Protein AF-0000000076580120 (afdb_homodimer)

Radius of gyration: 29.88 Å; Cα contacts (8 Å, |Δi|>4): 1775; chains: 2; bounding box: 53×92×70 Å

Structure (mmCIF, N/CA/C/O backbone):
data_AF-0000000076580120-model_v1
#
loop_
_entity.id
_entity.type
_entity.pdbx_description
1 polymer Carboxypeptidase
#
loop_
_atom_site.group_PDB
_atom_site.id
_atom_site.type_symbol
_atom_site.label_atom_id
_atom_site.label_alt_id
_atom_site.label_comp_id
_atom_site.label_asym_id
_atom_site.label_entity_id
_atom_site.label_seq_id
_atom_site.pdbx_PDB_ins_code
_atom_site.Cartn_x
_atom_site.Cartn_y
_atom_site.Cartn_z
_atom_site.occupancy
_atom_site.B_iso_or_equiv
_atom_site.auth_seq_id
_atom_site.auth_comp_id
_atom_site.auth_asym_id
_atom_site.auth_atom_id
_atom_site.pdbx_PDB_model_num
ATOM 1 N N . MET A 1 1 ? -3.027 39.312 7.309 1 95.25 1 MET A N 1
ATOM 2 C CA . MET A 1 1 ? -3.268 37.938 6.91 1 95.25 1 MET A CA 1
ATOM 3 C C . MET A 1 1 ? -4.75 37.688 6.652 1 95.25 1 MET A C 1
ATOM 5 O O . MET A 1 1 ? -5.602 38.188 7.383 1 95.25 1 MET A O 1
ATOM 9 N N . TYR A 1 2 ? -5 37 5.578 1 97.31 2 TYR A N 1
ATOM 10 C CA . TYR A 1 2 ? -6.367 36.656 5.223 1 97.31 2 TYR A CA 1
ATOM 11 C C . TYR A 1 2 ? -6.82 35.406 5.977 1 97.31 2 TYR A C 1
ATOM 13 O O . TYR A 1 2 ? -6.059 34.438 6.125 1 97.31 2 TYR A O 1
ATOM 21 N N . TYR A 1 3 ? -8.055 35.438 6.535 1 97.88 3 TYR A N 1
ATOM 22 C CA . TYR A 1 3 ? -8.617 34.281 7.176 1 97.88 3 TYR A CA 1
ATOM 23 C C . TYR A 1 3 ? -10.102 34.125 6.848 1 97.88 3 TYR A C 1
ATOM 25 O O . TYR A 1 3 ? -10.75 35.094 6.457 1 97.88 3 TYR A O 1
ATOM 33 N N . ALA A 1 4 ? -10.562 32.938 6.852 1 98.12 4 ALA A N 1
ATOM 34 C CA . ALA A 1 4 ? -11.984 32.594 6.812 1 98.12 4 ALA A CA 1
ATOM 35 C C . ALA A 1 4 ? -12.391 31.828 8.062 1 98.12 4 ALA A C 1
ATOM 37 O O . ALA A 1 4 ? -11.703 30.891 8.484 1 98.12 4 ALA A O 1
ATOM 38 N N . TYR A 1 5 ? -13.453 32.312 8.719 1 98.19 5 TYR A N 1
ATOM 39 C CA . TYR A 1 5 ? -13.961 31.641 9.914 1 98.19 5 TYR A CA 1
ATOM 40 C C . TYR A 1 5 ? -15.367 31.109 9.688 1 98.19 5 TYR A C 1
ATOM 42 O O . TYR A 1 5 ? -16.219 31.812 9.133 1 98.19 5 TYR A O 1
ATOM 50 N N . PHE A 1 6 ? -15.578 29.875 10.023 1 98.06 6 PHE A N 1
ATOM 51 C CA . PHE A 1 6 ? -16.891 29.234 10 1 98.06 6 PHE A CA 1
ATOM 52 C C . PHE A 1 6 ? -17.281 28.75 11.391 1 98.06 6 PHE A C 1
ATOM 54 O O . PHE A 1 6 ? -16.547 27.984 12.016 1 98.06 6 PHE A O 1
ATOM 61 N N . GLU A 1 7 ? -18.438 29.203 11.836 1 97.62 7 GLU A N 1
ATOM 62 C CA . GLU A 1 7 ? -18.922 28.766 13.148 1 97.62 7 GLU A CA 1
ATOM 63 C C . GLU A 1 7 ? -19.391 27.312 13.109 1 97.62 7 GLU A C 1
ATOM 65 O O . GLU A 1 7 ? -19.781 26.812 12.055 1 97.62 7 GLU A O 1
ATOM 70 N N . ALA A 1 8 ? -19.375 26.656 14.289 1 97.88 8 ALA A N 1
ATOM 71 C CA . ALA A 1 8 ? -19.859 25.281 14.43 1 97.88 8 ALA A CA 1
ATOM 72 C C . ALA A 1 8 ? -21.344 25.188 14.078 1 97.88 8 ALA A C 1
ATOM 74 O O . ALA A 1 8 ? -22.125 26.062 14.438 1 97.88 8 ALA A O 1
ATOM 75 N N . GLU A 1 9 ? -21.672 24.188 13.336 1 97.19 9 GLU A N 1
ATOM 76 C CA . GLU A 1 9 ? -23.078 23.969 12.984 1 97.19 9 GLU A CA 1
ATOM 77 C C . GLU A 1 9 ? -23.859 23.406 14.164 1 97.19 9 GLU A C 1
ATOM 79 O O . GLU A 1 9 ? -25 23.812 14.414 1 97.19 9 GLU A O 1
ATOM 84 N N . HIS A 1 10 ? -23.297 22.438 14.789 1 97.12 10 HIS A N 1
ATOM 85 C CA . HIS A 1 10 ? -23.812 21.828 16 1 97.12 10 HIS A CA 1
ATOM 86 C C . HIS A 1 10 ? -22.766 21.828 17.109 1 97.12 10 HIS A C 1
ATOM 88 O O . HIS A 1 10 ? -22.219 20.781 17.469 1 97.12 10 HIS A O 1
ATOM 94 N N . PRO A 1 11 ? -22.656 23.062 17.688 1 96.56 11 PRO A N 1
ATOM 95 C CA . PRO A 1 11 ? -21.547 23.234 18.625 1 96.56 11 PRO A CA 1
ATOM 96 C C . PRO A 1 11 ? -21.609 22.234 19.781 1 96.56 11 PRO A C 1
ATOM 98 O O . PRO A 1 11 ? -22.672 21.984 20.344 1 96.56 11 PRO A O 1
ATOM 101 N N . TYR A 1 12 ? -20.625 21.625 20.109 1 92.31 12 TYR A N 1
ATOM 102 C CA . TYR A 1 12 ? -20.453 20.703 21.234 1 92.31 12 TYR A CA 1
ATOM 103 C C . TYR A 1 12 ? -19.234 21.094 22.062 1 92.31 12 TYR A C 1
ATOM 105 O O . TYR A 1 12 ? -18.141 21.312 21.516 1 92.31 12 TYR A O 1
ATOM 113 N N . PRO A 1 13 ? -19.312 21.188 23.406 1 90.56 13 PRO A N 1
ATOM 114 C CA . PRO A 1 13 ? -20.5 20.859 24.172 1 90.56 13 PRO A CA 1
ATOM 115 C C . PRO A 1 13 ? -21.594 21.938 24.078 1 90.56 13 PRO A C 1
ATOM 117 O O . PRO A 1 13 ? -22.766 21.656 24.328 1 90.56 13 PRO A O 1
ATOM 120 N N . ASN A 1 14 ? -21.219 23.219 23.875 1 92 14 ASN A N 1
ATOM 121 C CA . ASN A 1 14 ? -22.125 24.328 23.625 1 92 14 ASN A CA 1
ATOM 122 C C . ASN A 1 14 ? -21.469 25.438 22.812 1 92 14 ASN A C 1
ATOM 124 O O . ASN A 1 14 ? -20.266 25.375 22.547 1 92 14 ASN A O 1
ATOM 128 N N . LYS A 1 15 ? -22.188 26.406 22.469 1 91.69 15 LYS A N 1
ATOM 129 C CA . LYS A 1 15 ? -21.734 27.453 21.562 1 91.69 15 LYS A CA 1
ATOM 130 C C . LYS A 1 15 ? -20.625 28.297 22.203 1 91.69 15 LYS A C 1
ATOM 132 O O . LYS A 1 15 ? -19.688 28.734 21.516 1 91.69 15 LYS A O 1
ATOM 137 N N . GLU A 1 16 ? -20.641 28.484 23.484 1 92.88 16 GLU A N 1
ATOM 138 C CA . GLU A 1 16 ? -19.734 29.391 24.203 1 92.88 16 GLU A CA 1
ATOM 139 C C . GLU A 1 16 ? -18.391 28.719 24.469 1 92.88 16 GLU A C 1
ATOM 141 O O . GLU A 1 16 ? -17.375 29.391 24.656 1 92.88 16 GLU A O 1
ATOM 146 N N . THR A 1 17 ? -18.422 27.328 24.391 1 94.25 17 THR A N 1
ATOM 147 C CA . THR A 1 17 ? -17.203 26.672 24.859 1 94.25 17 THR A CA 1
ATOM 148 C C . THR A 1 17 ? -16.688 25.703 23.797 1 94.25 17 THR A C 1
ATOM 150 O O . THR A 1 17 ? -15.578 25.172 23.922 1 94.25 17 THR A O 1
ATOM 153 N N . ALA A 1 18 ? -17.406 25.594 22.703 1 97.19 18 ALA A N 1
ATOM 154 C CA . ALA A 1 18 ? -16.938 24.703 21.641 1 97.19 18 ALA A CA 1
ATOM 155 C C . ALA A 1 18 ? -15.578 25.156 21.125 1 97.19 18 ALA A C 1
ATOM 157 O O . ALA A 1 18 ? -15.367 26.344 20.844 1 97.19 18 ALA A O 1
ATOM 158 N N . PRO A 1 19 ? -14.656 24.25 20.969 1 98.19 19 PRO A N 1
ATOM 159 C CA . PRO A 1 19 ? -13.312 24.578 20.5 1 98.19 19 PRO A CA 1
ATOM 160 C C . PRO A 1 19 ? -13.32 25.25 19.125 1 98.19 19 PRO A C 1
ATOM 162 O O . PRO A 1 19 ? -14.289 25.109 18.375 1 98.19 19 PRO A O 1
ATOM 165 N N . ILE A 1 20 ? -12.305 25.984 18.891 1 98.69 20 ILE A N 1
ATOM 166 C CA . ILE A 1 20 ? -12 26.516 17.562 1 98.69 20 ILE A CA 1
ATOM 167 C C . ILE A 1 20 ? -10.773 25.797 17 1 98.69 20 ILE A C 1
ATOM 169 O O . ILE A 1 20 ? -9.773 25.625 17.688 1 98.69 20 ILE A O 1
ATOM 173 N N . ILE A 1 21 ? -10.883 25.297 15.789 1 98.88 21 ILE A N 1
ATOM 174 C CA . ILE A 1 21 ? -9.781 24.609 15.109 1 98.88 21 ILE A CA 1
ATOM 175 C C . ILE A 1 21 ? -9.156 25.547 14.078 1 98.88 21 ILE A C 1
ATOM 177 O O . ILE A 1 21 ? -9.852 26.109 13.227 1 98.88 21 ILE A O 1
ATOM 181 N N . LEU A 1 22 ? -7.879 25.797 14.195 1 98.94 22 LEU A N 1
ATOM 182 C CA . LEU A 1 22 ? -7.098 26.453 13.156 1 98.94 22 LEU A CA 1
ATOM 183 C C . LEU A 1 22 ? -6.543 25.422 12.164 1 98.94 22 LEU A C 1
ATOM 185 O O . LEU A 1 22 ? -5.914 24.453 12.57 1 98.94 22 LEU A O 1
ATOM 189 N N . TRP A 1 23 ? -6.797 25.609 10.914 1 98.88 23 TRP A N 1
ATOM 190 C CA . TRP A 1 23 ? -6.227 24.766 9.867 1 98.88 23 TRP A CA 1
ATOM 191 C C . TRP A 1 23 ? -5.094 25.484 9.141 1 98.88 23 TRP A C 1
ATOM 193 O O . TRP A 1 23 ? -5.285 26.594 8.617 1 98.88 23 TRP A O 1
ATOM 203 N N . LEU A 1 24 ? -3.957 24.906 9.141 1 98.69 24 LEU A N 1
ATOM 204 C CA . LEU A 1 24 ? -2.793 25.359 8.383 1 98.69 24 LEU A CA 1
ATOM 205 C C . LEU A 1 24 ? -2.404 24.344 7.312 1 98.69 24 LEU A C 1
ATOM 207 O O . LEU A 1 24 ? -2.012 23.219 7.633 1 98.69 24 LEU A O 1
ATOM 211 N N . GLN A 1 25 ? -2.537 24.828 6.145 1 97.12 25 GLN A N 1
ATOM 212 C CA . GLN A 1 25 ? -2.117 23.969 5.043 1 97.12 25 GLN A CA 1
ATOM 213 C C . GLN A 1 25 ? -0.599 23.828 5 1 97.12 25 GLN A C 1
ATOM 215 O O . GLN A 1 25 ? 0.119 24.609 5.625 1 97.12 25 GLN A O 1
ATOM 220 N N . GLY A 1 26 ? -0.101 22.797 4.398 1 95.19 26 GLY A N 1
ATOM 221 C CA . GLY A 1 26 ? 1.334 22.578 4.309 1 95.19 26 GLY A CA 1
ATOM 222 C C . GLY A 1 26 ? 2 23.406 3.232 1 95.19 26 GLY A C 1
ATOM 223 O O . GLY A 1 26 ? 1.774 24.625 3.146 1 95.19 26 GLY A O 1
ATOM 224 N N . GLY A 1 27 ? 2.914 23.016 2.557 1 92.75 27 GLY A N 1
ATOM 225 C CA . GLY A 1 27 ? 3.684 23.688 1.524 1 92.75 27 GLY A CA 1
ATOM 226 C C . GLY A 1 27 ? 5.18 23.516 1.695 1 92.75 27 GLY A C 1
ATOM 227 O O . GLY A 1 27 ? 5.707 22.406 1.59 1 92.75 27 GLY A O 1
ATOM 228 N N . PRO A 1 28 ? 5.855 24.562 1.982 1 94.94 28 PRO A N 1
ATOM 229 C CA . PRO A 1 28 ? 5.387 25.812 2.574 1 94.94 28 PRO A CA 1
ATOM 230 C C . PRO A 1 28 ? 4.684 26.719 1.563 1 94.94 28 PRO A C 1
ATOM 232 O O . PRO A 1 28 ? 4.902 26.594 0.356 1 94.94 28 PRO A O 1
ATOM 235 N N . GLY A 1 29 ? 3.805 27.469 2.062 1 96.06 29 GLY A N 1
ATOM 236 C CA . GLY A 1 29 ? 3.193 28.516 1.272 1 96.06 29 GLY A CA 1
ATOM 237 C C . GLY A 1 29 ? 1.922 28.078 0.572 1 96.06 29 GLY A C 1
ATOM 238 O O . GLY A 1 29 ? 1.492 28.719 -0.398 1 96.06 29 GLY A O 1
ATOM 239 N N . CYS A 1 30 ? 1.385 26.938 1.007 1 97.69 30 CYS A N 1
ATOM 240 C CA . CYS A 1 30 ? 0.108 26.531 0.425 1 97.69 30 CYS A CA 1
ATOM 241 C C . CYS A 1 30 ? -1.058 27.094 1.233 1 97.69 30 CYS A C 1
ATOM 243 O O . CYS A 1 30 ? -1.009 27.125 2.465 1 97.69 30 CYS A O 1
ATOM 245 N N . SER A 1 31 ? -2.037 27.516 0.523 1 98.25 31 SER A N 1
ATOM 246 C CA . SER A 1 31 ? -3.166 28.25 1.09 1 98.25 31 SER A CA 1
ATOM 247 C C . SER A 1 31 ? -4.074 27.328 1.892 1 98.25 31 SER A C 1
ATOM 249 O O . SER A 1 31 ? -4.406 26.234 1.44 1 98.25 31 SER A O 1
ATOM 251 N N . SER A 1 32 ? -4.551 27.75 3.025 1 98.5 32 SER A N 1
ATOM 252 C CA . SER A 1 32 ? -5.5 27 3.85 1 98.5 32 SER A CA 1
ATOM 253 C C . SER A 1 32 ? -6.879 26.953 3.203 1 98.5 32 SER A C 1
ATOM 255 O O . SER A 1 32 ? -7.715 26.125 3.566 1 98.5 32 SER A O 1
ATOM 257 N N . LEU A 1 33 ? -7.113 27.797 2.227 1 98.12 33 LEU A N 1
ATOM 258 C CA . LEU A 1 33 ? -8.391 27.766 1.52 1 98.12 33 LEU A CA 1
ATOM 259 C C . LEU A 1 33 ? -8.492 26.531 0.643 1 98.12 33 LEU A C 1
ATOM 261 O O . LEU A 1 33 ? -9.594 26.109 0.282 1 98.12 33 LEU A O 1
ATOM 265 N N . PHE A 1 34 ? -7.328 26.031 0.273 1 97.88 34 PHE A N 1
ATOM 266 C CA . PHE A 1 34 ? -7.363 24.719 -0.35 1 97.88 34 PHE A CA 1
ATOM 267 C C . PHE A 1 34 ? -8.047 23.703 0.562 1 97.88 34 PHE A C 1
ATOM 269 O O . PHE A 1 34 ? -8.922 22.953 0.125 1 97.88 34 PHE A O 1
ATOM 276 N N . GLY A 1 35 ? -7.637 23.656 1.84 1 97.94 35 GLY A N 1
ATOM 277 C CA . GLY A 1 35 ? -8.289 22.797 2.807 1 97.94 35 GLY A CA 1
ATOM 278 C C . GLY A 1 35 ? -9.766 23.094 2.975 1 97.94 35 GLY A C 1
ATOM 279 O O . GLY A 1 35 ? -10.578 22.172 3.1 1 97.94 35 GLY A O 1
ATOM 280 N N . LEU A 1 36 ? -10.086 24.328 2.936 1 98.38 36 LEU A N 1
ATOM 281 C CA . LEU A 1 36 ? -11.469 24.781 3.109 1 98.38 36 LEU A CA 1
ATOM 282 C C . LEU A 1 36 ? -12.375 24.156 2.059 1 98.38 36 LEU A C 1
ATOM 284 O O . LEU A 1 36 ? -13.484 23.719 2.375 1 98.38 36 LEU A O 1
ATOM 288 N N . PHE A 1 37 ? -11.891 24.062 0.836 1 98.06 37 PHE A N 1
ATOM 289 C CA . PHE A 1 37 ? -12.797 23.688 -0.245 1 98.06 37 PHE A CA 1
ATOM 290 C C . PHE A 1 37 ? -12.508 22.266 -0.72 1 98.06 37 PHE A C 1
ATOM 292 O O . PHE A 1 37 ? -13.281 21.688 -1.491 1 98.06 37 PHE A O 1
ATOM 299 N N . TYR A 1 38 ? -11.414 21.641 -0.206 1 97.81 38 TYR A N 1
ATOM 300 C CA . TYR A 1 38 ? -11.016 20.359 -0.758 1 97.81 38 TYR A CA 1
ATOM 301 C C . TYR A 1 38 ? -10.836 19.328 0.346 1 97.81 38 TYR A C 1
ATOM 303 O O . TYR A 1 38 ? -10.852 18.109 0.083 1 97.81 38 TYR A O 1
ATOM 311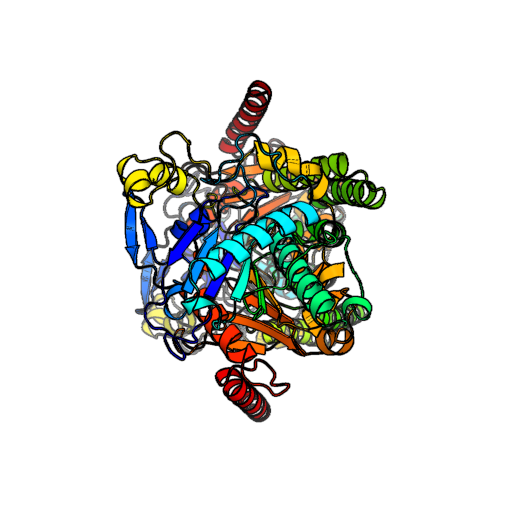 N N . LEU A 1 39 ? -10.742 19.734 1.581 1 98.25 39 LEU A N 1
ATOM 312 C CA . LEU A 1 39 ? -10.391 18.797 2.648 1 98.25 39 LEU A CA 1
ATOM 313 C C . LEU A 1 39 ? -11.453 18.812 3.74 1 98.25 39 LEU A C 1
ATOM 315 O O . LEU A 1 39 ? -12.492 18.156 3.607 1 98.25 39 LEU A O 1
ATOM 319 N N . ASN A 1 40 ? -11.352 19.625 4.777 1 98.62 40 ASN A N 1
ATOM 320 C CA . ASN A 1 40 ? -12.141 19.453 5.996 1 98.62 40 ASN A CA 1
ATOM 321 C C . ASN A 1 40 ? -13.094 20.625 6.211 1 98.62 40 ASN A C 1
ATOM 323 O O . ASN A 1 40 ? -13.656 20.781 7.297 1 98.62 40 ASN A O 1
ATOM 327 N N . GLY A 1 41 ? -13.266 21.484 5.215 1 98.56 41 GLY A N 1
ATOM 328 C CA . GLY A 1 41 ? -14.172 22.609 5.32 1 98.56 41 GLY A CA 1
ATOM 329 C C . GLY A 1 41 ? -15.633 22.219 5.25 1 98.56 41 GLY A C 1
ATOM 330 O O . GLY A 1 41 ? -15.953 21.031 5.09 1 98.56 41 GLY A O 1
ATOM 331 N N . PRO A 1 42 ? -16.484 23.188 5.41 1 98.12 42 PRO A N 1
ATOM 332 C CA . PRO A 1 42 ? -17.922 22.906 5.445 1 98.12 42 PRO A CA 1
ATOM 333 C C . PRO A 1 42 ? -18.484 22.484 4.09 1 98.12 42 PRO A C 1
ATOM 335 O O . PRO A 1 42 ? -19.531 21.859 4.02 1 98.12 42 PRO A O 1
ATOM 338 N N . PHE A 1 43 ? -17.672 22.844 3.006 1 96.88 43 PHE A N 1
ATOM 339 C CA . PHE A 1 43 ? -18.172 22.578 1.657 1 96.88 43 PHE A CA 1
ATOM 340 C C . PHE A 1 43 ? -17.156 21.781 0.857 1 96.88 43 PHE A C 1
ATOM 342 O O . PHE A 1 43 ? -15.961 21.781 1.177 1 96.88 43 PHE A O 1
ATOM 349 N N . GLN A 1 44 ? -17.719 21.078 -0.103 1 96 44 GLN A N 1
ATOM 350 C CA . GLN A 1 44 ? -16.875 20.422 -1.104 1 96 44 GLN A CA 1
ATOM 351 C C . GLN A 1 44 ? -17.125 21 -2.492 1 96 44 GLN A C 1
ATOM 353 O O . GLN A 1 44 ? -18.266 21.125 -2.934 1 96 44 GLN A O 1
ATOM 358 N N . LEU A 1 45 ? -16.078 21.422 -3.066 1 97.25 45 LEU A N 1
ATOM 359 C CA . LEU A 1 45 ? -16.156 21.906 -4.438 1 97.25 45 LEU A CA 1
ATOM 360 C C . LEU A 1 45 ? -16.406 20.766 -5.414 1 97.25 45 LEU A C 1
ATOM 362 O O . LEU A 1 45 ? -15.695 19.75 -5.375 1 97.25 45 LEU A O 1
ATOM 366 N N . GLN A 1 46 ? -17.422 20.922 -6.246 1 94.69 46 GLN A N 1
ATOM 367 C CA . GLN A 1 46 ? -17.797 19.891 -7.223 1 94.69 46 GLN A CA 1
ATOM 368 C C . GLN A 1 46 ? -17.156 20.172 -8.578 1 94.69 46 GLN A C 1
ATOM 370 O O . GLN A 1 46 ? -16.625 21.266 -8.812 1 94.69 46 GLN A O 1
ATOM 375 N N . VAL A 1 47 ? -17.203 19.219 -9.469 1 93.25 47 VAL A N 1
ATOM 376 C CA . VAL A 1 47 ? -16.578 19.281 -10.789 1 93.25 47 VAL A CA 1
ATOM 377 C C . VAL A 1 47 ? -17.203 20.422 -11.594 1 93.25 47 VAL A C 1
ATOM 379 O O . VAL A 1 47 ? -16.531 21.078 -12.383 1 93.25 47 VAL A O 1
ATOM 382 N N . ASP A 1 48 ? -18.484 20.734 -11.367 1 94.12 48 ASP A N 1
ATOM 383 C CA . ASP A 1 48 ? -19.188 21.781 -12.102 1 94.12 48 ASP A CA 1
ATOM 384 C C . ASP A 1 48 ? -19 23.141 -11.438 1 94.12 48 ASP A C 1
ATOM 386 O O . ASP A 1 48 ? -19.719 24.094 -11.75 1 94.12 48 ASP A O 1
ATOM 390 N N . MET A 1 49 ? -18.141 23.281 -10.438 1 94.94 49 MET A N 1
ATOM 391 C CA . MET A 1 49 ? -17.75 24.516 -9.75 1 94.94 49 MET A CA 1
ATOM 392 C C . MET A 1 49 ? -18.875 24.984 -8.828 1 94.94 49 MET A C 1
ATOM 394 O O . MET A 1 49 ? -18.953 26.172 -8.508 1 94.94 49 MET A O 1
ATOM 398 N N . THR A 1 50 ? -19.734 24.062 -8.406 1 95.88 50 THR A N 1
ATOM 399 C CA . THR A 1 50 ? -20.703 24.359 -7.348 1 95.88 50 THR A CA 1
ATOM 400 C C . THR A 1 50 ? -20.234 23.766 -6.02 1 95.88 50 THR A C 1
ATOM 402 O O . THR A 1 50 ? -19.297 22.953 -5.98 1 95.88 50 THR A O 1
ATOM 405 N N . LEU A 1 51 ? -20.844 24.266 -4.965 1 97.12 51 LEU A N 1
ATOM 406 C CA . LEU A 1 51 ? -20.5 23.75 -3.637 1 97.12 51 LEU A CA 1
ATOM 407 C C . LEU A 1 51 ? -21.594 22.812 -3.127 1 97.12 51 LEU A C 1
ATOM 409 O O . LEU A 1 51 ? -22.781 23.047 -3.357 1 97.12 51 LEU A O 1
ATOM 413 N N . ARG A 1 52 ? -21.172 21.734 -2.57 1 97.31 52 ARG A N 1
ATOM 414 C CA . ARG A 1 52 ? -22.062 20.859 -1.825 1 97.31 52 ARG A CA 1
ATOM 415 C C . ARG A 1 52 ? -21.609 20.719 -0.375 1 97.31 52 ARG A C 1
ATOM 417 O O . ARG A 1 52 ? -20.453 20.969 -0.054 1 97.31 52 ARG A O 1
ATOM 424 N N . ASP A 1 53 ? -22.594 20.375 0.495 1 97.38 53 ASP A N 1
ATOM 425 C CA . ASP A 1 53 ? -22.266 20.125 1.896 1 97.38 53 ASP A CA 1
ATOM 426 C C . ASP A 1 53 ? -21.188 19.031 2.025 1 97.38 53 ASP A C 1
ATOM 428 O O . ASP A 1 53 ? -21.25 18.016 1.343 1 97.38 53 ASP A O 1
ATOM 432 N N . ASN A 1 54 ? -20.234 19.266 2.846 1 98.06 54 ASN A N 1
ATOM 433 C CA . ASN A 1 54 ? -19.203 18.281 3.164 1 98.06 54 ASN A CA 1
ATOM 434 C C . ASN A 1 54 ? -19.641 17.375 4.324 1 98.06 54 ASN A C 1
ATOM 436 O O . ASN A 1 54 ? -19.688 17.828 5.469 1 98.06 54 ASN A O 1
ATOM 440 N N . PRO A 1 55 ? -19.891 16.141 4.078 1 96.88 55 PRO A N 1
ATOM 441 C CA . PRO A 1 55 ? -20.328 15.273 5.168 1 96.88 55 PRO A CA 1
ATOM 442 C C . PRO A 1 55 ? -19.234 15.055 6.223 1 96.88 55 PRO A C 1
ATOM 444 O O . PRO A 1 55 ? -19.531 14.648 7.348 1 96.88 55 PRO A O 1
ATOM 447 N N . GLY A 1 56 ? -17.984 15.336 5.902 1 98.19 56 GLY A N 1
ATOM 448 C CA . GLY A 1 56 ? -16.875 15.156 6.816 1 98.19 56 GLY A CA 1
ATOM 449 C C . GLY A 1 56 ? -16.328 16.469 7.348 1 98.19 56 GLY A C 1
ATOM 450 O O . GLY A 1 56 ? -15.164 16.531 7.754 1 98.19 56 GLY A O 1
ATOM 451 N N . LYS A 1 57 ? -17.156 17.484 7.355 1 98.75 57 LYS A N 1
ATOM 452 C CA . LYS A 1 57 ? -16.719 18.797 7.793 1 98.75 57 LYS A CA 1
ATOM 453 C C . LYS A 1 57 ? -16.328 18.797 9.273 1 98.75 57 LYS A C 1
ATOM 455 O O . LYS A 1 57 ? -17 18.156 10.086 1 98.75 57 LYS A O 1
ATOM 460 N N . TRP A 1 58 ? -15.266 19.422 9.594 1 98.75 58 TRP A N 1
ATOM 461 C CA . TRP A 1 58 ? -14.859 19.547 10.984 1 98.75 58 TRP A CA 1
ATOM 462 C C . TRP A 1 58 ? -15.656 20.625 11.695 1 98.75 58 TRP A C 1
ATOM 464 O O . TRP A 1 58 ? -15.695 20.672 12.93 1 98.75 58 TRP A O 1
ATOM 474 N N . SER A 1 59 ? -16.406 21.469 10.93 1 98.5 59 SER A N 1
ATOM 475 C CA . SER A 1 59 ? -17.234 22.531 11.484 1 98.5 59 SER A CA 1
ATOM 476 C C . SER A 1 59 ? -18.562 22 12.008 1 98.5 59 SER A C 1
ATOM 478 O O . SER A 1 59 ? -19.406 22.766 12.469 1 98.5 59 SER A O 1
ATOM 480 N N . ARG A 1 60 ? -18.688 20.672 11.883 1 98.38 60 ARG A N 1
ATOM 481 C CA . ARG A 1 60 ? -19.906 20.125 12.461 1 98.38 60 ARG A CA 1
ATOM 482 C C . ARG A 1 60 ? -20.031 20.5 13.93 1 98.38 60 ARG A C 1
ATOM 484 O O . ARG A 1 60 ? -21.078 21 14.359 1 98.38 60 ARG A O 1
ATOM 491 N N . GLN A 1 61 ? -18.938 20.391 14.719 1 98.06 61 GLN A N 1
ATOM 492 C CA . GLN A 1 61 ? -19.016 20.625 16.156 1 98.06 61 GLN A CA 1
ATOM 493 C C . GLN A 1 61 ? -18.125 21.781 16.578 1 98.06 61 GLN A C 1
ATOM 495 O O . GLN A 1 61 ? -18.266 22.297 17.703 1 98.06 61 GLN A O 1
ATOM 500 N N . TYR A 1 62 ? -17.281 22.188 15.734 1 98.56 62 TYR A N 1
ATOM 501 C CA . TYR A 1 62 ? -16.25 23.141 16.156 1 98.56 62 TYR A CA 1
ATOM 502 C C . TYR A 1 62 ? -16.203 24.344 15.227 1 98.56 62 TYR A C 1
ATOM 504 O O . TYR A 1 62 ? -16.641 24.266 14.078 1 98.56 62 TYR A O 1
ATOM 512 N N . GLY A 1 63 ? -15.773 25.531 15.773 1 98.44 63 GLY A N 1
ATOM 513 C CA . GLY A 1 63 ? -15.398 26.625 14.875 1 98.44 63 GLY A CA 1
ATOM 514 C C . GLY A 1 63 ? -14.172 26.312 14.047 1 98.44 63 GLY A C 1
ATOM 515 O O . GLY A 1 63 ? -13.234 25.656 14.523 1 98.44 63 GLY A O 1
ATOM 516 N N . MET A 1 64 ? -14.211 26.734 12.797 1 98.75 64 MET A N 1
ATOM 517 C CA . MET A 1 64 ? -13.078 26.484 11.914 1 98.75 64 MET A CA 1
ATOM 518 C C . MET A 1 64 ? -12.469 27.797 11.438 1 98.75 64 MET A C 1
ATOM 520 O O . MET A 1 64 ? -13.164 28.641 10.875 1 98.75 64 MET A O 1
ATOM 524 N N . LEU A 1 65 ? -11.211 27.953 11.695 1 98.81 65 LEU A N 1
ATOM 525 C CA . LEU A 1 65 ? -10.422 29.094 11.227 1 98.81 65 LEU A CA 1
ATOM 526 C C . LEU A 1 65 ? -9.398 28.641 10.188 1 98.81 65 LEU A C 1
ATOM 528 O O . LEU A 1 65 ? -8.539 27.812 10.469 1 98.81 65 LEU A O 1
ATOM 532 N N . PHE A 1 66 ? -9.586 29.094 8.945 1 98.62 66 PHE A N 1
ATOM 533 C CA . PHE A 1 66 ? -8.633 28.875 7.867 1 98.62 66 PHE A CA 1
ATOM 534 C C . PHE A 1 66 ? -7.781 30.109 7.625 1 98.62 66 PHE A C 1
ATOM 536 O O . PHE A 1 66 ? -8.305 31.172 7.285 1 98.62 66 PHE A O 1
ATOM 543 N N . LEU A 1 67 ? -6.484 30 7.824 1 98.25 67 LEU A N 1
ATOM 544 C CA . LEU A 1 67 ? -5.613 31.172 7.746 1 98.25 67 LEU A CA 1
ATOM 545 C C . LEU A 1 67 ? -4.508 30.953 6.719 1 98.25 67 LEU A C 1
ATOM 547 O O . LEU A 1 67 ? -3.762 29.984 6.797 1 98.25 67 LEU A O 1
ATOM 551 N N . ASP A 1 68 ? -4.48 31.812 5.715 1 97.81 68 ASP A N 1
ATOM 552 C CA . ASP A 1 68 ? -3.389 31.781 4.746 1 97.81 68 ASP A CA 1
ATOM 553 C C . ASP A 1 68 ? -2.092 32.312 5.363 1 97.81 68 ASP A C 1
ATOM 555 O O . ASP A 1 68 ? -1.943 33.5 5.59 1 97.81 68 ASP A O 1
ATOM 559 N N . GLN A 1 69 ? -1.253 31.422 5.629 1 96.38 69 GLN A N 1
ATOM 560 C CA . GLN A 1 69 ? 0.034 31.797 6.211 1 96.38 69 GLN A CA 1
ATOM 561 C C . GLN A 1 69 ? 1.184 31.109 5.484 1 96.38 69 GLN A C 1
ATOM 563 O O . GLN A 1 69 ? 1.012 30.016 4.941 1 96.38 69 GLN A O 1
ATOM 568 N N . PRO A 1 70 ? 2.41 31.797 5.52 1 97.12 70 PRO A N 1
ATOM 569 C CA . PRO A 1 70 ? 2.732 33.188 5.906 1 97.12 70 PRO A CA 1
ATOM 570 C C . PRO A 1 70 ? 2.215 34.219 4.91 1 97.12 70 PRO A C 1
ATOM 572 O O . PRO A 1 70 ? 1.521 33.844 3.951 1 97.12 70 PRO A O 1
ATOM 575 N N . ILE A 1 71 ? 2.422 35.5 5.266 1 96.75 71 ILE A N 1
ATOM 576 C CA . ILE A 1 71 ? 2.107 36.531 4.273 1 96.75 71 ILE A CA 1
ATOM 577 C C . ILE A 1 71 ? 2.764 36.156 2.939 1 96.75 71 ILE A C 1
ATOM 579 O O . ILE A 1 71 ? 3.877 35.656 2.912 1 96.75 71 ILE A O 1
ATOM 583 N N . GLY A 1 72 ? 2.027 36.375 1.821 1 96.19 72 GLY A N 1
ATOM 584 C CA . GLY A 1 72 ? 2.447 35.938 0.496 1 96.19 72 GLY A CA 1
ATOM 585 C C . GLY A 1 72 ? 1.775 34.656 0.037 1 96.19 72 GLY A C 1
ATOM 586 O O . GLY A 1 72 ? 1.923 34.25 -1.117 1 96.19 72 GLY A O 1
ATOM 587 N N . THR A 1 73 ? 0.994 34.062 0.888 1 97.75 73 THR A N 1
ATOM 588 C CA . THR A 1 73 ? 0.278 32.812 0.6 1 97.75 73 THR A CA 1
ATOM 589 C C . THR A 1 73 ? -1.204 33.094 0.359 1 97.75 73 THR A C 1
ATOM 591 O O . THR A 1 73 ? -1.846 33.812 1.145 1 97.75 73 THR A O 1
ATOM 594 N N . GLY A 1 74 ? -1.733 32.469 -0.694 1 97.5 74 GLY A N 1
ATOM 595 C CA . GLY A 1 74 ? -3.148 32.656 -0.979 1 97.5 74 GLY A CA 1
ATOM 596 C C . GLY A 1 74 ? -3.559 34.125 -1.08 1 97.5 74 GLY A C 1
ATOM 597 O O . GLY A 1 74 ? -2.975 34.875 -1.854 1 97.5 74 GLY A O 1
ATOM 598 N N . PHE A 1 75 ? -4.488 34.5 -0.171 1 97.75 75 PHE A N 1
ATOM 599 C CA . PHE A 1 75 ? -5 35.844 -0.223 1 97.75 75 PHE A CA 1
ATOM 600 C C . PHE A 1 75 ? -4.293 36.719 0.801 1 97.75 75 PHE A C 1
ATOM 602 O O . PHE A 1 75 ? -4.617 37.906 0.941 1 97.75 75 PHE A O 1
ATOM 609 N N . SER A 1 76 ? -3.369 36.156 1.59 1 97.12 76 SER A N 1
ATOM 610 C CA . SER A 1 76 ? -2.596 37 2.51 1 97.12 76 SER A CA 1
ATOM 611 C C . SER A 1 76 ? -1.554 37.812 1.766 1 97.12 76 SER A C 1
ATOM 613 O O . SER A 1 76 ? -0.692 37.281 1.077 1 97.12 76 SER A O 1
ATOM 615 N N . ILE A 1 77 ? -1.549 39.062 1.961 1 89.81 77 ILE A N 1
ATOM 616 C CA . ILE A 1 77 ? -0.737 40 1.196 1 89.81 77 ILE A CA 1
ATOM 617 C C . ILE A 1 77 ? 0.561 40.281 1.946 1 89.81 77 ILE A C 1
ATOM 619 O O . ILE A 1 77 ? 0.54 40.594 3.141 1 89.81 77 ILE A O 1
ATOM 623 N N . ALA A 1 78 ? 1.662 40.219 1.284 1 88 78 ALA A N 1
ATOM 624 C CA . ALA A 1 78 ? 2.926 40.594 1.904 1 88 78 ALA A CA 1
ATOM 625 C C . ALA A 1 78 ? 3.094 42.125 1.897 1 88 78 ALA A C 1
ATOM 627 O O . ALA A 1 78 ? 3.518 42.719 2.895 1 88 78 ALA A O 1
ATOM 628 N N . GLY A 1 79 ? 2.672 42.625 0.738 1 87.56 79 GLY A N 1
ATOM 629 C CA . GLY A 1 79 ? 2.891 44.062 0.584 1 87.56 79 GLY A CA 1
ATOM 630 C C . GLY A 1 79 ? 4.355 44.438 0.673 1 87.56 79 GLY A C 1
ATOM 631 O O . GLY A 1 79 ? 5.195 43.906 -0.038 1 87.56 79 GLY A O 1
ATOM 632 N N . GLU A 1 80 ? 4.648 45.5 1.611 1 90.12 80 GLU A N 1
ATOM 633 C CA . GLU A 1 80 ? 6.023 45.969 1.769 1 90.12 80 GLU A CA 1
ATOM 634 C C . GLU A 1 80 ? 6.75 45.188 2.855 1 90.12 80 GLU A C 1
ATOM 636 O O . GLU A 1 80 ? 7.957 45.344 3.053 1 90.12 80 GLU A O 1
ATOM 641 N N . GLN A 1 81 ? 6.07 44.312 3.453 1 89.56 81 GLN A N 1
ATOM 642 C CA . GLN A 1 81 ? 6.664 43.531 4.527 1 89.56 81 GLN A CA 1
ATOM 643 C C . GLN A 1 81 ? 7.445 42.344 3.971 1 89.56 81 GLN A C 1
ATOM 645 O O . GLN A 1 81 ? 7.113 41.812 2.906 1 89.56 81 GLN A O 1
ATOM 650 N N . ALA A 1 82 ? 8.438 42.031 4.715 1 93.44 82 ALA A N 1
ATOM 651 C CA . ALA A 1 82 ? 9.234 40.875 4.309 1 93.44 82 ALA A CA 1
ATOM 652 C C . ALA A 1 82 ? 8.531 39.562 4.672 1 93.44 82 ALA A C 1
ATOM 654 O O . ALA A 1 82 ? 8.008 39.438 5.781 1 93.44 82 ALA A O 1
ATOM 655 N N . ILE A 1 83 ? 8.445 38.688 3.693 1 95.88 83 ILE A N 1
ATOM 656 C CA . ILE A 1 83 ? 7.98 37.312 3.957 1 95.88 83 ILE A CA 1
ATOM 657 C C . ILE A 1 83 ? 8.945 36.625 4.91 1 95.88 83 ILE A C 1
ATOM 659 O O . ILE A 1 83 ? 10.156 36.656 4.715 1 95.88 83 ILE A O 1
ATOM 663 N N . PRO A 1 84 ? 8.398 36.031 5.988 1 96.06 84 PRO A N 1
ATOM 664 C CA . PRO A 1 84 ? 9.289 35.312 6.926 1 96.06 84 PRO A CA 1
ATOM 665 C C . PRO A 1 84 ? 10.102 34.219 6.258 1 96.06 84 PRO A C 1
ATOM 667 O O . PRO A 1 84 ? 9.594 33.531 5.375 1 96.06 84 PRO A O 1
ATOM 670 N N . ARG A 1 85 ? 11.281 34 6.762 1 94.88 85 ARG A N 1
ATOM 671 C CA . ARG A 1 85 ? 12.203 33.094 6.102 1 94.88 85 ARG A CA 1
ATOM 672 C C . ARG A 1 85 ? 12.43 31.844 6.945 1 94.88 85 ARG A C 1
ATOM 674 O O . ARG A 1 85 ? 13.055 30.875 6.488 1 94.88 85 ARG A O 1
ATOM 681 N N . GLU A 1 86 ? 12.016 31.859 8.156 1 95 86 GLU A N 1
ATOM 682 C CA . GLU A 1 86 ? 12.195 30.703 9.031 1 95 86 GLU A CA 1
ATOM 683 C C . GLU A 1 86 ? 10.984 30.516 9.945 1 95 86 GLU A C 1
ATOM 685 O O . GLU A 1 86 ? 10.164 31.438 10.102 1 95 86 GLU A O 1
ATOM 690 N N . GLU A 1 87 ? 10.883 29.391 10.57 1 96.44 87 GLU A N 1
ATOM 691 C CA . GLU A 1 87 ? 9.711 28.969 11.336 1 96.44 87 GLU A CA 1
ATOM 692 C C . GLU A 1 87 ? 9.453 29.906 12.516 1 96.44 87 GLU A C 1
ATOM 694 O O . GLU A 1 87 ? 8.305 30.172 12.859 1 96.44 87 GLU A O 1
ATOM 699 N N . LEU A 1 88 ? 10.492 30.359 13.195 1 96.62 88 LEU A N 1
ATOM 700 C CA . LEU A 1 88 ? 10.281 31.203 14.375 1 96.62 88 LEU A CA 1
ATOM 701 C C . LEU A 1 88 ? 9.648 32.531 13.992 1 96.62 88 LEU A C 1
ATOM 703 O O . LEU A 1 88 ? 8.711 32.969 14.648 1 96.62 88 LEU A O 1
ATOM 707 N N . SER A 1 89 ? 10.18 33.188 12.961 1 95.88 89 SER A N 1
ATOM 708 C CA . SER A 1 89 ? 9.602 34.469 12.516 1 95.88 89 SER A CA 1
ATOM 709 C C . SER A 1 89 ? 8.18 34.281 11.984 1 95.88 89 SER A C 1
ATOM 711 O O . SER A 1 89 ? 7.312 35.125 12.219 1 95.88 89 SER A O 1
ATOM 713 N N . LEU A 1 90 ? 8.031 33.188 11.297 1 97.12 90 LEU A N 1
ATOM 714 C CA . LEU A 1 90 ? 6.703 32.875 10.797 1 97.12 90 LEU A CA 1
ATOM 715 C C . LEU A 1 90 ? 5.727 32.688 11.953 1 97.12 90 LEU A C 1
ATOM 717 O O . LEU A 1 90 ? 4.605 33.188 11.914 1 97.12 90 LEU A O 1
ATOM 721 N N . ALA A 1 91 ? 6.117 31.969 12.953 1 98.19 91 ALA A N 1
ATOM 722 C CA . ALA A 1 91 ? 5.289 31.734 14.133 1 98.19 91 ALA A CA 1
ATOM 723 C C . ALA A 1 91 ? 4.941 33.062 14.82 1 98.19 91 ALA A C 1
ATOM 725 O O . ALA A 1 91 ? 3.83 33.219 15.328 1 98.19 91 ALA A O 1
ATOM 726 N N . GLY A 1 92 ? 5.922 33.969 14.891 1 97.5 92 GLY A N 1
ATOM 727 C CA . GLY A 1 92 ? 5.66 35.281 15.469 1 97.5 92 GLY A CA 1
ATOM 728 C C . GLY A 1 92 ? 4.57 36.031 14.742 1 97.5 92 GLY A C 1
ATOM 729 O O . GLY A 1 92 ? 3.705 36.656 15.375 1 97.5 92 GLY A O 1
ATOM 730 N N . ASP A 1 93 ? 4.625 36 13.414 1 96.81 93 ASP A N 1
ATOM 731 C CA . ASP A 1 93 ? 3.609 36.656 12.602 1 96.81 93 ASP A CA 1
ATOM 732 C C . ASP A 1 93 ? 2.234 36.031 12.82 1 96.81 93 ASP A C 1
ATOM 734 O O . ASP A 1 93 ? 1.235 36.75 12.961 1 96.81 93 ASP A O 1
ATOM 738 N N . LEU A 1 94 ? 2.225 34.719 12.812 1 98.06 94 LEU A N 1
ATOM 739 C CA . LEU A 1 94 ? 0.968 34.031 13.008 1 98.06 94 LEU A CA 1
ATOM 740 C C . LEU A 1 94 ? 0.406 34.281 14.398 1 98.06 94 LEU A C 1
ATOM 742 O O . LEU A 1 94 ? -0.809 34.406 14.57 1 98.06 94 LEU A O 1
ATOM 746 N N . TYR A 1 95 ? 1.274 34.344 15.398 1 98.62 95 TYR A N 1
ATOM 747 C CA . TYR A 1 95 ? 0.855 34.656 16.766 1 98.62 95 TYR A CA 1
ATOM 748 C C . TYR A 1 95 ? 0.185 36.031 16.828 1 98.62 95 TYR A C 1
ATOM 750 O O . TYR A 1 95 ? -0.862 36.188 17.453 1 98.62 95 TYR A O 1
ATOM 758 N N . ARG A 1 96 ? 0.75 37 16.172 1 97.31 96 ARG A N 1
ATOM 759 C CA . ARG A 1 96 ? 0.161 38.344 16.125 1 97.31 96 ARG A CA 1
ATOM 760 C C . ARG A 1 96 ? -1.207 38.312 15.461 1 97.31 96 ARG A C 1
ATOM 762 O O . ARG A 1 96 ? -2.133 39 15.898 1 97.31 96 ARG A O 1
ATOM 769 N N . ALA A 1 97 ? -1.277 37.531 14.398 1 97.88 97 ALA A N 1
ATOM 770 C CA . ALA A 1 97 ? -2.557 37.406 13.703 1 97.88 97 ALA A CA 1
ATOM 771 C C . ALA A 1 97 ? -3.611 36.781 14.609 1 97.88 97 ALA A C 1
ATOM 773 O O . ALA A 1 97 ? -4.766 37.219 14.625 1 97.88 97 ALA A O 1
ATOM 774 N N . LEU A 1 98 ? -3.246 35.75 15.344 1 98.69 98 LEU A N 1
ATOM 775 C CA . LEU A 1 98 ? -4.172 35.062 16.25 1 98.69 98 LEU A CA 1
ATOM 776 C C . LEU A 1 98 ? -4.574 36 17.391 1 98.69 98 LEU A C 1
ATOM 778 O O . LEU A 1 98 ? -5.746 36.062 17.781 1 98.69 98 LEU A O 1
ATOM 782 N N . GLN A 1 99 ? -3.605 36.812 17.969 1 98.38 99 GLN A N 1
ATOM 783 C CA . GLN A 1 99 ? -3.92 37.812 18.969 1 98.38 99 GLN A CA 1
ATOM 784 C C . GLN A 1 99 ? -4.957 38.812 18.453 1 98.38 99 GLN A C 1
ATOM 786 O O . GLN A 1 99 ? -5.926 39.125 19.141 1 98.38 99 GLN A O 1
ATOM 791 N N . ALA A 1 100 ? -4.727 39.219 17.25 1 97.94 100 ALA A N 1
ATOM 792 C CA . ALA A 1 100 ? -5.629 40.188 16.641 1 97.94 100 ALA A CA 1
ATOM 793 C C . ALA A 1 100 ? -7.02 39.594 16.438 1 97.94 100 ALA A C 1
ATOM 795 O O . ALA A 1 100 ? -8.031 40.281 16.672 1 97.94 100 ALA A O 1
ATOM 796 N N . PHE A 1 101 ? -7.129 38.375 15.938 1 98.12 101 PHE A N 1
ATOM 797 C CA . PHE A 1 101 ? -8.398 37.688 15.711 1 98.12 101 PHE A CA 1
ATOM 798 C C . PHE A 1 101 ? -9.195 37.594 17 1 98.12 101 PHE A C 1
ATOM 800 O O . PHE A 1 101 ? -10.359 38 17.062 1 98.12 101 PHE A O 1
ATOM 807 N N . TYR A 1 102 ? -8.562 37.094 18.078 1 98.12 102 TYR A N 1
ATOM 808 C CA . TYR A 1 102 ? -9.266 36.875 19.328 1 98.12 102 TYR A CA 1
ATOM 809 C C . TYR A 1 102 ? -9.586 38.188 20.031 1 98.12 102 TYR A C 1
ATOM 811 O O . TYR A 1 102 ? -10.602 38.281 20.719 1 98.12 102 TYR A O 1
ATOM 819 N N . THR A 1 103 ? -8.664 39.219 19.875 1 98 103 THR A N 1
ATOM 820 C CA . THR A 1 103 ? -8.961 40.531 20.422 1 98 103 THR A CA 1
ATOM 821 C C . THR A 1 103 ? -10.188 41.125 19.734 1 98 103 THR A C 1
ATOM 823 O O . THR A 1 103 ? -11.031 41.75 20.391 1 98 103 THR A O 1
ATOM 826 N N . SER A 1 104 ? -10.32 40.906 18.438 1 97.56 104 SER A N 1
ATOM 827 C CA . SER A 1 104 ? -11.438 41.438 17.672 1 97.56 104 SER A CA 1
ATOM 828 C C . SER A 1 104 ? -12.703 40.625 17.906 1 97.56 104 SER A C 1
ATOM 830 O O . SER A 1 104 ? -13.812 41.062 17.594 1 97.56 104 SER A O 1
ATOM 832 N N . HIS A 1 105 ? -12.57 39.438 18.375 1 96.88 105 HIS A N 1
ATOM 833 C CA . HIS A 1 105 ? -13.672 38.531 18.672 1 96.88 105 HIS A CA 1
ATOM 834 C C . HIS A 1 105 ? -13.602 38.031 20.109 1 96.88 105 HIS A C 1
ATOM 836 O O . HIS A 1 105 ? -13.43 36.812 20.344 1 96.88 105 HIS A O 1
ATOM 842 N N . ALA A 1 106 ? -13.875 38.875 21.031 1 96.19 106 ALA A N 1
ATOM 843 C CA . ALA A 1 106 ? -13.672 38.625 22.453 1 96.19 106 ALA A CA 1
ATOM 844 C C . ALA A 1 106 ? -14.508 37.438 22.922 1 96.19 106 ALA A C 1
ATOM 846 O O . ALA A 1 106 ? -14.109 36.719 23.844 1 96.19 106 ALA A O 1
ATOM 847 N N . GLN A 1 107 ? -15.594 37.219 22.297 1 95 107 GLN A N 1
ATOM 848 C CA . GLN A 1 107 ? -16.5 36.125 22.672 1 95 107 GLN A CA 1
ATOM 849 C C . GLN A 1 107 ? -15.859 34.75 22.438 1 95 107 GLN A C 1
ATOM 851 O O . GLN A 1 107 ? -16.328 33.75 22.953 1 95 107 GLN A O 1
ATOM 856 N N . TYR A 1 108 ? -14.773 34.688 21.641 1 97.06 108 TYR A N 1
ATOM 857 C CA . TYR A 1 108 ? -14.133 33.406 21.312 1 97.06 108 TYR A CA 1
ATOM 858 C C . TYR A 1 108 ? -12.992 33.125 22.266 1 97.06 108 TYR A C 1
ATOM 860 O O . TYR A 1 108 ? -12.469 32 22.297 1 97.06 108 TYR A O 1
ATOM 868 N N . GLN A 1 109 ? -12.578 34.031 23.125 1 96.81 109 GLN A N 1
ATOM 869 C CA . GLN A 1 109 ? -11.336 33.938 23.891 1 96.81 109 GLN A CA 1
ATOM 870 C C . GLN A 1 109 ? -11.352 32.781 24.875 1 96.81 109 GLN A C 1
ATOM 872 O O . GLN A 1 109 ? -10.305 32.219 25.188 1 96.81 109 GLN A O 1
ATOM 877 N N . ASP A 1 110 ? -12.547 32.406 25.375 1 95.19 110 ASP A N 1
ATOM 878 C CA . ASP A 1 110 ? -12.641 31.328 26.344 1 95.19 110 ASP A CA 1
ATOM 879 C C . ASP A 1 110 ? -12.727 29.969 25.656 1 95.19 110 ASP A C 1
ATOM 881 O O . ASP A 1 110 ? -12.656 28.938 26.312 1 95.19 110 ASP A O 1
ATOM 885 N N . ARG A 1 111 ? -12.852 29.938 24.328 1 97.5 111 ARG A N 1
ATOM 886 C CA . ARG A 1 111 ? -12.906 28.688 23.547 1 97.5 111 ARG A CA 1
ATOM 887 C C . ARG A 1 111 ? -11.5 28.172 23.266 1 97.5 111 ARG A C 1
ATOM 889 O O . ARG A 1 111 ? -10.664 28.875 22.703 1 97.5 111 ARG A O 1
ATOM 896 N N . PRO A 1 112 ? -11.211 26.922 23.688 1 97.44 112 PRO A N 1
ATOM 897 C CA . PRO A 1 112 ? -9.867 26.406 23.422 1 97.44 112 PRO A CA 1
ATOM 898 C C . PRO A 1 112 ? -9.539 26.359 21.938 1 97.44 112 PRO A C 1
ATOM 900 O O . PRO A 1 112 ? -10.391 26 21.109 1 97.44 112 PRO A O 1
ATOM 903 N N . LEU A 1 113 ? -8.336 26.766 21.547 1 98.62 113 LEU A N 1
ATOM 904 C CA . LEU A 1 113 ? -7.844 26.719 20.188 1 98.62 113 LEU A CA 1
ATOM 905 C C . LEU A 1 113 ? -7.07 25.422 19.938 1 98.62 113 LEU A C 1
ATOM 907 O O . LEU A 1 113 ? -6.117 25.109 20.656 1 98.62 113 LEU A O 1
ATOM 911 N N . PHE A 1 114 ? -7.484 24.641 19 1 98.81 114 PHE A N 1
ATOM 912 C CA . PHE A 1 114 ? -6.719 23.5 18.5 1 98.81 114 PHE A CA 1
ATOM 913 C C . PHE A 1 114 ? -6.047 23.844 17.172 1 98.81 114 PHE A C 1
ATOM 915 O O . PHE A 1 114 ? -6.715 24.266 16.234 1 98.81 114 PHE A O 1
ATOM 922 N N . ILE A 1 115 ? -4.742 23.734 17.109 1 98.94 115 ILE A N 1
ATOM 923 C CA . ILE A 1 115 ? -3.99 24.078 15.906 1 98.94 115 ILE A CA 1
ATOM 924 C C . ILE A 1 115 ? -3.725 22.797 15.102 1 98.94 115 ILE A C 1
ATOM 926 O O . ILE A 1 115 ? -3.098 21.859 15.594 1 98.94 115 ILE A O 1
ATOM 930 N N . THR A 1 116 ? -4.195 22.766 13.852 1 98.94 116 THR A N 1
ATOM 931 C CA . THR A 1 116 ? -4.105 21.562 13.023 1 98.94 116 THR A CA 1
ATOM 932 C C . THR A 1 116 ? -3.512 21.891 11.656 1 98.94 116 THR A C 1
ATOM 934 O O . THR A 1 116 ? -3.49 23.062 11.25 1 98.94 116 THR A O 1
ATOM 937 N N . GLY A 1 117 ? -3.016 20.938 11.047 1 98.69 117 GLY A N 1
ATOM 938 C CA . GLY A 1 117 ? -2.477 21.078 9.703 1 98.69 117 GLY A CA 1
ATOM 939 C C . GLY A 1 117 ? -2.002 19.75 9.125 1 98.69 117 GLY A C 1
ATOM 940 O O . GLY A 1 117 ? -2.174 18.703 9.742 1 98.69 117 GLY A O 1
ATOM 941 N N . GLU A 1 118 ? -1.483 19.812 7.922 1 97.81 118 GLU A N 1
ATOM 942 C CA . GLU A 1 118 ? -1.034 18.609 7.219 1 97.81 118 GLU A CA 1
ATOM 943 C C . GLU A 1 118 ? 0.25 18.875 6.438 1 97.81 118 GLU A C 1
ATOM 945 O O . GLU A 1 118 ? 0.537 20.016 6.074 1 97.81 118 GLU A O 1
ATOM 950 N N . SER A 1 119 ? 1.008 17.844 6.152 1 97.94 119 SER A N 1
ATOM 951 C CA . SER A 1 119 ? 2.195 17.938 5.309 1 97.94 119 SER A CA 1
ATOM 952 C C . SER A 1 119 ? 3.25 18.844 5.945 1 97.94 119 SER A C 1
ATOM 954 O O . SER A 1 119 ? 3.625 18.641 7.102 1 97.94 119 SER A O 1
ATOM 956 N N . TYR A 1 120 ? 3.697 19.906 5.254 1 97.88 120 TYR A N 1
ATOM 957 C CA . TYR A 1 120 ? 4.703 20.812 5.793 1 97.88 120 TYR A CA 1
ATOM 958 C C . TYR A 1 120 ? 4.207 21.484 7.07 1 97.88 120 TYR A C 1
ATOM 960 O O . TYR A 1 120 ? 5.004 21.984 7.867 1 97.88 120 TYR A O 1
ATOM 968 N N . ALA A 1 121 ? 2.912 21.422 7.305 1 98.38 121 ALA A N 1
ATOM 969 C CA . ALA A 1 121 ? 2.389 21.953 8.562 1 98.38 121 ALA A CA 1
ATOM 970 C C . ALA A 1 121 ? 2.898 21.156 9.75 1 98.38 121 ALA A C 1
ATOM 972 O O . ALA A 1 121 ? 2.766 21.578 10.898 1 98.38 121 ALA A O 1
ATOM 973 N N . GLY A 1 122 ? 3.508 20.047 9.43 1 98.62 122 GLY A N 1
ATOM 974 C CA . GLY A 1 122 ? 4.281 19.375 10.453 1 98.62 122 GLY A CA 1
ATOM 975 C C . GLY A 1 122 ? 5.387 20.234 11.031 1 98.62 122 GLY A C 1
ATOM 976 O O . GLY A 1 122 ? 5.941 19.906 12.086 1 98.62 122 GLY A O 1
ATOM 977 N N . LYS A 1 123 ? 5.641 21.344 10.461 1 98.44 123 LYS A N 1
ATOM 978 C CA . LYS A 1 123 ? 6.578 22.328 10.977 1 98.44 123 LYS A CA 1
ATOM 979 C C . LYS A 1 123 ? 5.84 23.562 11.492 1 98.44 123 LYS A C 1
ATOM 981 O O . LYS A 1 123 ? 6.156 24.094 12.562 1 98.44 123 LYS A O 1
ATOM 986 N N . TYR A 1 124 ? 4.809 24 10.766 1 98.5 124 TYR A N 1
ATOM 987 C CA . TYR A 1 124 ? 4.02 25.156 11.164 1 98.5 124 TYR A CA 1
ATOM 988 C C . TYR A 1 124 ? 3.389 24.953 12.539 1 98.5 124 TYR A C 1
ATOM 990 O O . TYR A 1 124 ? 3.512 25.797 13.422 1 98.5 124 TYR A O 1
ATOM 998 N N . VAL A 1 125 ? 2.744 23.797 12.656 1 98.88 125 VAL A N 1
ATOM 999 C CA . VAL A 1 125 ? 1.875 23.547 13.797 1 98.88 125 VAL A CA 1
ATOM 1000 C C . VAL A 1 125 ? 2.711 23.453 15.07 1 98.88 125 VAL A C 1
ATOM 1002 O O . VAL A 1 125 ? 2.441 24.156 16.047 1 98.88 125 VAL A O 1
ATOM 1005 N N . PRO A 1 126 ? 3.795 22.703 15.086 1 98.75 126 PRO A N 1
ATOM 1006 C CA . PRO A 1 126 ? 4.613 22.703 16.297 1 98.75 126 PRO A CA 1
ATOM 1007 C C . PRO A 1 126 ? 5.262 24.062 16.578 1 98.75 126 PRO A C 1
ATOM 1009 O O . PRO A 1 126 ? 5.383 24.469 17.734 1 98.75 126 PRO A O 1
ATOM 1012 N N . SER A 1 127 ? 5.645 24.734 15.57 1 98.62 127 SER A N 1
ATOM 1013 C CA . SER A 1 127 ? 6.363 25.984 15.75 1 98.62 127 SER A CA 1
ATOM 1014 C C . SER A 1 127 ? 5.473 27.047 16.391 1 98.62 127 SER A C 1
ATOM 1016 O O . SER A 1 127 ? 5.871 27.703 17.344 1 98.62 127 SER A O 1
ATOM 1018 N N . ILE A 1 128 ? 4.285 27.234 15.859 1 98.81 128 ILE A N 1
ATOM 1019 C CA . ILE A 1 128 ? 3.381 28.234 16.406 1 98.81 128 ILE A CA 1
ATOM 1020 C C . ILE A 1 128 ? 2.875 27.797 17.766 1 98.81 128 ILE A C 1
ATOM 1022 O O . ILE A 1 128 ? 2.705 28.625 18.672 1 98.81 128 ILE A O 1
ATOM 1026 N N . SER A 1 129 ? 2.602 26.5 17.906 1 98.88 129 SER A N 1
ATOM 1027 C CA . SER A 1 129 ? 2.152 26.016 19.219 1 98.88 129 SER A CA 1
ATOM 1028 C C . SER A 1 129 ? 3.205 26.25 20.281 1 98.88 129 SER A C 1
ATOM 1030 O O . SER A 1 129 ? 2.879 26.688 21.391 1 98.88 129 SER A O 1
ATOM 1032 N N . HIS A 1 130 ? 4.441 25.953 19.938 1 98.75 130 HIS A N 1
ATOM 1033 C CA . HIS A 1 130 ? 5.527 26.172 20.891 1 98.75 130 HIS A CA 1
ATOM 1034 C C . HIS A 1 130 ? 5.68 27.656 21.219 1 98.75 130 HIS A C 1
ATOM 1036 O O . HIS A 1 130 ? 5.961 28.031 22.359 1 98.75 130 HIS A O 1
ATOM 1042 N N . PHE A 1 131 ? 5.547 28.531 20.219 1 98.69 131 PHE A N 1
ATOM 1043 C CA . PHE A 1 131 ? 5.578 29.969 20.438 1 98.69 131 PHE A CA 1
ATOM 1044 C C . PHE A 1 131 ? 4.535 30.391 21.469 1 98.69 131 PHE A C 1
ATOM 1046 O O . PHE A 1 131 ? 4.844 31.141 22.391 1 98.69 131 PHE A O 1
ATOM 1053 N N . ILE A 1 132 ? 3.32 29.922 21.328 1 98.75 132 ILE A N 1
ATOM 1054 C CA . ILE A 1 132 ? 2.211 30.25 22.219 1 98.75 132 ILE A CA 1
ATOM 1055 C C . ILE A 1 132 ? 2.525 29.75 23.641 1 98.75 132 ILE A C 1
ATOM 1057 O O . ILE A 1 132 ? 2.352 30.5 24.609 1 98.75 132 ILE A O 1
ATOM 1061 N N . VAL A 1 133 ? 3.004 28.5 23.734 1 98.31 133 VAL A N 1
ATOM 1062 C CA . VAL A 1 133 ? 3.342 27.906 25.016 1 98.31 133 VAL A CA 1
ATOM 1063 C C . VAL A 1 133 ? 4.434 28.719 25.703 1 98.31 133 VAL A C 1
ATOM 1065 O O . VAL A 1 133 ? 4.355 28.984 26.906 1 98.31 133 VAL A O 1
ATOM 1068 N N . GLN A 1 134 ? 5.426 29.109 24.938 1 98.38 134 GLN A N 1
ATOM 1069 C CA . GLN A 1 134 ? 6.539 29.859 25.5 1 98.38 134 GLN A CA 1
ATOM 1070 C C . GLN A 1 134 ? 6.094 31.266 25.906 1 98.38 134 GLN A C 1
ATOM 1072 O O . GLN A 1 134 ? 6.52 31.781 26.953 1 98.38 134 GLN A O 1
ATOM 1077 N N . ALA A 1 135 ? 5.273 31.922 25.094 1 98.56 135 ALA A N 1
ATOM 1078 C CA . ALA A 1 135 ? 4.738 33.219 25.453 1 98.56 135 ALA A CA 1
ATOM 1079 C C . ALA A 1 135 ? 3.979 33.156 26.766 1 98.56 135 ALA A C 1
ATOM 1081 O O . ALA A 1 135 ? 4.133 34.031 27.625 1 98.56 135 ALA A O 1
ATOM 1082 N N . GLN A 1 136 ? 3.164 32.188 26.938 1 97.75 136 GLN A N 1
ATOM 1083 C CA . GLN A 1 136 ? 2.424 31.984 28.172 1 97.75 136 GLN A CA 1
ATOM 1084 C C . GLN A 1 136 ? 3.369 31.688 29.344 1 97.75 136 GLN A C 1
ATOM 1086 O O . GLN A 1 136 ? 3.172 32.219 30.438 1 97.75 136 GLN A O 1
ATOM 1091 N N . ALA A 1 137 ? 4.367 30.859 29.109 1 97.25 137 ALA A N 1
ATOM 1092 C CA . ALA A 1 137 ? 5.324 30.484 30.141 1 97.25 137 ALA A CA 1
ATOM 1093 C C . ALA A 1 137 ? 6.094 31.703 30.641 1 97.25 137 ALA A C 1
ATOM 1095 O O . ALA A 1 137 ? 6.422 31.797 31.828 1 97.25 137 ALA A O 1
ATOM 1096 N N . ILE A 1 138 ? 6.414 32.562 29.75 1 97.69 138 ILE A N 1
ATOM 1097 C CA . ILE A 1 138 ? 7.09 33.812 30.109 1 97.69 138 ILE A CA 1
ATOM 1098 C C . ILE A 1 138 ? 6.191 34.625 31.031 1 97.69 138 ILE A C 1
ATOM 1100 O O . ILE A 1 138 ? 6.633 35.125 32.062 1 97.69 138 ILE A O 1
ATOM 1104 N N . ALA A 1 139 ? 4.984 34.781 30.641 1 97.06 139 ALA A N 1
ATOM 1105 C CA . ALA A 1 139 ? 4.023 35.531 31.422 1 97.06 139 ALA A CA 1
ATOM 1106 C C . ALA A 1 139 ? 3.842 34.938 32.812 1 97.06 139 ALA A C 1
ATOM 1108 O O . ALA A 1 139 ? 3.65 35.656 33.781 1 97.06 139 ALA A O 1
ATOM 1109 N N . ASP A 1 140 ? 3.918 33.625 32.906 1 96.12 140 ASP A N 1
ATOM 1110 C CA . ASP A 1 140 ? 3.682 32.906 34.156 1 96.12 140 ASP A CA 1
ATOM 1111 C C . ASP A 1 140 ? 4.969 32.781 34.969 1 96.12 140 ASP A C 1
ATOM 1113 O O . ASP A 1 140 ? 4.945 32.281 36.094 1 96.12 140 ASP A O 1
ATOM 1117 N N . GLY A 1 141 ? 6.047 33.094 34.406 1 96.12 141 GLY A N 1
ATOM 1118 C CA . GLY A 1 141 ? 7.324 32.969 35.094 1 96.12 141 GLY A CA 1
ATOM 1119 C C . GLY A 1 141 ? 7.863 31.547 35.094 1 96.12 141 GLY A C 1
ATOM 1120 O O . GLY A 1 141 ? 8.633 31.156 35.969 1 96.12 141 GLY A O 1
ATOM 1121 N N . THR A 1 142 ? 7.441 30.719 34.094 1 96.62 142 THR A N 1
ATOM 1122 C CA . THR A 1 142 ? 7.844 29.328 34.062 1 96.62 142 THR A CA 1
ATOM 1123 C C . THR A 1 142 ? 8.648 29 32.812 1 96.62 142 THR A C 1
ATOM 1125 O O . THR A 1 142 ? 8.805 27.828 32.469 1 96.62 142 THR A O 1
ATOM 1128 N N . ALA A 1 143 ? 9.125 29.969 32.062 1 96.12 143 ALA A N 1
ATOM 1129 C CA . ALA A 1 143 ? 9.867 29.766 30.828 1 96.12 143 ALA A CA 1
ATOM 1130 C C . ALA A 1 143 ? 11.117 28.938 31.062 1 96.12 143 ALA A C 1
ATOM 1132 O O . ALA A 1 143 ? 11.578 28.234 30.156 1 96.12 143 ALA A O 1
ATOM 1133 N N . HIS A 1 144 ? 11.664 28.953 32.281 1 95.62 144 HIS A N 1
ATOM 1134 C CA . HIS A 1 144 ? 12.883 28.219 32.625 1 95.62 144 HIS A CA 1
ATOM 1135 C C . HIS A 1 144 ? 12.641 26.719 32.625 1 95.62 144 HIS A C 1
ATOM 1137 O O . HIS A 1 144 ? 13.594 25.922 32.594 1 95.62 144 HIS A O 1
ATOM 1143 N N . LEU A 1 145 ? 11.422 26.25 32.562 1 95.94 145 LEU A N 1
ATOM 1144 C CA . LEU A 1 145 ? 11.078 24.828 32.562 1 95.94 145 LEU A CA 1
ATOM 1145 C C . LEU A 1 145 ? 11.047 24.266 31.156 1 95.94 145 LEU A C 1
ATOM 1147 O O . LEU A 1 145 ? 11.008 23.047 30.969 1 95.94 145 LEU A O 1
ATOM 1151 N N . LEU A 1 146 ? 11.102 25.141 30.172 1 97.5 146 LEU A N 1
ATOM 1152 C CA . LEU A 1 146 ? 11.086 24.688 28.797 1 97.5 146 LEU A CA 1
ATOM 1153 C C . LEU A 1 146 ? 12.422 24.031 28.422 1 97.5 146 LEU A C 1
ATOM 1155 O O . LEU A 1 146 ? 13.484 24.516 28.844 1 97.5 146 LEU A O 1
ATOM 1159 N N . LYS A 1 147 ? 12.367 22.984 27.703 1 96.5 147 LYS A N 1
ATOM 1160 C CA . LYS A 1 147 ? 13.562 22.281 27.266 1 96.5 147 LYS A CA 1
ATOM 1161 C C . LYS A 1 147 ? 14.211 22.969 26.078 1 96.5 147 LYS A C 1
ATOM 1163 O O . LYS A 1 147 ? 15.43 22.891 25.891 1 96.5 147 LYS A O 1
ATOM 1168 N N . LYS A 1 148 ? 13.352 23.578 25.219 1 96.88 148 LYS A N 1
ATOM 1169 C CA . LYS A 1 148 ? 13.852 24.203 24 1 96.88 148 LYS A CA 1
ATOM 1170 C C . LYS A 1 148 ? 13.312 25.625 23.859 1 96.88 148 LYS A C 1
ATOM 1172 O O . LYS A 1 148 ? 12.609 25.938 22.891 1 96.88 148 LYS A O 1
ATOM 1177 N N . PRO A 1 149 ? 13.703 26.5 24.781 1 97.44 149 PRO A N 1
ATOM 1178 C CA . PRO A 1 149 ? 13.273 27.891 24.609 1 97.44 149 PRO A CA 1
ATOM 1179 C C . PRO A 1 149 ? 13.859 28.531 23.344 1 97.44 149 PRO A C 1
ATOM 1181 O O . PRO A 1 149 ? 15 28.25 22.984 1 97.44 149 PRO A O 1
ATOM 1184 N N . ARG A 1 150 ? 13.062 29.297 22.719 1 97.44 150 ARG A N 1
ATOM 1185 C CA . ARG A 1 150 ? 13.484 30.031 21.516 1 97.44 150 ARG A CA 1
ATOM 1186 C C . ARG A 1 150 ? 13.516 31.531 21.781 1 97.44 150 ARG A C 1
ATOM 1188 O O . ARG A 1 150 ? 13.008 32 22.797 1 97.44 150 ARG A O 1
ATOM 1195 N N . ALA A 1 151 ? 14.18 32.281 20.891 1 96.69 151 ALA A N 1
ATOM 1196 C CA . ALA A 1 151 ? 14.359 33.719 21.078 1 96.69 151 ALA A CA 1
ATOM 1197 C C . ALA A 1 151 ? 13.125 34.5 20.625 1 96.69 151 ALA A C 1
ATOM 1199 O O . ALA A 1 151 ? 13.07 35 19.5 1 96.69 151 ALA A O 1
ATOM 1200 N N . LEU A 1 152 ? 12.164 34.625 21.562 1 97.62 152 LEU A N 1
ATOM 1201 C CA . LEU A 1 152 ? 10.992 35.469 21.281 1 97.62 152 LEU A CA 1
ATOM 1202 C C . LEU A 1 152 ? 11.297 36.938 21.5 1 97.62 152 LEU A C 1
ATOM 1204 O O . LEU A 1 152 ? 12.258 37.281 22.188 1 97.62 152 LEU A O 1
ATOM 1208 N N . PRO A 1 153 ? 10.469 37.75 20.922 1 93.75 153 PRO A N 1
ATOM 1209 C CA . PRO A 1 153 ? 10.641 39.188 21.219 1 93.75 153 PRO A CA 1
ATOM 1210 C C . PRO A 1 153 ? 10.484 39.5 22.703 1 93.75 153 PRO A C 1
ATOM 1212 O O . PRO A 1 153 ? 9.648 38.906 23.375 1 93.75 153 PRO A O 1
ATOM 1215 N N . ALA A 1 154 ? 11.234 40.5 23.141 1 90.94 154 ALA A N 1
ATOM 1216 C CA . ALA A 1 154 ? 11.25 40.844 24.562 1 90.94 154 ALA A CA 1
ATOM 1217 C C . ALA A 1 154 ? 9.875 41.344 25.031 1 90.94 154 ALA A C 1
ATOM 1219 O O . ALA A 1 154 ? 9.508 41.156 26.188 1 90.94 154 ALA A O 1
ATOM 1220 N N . ASP A 1 155 ? 9.125 41.875 24.109 1 93.12 155 ASP A N 1
ATOM 1221 C CA . ASP A 1 155 ? 7.836 42.469 24.469 1 93.12 155 ASP A CA 1
ATOM 1222 C C . ASP A 1 155 ? 6.68 41.562 24.047 1 93.12 155 ASP A C 1
ATOM 1224 O O . ASP A 1 155 ? 5.57 42.031 23.797 1 93.12 155 ASP A O 1
ATOM 1228 N N . VAL A 1 156 ? 6.941 40.25 23.969 1 97 156 VAL A N 1
ATOM 1229 C CA . VAL A 1 156 ? 5.871 39.344 23.578 1 97 156 VAL A CA 1
ATOM 1230 C C . VAL A 1 156 ? 4.754 39.375 24.609 1 97 156 VAL A C 1
ATOM 1232 O O . VAL A 1 156 ? 5.004 39.219 25.812 1 97 156 VAL A O 1
ATOM 1235 N N . GLU A 1 157 ? 3.49 39.656 24.188 1 97.31 157 GLU A N 1
ATOM 1236 C CA . GLU A 1 157 ? 2.328 39.688 25.078 1 97.31 157 GLU A CA 1
ATOM 1237 C C . GLU A 1 157 ? 1.802 38.281 25.344 1 97.31 157 GLU A C 1
ATOM 1239 O O . GLU A 1 157 ? 1.91 37.406 24.484 1 97.31 157 GLU A O 1
ATOM 1244 N N . PRO A 1 158 ? 1.279 38.062 26.516 1 97.94 158 PRO A N 1
ATOM 1245 C CA . PRO A 1 158 ? 0.643 36.781 26.75 1 97.94 158 PRO A CA 1
ATOM 1246 C C . PRO A 1 158 ? -0.526 36.5 25.797 1 97.94 158 PRO A C 1
ATOM 1248 O O . PRO A 1 158 ? -1.189 37.469 25.359 1 97.94 158 PRO A O 1
ATOM 1251 N N . PRO A 1 159 ? -0.758 35.281 25.5 1 98.44 159 PRO A N 1
ATOM 1252 C CA . PRO A 1 159 ? -1.913 34.969 24.656 1 98.44 159 PRO A CA 1
ATOM 1253 C C . PRO A 1 159 ? -3.238 35.375 25.297 1 98.44 159 PRO A C 1
ATOM 1255 O O . PRO A 1 159 ? -3.418 35.188 26.5 1 98.44 159 PRO A O 1
ATOM 1258 N N . VAL A 1 160 ? -4.133 35.938 24.531 1 98.25 160 VAL A N 1
ATOM 1259 C CA . VAL A 1 160 ? -5.457 36.312 25.016 1 98.25 160 VAL A CA 1
ATOM 1260 C C . VAL A 1 160 ? -6.438 35.156 24.781 1 98.25 160 VAL A C 1
ATOM 1262 O O . VAL A 1 160 ? -7.648 35.344 24.922 1 98.25 160 VAL A O 1
ATOM 1265 N N . PHE A 1 161 ? -5.957 34.031 24.344 1 97.81 161 PHE A N 1
ATOM 1266 C CA . PHE A 1 161 ? -6.688 32.781 24.078 1 97.81 161 PHE A CA 1
ATOM 1267 C C . PHE A 1 161 ? -5.984 31.594 24.719 1 97.81 161 PHE A C 1
ATOM 1269 O O . PHE A 1 161 ? -4.879 31.734 25.25 1 97.81 161 PHE A O 1
ATOM 1276 N N . LYS A 1 162 ? -6.645 30.406 24.703 1 95.44 162 LYS A N 1
ATOM 1277 C CA . LYS A 1 162 ? -6.086 29.203 25.312 1 95.44 162 LYS A CA 1
ATOM 1278 C C . LYS A 1 162 ? -5.781 28.141 24.266 1 95.44 162 LYS A C 1
ATOM 1280 O O . LYS A 1 162 ? -6.602 27.891 23.375 1 95.44 162 LYS A O 1
ATOM 1285 N N . LEU A 1 163 ? -4.578 27.641 24.344 1 97.62 163 LEU A N 1
ATOM 1286 C CA . LEU A 1 163 ? -4.223 26.516 23.484 1 97.62 163 LEU A CA 1
ATOM 1287 C C . LEU A 1 163 ? -4.805 25.219 24.031 1 97.62 163 LEU A C 1
ATOM 1289 O O . LEU A 1 163 ? -4.555 24.844 25.188 1 97.62 163 LEU A O 1
ATOM 1293 N N . GLY A 1 164 ? -5.57 24.531 23.219 1 96.62 164 GLY A N 1
ATOM 1294 C CA . GLY A 1 164 ? -6.18 23.266 23.625 1 96.62 164 GLY A CA 1
ATOM 1295 C C . GLY A 1 164 ? -5.344 22.062 23.25 1 96.62 164 GLY A C 1
ATOM 1296 O O . GLY A 1 164 ? -5.273 21.094 24.016 1 96.62 164 GLY A O 1
ATOM 1297 N N . GLY A 1 165 ? -4.723 22.078 22.094 1 98.06 165 GLY A N 1
ATOM 1298 C CA . GLY A 1 165 ? -3.924 20.984 21.562 1 98.06 165 GLY A CA 1
ATOM 1299 C C . GLY A 1 165 ? -3.527 21.172 20.109 1 98.06 165 GLY A C 1
ATOM 1300 O O . GLY A 1 165 ? -3.791 22.234 19.531 1 98.06 165 GLY A O 1
ATOM 1301 N N . LEU A 1 166 ? -2.795 20.219 19.609 1 98.69 166 LEU A N 1
ATOM 1302 C CA . LEU A 1 166 ? -2.396 20.297 18.203 1 98.69 166 LEU A CA 1
ATOM 1303 C C . LEU A 1 166 ? -2.541 18.953 17.516 1 98.69 166 LEU A C 1
ATOM 1305 O O . LEU A 1 166 ? -2.363 17.906 18.141 1 98.69 166 LEU A O 1
ATOM 1309 N N . ALA A 1 167 ? -2.875 18.953 16.203 1 98.88 167 ALA A N 1
ATOM 1310 C CA . ALA A 1 167 ? -3.023 17.766 15.383 1 98.88 167 ALA A CA 1
ATOM 1311 C C . ALA A 1 167 ? -2.338 17.938 14.031 1 98.88 167 ALA A C 1
ATOM 1313 O O . ALA A 1 167 ? -2.477 18.984 13.391 1 98.88 167 ALA A O 1
ATOM 1314 N N . ILE A 1 168 ? -1.568 16.969 13.633 1 98.88 168 ILE A N 1
ATOM 1315 C CA . ILE A 1 168 ? -0.794 17.062 12.398 1 98.88 168 ILE A CA 1
ATOM 1316 C C . ILE A 1 168 ? -1.056 15.828 11.539 1 98.88 168 ILE A C 1
ATOM 1318 O O . ILE A 1 168 ? -0.822 14.695 11.977 1 98.88 168 ILE A O 1
ATOM 1322 N N . GLY A 1 169 ? -1.541 16.031 10.344 1 98.75 169 GLY A N 1
ATOM 1323 C CA . GLY A 1 169 ? -1.74 14.953 9.375 1 98.75 169 GLY A CA 1
ATOM 1324 C C . GLY A 1 169 ? -0.569 14.781 8.43 1 98.75 169 GLY A C 1
ATOM 1325 O O . GLY A 1 169 ? -0.163 15.734 7.754 1 98.75 169 GLY A O 1
ATOM 1326 N N . ASN A 1 170 ? -0.062 13.609 8.383 1 98.62 170 ASN A N 1
ATOM 1327 C CA . ASN A 1 170 ? 1.02 13.312 7.449 1 98.62 170 ASN A CA 1
ATOM 1328 C C . ASN A 1 170 ? 2.082 14.406 7.453 1 98.62 170 ASN A C 1
ATOM 1330 O O . ASN A 1 170 ? 2.453 14.922 6.398 1 98.62 170 ASN A O 1
ATOM 1334 N N . GLY A 1 171 ? 2.58 14.703 8.594 1 98.75 171 GLY A N 1
ATOM 1335 C CA . GLY A 1 171 ? 3.428 15.867 8.789 1 98.75 171 GLY A CA 1
ATOM 1336 C C . GLY A 1 171 ? 4.863 15.641 8.352 1 98.75 171 GLY A C 1
ATOM 1337 O O . GLY A 1 171 ? 5.398 14.539 8.516 1 98.75 171 GLY A O 1
ATOM 1338 N N . PHE A 1 172 ? 5.465 16.594 7.742 1 98.56 172 PHE A N 1
ATOM 1339 C CA . PHE A 1 172 ? 6.914 16.688 7.602 1 98.56 172 PHE A CA 1
ATOM 1340 C C . PHE A 1 172 ? 7.527 17.438 8.781 1 98.56 172 PHE A C 1
ATOM 1342 O O . PHE A 1 172 ? 7.477 18.672 8.828 1 98.56 172 PHE A O 1
ATOM 1349 N N . THR A 1 173 ? 8.117 16.703 9.703 1 98.69 173 THR A N 1
ATOM 1350 C CA . THR A 1 173 ? 8.5 17.266 10.992 1 98.69 173 THR A CA 1
ATOM 1351 C C . THR A 1 173 ? 10 17.125 11.219 1 98.69 173 THR A C 1
ATOM 1353 O O . THR A 1 173 ? 10.641 18.047 11.719 1 98.69 173 THR A O 1
ATOM 1356 N N . ASP A 1 174 ? 10.578 16.016 10.883 1 98.5 174 ASP A N 1
ATOM 1357 C CA . ASP A 1 174 ? 12 15.711 11.016 1 98.5 174 ASP A CA 1
ATOM 1358 C C . ASP A 1 174 ? 12.578 15.234 9.688 1 98.5 174 ASP A C 1
ATOM 1360 O O . ASP A 1 174 ? 12.578 14.031 9.398 1 98.5 174 ASP A O 1
ATOM 1364 N N . ALA A 1 175 ? 13.156 16.109 9.016 1 98.06 175 ALA A N 1
ATOM 1365 C CA . ALA A 1 175 ? 13.57 15.875 7.637 1 98.06 175 ALA A CA 1
ATOM 1366 C C . ALA A 1 175 ? 14.562 14.719 7.555 1 98.06 175 ALA A C 1
ATOM 1368 O O . ALA A 1 175 ? 14.469 13.867 6.668 1 98.06 175 ALA A O 1
ATOM 1369 N N . VAL A 1 176 ? 15.523 14.656 8.422 1 98.5 176 VAL A N 1
ATOM 1370 C CA . VAL A 1 176 ? 16.578 13.656 8.359 1 98.5 176 VAL A CA 1
ATOM 1371 C C . VAL A 1 176 ? 15.984 12.266 8.594 1 98.5 176 VAL A C 1
ATOM 1373 O O . VAL A 1 176 ? 16.141 11.367 7.77 1 98.5 176 VAL A O 1
ATOM 1376 N N . GLU A 1 177 ? 15.242 12.062 9.727 1 98.25 177 GLU A N 1
ATOM 1377 C CA . GLU A 1 177 ? 14.688 10.75 10.062 1 98.25 177 GLU A CA 1
ATOM 1378 C C . GLU A 1 177 ? 13.688 10.289 9.008 1 98.25 177 GLU A C 1
ATOM 1380 O O . GLU A 1 177 ? 13.617 9.094 8.688 1 98.25 177 GLU A O 1
ATOM 1385 N N . GLN A 1 178 ? 12.914 11.188 8.484 1 98.56 178 GLN A N 1
ATOM 1386 C CA . GLN A 1 178 ? 11.898 10.836 7.488 1 98.56 178 GLN A CA 1
ATOM 1387 C C . GLN A 1 178 ? 12.547 10.516 6.145 1 98.56 178 GLN A C 1
ATOM 1389 O O . GLN A 1 178 ? 12.078 9.633 5.426 1 98.56 178 GLN A O 1
ATOM 1394 N N . THR A 1 179 ? 13.625 11.25 5.781 1 98.62 179 THR A N 1
ATOM 1395 C CA . THR A 1 179 ? 14.344 10.969 4.543 1 98.62 179 THR A CA 1
ATOM 1396 C C . THR A 1 179 ? 15 9.586 4.598 1 98.62 179 THR A C 1
ATOM 1398 O O . THR A 1 179 ? 15.047 8.875 3.592 1 98.62 179 THR A O 1
ATOM 1401 N N . LEU A 1 180 ? 15.445 9.164 5.738 1 98.25 180 LEU A N 1
ATOM 1402 C CA . LEU A 1 180 ? 16.203 7.93 5.906 1 98.25 180 LEU A CA 1
ATOM 1403 C C . LEU A 1 180 ? 15.367 6.715 5.52 1 98.25 180 LEU A C 1
ATOM 1405 O O . LEU A 1 180 ? 15.914 5.648 5.227 1 98.25 180 LEU A O 1
ATOM 1409 N N . VAL A 1 181 ? 14.047 6.852 5.445 1 98.12 181 VAL A N 1
ATOM 1410 C CA . VAL A 1 181 ? 13.227 5.668 5.203 1 98.12 181 VAL A CA 1
ATOM 1411 C C . VAL A 1 181 ? 12.531 5.793 3.85 1 98.12 181 VAL A C 1
ATOM 1413 O O . VAL A 1 181 ? 11.742 4.926 3.471 1 98.12 181 VAL A O 1
ATOM 1416 N N . GLN A 1 182 ? 12.781 6.836 3.098 1 98.5 182 GLN A N 1
ATOM 1417 C CA . GLN A 1 182 ? 12.031 7.137 1.881 1 98.5 182 GLN A CA 1
ATOM 1418 C C . GLN A 1 182 ? 12.18 6.016 0.854 1 98.5 182 GLN A C 1
ATOM 1420 O O . GLN A 1 182 ? 11.195 5.586 0.249 1 98.5 182 GLN A O 1
ATOM 1425 N N . ALA A 1 183 ? 13.391 5.531 0.633 1 98.56 183 ALA A N 1
ATOM 1426 C CA . ALA A 1 183 ? 13.641 4.484 -0.352 1 98.56 183 ALA A CA 1
ATOM 1427 C C . ALA A 1 183 ? 12.992 3.17 0.065 1 98.56 183 ALA A C 1
ATOM 1429 O O . ALA A 1 183 ? 12.43 2.457 -0.77 1 98.56 183 ALA A O 1
ATOM 1430 N N . GLU A 1 184 ? 13.117 2.873 1.344 1 98.06 184 GLU A N 1
ATOM 1431 C CA . GLU A 1 184 ? 12.516 1.651 1.87 1 98.06 184 GLU A CA 1
ATOM 1432 C C . GLU A 1 184 ? 11 1.657 1.683 1 98.06 184 GLU A C 1
ATOM 1434 O O . GLU A 1 184 ? 10.414 0.646 1.296 1 98.06 184 GLU A O 1
ATOM 1439 N N . VAL A 1 185 ? 10.367 2.799 1.956 1 98.5 185 VAL A N 1
ATOM 1440 C CA . VAL A 1 185 ? 8.922 2.945 1.796 1 98.5 185 VAL A CA 1
ATOM 1441 C C . VAL A 1 185 ? 8.539 2.736 0.332 1 98.5 185 VAL A C 1
ATOM 1443 O O . VAL A 1 185 ? 7.641 1.955 0.025 1 98.5 185 VAL A O 1
ATOM 1446 N N . ALA A 1 186 ? 9.258 3.387 -0.562 1 98.5 186 ALA A N 1
ATOM 1447 C CA . ALA A 1 186 ? 8.961 3.295 -1.989 1 98.5 186 ALA A CA 1
ATOM 1448 C C . ALA A 1 186 ? 9.094 1.856 -2.484 1 98.5 186 ALA A C 1
ATOM 1450 O O . ALA A 1 186 ? 8.258 1.382 -3.262 1 98.5 186 ALA A O 1
ATOM 1451 N N . TYR A 1 187 ? 10.141 1.171 -2.039 1 98.19 187 TYR A N 1
ATOM 1452 C CA . TYR A 1 187 ? 10.422 -0.202 -2.445 1 98.19 187 TYR A CA 1
ATOM 1453 C C . TYR A 1 187 ? 9.32 -1.144 -1.974 1 98.19 187 TYR A C 1
ATOM 1455 O O . TYR A 1 187 ? 8.789 -1.933 -2.76 1 98.19 187 TYR A O 1
ATOM 1463 N N . ASN A 1 188 ? 8.914 -1.012 -0.754 1 98.06 188 ASN A N 1
ATOM 1464 C CA . ASN A 1 188 ? 7.977 -1.964 -0.169 1 98.06 188 ASN A CA 1
ATOM 1465 C C . ASN A 1 188 ? 6.539 -1.668 -0.592 1 98.06 188 ASN A C 1
ATOM 1467 O O . ASN A 1 188 ? 5.664 -2.525 -0.471 1 98.06 188 ASN A O 1
ATOM 1471 N N . MET A 1 189 ? 6.301 -0.492 -1.084 1 97 189 MET A N 1
ATOM 1472 C CA . MET A 1 189 ? 4.984 -0.174 -1.633 1 97 189 MET A CA 1
ATOM 1473 C C . MET A 1 189 ? 4.91 -0.538 -3.111 1 97 189 MET A C 1
ATOM 1475 O O . MET A 1 189 ? 3.898 -0.281 -3.768 1 97 189 MET A O 1
ATOM 1479 N N . GLY A 1 190 ? 5.996 -1.113 -3.635 1 96.19 190 GLY A N 1
ATOM 1480 C CA . GLY A 1 190 ? 6 -1.623 -4.996 1 96.19 190 GLY A CA 1
ATOM 1481 C C . GLY A 1 190 ? 6.27 -0.55 -6.035 1 96.19 190 GLY A C 1
ATOM 1482 O O . GLY A 1 190 ? 6.008 -0.748 -7.223 1 96.19 190 GLY A O 1
ATOM 1483 N N . LEU A 1 191 ? 6.781 0.649 -5.648 1 96.88 191 LEU A N 1
ATOM 1484 C CA . LEU A 1 191 ? 6.973 1.77 -6.562 1 96.88 191 LEU A CA 1
ATOM 1485 C C . LEU A 1 191 ? 8.289 1.642 -7.312 1 96.88 191 LEU A C 1
ATOM 1487 O O . LEU A 1 191 ? 8.414 2.105 -8.453 1 96.88 191 LEU A O 1
ATOM 1491 N N . ILE A 1 192 ? 9.328 1.043 -6.684 1 96.81 192 ILE A N 1
ATOM 1492 C CA . ILE A 1 192 ? 10.656 0.924 -7.281 1 96.81 192 ILE A CA 1
ATOM 1493 C C . ILE A 1 192 ? 11.18 -0.495 -7.09 1 96.81 192 ILE A C 1
ATOM 1495 O O . ILE A 1 192 ? 10.742 -1.211 -6.188 1 96.81 192 ILE A O 1
ATOM 1499 N N . ASP A 1 193 ? 12.047 -0.945 -7.996 1 95.06 193 ASP A N 1
ATOM 1500 C CA . ASP A 1 193 ? 12.648 -2.268 -7.871 1 95.06 193 ASP A CA 1
ATOM 1501 C C . ASP A 1 193 ? 13.953 -2.203 -7.082 1 95.06 193 ASP A C 1
ATOM 1503 O O . ASP A 1 193 ? 14.297 -1.162 -6.516 1 95.06 193 ASP A O 1
ATOM 1507 N N . SER A 1 194 ? 14.703 -3.27 -6.98 1 94.75 194 SER A N 1
ATOM 1508 C CA . SER A 1 194 ? 15.898 -3.371 -6.156 1 94.75 194 SER A CA 1
ATOM 1509 C C . SER A 1 194 ? 16.984 -2.416 -6.637 1 94.75 194 SER A C 1
ATOM 1511 O O . SER A 1 194 ? 17.656 -1.776 -5.828 1 94.75 194 SER A O 1
ATOM 1513 N N . ARG A 1 195 ? 17.156 -2.355 -7.918 1 94.56 195 ARG A N 1
ATOM 1514 C CA . ARG A 1 195 ? 18.156 -1.456 -8.477 1 94.56 195 ARG A CA 1
ATOM 1515 C C . ARG A 1 195 ? 17.812 -0.001 -8.172 1 94.56 195 ARG A C 1
ATOM 1517 O O . ARG A 1 195 ? 18.688 0.766 -7.75 1 94.56 195 ARG A O 1
ATOM 1524 N N . GLN A 1 196 ? 16.625 0.345 -8.422 1 97 196 GLN A N 1
ATOM 1525 C CA . GLN A 1 196 ? 16.156 1.706 -8.18 1 97 196 GLN A CA 1
ATOM 1526 C C . GLN A 1 196 ? 16.203 2.043 -6.695 1 97 196 GLN A C 1
ATOM 1528 O O . GLN A 1 196 ? 16.453 3.188 -6.316 1 97 196 GLN A O 1
ATOM 1533 N N . ARG A 1 197 ? 15.93 1.033 -5.809 1 97.44 197 ARG A N 1
ATOM 1534 C CA . ARG A 1 197 ? 16.062 1.234 -4.371 1 97.44 197 ARG A CA 1
ATOM 1535 C C . ARG A 1 197 ? 17.484 1.659 -4.012 1 97.44 197 ARG A C 1
ATOM 1537 O O . ARG A 1 197 ? 17.672 2.584 -3.221 1 97.44 197 ARG A O 1
ATOM 1544 N N . GLN A 1 198 ? 18.469 0.973 -4.57 1 97 198 GLN A N 1
ATOM 1545 C CA . GLN A 1 198 ? 19.875 1.314 -4.305 1 97 198 GLN A CA 1
ATOM 1546 C C . GLN A 1 198 ? 20.188 2.74 -4.754 1 97 198 GLN A C 1
ATOM 1548 O O . GLN A 1 198 ? 20.891 3.475 -4.059 1 97 198 GLN A O 1
ATOM 1553 N N . GLN A 1 199 ? 19.641 3.111 -5.895 1 97.94 199 GLN A N 1
ATOM 1554 C CA . GLN A 1 199 ? 19.844 4.465 -6.402 1 97.94 199 GLN A CA 1
ATOM 1555 C C . GLN A 1 199 ? 19.188 5.492 -5.48 1 97.94 199 GLN A C 1
ATOM 1557 O O . GLN A 1 199 ? 19.781 6.52 -5.164 1 97.94 199 GLN A O 1
ATOM 1562 N N . ALA A 1 200 ? 17.953 5.234 -5.094 1 98.75 200 ALA A N 1
ATOM 1563 C CA . ALA A 1 200 ? 17.25 6.125 -4.18 1 98.75 200 ALA A CA 1
ATOM 1564 C C . ALA A 1 200 ? 18 6.258 -2.857 1 98.75 200 ALA A C 1
ATOM 1566 O O . ALA A 1 200 ? 18.094 7.352 -2.291 1 98.75 200 ALA A O 1
ATOM 1567 N N . GLU A 1 201 ? 18.547 5.148 -2.344 1 98.75 201 GLU A N 1
ATOM 1568 C CA . GLU A 1 201 ? 19.297 5.148 -1.089 1 98.75 201 GLU A CA 1
ATOM 1569 C C . GLU A 1 201 ? 20.562 5.988 -1.202 1 98.75 201 GLU A C 1
ATOM 1571 O O . GLU A 1 201 ? 20.969 6.637 -0.235 1 98.75 201 GLU A O 1
ATOM 1576 N N . ALA A 1 202 ? 21.172 5.922 -2.359 1 98.75 202 ALA A N 1
ATOM 1577 C CA . ALA A 1 202 ? 22.359 6.758 -2.576 1 98.75 202 ALA A CA 1
ATOM 1578 C C . ALA A 1 202 ? 22 8.242 -2.502 1 98.75 202 ALA A C 1
ATOM 1580 O O . ALA A 1 202 ? 22.703 9.031 -1.873 1 98.75 202 ALA A O 1
ATOM 1581 N N . ILE A 1 203 ? 20.906 8.641 -3.143 1 98.81 203 ILE A N 1
ATOM 1582 C CA . ILE A 1 203 ? 20.453 10.023 -3.086 1 98.81 203 ILE A CA 1
ATOM 1583 C C . ILE A 1 203 ? 20.078 10.391 -1.652 1 98.81 203 ILE A C 1
ATOM 1585 O O . ILE A 1 203 ? 20.422 11.469 -1.168 1 98.81 203 ILE A O 1
ATOM 1589 N N . GLN A 1 204 ? 19.406 9.469 -1.034 1 98.44 204 GLN A N 1
ATOM 1590 C CA . GLN A 1 204 ? 19.016 9.633 0.363 1 98.44 204 GLN A CA 1
ATOM 1591 C C . GLN A 1 204 ? 20.219 9.945 1.238 1 98.44 204 GLN A C 1
ATOM 1593 O O . GLN A 1 204 ? 20.156 10.828 2.098 1 98.44 204 GLN A O 1
ATOM 1598 N N . THR A 1 205 ? 21.234 9.211 1.076 1 98.69 205 THR A N 1
ATOM 1599 C CA . THR A 1 205 ? 22.469 9.398 1.843 1 98.69 205 THR A CA 1
ATOM 1600 C C . THR A 1 205 ? 23.016 10.812 1.636 1 98.69 205 THR A C 1
ATOM 1602 O O . THR A 1 205 ? 23.438 11.469 2.594 1 98.69 205 THR A O 1
ATOM 1605 N N . ASP A 1 206 ? 22.984 11.25 0.4 1 98.88 206 ASP A N 1
ATOM 1606 C CA . ASP A 1 206 ? 23.422 12.609 0.096 1 98.88 206 ASP A CA 1
ATOM 1607 C C . ASP A 1 206 ? 22.578 13.641 0.842 1 98.88 206 ASP A C 1
ATOM 1609 O O . ASP A 1 206 ? 23.109 14.586 1.425 1 98.88 206 ASP A O 1
ATOM 1613 N N . VAL A 1 207 ? 21.281 13.508 0.79 1 98.88 207 VAL A N 1
ATOM 1614 C CA . VAL A 1 207 ? 20.359 14.445 1.429 1 98.88 207 VAL A CA 1
ATOM 1615 C C . VAL A 1 207 ? 20.672 14.539 2.92 1 98.88 207 VAL A C 1
ATOM 1617 O O . VAL A 1 207 ? 20.781 15.641 3.467 1 98.88 207 VAL A O 1
ATOM 1620 N N . VAL A 1 208 ? 20.812 13.406 3.566 1 98.75 208 VAL A N 1
ATOM 1621 C CA . VAL A 1 208 ? 21 13.336 5.012 1 98.75 208 VAL A CA 1
ATOM 1622 C C . VAL A 1 208 ? 22.344 13.969 5.379 1 98.75 208 VAL A C 1
ATOM 1624 O O . VAL A 1 208 ? 22.438 14.711 6.359 1 98.75 208 VAL A O 1
ATOM 1627 N N . GLU A 1 209 ? 23.375 13.656 4.594 1 98.81 209 GLU A N 1
ATOM 1628 C CA . GLU A 1 209 ? 24.688 14.242 4.848 1 98.81 209 GLU A CA 1
ATOM 1629 C C . GLU A 1 209 ? 24.656 15.766 4.715 1 98.81 209 GLU A C 1
ATOM 1631 O O . GLU A 1 209 ? 25.219 16.484 5.543 1 98.81 209 GLU A O 1
ATOM 1636 N N . LEU A 1 210 ? 24.016 16.266 3.674 1 98.88 210 LEU A N 1
ATOM 1637 C CA . LEU A 1 210 ? 23.875 17.703 3.475 1 98.88 210 LEU A CA 1
ATOM 1638 C C . LEU A 1 210 ? 23.125 18.344 4.637 1 98.88 210 LEU A C 1
ATOM 1640 O O . LEU A 1 210 ? 23.531 19.391 5.141 1 98.88 210 LEU A O 1
ATOM 1644 N N . ALA A 1 211 ? 22.062 17.781 5.098 1 98.56 211 ALA A N 1
ATOM 1645 C CA . ALA A 1 211 ? 21.266 18.312 6.207 1 98.56 211 ALA A CA 1
ATOM 1646 C C . ALA A 1 211 ? 22.062 18.297 7.508 1 98.56 211 ALA A C 1
ATOM 1648 O O . ALA A 1 211 ? 22.031 19.266 8.273 1 98.56 211 ALA A O 1
ATOM 1649 N N . ARG A 1 212 ? 22.766 17.203 7.734 1 98.06 212 ARG A N 1
ATOM 1650 C CA . ARG A 1 212 ? 23.562 17.078 8.953 1 98.06 212 ARG A CA 1
ATOM 1651 C C . ARG A 1 212 ? 24.688 18.125 8.969 1 98.06 212 ARG A C 1
ATOM 1653 O O . ARG A 1 212 ? 25.062 18.609 10.039 1 98.06 212 ARG A O 1
ATOM 1660 N N . ASN A 1 213 ? 25.172 18.516 7.801 1 98.44 213 ASN A N 1
ATOM 1661 C CA . ASN A 1 213 ? 26.203 19.547 7.684 1 98.44 213 ASN A CA 1
ATOM 1662 C C . ASN A 1 213 ? 25.594 20.938 7.578 1 98.44 213 ASN A C 1
ATOM 1664 O O . ASN A 1 213 ? 26.281 21.906 7.234 1 98.44 213 ASN A O 1
ATOM 1668 N N . LYS A 1 214 ? 24.312 21.062 7.738 1 97.94 214 LYS A N 1
ATOM 1669 C CA . LYS A 1 214 ? 23.562 22.312 7.785 1 97.94 214 LYS A CA 1
ATOM 1670 C C . LYS A 1 214 ? 23.625 23.047 6.449 1 97.94 214 LYS A C 1
ATOM 1672 O O . LYS A 1 214 ? 23.625 24.281 6.406 1 97.94 214 LYS A O 1
ATOM 1677 N N . GLN A 1 215 ? 23.906 22.234 5.453 1 98.44 215 GLN A N 1
ATOM 1678 C CA . GLN A 1 215 ? 23.766 22.766 4.102 1 98.44 215 GLN A CA 1
ATOM 1679 C C . GLN A 1 215 ? 22.328 22.672 3.615 1 98.44 215 GLN A C 1
ATOM 1681 O O . GLN A 1 215 ? 22.031 21.953 2.658 1 98.44 215 GLN A O 1
ATOM 1686 N N . TRP A 1 216 ? 21.5 23.531 4.117 1 98 216 TRP A N 1
ATOM 1687 C CA . TRP A 1 216 ? 20.047 23.375 4.09 1 98 216 TRP A CA 1
ATOM 1688 C C . TRP A 1 216 ? 19.516 23.531 2.672 1 98 216 TRP A C 1
ATOM 1690 O O . TRP A 1 216 ? 18.656 22.75 2.238 1 98 216 TRP A O 1
ATOM 1700 N N . THR A 1 217 ? 19.922 24.531 1.95 1 97.88 217 THR A N 1
ATOM 1701 C CA . THR A 1 217 ? 19.453 24.75 0.591 1 97.88 217 THR A CA 1
ATOM 1702 C C . THR A 1 217 ? 19.797 23.578 -0.31 1 97.88 217 THR A C 1
ATOM 1704 O O . THR A 1 217 ? 18.969 23.109 -1.092 1 97.88 217 THR A O 1
ATOM 1707 N N . ALA A 1 218 ? 21.047 23.094 -0.206 1 98.56 218 ALA A N 1
ATOM 1708 C CA . ALA A 1 218 ? 21.5 21.953 -0.993 1 98.56 218 ALA A CA 1
ATOM 1709 C C . ALA A 1 218 ? 20.734 20.688 -0.604 1 98.56 218 ALA A C 1
ATOM 1711 O O . ALA A 1 218 ? 20.406 19.859 -1.461 1 98.56 218 ALA A O 1
ATOM 1712 N N . ALA A 1 219 ? 20.5 20.516 0.715 1 98.69 219 ALA A N 1
ATOM 1713 C CA . ALA A 1 219 ? 19.734 19.375 1.202 1 98.69 219 ALA A CA 1
ATOM 1714 C C . ALA A 1 219 ? 18.328 19.359 0.619 1 98.69 219 ALA A C 1
ATOM 1716 O O . ALA A 1 219 ? 17.812 18.312 0.222 1 98.69 219 ALA A O 1
ATOM 1717 N N . ARG A 1 220 ? 17.734 20.547 0.57 1 98.38 220 ARG A N 1
ATOM 1718 C CA . ARG A 1 220 ? 16.391 20.656 0.015 1 98.38 220 ARG A CA 1
ATOM 1719 C C . ARG A 1 220 ? 16.375 20.281 -1.46 1 98.38 220 ARG A C 1
ATOM 1721 O O . ARG A 1 220 ? 15.508 19.516 -1.896 1 98.38 220 ARG A O 1
ATOM 1728 N N . LYS A 1 221 ? 17.266 20.812 -2.18 1 98.38 221 LYS A N 1
ATOM 1729 C CA . LYS A 1 221 ? 17.344 20.5 -3.604 1 98.38 221 LYS A CA 1
ATOM 1730 C C . LYS A 1 221 ? 17.547 19 -3.834 1 98.38 221 LYS A C 1
ATOM 1732 O O . LYS A 1 221 ? 16.875 18.422 -4.688 1 98.38 221 LYS A O 1
ATOM 1737 N N . ARG A 1 222 ? 18.453 18.391 -3.088 1 98.75 222 ARG A N 1
ATOM 1738 C CA . ARG A 1 222 ? 18.75 16.969 -3.242 1 98.75 222 ARG A CA 1
ATOM 1739 C C . ARG A 1 222 ? 17.562 16.125 -2.812 1 98.75 222 ARG A C 1
ATOM 1741 O O . ARG A 1 222 ? 17.312 15.062 -3.385 1 98.75 222 ARG A O 1
ATOM 1748 N N . SER A 1 223 ? 16.844 16.562 -1.777 1 98.5 223 SER A N 1
ATOM 1749 C CA . SER A 1 223 ? 15.609 15.906 -1.358 1 98.5 223 SER A CA 1
ATOM 1750 C C . SER A 1 223 ? 14.562 15.938 -2.463 1 98.5 223 SER A C 1
ATOM 1752 O O . SER A 1 223 ? 13.875 14.945 -2.707 1 98.5 223 SER A O 1
ATOM 1754 N N . ASP A 1 224 ? 14.398 17.078 -3.111 1 97.75 224 ASP A N 1
ATOM 1755 C CA . ASP A 1 224 ? 13.492 17.203 -4.242 1 97.75 224 ASP A CA 1
ATOM 1756 C C . ASP A 1 224 ? 13.867 16.234 -5.359 1 97.75 224 ASP A C 1
ATOM 1758 O O . ASP A 1 224 ? 13 15.656 -6.012 1 97.75 224 ASP A O 1
ATOM 1762 N N . GLU A 1 225 ? 15.125 16.047 -5.566 1 98.5 225 GLU A N 1
ATOM 1763 C CA . GLU A 1 225 ? 15.609 15.117 -6.578 1 98.5 225 GLU A CA 1
ATOM 1764 C C . GLU A 1 225 ? 15.266 13.68 -6.207 1 98.5 225 GLU A C 1
ATOM 1766 O O . GLU A 1 225 ? 14.93 12.867 -7.078 1 98.5 225 GLU A O 1
ATOM 1771 N N . LEU A 1 226 ? 15.391 13.336 -4.91 1 98.69 226 LEU A N 1
ATOM 1772 C CA . LEU A 1 226 ? 15.023 12.008 -4.438 1 98.69 226 LEU A CA 1
ATOM 1773 C C . LEU A 1 226 ? 13.555 11.719 -4.727 1 98.69 226 LEU A C 1
ATOM 1775 O O . LEU A 1 226 ? 13.219 10.664 -5.277 1 98.69 226 LEU A O 1
ATOM 1779 N N . LEU A 1 227 ? 12.688 12.664 -4.379 1 98.06 227 LEU A N 1
ATOM 1780 C CA . LEU A 1 227 ? 11.258 12.492 -4.594 1 98.06 227 LEU A CA 1
ATOM 1781 C C . LEU A 1 227 ? 10.938 12.43 -6.082 1 98.06 227 LEU A C 1
ATOM 1783 O O . LEU A 1 227 ? 10.086 11.648 -6.504 1 98.06 227 LEU A O 1
ATOM 1787 N N . ALA A 1 228 ? 11.609 13.258 -6.859 1 97.56 228 ALA A N 1
ATOM 1788 C CA . ALA A 1 228 ? 11.43 13.227 -8.305 1 97.56 228 ALA A CA 1
ATOM 1789 C C . ALA A 1 228 ? 11.867 11.891 -8.891 1 97.56 228 ALA A C 1
ATOM 1791 O O . ALA A 1 228 ? 11.219 11.352 -9.789 1 97.56 228 ALA A O 1
ATOM 1792 N N . PHE A 1 229 ? 13.016 11.367 -8.43 1 97.94 229 PHE A N 1
ATOM 1793 C CA . PHE A 1 229 ? 13.508 10.07 -8.891 1 97.94 229 PHE A CA 1
ATOM 1794 C C . PHE A 1 229 ? 12.469 8.984 -8.664 1 97.94 229 PHE A C 1
ATOM 1796 O O . PHE A 1 229 ? 12.141 8.227 -9.578 1 97.94 229 PHE A O 1
ATOM 1803 N N . ILE A 1 230 ? 11.883 8.914 -7.418 1 98.12 230 ILE A N 1
ATOM 1804 C CA . ILE A 1 230 ? 10.922 7.887 -7.062 1 98.12 230 ILE A CA 1
ATOM 1805 C C . ILE A 1 230 ? 9.648 8.062 -7.887 1 98.12 230 ILE A C 1
ATOM 1807 O O . ILE A 1 230 ? 9.086 7.09 -8.398 1 98.12 230 ILE A O 1
ATOM 1811 N N . THR A 1 231 ? 9.203 9.305 -7.988 1 96.31 231 THR A N 1
ATOM 1812 C CA . THR A 1 231 ? 8.008 9.594 -8.766 1 96.31 231 THR A CA 1
ATOM 1813 C C . THR A 1 231 ? 8.188 9.164 -10.219 1 96.31 231 THR A C 1
ATOM 1815 O O . THR A 1 231 ? 7.309 8.516 -10.789 1 96.31 231 THR A O 1
ATOM 1818 N N . ASN A 1 232 ? 9.328 9.508 -10.758 1 94.44 232 ASN A N 1
ATOM 1819 C CA . ASN A 1 232 ? 9.602 9.18 -12.148 1 94.44 232 ASN A CA 1
ATOM 1820 C C . ASN A 1 232 ? 9.766 7.672 -12.352 1 94.44 232 ASN A C 1
ATOM 1822 O O . ASN A 1 232 ? 9.312 7.121 -13.352 1 94.44 232 ASN A O 1
ATOM 1826 N N . ALA A 1 233 ? 10.352 7.059 -11.406 1 94.5 233 ALA A N 1
ATOM 1827 C CA . ALA A 1 233 ? 10.609 5.621 -11.492 1 94.5 233 ALA A CA 1
ATOM 1828 C C . ALA A 1 233 ? 9.32 4.824 -11.359 1 94.5 233 ALA A C 1
ATOM 1830 O O . ALA A 1 233 ? 9.258 3.66 -11.766 1 94.5 233 ALA A O 1
ATOM 1831 N N . SER A 1 234 ? 8.266 5.391 -10.828 1 93 234 SER A N 1
ATOM 1832 C CA . SER A 1 234 ? 7.004 4.684 -10.602 1 93 234 SER A CA 1
ATOM 1833 C C . SER A 1 234 ? 5.906 5.215 -11.516 1 93 234 SER A C 1
ATOM 1835 O O . SER A 1 234 ? 4.824 4.629 -11.602 1 93 234 SER A O 1
ATOM 1837 N N . ALA A 1 235 ? 6.172 6.305 -12.164 1 88 235 ALA A N 1
ATOM 1838 C CA . ALA A 1 235 ? 5.191 6.98 -13 1 88 235 ALA A CA 1
ATOM 1839 C C . ALA A 1 235 ? 3.904 7.262 -12.227 1 88 235 ALA A C 1
ATOM 1841 O O . ALA A 1 235 ? 2.824 7.34 -12.82 1 88 235 ALA A O 1
ATOM 1842 N N . THR A 1 236 ? 3.986 7.203 -10.93 1 89 236 THR A N 1
ATOM 1843 C CA . THR A 1 236 ? 2.838 7.613 -10.133 1 89 236 THR A CA 1
ATOM 1844 C C . THR A 1 236 ? 2.584 9.109 -10.281 1 89 236 THR A C 1
ATOM 1846 O O . THR A 1 236 ? 3.525 9.906 -10.289 1 89 236 THR A O 1
ATOM 1849 N N . PRO A 1 237 ? 1.326 9.477 -10.398 1 90 237 PRO A N 1
ATOM 1850 C CA . PRO A 1 237 ? 1.063 10.914 -10.523 1 90 237 PRO A CA 1
ATOM 1851 C C . PRO A 1 237 ? 1.373 11.68 -9.234 1 90 237 PRO A C 1
ATOM 1853 O O . PRO A 1 237 ? 1.617 12.891 -9.281 1 90 237 PRO A O 1
ATOM 1856 N N . THR A 1 238 ? 1.282 10.977 -8.125 1 94.75 238 THR A N 1
ATOM 1857 C CA . THR A 1 238 ? 1.617 11.602 -6.852 1 94.75 238 THR A CA 1
ATOM 1858 C C . THR A 1 238 ? 2.045 10.555 -5.824 1 94.75 238 THR A C 1
ATOM 1860 O O . THR A 1 238 ? 1.46 9.469 -5.758 1 94.75 238 THR A O 1
ATOM 1863 N N . LEU A 1 239 ? 3.033 10.844 -5.035 1 97.31 239 LEU A N 1
ATOM 1864 C CA . LEU A 1 239 ? 3.453 9.977 -3.939 1 97.31 239 LEU A CA 1
ATOM 1865 C C . LEU A 1 239 ? 2.521 10.125 -2.742 1 97.31 239 LEU A C 1
ATOM 1867 O O . LEU A 1 239 ? 2.557 9.312 -1.817 1 97.31 239 LEU A O 1
ATOM 1871 N N . GLU A 1 240 ? 1.625 11.078 -2.809 1 97.81 240 GLU A N 1
ATOM 1872 C CA . GLU A 1 240 ? 0.731 11.391 -1.696 1 97.81 240 GLU A CA 1
ATOM 1873 C C . GLU A 1 240 ? -0.359 10.336 -1.553 1 97.81 240 GLU A C 1
ATOM 1875 O O . GLU A 1 240 ? -1.011 10.242 -0.509 1 97.81 240 GLU A O 1
ATOM 1880 N N . ASP A 1 241 ? -0.552 9.547 -2.514 1 97.81 241 ASP A N 1
ATOM 1881 C CA . ASP A 1 241 ? -1.437 8.391 -2.516 1 97.81 241 ASP A CA 1
ATOM 1882 C C . ASP A 1 241 ? -1.124 7.465 -3.691 1 97.81 241 ASP A C 1
ATOM 1884 O O . ASP A 1 241 ? -1.554 7.715 -4.816 1 97.81 241 ASP A O 1
ATOM 1888 N N . ILE A 1 242 ? -0.572 6.348 -3.438 1 96.31 242 ILE A N 1
ATOM 1889 C CA . ILE A 1 242 ? 0.008 5.52 -4.492 1 96.31 242 ILE A CA 1
ATOM 1890 C C . ILE A 1 242 ? -1.1 4.777 -5.234 1 96.31 242 ILE A C 1
ATOM 1892 O O . ILE A 1 242 ? -0.85 4.148 -6.266 1 96.31 242 ILE A O 1
ATOM 1896 N N . ARG A 1 243 ? -2.336 4.875 -4.809 1 94.69 243 ARG A N 1
ATOM 1897 C CA . ARG A 1 243 ? -3.471 4.219 -5.453 1 94.69 243 ARG A CA 1
ATOM 1898 C C . ARG A 1 243 ? -4.004 5.055 -6.609 1 94.69 243 ARG A C 1
ATOM 1900 O O . ARG A 1 243 ? -4.742 4.551 -7.457 1 94.69 243 ARG A O 1
ATOM 1907 N N . ARG A 1 244 ? -3.613 6.387 -6.648 1 93.62 244 ARG A N 1
ATOM 1908 C CA . ARG A 1 244 ? -4.266 7.348 -7.531 1 93.62 244 ARG A CA 1
ATOM 1909 C C . ARG A 1 244 ? -3.65 7.316 -8.922 1 93.62 244 ARG A C 1
ATOM 1911 O O . ARG A 1 244 ? -2.439 7.129 -9.07 1 93.62 244 ARG A O 1
ATOM 1918 N N . ASP A 1 245 ? -4.523 7.578 -9.969 1 89.31 245 ASP A N 1
ATOM 1919 C CA . ASP A 1 245 ? -4.066 7.711 -11.352 1 89.31 245 ASP A CA 1
ATOM 1920 C C . ASP A 1 245 ? -3.941 9.18 -11.75 1 89.31 245 ASP A C 1
ATOM 1922 O O . ASP A 1 245 ? -3.518 9.492 -12.867 1 89.31 245 ASP A O 1
ATOM 1926 N N . LYS A 1 246 ? -4.383 10.062 -10.852 1 91.19 246 LYS A N 1
ATOM 1927 C CA . LYS A 1 246 ? -4.195 11.5 -10.977 1 91.19 246 LYS A CA 1
ATOM 1928 C C . LYS A 1 246 ? -3.844 12.133 -9.625 1 91.19 246 LYS A C 1
ATOM 1930 O O . LYS A 1 246 ? -4.234 11.617 -8.578 1 91.19 246 LYS A O 1
ATOM 1935 N N . GLY A 1 247 ? -3.172 13.203 -9.641 1 93.5 247 GLY A N 1
ATOM 1936 C CA . GLY A 1 247 ? -2.889 13.922 -8.406 1 93.5 247 GLY A CA 1
ATOM 1937 C C . GLY A 1 247 ? -4.121 14.531 -7.773 1 93.5 247 GLY A C 1
ATOM 1938 O O . GLY A 1 247 ? -5.191 14.57 -8.391 1 93.5 247 GLY A O 1
ATOM 1939 N N . TYR A 1 248 ? -3.986 14.961 -6.531 1 95.62 248 TYR A N 1
ATOM 1940 C CA . TYR A 1 248 ? -5.066 15.68 -5.867 1 95.62 248 TYR A CA 1
ATOM 1941 C C . TYR A 1 248 ? -5.355 17 -6.574 1 95.62 248 TYR A C 1
ATOM 1943 O O . TYR A 1 248 ? -4.434 17.75 -6.914 1 95.62 248 TYR A O 1
ATOM 1951 N N . ASP A 1 249 ? -6.613 17.266 -6.852 1 96.25 249 ASP A N 1
ATOM 1952 C CA . ASP A 1 249 ? -7.07 18.469 -7.543 1 96.25 249 ASP A CA 1
ATOM 1953 C C . ASP A 1 249 ? -6.23 18.734 -8.789 1 96.25 249 ASP A C 1
ATOM 1955 O O . ASP A 1 249 ? -5.773 19.859 -9.008 1 96.25 249 ASP A O 1
ATOM 1959 N N . ALA A 1 250 ? -6.004 17.75 -9.57 1 93.19 250 ALA A N 1
ATOM 1960 C CA . ALA A 1 250 ? -5.109 17.766 -10.727 1 93.19 250 ALA A CA 1
ATOM 1961 C C . ALA A 1 250 ? -5.527 18.844 -11.719 1 93.19 250 ALA A C 1
ATOM 1963 O O . ALA A 1 250 ? -4.684 19.406 -12.43 1 93.19 250 ALA A O 1
ATOM 1964 N N . GLU A 1 251 ? -6.77 19.25 -11.797 1 94.44 251 GLU A N 1
ATOM 1965 C CA . GLU A 1 251 ? -7.262 20.25 -12.734 1 94.44 251 GLU A CA 1
ATOM 1966 C C . GLU A 1 251 ? -7.266 21.641 -12.109 1 94.44 251 GLU A C 1
ATOM 1968 O O . GLU A 1 251 ? -7.77 22.594 -12.711 1 94.44 251 GLU A O 1
ATOM 1973 N N . ASP A 1 252 ? -6.812 21.797 -10.891 1 96.12 252 ASP A N 1
ATOM 1974 C CA . ASP A 1 252 ? -6.754 23.047 -10.148 1 96.12 252 ASP A CA 1
ATOM 1975 C C . ASP A 1 252 ? -8.141 23.688 -10.047 1 96.12 252 ASP A C 1
ATOM 1977 O O . ASP A 1 252 ? -8.305 24.859 -10.383 1 96.12 252 ASP A O 1
ATOM 1981 N N . ARG A 1 253 ? -9.07 22.938 -9.695 1 96.94 253 ARG A N 1
ATOM 1982 C CA . ARG A 1 253 ? -10.438 23.422 -9.578 1 96.94 253 ARG A CA 1
ATOM 1983 C C . ARG A 1 253 ? -10.562 24.422 -8.438 1 96.94 253 ARG A C 1
ATOM 1985 O O . ARG A 1 253 ? -11.305 25.406 -8.539 1 96.94 253 ARG A O 1
ATOM 1992 N N . VAL A 1 254 ? -9.883 24.188 -7.367 1 97.81 254 VAL A N 1
ATOM 1993 C CA . VAL A 1 254 ? -9.938 25.109 -6.238 1 97.81 254 VAL A CA 1
ATOM 1994 C C . VAL A 1 254 ? -9.398 26.469 -6.656 1 97.81 254 VAL A C 1
ATOM 1996 O O . VAL A 1 254 ? -10 27.5 -6.355 1 97.81 254 VAL A O 1
ATOM 1999 N N . GLY A 1 255 ? -8.266 26.453 -7.32 1 97.94 255 GLY A N 1
ATOM 2000 C CA . GLY A 1 255 ? -7.715 27.688 -7.824 1 97.94 255 GLY A CA 1
ATOM 2001 C C . GLY A 1 255 ? -8.648 28.422 -8.773 1 97.94 255 GLY A C 1
ATOM 2002 O O . GLY A 1 255 ? -8.828 29.641 -8.672 1 97.94 255 GLY A O 1
ATOM 2003 N N . SER A 1 256 ? -9.281 27.641 -9.703 1 97.75 256 SER A N 1
ATOM 2004 C CA . SER A 1 256 ? -10.227 28.234 -10.641 1 97.75 256 SER A CA 1
ATOM 2005 C C . SER A 1 256 ? -11.43 28.844 -9.922 1 97.75 256 SER A C 1
ATOM 2007 O O . SER A 1 256 ? -11.867 29.938 -10.258 1 97.75 256 SER A O 1
ATOM 2009 N N . TYR A 1 257 ? -11.914 28.125 -8.984 1 98.06 257 TYR A N 1
ATOM 2010 C CA . TYR A 1 257 ? -13.078 28.578 -8.227 1 98.06 257 TYR A CA 1
ATOM 2011 C C . TYR A 1 257 ? -12.766 29.859 -7.453 1 98.06 257 TYR A C 1
ATOM 2013 O O . TYR A 1 257 ? -13.531 30.828 -7.508 1 98.06 257 TYR A O 1
ATOM 2021 N N . LEU A 1 258 ? -11.602 29.938 -6.754 1 98.12 258 LEU A N 1
ATOM 2022 C CA . LEU A 1 258 ? -11.234 31.031 -5.871 1 98.12 258 LEU A CA 1
ATOM 2023 C C . LEU A 1 258 ? -10.812 32.25 -6.676 1 98.12 258 LEU A C 1
ATOM 2025 O O . LEU A 1 258 ? -10.727 33.375 -6.137 1 98.12 258 LEU A O 1
ATOM 2029 N N . ASN A 1 259 ? -10.609 32.094 -7.957 1 98 259 ASN A N 1
ATOM 2030 C CA . ASN A 1 259 ? -10.234 33.25 -8.797 1 98 259 ASN A CA 1
ATOM 2031 C C . ASN A 1 259 ? -11.445 33.812 -9.523 1 98 259 ASN A C 1
ATOM 2033 O O . ASN A 1 259 ? -11.328 34.812 -10.234 1 98 259 ASN A O 1
ATOM 2037 N N . MET A 1 260 ? -12.586 33.219 -9.359 1 97.19 260 MET A N 1
ATOM 2038 C CA . MET A 1 260 ? -13.812 33.812 -9.891 1 97.19 260 MET A CA 1
ATOM 2039 C C . MET A 1 260 ? -14.125 35.156 -9.18 1 97.19 260 MET A C 1
ATOM 2041 O O . MET A 1 260 ? -14.133 35.219 -7.953 1 97.19 260 MET A O 1
ATOM 2045 N N . PRO A 1 261 ? -14.492 36.125 -9.961 1 96.81 261 PRO A N 1
ATOM 2046 C CA . PRO A 1 261 ? -14.742 37.438 -9.359 1 96.81 261 PRO A CA 1
ATOM 2047 C C . PRO A 1 261 ? -15.867 37.406 -8.328 1 96.81 261 PRO A C 1
ATOM 2049 O O . PRO A 1 261 ? -15.75 38.031 -7.258 1 96.81 261 PRO A O 1
ATOM 2052 N N . ALA A 1 262 ? -16.922 36.719 -8.578 1 96.62 262 ALA A N 1
ATOM 2053 C CA . ALA A 1 262 ? -18.062 36.656 -7.66 1 96.62 262 ALA A CA 1
ATOM 2054 C C . ALA A 1 262 ? -17.656 35.969 -6.352 1 96.62 262 ALA A C 1
ATOM 2056 O O . ALA A 1 262 ? -18.141 36.344 -5.281 1 96.62 262 ALA A O 1
ATOM 2057 N N . VAL A 1 263 ? -16.812 34.969 -6.445 1 97.06 263 VAL A N 1
ATOM 2058 C CA . VAL A 1 263 ? -16.359 34.219 -5.266 1 97.06 263 VAL A CA 1
ATOM 2059 C C . VAL A 1 263 ? -15.453 35.125 -4.418 1 97.06 263 VAL A C 1
ATOM 2061 O O . VAL A 1 263 ? -15.602 35.188 -3.197 1 97.06 263 VAL A O 1
ATOM 2064 N N . LYS A 1 264 ? -14.531 35.812 -5.035 1 97.12 264 LYS A N 1
ATOM 2065 C CA . LYS A 1 264 ? -13.656 36.75 -4.32 1 97.12 264 LYS A CA 1
ATOM 2066 C C . LYS A 1 264 ? -14.461 37.812 -3.59 1 97.12 264 LYS A C 1
ATOM 2068 O O . LYS A 1 264 ? -14.172 38.156 -2.438 1 97.12 264 LYS A O 1
ATOM 2073 N N . ALA A 1 265 ? -15.461 38.312 -4.27 1 96.62 265 ALA A N 1
ATOM 2074 C CA . ALA A 1 265 ? -16.312 39.344 -3.666 1 96.62 265 ALA A CA 1
ATOM 2075 C C . ALA A 1 265 ? -17.047 38.781 -2.445 1 96.62 265 ALA A C 1
ATOM 2077 O O . ALA A 1 265 ? -17.094 39.438 -1.397 1 96.62 265 ALA A O 1
ATOM 2078 N N . ASN A 1 266 ? -17.609 37.625 -2.576 1 95.38 266 ASN A N 1
ATOM 2079 C CA . ASN A 1 266 ? -18.359 37 -1.492 1 95.38 266 ASN A CA 1
ATOM 2080 C C . ASN A 1 266 ? -17.469 36.688 -0.295 1 95.38 266 ASN A C 1
ATOM 2082 O O . ASN A 1 266 ? -17.922 36.719 0.85 1 95.38 266 ASN A O 1
ATOM 2086 N N . MET A 1 267 ? -16.188 36.438 -0.565 1 96.38 267 MET A N 1
ATOM 2087 C CA . MET A 1 267 ? -15.25 36.094 0.496 1 96.38 267 MET A CA 1
ATOM 2088 C C . MET A 1 267 ? -14.484 37.312 0.998 1 96.38 267 MET A C 1
ATOM 2090 O O . MET A 1 267 ? -13.617 37.188 1.867 1 96.38 267 MET A O 1
ATOM 2094 N N . ASN A 1 268 ? -14.789 38.438 0.433 1 96.38 268 ASN A N 1
ATOM 2095 C CA . ASN A 1 268 ? -14.094 39.656 0.755 1 96.38 268 ASN A CA 1
ATOM 2096 C C . ASN A 1 268 ? -12.586 39.531 0.57 1 96.38 268 ASN A C 1
ATOM 2098 O O . ASN A 1 268 ? -11.805 40 1.401 1 96.38 268 ASN A O 1
ATOM 2102 N N . ALA A 1 269 ? -12.234 38.75 -0.426 1 96.62 269 ALA A N 1
ATOM 2103 C CA . ALA A 1 269 ? -10.828 38.562 -0.767 1 96.62 269 ALA A CA 1
ATOM 2104 C C . ALA A 1 269 ? -10.312 39.688 -1.648 1 96.62 269 ALA A C 1
ATOM 2106 O O . ALA A 1 269 ? -11.086 40.344 -2.348 1 96.62 269 ALA A O 1
ATOM 2107 N N . PRO A 1 270 ? -9 39.938 -1.545 1 94.06 270 PRO A N 1
ATOM 2108 C CA . PRO A 1 270 ? -8.453 40.969 -2.41 1 94.06 270 PRO A CA 1
ATOM 2109 C C . PRO A 1 270 ? -8.688 40.719 -3.893 1 94.06 270 PRO A C 1
ATOM 2111 O O . PRO A 1 270 ? -8.344 39.625 -4.387 1 94.06 270 PRO A O 1
ATOM 2114 N N . LYS A 1 271 ? -9.148 41.719 -4.586 1 91.75 271 LYS A N 1
ATOM 2115 C CA . LYS A 1 271 ? -9.57 41.562 -5.977 1 91.75 271 LYS A CA 1
ATOM 2116 C C . LYS A 1 271 ? -8.367 41.406 -6.898 1 91.75 271 LYS A C 1
ATOM 2118 O O . LYS A 1 271 ? -8.445 40.719 -7.922 1 91.75 271 LYS A O 1
ATOM 2123 N N . ASP A 1 272 ? -7.312 42 -6.57 1 91.69 272 ASP A N 1
ATOM 2124 C CA . ASP A 1 272 ? -6.191 42.125 -7.496 1 91.69 272 ASP A CA 1
ATOM 2125 C C . ASP A 1 272 ? -5.223 40.938 -7.344 1 91.69 272 ASP A C 1
ATOM 2127 O O . ASP A 1 272 ? -4.273 40.812 -8.117 1 91.69 272 ASP A O 1
ATOM 2131 N N . ILE A 1 273 ? -5.465 40.094 -6.426 1 94.5 273 ILE A N 1
ATOM 2132 C CA . ILE A 1 273 ? -4.578 38.969 -6.223 1 94.5 273 ILE A CA 1
ATOM 2133 C C . ILE A 1 273 ? -5.09 37.75 -7.02 1 94.5 273 ILE A C 1
ATOM 2135 O O . ILE A 1 273 ? -6.281 37.438 -6.98 1 94.5 273 ILE A O 1
ATOM 2139 N N . VAL A 1 274 ? -4.164 37.219 -7.797 1 95.56 274 VAL A N 1
ATOM 2140 C CA . VAL A 1 274 ? -4.473 35.938 -8.422 1 95.56 274 VAL A CA 1
ATOM 2141 C C . VAL A 1 274 ? -4.172 34.781 -7.449 1 95.56 274 VAL A C 1
ATOM 2143 O O . VAL A 1 274 ? -3.021 34.594 -7.039 1 95.56 274 VAL A O 1
ATOM 2146 N N . TYR A 1 275 ? -5.172 34.094 -7.109 1 96.88 275 TYR A N 1
ATOM 2147 C CA . TYR A 1 275 ? -5.027 33 -6.16 1 96.88 275 TYR A CA 1
ATOM 2148 C C . TYR A 1 275 ? -4.18 31.875 -6.75 1 96.88 275 TYR A C 1
ATOM 2150 O O . TYR A 1 275 ? -4.383 31.469 -7.895 1 96.88 275 TYR A O 1
ATOM 2158 N N . GLU A 1 276 ? -3.264 31.453 -5.973 1 95.25 276 GLU A N 1
ATOM 2159 C CA . GLU A 1 276 ? -2.498 30.234 -6.211 1 95.25 276 GLU A CA 1
ATOM 2160 C C . GLU A 1 276 ? -2.57 29.281 -5.012 1 95.25 276 GLU A C 1
ATOM 2162 O O . GLU A 1 276 ? -2.465 29.719 -3.865 1 95.25 276 GLU A O 1
ATOM 2167 N N . ALA A 1 277 ? -2.748 28.016 -5.316 1 95 277 ALA A N 1
ATOM 2168 C CA . ALA A 1 277 ? -2.852 27.047 -4.234 1 95 277 ALA A CA 1
ATOM 2169 C C . ALA A 1 277 ? -1.582 27.031 -3.389 1 95 277 ALA A C 1
ATOM 2171 O O . ALA A 1 277 ? -1.651 26.984 -2.158 1 95 277 ALA A O 1
ATOM 2172 N N . CYS A 1 278 ? -0.45 27.031 -4.062 1 96.38 278 CYS A N 1
ATOM 2173 C CA . CYS A 1 278 ? 0.842 27.078 -3.387 1 96.38 278 CYS A CA 1
ATOM 2174 C C . CYS A 1 278 ? 1.736 28.156 -3.996 1 96.38 278 CYS A C 1
ATOM 2176 O O . CYS A 1 278 ? 2.006 28.141 -5.199 1 96.38 278 CYS A O 1
ATOM 2178 N N . SER A 1 279 ? 2.23 29.062 -3.182 1 96.88 279 SER A N 1
ATOM 2179 C CA . SER A 1 279 ? 3.066 30.172 -3.617 1 96.88 279 SER A CA 1
ATOM 2180 C C . SER A 1 279 ? 4.492 29.719 -3.9 1 96.88 279 SER A C 1
ATOM 2182 O O . SER A 1 279 ? 5.203 29.281 -2.992 1 96.88 279 SER A O 1
ATOM 2184 N N . LYS A 1 280 ? 4.938 29.906 -5.082 1 95.38 280 LYS A N 1
ATOM 2185 C CA . LYS A 1 280 ? 6.316 29.594 -5.445 1 95.38 280 LYS A CA 1
ATOM 2186 C C . LYS A 1 280 ? 7.297 30.531 -4.738 1 95.38 280 LYS A C 1
ATOM 2188 O O . LYS A 1 280 ? 8.414 30.125 -4.398 1 95.38 280 LYS A O 1
ATOM 2193 N N . VAL A 1 281 ? 6.879 31.766 -4.527 1 95.38 281 VAL A N 1
ATOM 2194 C CA . VAL A 1 281 ? 7.727 32.781 -3.885 1 95.38 281 VAL A CA 1
ATOM 2195 C C . VAL A 1 281 ? 7.988 32.375 -2.436 1 95.38 281 VAL A C 1
ATOM 2197 O O . VAL A 1 281 ? 9.133 32.375 -1.983 1 95.38 281 VAL A O 1
ATOM 2200 N N . VAL A 1 282 ? 6.926 32.062 -1.753 1 96.94 282 VAL A N 1
ATOM 2201 C CA . VAL A 1 282 ? 7.07 31.641 -0.36 1 96.94 282 VAL A CA 1
ATOM 2202 C C . VAL A 1 282 ? 7.91 30.359 -0.281 1 96.94 282 VAL A C 1
ATOM 2204 O O . VAL A 1 282 ? 8.781 30.234 0.58 1 96.94 282 VAL A O 1
ATOM 2207 N N . ASP A 1 283 ? 7.641 29.422 -1.177 1 96.31 283 ASP A N 1
ATOM 2208 C CA . ASP A 1 283 ? 8.414 28.188 -1.23 1 96.31 283 ASP A CA 1
ATOM 2209 C C . ASP A 1 283 ? 9.898 28.469 -1.418 1 96.31 283 ASP A C 1
ATOM 2211 O O . ASP A 1 283 ? 10.75 27.844 -0.783 1 96.31 283 ASP A O 1
ATOM 2215 N N . GLY A 1 284 ? 10.242 29.375 -2.311 1 95.69 284 GLY A N 1
ATOM 2216 C CA . GLY A 1 284 ? 11.625 29.734 -2.557 1 95.69 284 GLY A CA 1
ATOM 2217 C C . GLY A 1 284 ? 12.297 30.375 -1.352 1 95.69 284 GLY A C 1
ATOM 2218 O O . GLY A 1 284 ? 13.438 30.047 -1.025 1 95.69 284 GLY A O 1
ATOM 2219 N N . ILE A 1 285 ? 11.586 31.266 -0.707 1 95.81 285 ILE A N 1
ATOM 2220 C CA . ILE A 1 285 ? 12.133 32.031 0.421 1 95.81 285 ILE A CA 1
ATOM 2221 C C . ILE A 1 285 ? 12.344 31.078 1.608 1 95.81 285 ILE A C 1
ATOM 2223 O O . ILE A 1 285 ? 13.344 31.203 2.322 1 95.81 285 ILE A O 1
ATOM 2227 N N . MET A 1 286 ? 11.438 30.125 1.761 1 95.5 286 MET A N 1
ATOM 2228 C CA . MET A 1 286 ? 11.477 29.234 2.912 1 95.5 286 MET A CA 1
ATOM 2229 C C . MET A 1 286 ? 12.273 27.969 2.59 1 95.5 286 MET A C 1
ATOM 2231 O O . MET A 1 286 ? 12.453 27.109 3.449 1 95.5 286 MET A O 1
ATOM 2235 N N . GLY A 1 287 ? 12.766 27.797 1.397 1 94.62 287 GLY A N 1
ATOM 2236 C CA . GLY A 1 287 ? 13.359 26.562 0.902 1 94.62 287 GLY A CA 1
ATOM 2237 C C . GLY A 1 287 ? 14.438 26.016 1.812 1 94.62 287 GLY A C 1
ATOM 2238 O O . GLY A 1 287 ? 14.492 24.812 2.07 1 94.62 287 GLY A O 1
ATOM 2239 N N . HIS A 1 288 ? 15.305 26.859 2.328 1 93.69 288 HIS A N 1
ATOM 2240 C CA . HIS A 1 288 ? 16.422 26.453 3.172 1 93.69 288 HIS A CA 1
ATOM 2241 C C . HIS A 1 288 ? 15.93 25.922 4.512 1 93.69 288 HIS A C 1
ATOM 2243 O O . HIS A 1 288 ? 16.625 25.156 5.176 1 93.69 288 HIS A O 1
ATOM 2249 N N . ASP A 1 289 ? 14.75 26.266 4.902 1 94.69 289 ASP A N 1
ATOM 2250 C CA . ASP A 1 289 ? 14.234 25.906 6.223 1 94.69 289 ASP A CA 1
ATOM 2251 C C . ASP A 1 289 ? 13.531 24.547 6.191 1 94.69 289 ASP A C 1
ATOM 2253 O O . ASP A 1 289 ? 13.32 23.938 7.234 1 94.69 289 ASP A O 1
ATOM 2257 N N . VAL A 1 290 ? 13.195 24.047 5.047 1 96.62 290 VAL A N 1
ATOM 2258 C CA . VAL A 1 290 ? 12.359 22.859 4.848 1 96.62 290 VAL A CA 1
ATOM 2259 C C . VAL A 1 290 ? 13.055 21.641 5.438 1 96.62 290 VAL A C 1
ATOM 2261 O O . VAL A 1 290 ? 12.398 20.766 6.016 1 96.62 290 VAL A O 1
ATOM 2264 N N . MET A 1 291 ? 14.352 21.594 5.391 1 97.81 291 MET A N 1
ATOM 2265 C CA . MET A 1 291 ? 15.055 20.375 5.773 1 97.81 291 MET A CA 1
ATOM 2266 C C . MET A 1 291 ? 15.445 20.406 7.246 1 97.81 291 MET A C 1
ATOM 2268 O O . MET A 1 291 ? 16.016 19.453 7.77 1 97.81 291 MET A O 1
ATOM 2272 N N . LYS A 1 292 ? 15.125 21.484 7.949 1 97.5 292 LYS A N 1
ATOM 2273 C CA . LYS A 1 292 ? 15.352 21.547 9.391 1 97.5 292 LYS A CA 1
ATOM 2274 C C . LYS A 1 292 ? 14.289 20.766 10.148 1 97.5 292 LYS A C 1
ATOM 2276 O O . LYS A 1 292 ? 13.164 20.609 9.672 1 97.5 292 LYS A O 1
ATOM 2281 N N . SER A 1 293 ? 14.68 20.25 11.336 1 97.69 293 SER A N 1
ATOM 2282 C CA . SER A 1 293 ? 13.734 19.531 12.172 1 97.69 293 SER A CA 1
ATOM 2283 C C . SER A 1 293 ? 13.078 20.453 13.195 1 97.69 293 SER A C 1
ATOM 2285 O O . SER A 1 293 ? 13.711 21.391 13.688 1 97.69 293 SER A O 1
ATOM 2287 N N . VAL A 1 294 ? 11.789 20.219 13.484 1 98.19 294 VAL A N 1
ATOM 2288 C CA . VAL A 1 294 ? 11.125 20.891 14.594 1 98.19 294 VAL A CA 1
ATOM 2289 C C . VAL A 1 294 ? 10.648 19.859 15.609 1 98.19 294 VAL A C 1
ATOM 2291 O O . VAL A 1 294 ? 9.898 20.172 16.531 1 98.19 294 VAL A O 1
ATOM 2294 N N . ALA A 1 295 ? 11.102 18.594 15.453 1 98.31 295 ALA A N 1
ATOM 2295 C CA . ALA A 1 295 ? 10.711 17.531 16.359 1 98.31 295 ALA A CA 1
ATOM 2296 C C . ALA A 1 295 ? 11.141 17.844 17.797 1 98.31 295 ALA A C 1
ATOM 2298 O O . ALA A 1 295 ? 10.492 17.406 18.75 1 98.31 295 ALA A O 1
ATOM 2299 N N . ASN A 1 296 ? 12.195 18.609 18 1 97.38 296 ASN A N 1
ATOM 2300 C CA . ASN A 1 296 ? 12.734 18.938 19.328 1 97.38 296 ASN A CA 1
ATOM 2301 C C . ASN A 1 296 ? 11.812 19.859 20.094 1 97.38 296 ASN A C 1
ATOM 2303 O O . ASN A 1 296 ? 11.984 20.062 21.297 1 97.38 296 ASN A O 1
ATOM 2307 N N . LEU A 1 297 ? 10.773 20.422 19.469 1 98.44 297 LEU A N 1
ATOM 2308 C CA . LEU A 1 297 ? 9.805 21.297 20.141 1 98.44 297 LEU A CA 1
ATOM 2309 C C . LEU A 1 297 ? 8.688 20.469 20.766 1 98.44 297 LEU A C 1
ATOM 2311 O O . LEU A 1 297 ? 7.984 20.938 21.656 1 98.44 297 LEU A O 1
ATOM 2315 N N . ILE A 1 298 ? 8.523 19.203 20.312 1 98.56 298 ILE A N 1
ATOM 2316 C CA . ILE A 1 298 ? 7.359 18.391 20.625 1 98.56 298 ILE A CA 1
ATOM 2317 C C . ILE A 1 298 ? 7.379 18.031 22.109 1 98.56 298 ILE A C 1
ATOM 2319 O O . ILE A 1 298 ? 6.336 18.016 22.766 1 98.56 298 ILE A O 1
ATOM 2323 N N . PRO A 1 299 ? 8.562 17.766 22.75 1 98.19 299 PRO A N 1
ATOM 2324 C CA . PRO A 1 299 ? 8.562 17.422 24.172 1 98.19 299 PRO A CA 1
ATOM 2325 C C . PRO A 1 299 ? 7.988 18.547 25.047 1 98.19 299 PRO A C 1
ATOM 2327 O O . PRO A 1 299 ? 7.234 18.281 25.984 1 98.19 299 PRO A O 1
ATOM 2330 N N . ASP A 1 300 ? 8.297 19.812 24.766 1 98.31 300 ASP A N 1
ATOM 2331 C CA . ASP A 1 300 ? 7.719 20.922 25.5 1 98.31 300 ASP A CA 1
ATOM 2332 C C . ASP A 1 300 ? 6.203 20.984 25.312 1 98.31 300 ASP A C 1
ATOM 2334 O O . ASP A 1 300 ? 5.469 21.312 26.25 1 98.31 300 ASP A O 1
ATOM 2338 N N . LEU A 1 301 ? 5.758 20.688 24.109 1 98.56 301 LEU A N 1
ATOM 2339 C CA . LEU A 1 301 ? 4.336 20.719 23.797 1 98.56 301 LEU A CA 1
ATOM 2340 C C . LEU A 1 301 ? 3.594 19.609 24.531 1 98.56 301 LEU A C 1
ATOM 2342 O O . LEU A 1 301 ? 2.5 19.828 25.062 1 98.56 301 LEU A O 1
ATOM 2346 N N . LEU A 1 302 ? 4.23 18.438 24.594 1 97.62 302 LEU A N 1
ATOM 2347 C CA . LEU A 1 302 ? 3.611 17.281 25.234 1 97.62 302 LEU A CA 1
ATOM 2348 C C . LEU A 1 302 ? 3.5 17.484 26.734 1 97.62 302 LEU A C 1
ATOM 2350 O O . LEU A 1 302 ? 2.715 16.797 27.391 1 97.62 302 LEU A O 1
ATOM 2354 N N . GLU A 1 303 ? 4.266 18.406 27.281 1 95.38 303 GLU A N 1
ATOM 2355 C CA . GLU A 1 303 ? 4.16 18.703 28.703 1 95.38 303 GLU A CA 1
ATOM 2356 C C . GLU A 1 303 ? 2.895 19.5 29.016 1 95.38 303 GLU A C 1
ATOM 2358 O O . GLU A 1 303 ? 2.375 19.438 30.125 1 95.38 303 GLU A O 1
ATOM 2363 N N . ARG A 1 304 ? 2.326 20.156 28.031 1 92.31 304 ARG A N 1
ATOM 2364 C CA . ARG A 1 304 ? 1.301 21.156 28.344 1 92.31 304 ARG A CA 1
ATOM 2365 C C . ARG A 1 304 ? 0.043 20.906 27.516 1 92.31 304 ARG A C 1
ATOM 2367 O O . ARG A 1 304 ? -1.042 21.375 27.875 1 92.31 304 ARG A O 1
ATOM 2374 N N . SER A 1 305 ? 0.214 20.188 26.406 1 95.5 305 SER A N 1
ATOM 2375 C CA . SER A 1 305 ? -0.893 20.047 25.453 1 95.5 305 SER A CA 1
ATOM 2376 C C . SER A 1 305 ? -0.96 18.625 24.906 1 95.5 305 SER A C 1
ATOM 2378 O O . SER A 1 305 ? 0.035 17.891 24.922 1 95.5 305 SER A O 1
ATOM 2380 N N . HIS A 1 306 ? -2.176 18.25 24.469 1 97.12 306 HIS A N 1
ATOM 2381 C CA . HIS A 1 306 ? -2.334 16.984 23.734 1 97.12 306 HIS A CA 1
ATOM 2382 C C . HIS A 1 306 ? -1.897 17.125 22.281 1 97.12 306 HIS A C 1
ATOM 2384 O O . HIS A 1 306 ? -2.104 18.172 21.672 1 97.12 306 HIS A O 1
ATOM 2390 N N . VAL A 1 307 ? -1.257 16.078 21.797 1 98.69 307 VAL A N 1
ATOM 2391 C CA . VAL A 1 307 ? -0.767 16.062 20.422 1 98.69 307 VAL A CA 1
ATOM 2392 C C . VAL A 1 307 ? -1.336 14.852 19.688 1 98.69 307 VAL A C 1
ATOM 2394 O O . VAL A 1 307 ? -1.2 13.719 20.141 1 98.69 307 VAL A O 1
ATOM 2397 N N . LEU A 1 308 ? -1.971 15.094 18.562 1 98.81 308 LEU A N 1
ATOM 2398 C CA . LEU A 1 308 ? -2.422 14.039 17.656 1 98.81 308 LEU A CA 1
ATOM 2399 C C . LEU A 1 308 ? -1.587 14.031 16.375 1 98.81 308 LEU A C 1
ATOM 2401 O O . LEU A 1 308 ? -1.483 15.047 15.688 1 98.81 308 LEU A O 1
ATOM 2405 N N . LEU A 1 309 ? -0.944 12.961 16.125 1 98.88 309 LEU A N 1
ATOM 2406 C CA . LEU A 1 309 ? -0.294 12.688 14.852 1 98.88 309 LEU A CA 1
ATOM 2407 C C . LEU A 1 309 ? -1.052 11.625 14.07 1 98.88 309 LEU A C 1
ATOM 2409 O O . LEU A 1 309 ? -1.262 10.516 14.57 1 98.88 309 LEU A O 1
ATOM 2413 N N . TYR A 1 310 ? -1.491 11.945 12.82 1 98.75 310 TYR A N 1
ATOM 2414 C CA . TYR A 1 310 ? -2.254 10.953 12.078 1 98.75 310 TYR A CA 1
ATOM 2415 C C . TYR A 1 310 ? -1.76 10.852 10.641 1 98.75 310 TYR A C 1
ATOM 2417 O O . TYR A 1 310 ? -1.331 11.844 10.055 1 98.75 310 TYR A O 1
ATOM 2425 N N . GLN A 1 311 ? -1.774 9.664 10.078 1 98.75 311 GLN A N 1
ATOM 2426 C CA . GLN A 1 311 ? -1.268 9.398 8.734 1 98.75 311 GLN A CA 1
ATOM 2427 C C . GLN A 1 311 ? -2.24 8.531 7.938 1 98.75 311 GLN A C 1
ATOM 2429 O O . GLN A 1 311 ? -2.891 7.645 8.5 1 98.75 311 GLN A O 1
ATOM 2434 N N . GLY A 1 312 ? -2.324 8.852 6.605 1 98.69 312 GLY A N 1
ATOM 2435 C CA . GLY A 1 312 ? -2.957 7.918 5.688 1 98.69 312 GLY A CA 1
ATOM 2436 C C . GLY A 1 312 ? -2.057 6.762 5.297 1 98.69 312 GLY A C 1
ATOM 2437 O O . GLY A 1 312 ? -0.866 6.953 5.039 1 98.69 312 GLY A O 1
ATOM 2438 N N . GLN A 1 313 ? -2.586 5.621 5.211 1 97.88 313 GLN A N 1
ATOM 2439 C CA . GLN A 1 313 ? -1.885 4.355 5.027 1 97.88 313 GLN A CA 1
ATOM 2440 C C . GLN A 1 313 ? -1.106 4.34 3.715 1 97.88 313 GLN A C 1
ATOM 2442 O O . GLN A 1 313 ? -0.027 3.75 3.635 1 97.88 313 GLN A O 1
ATOM 2447 N N . PHE A 1 314 ? -1.604 5.012 2.697 1 98.25 314 PHE A N 1
ATOM 2448 C CA . PHE A 1 314 ? -1.045 4.832 1.362 1 98.25 314 PHE A CA 1
ATOM 2449 C C . PHE A 1 314 ? -0.274 6.074 0.929 1 98.25 314 PHE A C 1
ATOM 2451 O O . PHE A 1 314 ? -0.039 6.281 -0.264 1 98.25 314 PHE A O 1
ATOM 2458 N N . ASP A 1 315 ? 0.046 6.945 1.876 1 98.62 315 ASP A N 1
ATOM 2459 C CA . ASP A 1 315 ? 0.955 8.062 1.648 1 98.62 315 ASP A CA 1
ATOM 2460 C C . ASP A 1 315 ? 2.406 7.594 1.609 1 98.62 315 ASP A C 1
ATOM 2462 O O . ASP A 1 315 ? 2.951 7.16 2.627 1 98.62 315 ASP A O 1
ATOM 2466 N N . ALA A 1 316 ? 3.061 7.715 0.481 1 98.25 316 ALA A N 1
ATOM 2467 C CA . ALA A 1 316 ? 4.445 7.277 0.327 1 98.25 316 ALA A CA 1
ATOM 2468 C C . ALA A 1 316 ? 5.414 8.438 0.519 1 98.25 316 ALA A C 1
ATOM 2470 O O . ALA A 1 316 ? 6.633 8.258 0.419 1 98.25 316 ALA A O 1
ATOM 2471 N N . GLU A 1 317 ? 4.965 9.609 0.776 1 97.5 317 GLU A N 1
ATOM 2472 C CA . GLU A 1 317 ? 5.801 10.797 0.929 1 97.5 317 GLU A CA 1
ATOM 2473 C C . GLU A 1 317 ? 6.09 11.086 2.4 1 97.5 317 GLU A C 1
ATOM 2475 O O . GLU A 1 317 ? 7.238 10.992 2.844 1 97.5 317 GLU A O 1
ATOM 2480 N N . CYS A 1 318 ? 5.055 11.344 3.135 1 97.69 318 CYS A N 1
ATOM 2481 C CA . CYS A 1 318 ? 5.137 11.609 4.566 1 97.69 318 CYS A CA 1
ATOM 2482 C C . CYS A 1 318 ? 4.156 10.734 5.34 1 97.69 318 CYS A C 1
ATOM 2484 O O . CYS A 1 318 ? 3.465 11.211 6.238 1 97.69 318 CYS A O 1
ATOM 2486 N N . GLY A 1 319 ? 4.086 9.484 4.949 1 98.19 319 GLY A N 1
ATOM 2487 C CA . GLY A 1 319 ? 3.078 8.578 5.484 1 98.19 319 GLY A CA 1
ATOM 2488 C C . GLY A 1 319 ? 3.51 7.895 6.766 1 98.19 319 GLY A C 1
ATOM 2489 O O . GLY A 1 319 ? 4.191 8.5 7.598 1 98.19 319 GLY A O 1
ATOM 2490 N N . VAL A 1 320 ? 3.049 6.715 6.988 1 98.44 320 VAL A N 1
ATOM 2491 C CA . VAL A 1 320 ? 3.096 5.992 8.258 1 98.44 320 VAL A CA 1
ATOM 2492 C C . VAL A 1 320 ? 4.547 5.719 8.641 1 98.44 320 VAL A C 1
ATOM 2494 O O . VAL A 1 320 ? 5.016 6.184 9.688 1 98.44 320 VAL A O 1
ATOM 2497 N N . ALA A 1 321 ? 5.301 5.035 7.785 1 98.06 321 ALA A N 1
ATOM 2498 C CA . ALA A 1 321 ? 6.68 4.688 8.125 1 98.06 321 ALA A CA 1
ATOM 2499 C C . ALA A 1 321 ? 7.543 5.941 8.25 1 98.06 321 ALA A C 1
ATOM 2501 O O . ALA A 1 321 ? 8.461 5.992 9.078 1 98.06 321 ALA A O 1
ATOM 2502 N N . SER A 1 322 ? 7.285 6.91 7.449 1 98.12 322 SER A N 1
ATOM 2503 C CA . SER A 1 322 ? 7.996 8.188 7.496 1 98.12 322 SER A CA 1
ATOM 2504 C C . SER A 1 322 ? 7.871 8.836 8.867 1 98.12 322 SER A C 1
ATOM 2506 O O . SER A 1 322 ? 8.875 9.25 9.461 1 98.12 322 SER A O 1
ATOM 2508 N N . ASN A 1 323 ? 6.691 8.898 9.383 1 98.5 323 ASN A N 1
ATOM 2509 C CA . ASN A 1 323 ? 6.477 9.555 10.664 1 98.5 323 ASN A CA 1
ATOM 2510 C C . ASN A 1 323 ? 6.848 8.648 11.828 1 98.5 323 ASN A C 1
ATOM 2512 O O . ASN A 1 323 ? 7.324 9.117 12.867 1 98.5 323 ASN A O 1
ATOM 2516 N N . GLU A 1 324 ? 6.656 7.344 11.656 1 97.12 324 GLU A N 1
ATOM 2517 C CA . GLU A 1 324 ? 7.113 6.418 12.68 1 97.12 324 GLU A CA 1
ATOM 2518 C C . GLU A 1 324 ? 8.617 6.547 12.914 1 97.12 324 GLU A C 1
ATOM 2520 O O . GLU A 1 324 ? 9.094 6.359 14.031 1 97.12 324 GLU A O 1
ATOM 2525 N N . ALA A 1 325 ? 9.352 6.863 11.914 1 97 325 ALA A N 1
ATOM 2526 C CA . ALA A 1 325 ? 10.812 6.949 11.969 1 97 325 ALA A CA 1
ATOM 2527 C C . ALA A 1 325 ? 11.266 7.938 13.031 1 97 325 ALA A C 1
ATOM 2529 O O . ALA A 1 325 ? 12.242 7.691 13.742 1 97 325 ALA A O 1
ATOM 2530 N N . TRP A 1 326 ? 10.562 9.094 13.156 1 98 326 TRP A N 1
ATOM 2531 C CA . TRP A 1 326 ? 11.016 10.062 14.148 1 98 326 TRP A CA 1
ATOM 2532 C C . TRP A 1 326 ? 10.211 9.93 15.438 1 98 326 TRP A C 1
ATOM 2534 O O . TRP A 1 326 ? 10.734 10.188 16.531 1 98 326 TRP A O 1
ATOM 2544 N N . ILE A 1 327 ? 8.938 9.461 15.406 1 97.81 327 ILE A N 1
ATOM 2545 C CA . ILE A 1 327 ? 8.125 9.305 16.609 1 97.81 327 ILE A CA 1
ATOM 2546 C C . ILE A 1 327 ? 8.766 8.281 17.531 1 97.81 327 ILE A C 1
ATOM 2548 O O . ILE A 1 327 ? 8.852 8.5 18.75 1 97.81 327 ILE A O 1
ATOM 2552 N N . SER A 1 328 ? 9.25 7.191 16.906 1 95.06 328 SER A N 1
ATOM 2553 C CA . SER A 1 328 ? 9.82 6.098 17.688 1 95.06 328 SER A CA 1
ATOM 2554 C C . SER A 1 328 ? 11.148 6.508 18.328 1 95.06 328 SER A C 1
ATOM 2556 O O . SER A 1 328 ? 11.625 5.844 19.25 1 95.06 328 SER A O 1
ATOM 2558 N N . LYS A 1 329 ? 11.727 7.637 17.953 1 95.44 329 LYS A N 1
ATOM 2559 C CA . LYS A 1 329 ? 13.031 8.078 18.453 1 95.44 329 LYS A CA 1
ATOM 2560 C C . LYS A 1 329 ? 12.898 9.359 19.266 1 95.44 329 LYS A C 1
ATOM 2562 O O . LYS A 1 329 ? 13.891 9.859 19.797 1 95.44 329 LYS A O 1
ATOM 2567 N N . LEU A 1 330 ? 11.734 9.875 19.312 1 97.25 330 LEU A N 1
ATOM 2568 C CA . LEU A 1 330 ? 11.516 11.141 20.016 1 97.25 330 LEU A CA 1
ATOM 2569 C C . LEU A 1 330 ? 11.852 11.016 21.484 1 97.25 330 LEU A C 1
ATOM 2571 O O . LEU A 1 330 ? 11.281 10.18 22.203 1 97.25 330 LEU A O 1
ATOM 2575 N N . ALA A 1 331 ? 12.781 11.812 21.922 1 96.06 331 ALA A N 1
ATOM 2576 C CA . ALA A 1 331 ? 13.125 11.844 23.344 1 96.06 331 ALA A CA 1
ATOM 2577 C C . ALA A 1 331 ? 12.156 12.719 24.125 1 96.06 331 ALA A C 1
ATOM 2579 O O . ALA A 1 331 ? 12.062 13.922 23.891 1 96.06 331 ALA A O 1
ATOM 2580 N N . TRP A 1 332 ? 11.43 12.156 24.984 1 96.94 332 TRP A N 1
ATOM 2581 C CA . TRP A 1 332 ? 10.484 12.82 25.875 1 96.94 332 TRP A CA 1
ATOM 2582 C C . TRP A 1 332 ? 10.125 11.93 27.062 1 96.94 332 TRP A C 1
ATOM 2584 O O . TRP A 1 332 ? 10.406 10.727 27.047 1 96.94 332 TRP A O 1
ATOM 2594 N N . PRO A 1 333 ? 9.656 12.43 28.141 1 95.31 333 PRO A N 1
ATOM 2595 C CA . PRO A 1 333 ? 9.43 11.656 29.359 1 95.31 333 PRO A CA 1
ATOM 2596 C C . PRO A 1 333 ? 8.5 10.469 29.141 1 95.31 333 PRO A C 1
ATOM 2598 O O . PRO A 1 333 ? 8.586 9.469 29.859 1 95.31 333 PRO A O 1
ATOM 2601 N N . GLY A 1 334 ? 7.645 10.492 28.172 1 96.69 334 GLY A N 1
ATOM 2602 C CA . GLY A 1 334 ? 6.707 9.406 27.922 1 96.69 334 GLY A CA 1
ATOM 2603 C C . GLY A 1 334 ? 7.199 8.414 26.891 1 96.69 334 GLY A C 1
ATOM 2604 O O . GLY A 1 334 ? 6.457 7.531 26.469 1 96.69 334 GLY A O 1
ATOM 2605 N N . HIS A 1 335 ? 8.453 8.477 26.484 1 97.06 335 HIS A N 1
ATOM 2606 C CA . HIS A 1 335 ? 8.984 7.695 25.375 1 97.06 335 HIS A CA 1
ATOM 2607 C C . HIS A 1 335 ? 8.82 6.199 25.625 1 97.06 335 HIS A C 1
ATOM 2609 O O . HIS A 1 335 ? 8.312 5.473 24.766 1 97.06 335 HIS A O 1
ATOM 2615 N N . SER A 1 336 ? 9.336 5.688 26.75 1 96.81 336 SER A N 1
ATOM 2616 C CA . SER A 1 336 ? 9.273 4.262 27.047 1 96.81 336 SER A CA 1
ATOM 2617 C C . SER A 1 336 ? 7.836 3.764 27.078 1 96.81 336 SER A C 1
ATOM 2619 O O . SER A 1 336 ? 7.523 2.707 26.531 1 96.81 336 SER A O 1
ATOM 2621 N N . GLY A 1 337 ? 6.949 4.527 27.75 1 96.62 337 GLY A N 1
ATOM 2622 C CA . GLY A 1 337 ? 5.543 4.164 27.797 1 96.62 337 GLY A CA 1
ATOM 2623 C C . GLY A 1 337 ? 4.879 4.113 26.438 1 96.62 337 GLY A C 1
ATOM 2624 O O . GLY A 1 337 ? 4.137 3.178 26.141 1 96.62 337 GLY A O 1
ATOM 2625 N N . PHE A 1 338 ? 5.156 5.062 25.625 1 96.62 338 PHE A N 1
ATOM 2626 C CA . PHE A 1 338 ? 4.578 5.113 24.297 1 96.62 338 PHE A CA 1
ATOM 2627 C C . PHE A 1 338 ? 5.082 3.957 23.438 1 96.62 338 PHE A C 1
ATOM 2629 O O . PHE A 1 338 ? 4.316 3.354 22.688 1 96.62 338 PHE A O 1
ATOM 2636 N N . SER A 1 339 ? 6.398 3.652 23.531 1 94.75 339 SER A N 1
ATOM 2637 C CA . SER A 1 339 ? 7.016 2.58 22.75 1 94.75 339 SER A CA 1
ATOM 2638 C C . SER A 1 339 ? 6.426 1.223 23.125 1 94.75 339 SER A C 1
ATOM 2640 O O . SER A 1 339 ? 6.355 0.323 22.281 1 94.75 339 SER A O 1
ATOM 2642 N N . GLU A 1 340 ? 5.957 1.075 24.328 1 93.69 340 GLU A N 1
ATOM 2643 C CA . GLU A 1 340 ? 5.508 -0.221 24.812 1 93.69 340 GLU A CA 1
ATOM 2644 C C . GLU A 1 340 ? 3.99 -0.352 24.719 1 93.69 340 GLU A C 1
ATOM 2646 O O . GLU A 1 340 ? 3.449 -1.455 24.828 1 93.69 340 GLU A O 1
ATOM 2651 N N . THR A 1 341 ? 3.385 0.771 24.562 1 93.81 341 THR A N 1
ATOM 2652 C CA . THR A 1 341 ? 1.926 0.768 24.516 1 93.81 341 THR A CA 1
ATOM 2653 C C . THR A 1 341 ? 1.424 0.024 23.281 1 93.81 341 THR A C 1
ATOM 2655 O O . THR A 1 341 ? 1.978 0.175 22.188 1 93.81 341 THR A O 1
ATOM 2658 N N . GLU A 1 342 ? 0.418 -0.823 23.469 1 91.19 342 GLU A N 1
ATOM 2659 C CA . GLU A 1 342 ? -0.203 -1.531 22.344 1 91.19 342 GLU A CA 1
ATOM 2660 C C . GLU A 1 342 ? -1.143 -0.617 21.562 1 91.19 342 GLU A C 1
ATOM 2662 O O . GLU A 1 342 ? -1.847 0.206 22.156 1 91.19 342 GLU A O 1
ATOM 2667 N N . ARG A 1 343 ? -1.064 -0.758 20.328 1 92 343 ARG A N 1
ATOM 2668 C CA . ARG A 1 343 ? -2.051 -0.04 19.531 1 92 343 ARG A CA 1
ATOM 2669 C C . ARG A 1 343 ? -3.41 -0.73 19.578 1 92 343 ARG A C 1
ATOM 2671 O O . ARG A 1 343 ? -3.486 -1.944 19.781 1 92 343 ARG A O 1
ATOM 2678 N N . TRP A 1 344 ? -4.398 0.013 19.438 1 91.12 344 TRP A N 1
ATOM 2679 C CA . TRP A 1 344 ? -5.734 -0.579 19.391 1 91.12 344 TRP A CA 1
ATOM 2680 C C . TRP A 1 344 ? -6.43 -0.247 18.078 1 91.12 344 TRP A C 1
ATOM 2682 O O . TRP A 1 344 ? -6.043 0.695 17.375 1 91.12 344 TRP A O 1
ATOM 2692 N N . PHE A 1 345 ? -7.441 -1.096 17.703 1 92.06 345 PHE A N 1
ATOM 2693 C CA . PHE A 1 345 ? -8.18 -0.959 16.453 1 92.06 345 PHE A CA 1
ATOM 2694 C C . PHE A 1 345 ? -9.344 0.009 16.609 1 92.06 345 PHE A C 1
ATOM 2696 O O . PHE A 1 345 ? -10.172 -0.154 17.516 1 92.06 345 PHE A O 1
ATOM 2703 N N . TRP A 1 346 ? -9.367 1.045 15.773 1 92.06 346 TRP A N 1
ATOM 2704 C CA . TRP A 1 346 ? -10.523 1.931 15.703 1 92.06 346 TRP A CA 1
ATOM 2705 C C . TRP A 1 346 ? -11.625 1.323 14.836 1 92.06 346 TRP A C 1
ATOM 2707 O O . TRP A 1 346 ? -11.516 1.308 13.609 1 92.06 346 TRP A O 1
ATOM 2717 N N . ARG A 1 347 ? -12.656 0.813 15.453 1 88.38 347 ARG A N 1
ATOM 2718 C CA . ARG A 1 347 ? -13.789 0.201 14.766 1 88.38 347 ARG A CA 1
ATOM 2719 C C . ARG A 1 347 ? -15.031 1.087 14.852 1 88.38 347 ARG A C 1
ATOM 2721 O O . ARG A 1 347 ? -15.203 1.817 15.828 1 88.38 347 ARG A O 1
ATOM 2728 N N . ASP A 1 348 ? -15.742 1.059 13.883 1 81.56 348 ASP A N 1
ATOM 2729 C CA . ASP A 1 348 ? -16.938 1.897 13.867 1 81.56 348 ASP A CA 1
ATOM 2730 C C . ASP A 1 348 ? -18.156 1.102 13.414 1 81.56 348 ASP A C 1
ATOM 2732 O O . ASP A 1 348 ? -18.125 0.444 12.375 1 81.56 348 ASP A O 1
ATOM 2736 N N . ALA A 1 349 ? -19.172 1.147 14.219 1 78.81 349 ALA A N 1
ATOM 2737 C CA . ALA A 1 349 ? -20.391 0.402 13.953 1 78.81 349 ALA A CA 1
ATOM 2738 C C . ALA A 1 349 ? -21.031 0.849 12.641 1 78.81 349 ALA A C 1
ATOM 2740 O O . ALA A 1 349 ? -21.641 0.04 11.93 1 78.81 349 ALA A O 1
ATOM 2741 N N . GLU A 1 350 ? -20.938 2.139 12.344 1 78.75 350 GLU A N 1
ATOM 2742 C CA . GLU A 1 350 ? -21.531 2.672 11.125 1 78.75 350 GLU A CA 1
ATOM 2743 C C . GLU A 1 350 ? -20.859 2.092 9.883 1 78.75 350 GLU A C 1
ATOM 2745 O O . GLU A 1 350 ? -21.422 2.148 8.789 1 78.75 350 GLU A O 1
ATOM 2750 N N . TYR A 1 351 ? -19.719 1.57 10.133 1 74.88 351 TYR A N 1
ATOM 2751 C CA . TYR A 1 351 ? -18.984 0.947 9.039 1 74.88 351 TYR A CA 1
ATOM 2752 C C . TYR A 1 351 ? -18.953 -0.569 9.195 1 74.88 351 TYR A C 1
ATOM 2754 O O . TYR A 1 351 ? -17.953 -1.214 8.898 1 74.88 351 TYR A O 1
ATOM 2762 N N . GLY A 1 352 ? -19.969 -1.187 9.828 1 74.12 352 GLY A N 1
ATOM 2763 C CA . GLY A 1 352 ? -20.062 -2.629 9.977 1 74.12 352 GLY A CA 1
ATOM 2764 C C . GLY A 1 352 ? -18.953 -3.217 10.82 1 74.12 352 GLY A C 1
ATOM 2765 O O . GLY A 1 352 ? -18.469 -4.316 10.539 1 74.12 352 GLY A O 1
ATOM 2766 N N . GLN A 1 353 ? -18.375 -2.41 11.586 1 77.62 353 GLN A N 1
ATOM 2767 C CA . GLN A 1 353 ? -17.312 -2.807 12.508 1 77.62 353 GLN A CA 1
ATOM 2768 C C . GLN A 1 353 ? -15.992 -3.002 11.781 1 77.62 353 GLN A C 1
ATOM 2770 O O . GLN A 1 353 ? -15.102 -3.693 12.273 1 77.62 353 GLN A O 1
ATOM 2775 N N . ALA A 1 354 ? -15.969 -2.484 10.664 1 82 354 ALA A N 1
ATOM 2776 C CA . ALA A 1 354 ? -14.688 -2.48 9.969 1 82 354 ALA A CA 1
ATOM 2777 C C . ALA A 1 354 ? -13.641 -1.689 10.742 1 82 354 ALA A C 1
ATOM 2779 O O . ALA A 1 354 ? -13.977 -0.763 11.484 1 82 354 ALA A O 1
ATOM 2780 N N . VAL A 1 355 ? -12.422 -2.088 10.617 1 89 355 VAL A N 1
ATOM 2781 C CA . VAL A 1 355 ? -11.32 -1.347 11.219 1 89 355 VAL A CA 1
ATOM 2782 C C . VAL A 1 355 ? -11.016 -0.105 10.383 1 89 355 VAL A C 1
ATOM 2784 O O . VAL A 1 355 ? -10.625 -0.213 9.219 1 89 355 VAL A O 1
ATOM 2787 N N . LEU A 1 356 ? -11.188 1.044 10.945 1 91.94 356 LEU A N 1
ATOM 2788 C CA . LEU A 1 356 ? -10.977 2.311 10.25 1 91.94 356 LEU A CA 1
ATOM 2789 C C . LEU A 1 356 ? -9.508 2.727 10.32 1 91.94 356 LEU A C 1
ATOM 2791 O O . LEU A 1 356 ? -9.039 3.498 9.477 1 91.94 356 LEU A O 1
ATOM 2795 N N . GLY A 1 357 ? -8.867 2.268 11.375 1 93.75 357 GLY A N 1
ATOM 2796 C CA . GLY A 1 357 ? -7.477 2.629 11.594 1 93.75 357 GLY A CA 1
ATOM 2797 C C . GLY A 1 357 ? -6.906 2.061 12.883 1 93.75 357 GLY A C 1
ATOM 2798 O O . GLY A 1 357 ? -7.516 1.184 13.5 1 93.75 357 GLY A O 1
ATOM 2799 N N . TYR A 1 358 ? -5.672 2.43 13.156 1 95.88 358 TYR A N 1
ATOM 2800 C CA . TYR A 1 358 ? -4.918 2.004 14.336 1 95.88 358 TYR A CA 1
ATOM 2801 C C . TYR A 1 358 ? -4.598 3.191 15.234 1 95.88 358 TYR A C 1
ATOM 2803 O O . TYR A 1 358 ? -4.203 4.254 14.75 1 95.88 358 TYR A O 1
ATOM 2811 N N . VAL A 1 359 ? -4.809 3.053 16.516 1 96.19 359 VAL A N 1
ATOM 2812 C CA . VAL A 1 359 ? -4.594 4.145 17.453 1 96.19 359 VAL A CA 1
ATOM 2813 C C . VAL A 1 359 ? -3.59 3.717 18.531 1 96.19 359 VAL A C 1
ATOM 2815 O O . VAL A 1 359 ? -3.701 2.625 19.094 1 96.19 359 VAL A O 1
ATOM 2818 N N . LYS A 1 360 ? -2.633 4.473 18.719 1 95.31 360 LYS A N 1
ATOM 2819 C CA . LYS A 1 360 ? -1.679 4.355 19.828 1 95.31 360 LYS A CA 1
ATOM 2820 C C . LYS A 1 360 ? -1.632 5.637 20.656 1 95.31 360 LYS A C 1
ATOM 2822 O O . LYS A 1 360 ? -1.48 6.73 20.094 1 95.31 360 LYS A O 1
ATOM 2827 N N . SER A 1 361 ? -1.866 5.512 21.938 1 95.62 361 SER A N 1
ATOM 2828 C CA . SER A 1 361 ? -1.903 6.699 22.781 1 95.62 361 SER A CA 1
ATOM 2829 C C . SER A 1 361 ? -1.23 6.438 24.125 1 95.62 361 SER A C 1
ATOM 2831 O O . SER A 1 361 ? -1.397 5.367 24.703 1 95.62 361 SER A O 1
ATOM 2833 N N . HIS A 1 362 ? -0.417 7.301 24.547 1 95.94 362 HIS A N 1
ATOM 2834 C CA . HIS A 1 362 ? 0.228 7.312 25.844 1 95.94 362 HIS A CA 1
ATOM 2835 C C . HIS A 1 362 ? 0.447 8.742 26.344 1 95.94 362 HIS A C 1
ATOM 2837 O O . HIS A 1 362 ? 1.045 9.562 25.641 1 95.94 362 HIS A O 1
ATOM 2843 N N . LYS A 1 363 ? -0.094 8.992 27.578 1 95.5 363 LYS A N 1
ATOM 2844 C CA . LYS A 1 363 ? -0.104 10.359 28.062 1 95.5 363 LYS A CA 1
ATOM 2845 C C . LYS A 1 363 ? -0.762 11.305 27.062 1 95.5 363 LYS A C 1
ATOM 2847 O O . LYS A 1 363 ? -1.881 11.055 26.609 1 95.5 363 LYS A O 1
ATOM 2852 N N . LYS A 1 364 ? -0.045 12.359 26.594 1 97 364 LYS A N 1
ATOM 2853 C CA . LYS A 1 364 ? -0.702 13.367 25.766 1 97 364 LYS A CA 1
ATOM 2854 C C . LYS A 1 364 ? -0.373 13.18 24.297 1 97 364 LYS A C 1
ATOM 2856 O O . LYS A 1 364 ? -0.727 14.016 23.453 1 97 364 LYS A O 1
ATOM 2861 N N . LEU A 1 365 ? 0.306 12.062 23.953 1 98.19 365 LEU A N 1
ATOM 2862 C CA . LEU A 1 365 ? 0.617 11.781 22.547 1 98.19 365 LEU A CA 1
ATOM 2863 C C . LEU A 1 365 ? -0.294 10.688 22 1 98.19 365 LEU A C 1
ATOM 2865 O O . LEU A 1 365 ? -0.389 9.602 22.578 1 98.19 365 LEU A O 1
ATOM 2869 N N . THR A 1 366 ? -0.992 10.984 20.969 1 97.94 366 THR A N 1
ATOM 2870 C CA . THR A 1 366 ? -1.812 10.023 20.234 1 97.94 366 THR A CA 1
ATOM 2871 C C . THR A 1 366 ? -1.351 9.922 18.781 1 97.94 366 THR A C 1
ATOM 2873 O O . THR A 1 366 ? -1.113 10.938 18.125 1 97.94 366 THR A O 1
ATOM 2876 N N . HIS A 1 367 ? -1.138 8.758 18.328 1 98.06 367 HIS A N 1
ATOM 2877 C CA . HIS A 1 367 ? -0.78 8.445 16.953 1 98.06 367 HIS A CA 1
ATOM 2878 C C . HIS A 1 367 ? -1.847 7.586 16.281 1 98.06 367 HIS A C 1
ATOM 2880 O O . HIS A 1 367 ? -2.229 6.543 16.812 1 98.06 367 HIS A O 1
ATOM 2886 N N . VAL A 1 368 ? -2.369 8.039 15.133 1 98 368 VAL A N 1
ATOM 2887 C CA . VAL A 1 368 ? -3.438 7.324 14.445 1 98 368 VAL A CA 1
ATOM 2888 C C . VAL A 1 368 ? -3.021 7.027 13.008 1 98 368 VAL A C 1
ATOM 2890 O O . VAL A 1 368 ? -2.535 7.914 12.305 1 98 368 VAL A O 1
ATOM 2893 N N . VAL A 1 369 ? -3.154 5.793 12.602 1 98 369 VAL A N 1
ATOM 2894 C CA . VAL A 1 369 ? -3.055 5.41 11.195 1 98 369 VAL A CA 1
ATOM 2895 C C . VAL A 1 369 ? -4.449 5.172 10.625 1 98 369 VAL A C 1
ATOM 2897 O O . VAL A 1 369 ? -5.23 4.391 11.18 1 98 369 VAL A O 1
ATOM 2900 N N . ILE A 1 370 ? -4.781 5.887 9.578 1 97.75 370 ILE A N 1
ATOM 2901 C CA . ILE A 1 370 ? -6.086 5.754 8.938 1 97.75 370 ILE A CA 1
ATOM 2902 C C . ILE A 1 370 ? -5.98 4.816 7.738 1 97.75 370 ILE A C 1
ATOM 2904 O O . ILE A 1 370 ? -5.254 5.102 6.785 1 97.75 370 ILE A O 1
ATOM 2908 N N . ARG A 1 371 ? -6.711 3.699 7.754 1 95.69 371 ARG A N 1
ATOM 2909 C CA . ARG A 1 371 ? -6.727 2.742 6.656 1 95.69 371 ARG A CA 1
ATOM 2910 C C . ARG A 1 371 ? -7.387 3.338 5.418 1 95.69 371 ARG A C 1
ATOM 2912 O O . ARG A 1 371 ? -8.344 4.109 5.531 1 95.69 371 ARG A O 1
ATOM 2919 N N . ASN A 1 372 ? -6.836 2.945 4.254 1 95 372 ASN A N 1
ATOM 2920 C CA . ASN A 1 372 ? -7.398 3.271 2.945 1 95 372 ASN A CA 1
ATOM 2921 C C . ASN A 1 372 ? -7.469 4.781 2.727 1 95 372 ASN A C 1
ATOM 2923 O O . ASN A 1 372 ? -8.477 5.297 2.244 1 95 372 ASN A O 1
ATOM 2927 N N . ALA A 1 373 ? -6.457 5.496 3.164 1 98 373 ALA A N 1
ATOM 2928 C CA . ALA A 1 373 ? -6.293 6.93 2.93 1 98 373 ALA A CA 1
ATOM 2929 C C . ALA A 1 373 ? -4.863 7.258 2.518 1 98 373 ALA A C 1
ATOM 2931 O O . ALA A 1 373 ? -3.926 6.539 2.871 1 98 373 ALA A O 1
ATOM 2932 N N . GLY A 1 374 ? -4.73 8.305 1.724 1 98.31 374 GLY A N 1
ATOM 2933 C CA . GLY A 1 374 ? -3.424 8.844 1.393 1 98.31 374 GLY A CA 1
ATOM 2934 C C . GLY A 1 374 ? -3.045 10.047 2.238 1 98.31 374 GLY A C 1
ATOM 2935 O O . GLY A 1 374 ? -3.33 10.086 3.438 1 98.31 374 GLY A O 1
ATOM 2936 N N . HIS A 1 375 ? -2.371 10.953 1.607 1 98.56 375 HIS A N 1
ATOM 2937 C CA . HIS A 1 375 ? -1.811 12.141 2.236 1 98.56 375 HIS A CA 1
ATOM 2938 C C . HIS A 1 375 ? -2.912 13.062 2.756 1 98.56 375 HIS A C 1
ATOM 2940 O O . HIS A 1 375 ? -2.746 13.711 3.789 1 98.56 375 HIS A O 1
ATOM 2946 N N . MET A 1 376 ? -3.98 13.102 2.025 1 98.44 376 MET A N 1
ATOM 2947 C CA . MET A 1 376 ? -5.082 13.992 2.381 1 98.44 376 MET A CA 1
ATOM 2948 C C . MET A 1 376 ? -6.223 13.219 3.025 1 98.44 376 MET A C 1
ATOM 2950 O O . MET A 1 376 ? -7.293 13.07 2.43 1 98.44 376 MET A O 1
ATOM 2954 N N . VAL A 1 377 ? -6.039 12.898 4.254 1 98.62 377 VAL A N 1
ATOM 2955 C CA . VAL A 1 377 ? -6.941 12.047 5.02 1 98.62 377 VAL A CA 1
ATOM 2956 C C . VAL A 1 377 ? -8.352 12.633 5.004 1 98.62 377 VAL A C 1
ATOM 2958 O O . VAL A 1 377 ? -9.32 11.93 4.715 1 98.62 377 VAL A O 1
ATOM 2961 N N . PRO A 1 378 ? -8.531 13.961 5.215 1 98.56 378 PRO A N 1
ATOM 2962 C CA . PRO A 1 378 ? -9.898 14.484 5.238 1 98.56 378 PRO A CA 1
ATOM 2963 C C . PRO A 1 378 ? -10.586 14.406 3.881 1 98.56 378 PRO A C 1
ATOM 2965 O O . PRO A 1 378 ? -11.82 14.414 3.805 1 98.56 378 PRO A O 1
ATOM 2968 N N . HIS A 1 379 ? -9.773 14.414 2.822 1 98.12 379 HIS A N 1
ATOM 2969 C CA . HIS A 1 379 ? -10.359 14.242 1.496 1 98.12 379 HIS A CA 1
ATOM 2970 C C . HIS A 1 379 ? -10.664 12.781 1.213 1 98.12 379 HIS A C 1
ATOM 2972 O O . HIS A 1 379 ? -11.727 12.461 0.672 1 98.12 379 HIS A O 1
ATOM 2978 N N . ASP A 1 380 ? -9.75 11.891 1.529 1 97.81 380 ASP A N 1
ATOM 2979 C CA . ASP A 1 380 ? -9.852 10.469 1.19 1 97.81 380 ASP A CA 1
ATOM 2980 C C . ASP A 1 380 ? -10.914 9.781 2.047 1 97.81 380 ASP A C 1
ATOM 2982 O O . ASP A 1 380 ? -11.57 8.844 1.592 1 97.81 380 ASP A O 1
ATOM 2986 N N . ARG A 1 381 ? -10.961 10.203 3.326 1 96.81 381 ARG A N 1
ATOM 2987 C CA . ARG A 1 381 ? -11.906 9.648 4.289 1 96.81 381 ARG A CA 1
ATOM 2988 C C . ARG A 1 381 ? -12.57 10.75 5.109 1 96.81 381 ARG A C 1
ATOM 2990 O O . ARG A 1 381 ? -12.32 10.875 6.309 1 96.81 381 ARG A O 1
ATOM 2997 N N . PRO A 1 382 ? -13.508 11.453 4.512 1 97.38 382 PRO A N 1
ATOM 2998 C CA . PRO A 1 382 ? -14.031 12.672 5.141 1 97.38 382 PRO A CA 1
ATOM 2999 C C . PRO A 1 382 ? -14.727 12.398 6.473 1 97.38 382 PRO A C 1
ATOM 3001 O O . PRO A 1 382 ? -14.391 13.008 7.488 1 97.38 382 PRO A O 1
ATOM 3004 N N . VAL A 1 383 ? -15.633 11.414 6.523 1 96.44 383 VAL A N 1
ATOM 3005 C CA . VAL A 1 383 ? -16.391 11.156 7.742 1 96.44 383 VAL A CA 1
ATOM 3006 C C . VAL A 1 383 ? -15.484 10.547 8.805 1 96.44 383 VAL A C 1
ATOM 3008 O O . VAL A 1 383 ? -15.609 10.852 9.992 1 96.44 383 VAL A O 1
ATOM 3011 N N . VAL A 1 384 ? -14.539 9.703 8.375 1 96.38 384 VAL A N 1
ATOM 3012 C CA . VAL A 1 384 ? -13.586 9.094 9.297 1 96.38 384 VAL A CA 1
ATOM 3013 C C . VAL A 1 384 ? -12.711 10.18 9.922 1 96.38 384 VAL A C 1
ATOM 3015 O O . VAL A 1 384 ? -12.445 10.148 11.125 1 96.38 384 VAL A O 1
ATOM 3018 N N . SER A 1 385 ? -12.297 11.133 9.125 1 98.06 385 SER A N 1
ATOM 3019 C CA . SER A 1 385 ? -11.477 12.242 9.609 1 98.06 385 SER A CA 1
ATOM 3020 C C . SER A 1 385 ? -12.258 13.102 10.602 1 98.06 385 SER A C 1
ATOM 3022 O O . SER A 1 385 ? -11.703 13.539 11.609 1 98.06 385 SER A O 1
ATOM 3024 N N . GLN A 1 386 ? -13.516 13.344 10.305 1 97.88 386 GLN A N 1
ATOM 3025 C CA . GLN A 1 386 ? -14.391 14.094 11.203 1 97.88 386 GLN A CA 1
ATOM 3026 C C . GLN A 1 386 ? -14.523 13.383 12.547 1 97.88 386 GLN A C 1
ATOM 3028 O O . GLN A 1 386 ? -14.375 14.008 13.602 1 97.88 386 GLN A O 1
ATOM 3033 N N . LYS A 1 387 ? -14.781 12.109 12.492 1 95.75 387 LYS A N 1
ATOM 3034 C CA . LYS A 1 387 ? -14.906 11.32 13.711 1 95.75 387 LYS A CA 1
ATOM 3035 C C . LYS A 1 387 ? -13.602 11.312 14.5 1 95.75 387 LYS A C 1
ATOM 3037 O O . LYS A 1 387 ? -13.609 11.367 15.734 1 95.75 387 LYS A O 1
ATOM 3042 N N . MET A 1 388 ? -12.484 11.18 13.797 1 97.19 388 MET A N 1
ATOM 3043 C CA . MET A 1 388 ? -11.172 11.172 14.43 1 97.19 388 MET A CA 1
ATOM 3044 C C . MET A 1 388 ? -10.961 12.445 15.25 1 97.19 388 MET A C 1
ATOM 3046 O O . MET A 1 388 ? -10.641 12.375 16.438 1 97.19 388 MET A O 1
ATOM 3050 N N . ILE A 1 389 ? -11.188 13.609 14.641 1 98.38 389 ILE A N 1
ATOM 3051 C CA . ILE A 1 389 ? -10.875 14.875 15.297 1 98.38 389 ILE A CA 1
ATOM 3052 C C . ILE A 1 389 ? -11.852 15.117 16.453 1 98.38 389 ILE A C 1
ATOM 3054 O O . ILE A 1 389 ? -11.461 15.617 17.5 1 98.38 389 ILE A O 1
ATOM 3058 N N . GLU A 1 390 ? -13.141 14.75 16.25 1 96.81 390 GLU A N 1
ATOM 3059 C CA . GLU A 1 390 ? -14.141 14.945 17.297 1 96.81 390 GLU A CA 1
ATOM 3060 C C . GLU A 1 390 ? -13.867 14.039 18.484 1 96.81 390 GLU A C 1
ATOM 3062 O O . GLU A 1 390 ? -13.93 14.484 19.641 1 96.81 390 GLU A O 1
ATOM 3067 N N . THR A 1 391 ? -13.539 12.789 18.172 1 94.12 391 THR A N 1
ATOM 3068 C CA . THR A 1 391 ? -13.242 11.836 19.234 1 94.12 391 THR A CA 1
ATOM 3069 C C . THR A 1 391 ? -11.977 12.25 19.984 1 94.12 391 THR A C 1
ATOM 3071 O O . THR A 1 391 ? -11.93 12.195 21.219 1 94.12 391 THR A O 1
ATOM 3074 N N . TRP A 1 392 ? -10.984 12.641 19.297 1 96.81 392 TRP A N 1
ATOM 3075 C CA . TRP A 1 392 ? -9.711 13.023 19.906 1 96.81 392 TRP A CA 1
ATOM 3076 C C . TRP A 1 392 ? -9.883 14.258 20.781 1 96.81 392 TRP A C 1
ATOM 3078 O O . TRP A 1 392 ? -9.453 14.281 21.938 1 96.81 392 TRP A O 1
ATOM 3088 N N . ILE A 1 393 ? -10.5 15.32 20.266 1 97.25 393 ILE A N 1
ATOM 3089 C CA . ILE A 1 393 ? -10.664 16.562 21.016 1 97.25 393 ILE A CA 1
ATOM 3090 C C . ILE A 1 393 ? -11.484 16.297 22.281 1 97.25 393 ILE A C 1
ATOM 3092 O O . ILE A 1 393 ? -11.156 16.797 23.359 1 97.25 393 ILE A O 1
ATOM 3096 N N . GLU A 1 394 ? -12.539 15.477 22.172 1 94 394 GLU A N 1
ATOM 3097 C CA . GLU A 1 394 ? -13.328 15.133 23.344 1 94 394 GLU A CA 1
ATOM 3098 C C . GLU A 1 394 ? -12.484 14.398 24.375 1 94 394 GLU A C 1
ATOM 3100 O O . GLU A 1 394 ? -12.695 14.547 25.578 1 94 394 GLU A O 1
ATOM 3105 N N . SER A 1 395 ? -11.555 13.625 23.891 1 91.81 395 SER A N 1
ATOM 3106 C CA . SER A 1 395 ? -10.719 12.828 24.781 1 91.81 395 SER A CA 1
ATOM 3107 C C . SER A 1 395 ? -9.719 13.711 25.531 1 91.81 395 SER A C 1
ATOM 3109 O O . SER A 1 395 ? -9.188 13.312 26.578 1 91.81 395 SER A O 1
ATOM 3111 N N . THR A 1 396 ? -9.422 14.867 25.047 1 93.25 396 THR A N 1
ATOM 3112 C CA . THR A 1 396 ? -8.445 15.75 25.672 1 93.25 396 THR A CA 1
ATOM 3113 C C . THR A 1 396 ? -9.047 16.422 26.891 1 93.25 396 THR A C 1
ATOM 3115 O O . THR A 1 396 ? -8.312 16.984 27.719 1 93.25 396 THR A O 1
ATOM 3118 N N . LYS A 1 397 ? -10.445 16.484 27.078 1 84.44 397 LYS A N 1
ATOM 3119 C CA . LYS A 1 397 ? -11.133 17.141 28.188 1 84.44 397 LYS A CA 1
ATOM 3120 C C . LYS A 1 397 ? -11.117 16.25 29.438 1 84.44 397 LYS A C 1
ATOM 3122 O O . LYS A 1 397 ? -11.25 16.75 30.547 1 84.44 397 LYS A O 1
ATOM 3127 N N . ALA A 1 398 ? -11.32 14.906 29.234 1 66 398 ALA A N 1
ATOM 3128 C CA . ALA A 1 398 ? -11.414 13.961 30.344 1 66 398 ALA A CA 1
ATOM 3129 C C . ALA A 1 398 ? -10.148 14 31.203 1 66 398 ALA A C 1
ATOM 3131 O O . ALA A 1 398 ? -9.039 14.07 30.672 1 66 398 ALA A O 1
ATOM 3132 N N . GLU A 1 399 ? -10.055 15.086 32.156 1 54.91 399 GLU A N 1
ATOM 3133 C CA . GLU A 1 399 ? -8.961 15.375 33.094 1 54.91 399 GLU A CA 1
ATOM 3134 C C . GLU A 1 399 ? -8.047 14.156 33.25 1 54.91 399 GLU A C 1
ATOM 3136 O O . GLU A 1 399 ? -6.871 14.305 33.594 1 54.91 399 GLU A O 1
ATOM 3141 N N . GLY A 1 400 ? -8.562 12.961 33.812 1 43.19 400 GLY A N 1
ATOM 3142 C CA . GLY A 1 400 ? -7.645 11.922 34.25 1 43.19 400 GLY A CA 1
ATOM 3143 C C . GLY A 1 400 ? -6.891 11.258 33.125 1 43.19 400 GLY A C 1
ATOM 3144 O O . GLY A 1 400 ? -7.238 11.438 31.953 1 43.19 400 GLY A O 1
ATOM 3145 N N . ASP A 1 401 ? -5.637 10.797 33.375 1 40.31 401 ASP A N 1
ATOM 3146 C CA . ASP A 1 401 ? -4.758 10 32.5 1 40.31 401 ASP A CA 1
ATOM 3147 C C . ASP A 1 401 ? -5.562 9.062 31.609 1 40.31 401 ASP A C 1
ATOM 3149 O O . ASP A 1 401 ? -5.523 7.844 31.797 1 40.31 401 ASP A O 1
ATOM 3153 N N . SER A 1 402 ? -6.719 9.5 31.234 1 37.88 402 SER A N 1
ATOM 3154 C CA . SER A 1 402 ? -7.516 8.477 30.578 1 37.88 402 SER A CA 1
ATOM 3155 C C . SER A 1 402 ? -7.016 8.227 29.156 1 37.88 402 SER A C 1
ATOM 3157 O O . SER A 1 402 ? -6.699 9.164 28.422 1 37.88 402 SER A O 1
ATOM 3159 N N . ASP A 1 403 ? -6.516 7.156 28.922 1 41.34 403 ASP A N 1
ATOM 3160 C CA . ASP A 1 403 ? -6.18 6.551 27.625 1 41.34 403 ASP A CA 1
ATOM 3161 C C . ASP A 1 403 ? -7.273 6.812 26.594 1 41.34 403 ASP A C 1
ATOM 3163 O O . ASP A 1 403 ? -8.461 6.723 26.906 1 41.34 403 ASP A O 1
ATOM 3167 N N . PHE A 1 404 ? -7.148 7.762 25.766 1 41.81 404 PHE A N 1
ATOM 3168 C CA . PHE A 1 404 ? -7.996 7.977 24.594 1 41.81 404 PHE A CA 1
ATOM 3169 C C . PHE A 1 404 ? -8.68 6.68 24.172 1 41.81 404 PHE A C 1
ATOM 3171 O O . PHE A 1 404 ? -8.375 6.129 23.109 1 41.81 404 PHE A O 1
ATOM 3178 N N . ALA A 1 405 ? -8.945 5.871 25.094 1 43.78 405 ALA A N 1
ATOM 3179 C CA . ALA A 1 405 ? -9.719 4.746 24.594 1 43.78 405 ALA A CA 1
ATOM 3180 C C . ALA A 1 405 ? -11.148 5.168 24.266 1 43.78 405 ALA A C 1
ATOM 3182 O O . ALA A 1 405 ? -11.898 5.578 25.156 1 43.78 405 ALA A O 1
ATOM 3183 N N . PRO A 1 406 ? -11.422 5.656 23.094 1 39.12 406 PRO A N 1
ATOM 3184 C CA . PRO A 1 406 ? -12.852 5.93 22.906 1 39.12 406 PRO A CA 1
ATOM 3185 C C . PRO A 1 406 ? -13.742 4.965 23.672 1 39.12 406 PRO A C 1
ATOM 3187 O O . PRO A 1 406 ? -13.352 3.82 23.922 1 39.12 406 PRO A O 1
ATOM 3190 N N . GLU A 1 407 ? -14.773 5.504 24.375 1 37.56 407 GLU A N 1
ATOM 3191 C CA . GLU A 1 407 ? -15.703 4.594 25.031 1 37.56 407 GLU A CA 1
ATOM 3192 C C . GLU A 1 407 ? -15.891 3.314 24.234 1 37.56 407 GLU A C 1
ATOM 3194 O O . GLU A 1 407 ? -16 2.227 24.797 1 37.56 407 GLU A O 1
ATOM 3199 N N . ALA A 1 408 ? -15.836 3.564 22.953 1 36.06 408 ALA A N 1
ATOM 3200 C CA . ALA A 1 408 ? -16.031 2.387 22.109 1 36.06 408 ALA A CA 1
ATOM 3201 C C . ALA A 1 408 ? -14.828 1.454 22.188 1 36.06 408 ALA A C 1
ATOM 3203 O O . ALA A 1 408 ? -14.922 0.276 21.828 1 36.06 408 ALA A O 1
ATOM 3204 N N . ALA A 1 409 ? -13.703 1.991 22.422 1 38.72 409 ALA A N 1
ATOM 3205 C CA . ALA A 1 409 ? -12.5 1.192 22.672 1 38.72 409 ALA A CA 1
ATOM 3206 C C . ALA A 1 409 ? -12.578 0.498 24.031 1 38.72 409 ALA A C 1
ATOM 3208 O O . ALA A 1 409 ? -12.125 -0.64 24.172 1 38.72 409 ALA A O 1
ATOM 3209 N N . GLN A 1 410 ? -13.086 1.128 24.953 1 40.69 410 GLN A N 1
ATOM 3210 C CA . GLN A 1 410 ? -13.328 0.444 26.219 1 40.69 410 GLN A CA 1
ATOM 3211 C C . GLN A 1 410 ? -14.297 -0.72 26.031 1 40.69 410 GLN A C 1
ATOM 3213 O O . GLN A 1 410 ? -14.125 -1.78 26.641 1 40.69 410 GLN A O 1
ATOM 3218 N N . GLN A 1 411 ? -15.18 -0.407 25.219 1 34.81 411 GLN A N 1
ATOM 3219 C CA . GLN A 1 411 ? -16.109 -1.485 24.922 1 34.81 411 GLN A CA 1
ATOM 3220 C C . GLN A 1 411 ? -15.492 -2.514 23.984 1 34.81 411 GLN A C 1
ATOM 3222 O O . GLN A 1 411 ? -15.789 -3.707 24.078 1 34.81 411 GLN A O 1
ATOM 3227 N N . ALA A 1 412 ? -14.672 -2.072 23.109 1 36.22 412 ALA A N 1
ATOM 3228 C CA . ALA A 1 412 ? -13.992 -2.967 22.172 1 36.22 412 ALA A CA 1
ATOM 3229 C C . ALA A 1 412 ? -12.867 -3.729 22.875 1 36.22 412 ALA A C 1
ATOM 3231 O O . ALA A 1 412 ? -12.57 -4.871 22.516 1 36.22 412 ALA A O 1
ATOM 3232 N N . GLN A 1 413 ? -12.172 -3.117 23.812 1 37.62 413 GLN A N 1
ATOM 3233 C CA . GLN A 1 413 ? -11.297 -3.924 24.656 1 37.62 413 GLN A CA 1
ATOM 3234 C C . GLN A 1 413 ? -12.078 -5.02 25.375 1 37.62 413 GLN A C 1
ATOM 3236 O O . GLN A 1 413 ? -11.547 -6.098 25.641 1 37.62 413 GLN A O 1
ATOM 3241 N N . ARG A 1 414 ? -13.156 -4.613 25.641 1 37.94 414 ARG A N 1
ATOM 3242 C CA . ARG A 1 414 ? -14.016 -5.625 26.25 1 37.94 414 ARG A CA 1
ATOM 3243 C C . ARG A 1 414 ? -14.391 -6.703 25.25 1 37.94 414 ARG A C 1
ATOM 3245 O O . ARG A 1 414 ? -14.516 -7.879 25.594 1 37.94 414 ARG A O 1
ATOM 3252 N N . TYR A 1 415 ? -14.531 -6.25 24.047 1 31.45 415 TYR A N 1
ATOM 3253 C CA . TYR A 1 415 ? -14.891 -7.246 23.047 1 31.45 415 TYR A CA 1
ATOM 3254 C C . TYR A 1 415 ? -13.664 -8.031 22.594 1 31.45 415 TYR A C 1
ATOM 3256 O O . TYR A 1 415 ? -13.758 -9.227 22.312 1 31.45 415 TYR A O 1
ATOM 3264 N N . VAL A 1 416 ? -12.516 -7.367 22.484 1 35.31 416 VAL A N 1
ATOM 3265 C CA . VAL A 1 416 ? -11.305 -8.141 22.234 1 35.31 416 VAL A CA 1
ATOM 3266 C C . VAL A 1 416 ? -11.039 -9.086 23.406 1 35.31 416 VAL A C 1
ATOM 3268 O O . VAL A 1 416 ? -10.641 -10.234 23.219 1 35.31 416 VAL A O 1
ATOM 3271 N N . ALA A 1 417 ? -11.234 -8.633 24.594 1 37.41 417 ALA A N 1
ATOM 3272 C CA . ALA A 1 417 ? -11.141 -9.5 25.75 1 37.41 417 ALA A CA 1
ATOM 3273 C C . ALA A 1 417 ? -12.156 -10.641 25.688 1 37.41 417 ALA A C 1
ATOM 3275 O O . ALA A 1 417 ? -11.844 -11.789 26 1 37.41 417 ALA A O 1
ATOM 3276 N N . ALA A 1 418 ? -13.195 -10.188 25.25 1 33 418 ALA A N 1
ATOM 3277 C CA . ALA A 1 418 ? -14.219 -11.227 25.094 1 33 418 ALA A CA 1
ATOM 3278 C C . ALA A 1 418 ? -13.898 -12.125 23.906 1 33 418 ALA A C 1
ATOM 3280 O O . ALA A 1 418 ? -14.109 -13.336 23.969 1 33 418 ALA A O 1
ATOM 3281 N N . ALA A 1 419 ? -13.352 -11.602 22.906 1 31.03 419 ALA A N 1
ATOM 3282 C CA . ALA A 1 419 ? -13.016 -12.414 21.75 1 31.03 419 ALA A CA 1
ATOM 3283 C C . ALA A 1 419 ? -11.773 -13.258 22 1 31.03 419 ALA A C 1
ATOM 3285 O O . ALA A 1 419 ? -11.688 -14.406 21.547 1 31.03 419 ALA A O 1
ATOM 3286 N N . GLN A 1 420 ? -10.828 -12.773 22.625 1 31.17 420 GLN A N 1
ATOM 3287 C CA . GLN A 1 420 ? -9.758 -13.625 23.141 1 31.17 420 GLN A CA 1
ATOM 3288 C C . GLN A 1 420 ? -10.312 -14.664 24.109 1 31.17 420 GLN A C 1
ATOM 3290 O O . GLN A 1 420 ? -9.852 -15.812 24.125 1 31.17 420 GLN A O 1
ATOM 3295 N N . GLN A 1 421 ? -11.188 -14.328 24.844 1 32.06 421 GLN A N 1
ATOM 3296 C CA . GLN A 1 421 ? -11.836 -15.328 25.672 1 32.06 421 GLN A CA 1
ATOM 3297 C C . GLN A 1 421 ? -12.633 -16.328 24.828 1 32.06 421 GLN A C 1
ATOM 3299 O O . GLN A 1 421 ? -12.758 -17.484 25.203 1 32.06 421 GLN A O 1
ATOM 3304 N N . ALA A 1 422 ? -13.148 -15.812 23.812 1 31.59 422 ALA A N 1
ATOM 3305 C CA . ALA A 1 422 ? -13.852 -16.75 22.953 1 31.59 422 ALA A CA 1
ATOM 3306 C C . ALA A 1 422 ? -12.875 -17.531 22.078 1 31.59 422 ALA A C 1
ATOM 3308 O O . ALA A 1 422 ? -13.117 -18.703 21.75 1 31.59 422 ALA A O 1
ATOM 3309 N N . ALA A 1 423 ? -11.883 -17.078 21.656 1 31.47 423 ALA A N 1
ATOM 3310 C CA . ALA A 1 423 ? -10.891 -17.828 20.891 1 31.47 423 ALA A CA 1
ATOM 3311 C C . ALA A 1 423 ? -10.188 -18.859 21.766 1 31.47 423 ALA A C 1
ATOM 3313 O O . ALA A 1 423 ? -9.719 -19.891 21.281 1 31.47 423 ALA A O 1
ATOM 3314 N N . THR A 1 424 ? -10.023 -18.656 22.922 1 31.12 424 THR A N 1
ATOM 3315 C CA . THR A 1 424 ? -9.609 -19.75 23.781 1 31.12 424 THR A CA 1
ATOM 3316 C C . THR A 1 424 ? -10.68 -20.844 23.828 1 31.12 424 THR A C 1
ATOM 3318 O O . THR A 1 424 ? -10.391 -22 24.141 1 31.12 424 THR A O 1
ATOM 3321 N N . ALA A 1 425 ? -11.883 -20.5 23.672 1 29.67 425 ALA A N 1
ATOM 3322 C CA . ALA A 1 425 ? -12.875 -21.562 23.781 1 29.67 425 ALA A CA 1
ATOM 3323 C C . ALA A 1 425 ? -12.922 -22.391 22.516 1 29.67 425 ALA A C 1
ATOM 3325 O O . ALA A 1 425 ? -13.492 -23.484 22.5 1 29.67 425 ALA A O 1
ATOM 3326 N N . ALA A 1 426 ? -12.617 -21.719 21.375 1 26.06 426 ALA A N 1
ATOM 3327 C CA . ALA A 1 426 ? -12.68 -22.578 20.203 1 26.06 426 ALA A CA 1
ATOM 3328 C C . ALA A 1 426 ? -11.422 -23.453 20.094 1 26.06 426 ALA A C 1
ATOM 3330 O O . ALA A 1 426 ? -11.195 -24.094 19.078 1 26.06 426 ALA A O 1
ATOM 3331 N N . VAL A 1 427 ? -10.672 -23.391 21.016 1 21.31 427 VAL A N 1
ATOM 3332 C CA . VAL A 1 427 ? -9.836 -24.594 21.078 1 21.31 427 VAL A CA 1
ATOM 3333 C C . VAL A 1 427 ? -10.586 -25.703 21.812 1 21.31 427 VAL A C 1
ATOM 3335 O O . VAL A 1 427 ? -11.195 -25.469 22.859 1 21.31 427 VAL A O 1
ATOM 3338 N N . MET B 1 1 ? -7.297 -37.656 -11.875 1 95.19 1 MET B N 1
ATOM 3339 C CA . MET B 1 1 ? -7.359 -36.219 -11.617 1 95.19 1 MET B CA 1
ATOM 3340 C C . MET B 1 1 ? -8.492 -35.562 -12.406 1 95.19 1 MET B C 1
ATOM 3342 O O . MET B 1 1 ? -8.719 -35.906 -13.57 1 95.19 1 MET B O 1
ATOM 3346 N N . TYR B 1 2 ? -9.219 -34.719 -11.734 1 97.38 2 TYR B N 1
ATOM 3347 C CA . TYR B 1 2 ? -10.305 -34 -12.359 1 97.38 2 TYR B CA 1
ATOM 3348 C C . TYR B 1 2 ? -9.781 -32.75 -13.086 1 97.38 2 TYR B C 1
ATOM 3350 O O . TYR B 1 2 ? -8.906 -32.062 -12.57 1 97.38 2 TYR B O 1
ATOM 3358 N N . TYR B 1 3 ? -10.25 -32.562 -14.336 1 97.88 3 TYR B N 1
ATOM 3359 C CA . TYR B 1 3 ? -9.898 -31.328 -15.062 1 97.88 3 TYR B CA 1
ATOM 3360 C C . TYR B 1 3 ? -11.102 -30.781 -15.805 1 97.88 3 TYR B C 1
ATOM 3362 O O . TYR B 1 3 ? -12.07 -31.5 -16.062 1 97.88 3 TYR B O 1
ATOM 3370 N N . ALA B 1 4 ? -11.109 -29.5 -15.992 1 98.12 4 ALA B N 1
ATOM 3371 C CA . ALA B 1 4 ? -12.016 -28.797 -16.891 1 98.12 4 ALA B CA 1
ATOM 3372 C C . ALA B 1 4 ? -11.25 -28.078 -18 1 98.12 4 ALA B C 1
ATOM 3374 O O . ALA B 1 4 ? -10.25 -27.406 -17.734 1 98.12 4 ALA B O 1
ATOM 3375 N N . TYR B 1 5 ? -11.648 -28.328 -19.25 1 98.19 5 TYR B N 1
ATOM 3376 C CA . TYR B 1 5 ? -11.016 -27.703 -20.391 1 98.19 5 TYR B CA 1
ATOM 3377 C C . TYR B 1 5 ? -11.992 -26.797 -21.125 1 98.19 5 TYR B C 1
ATOM 3379 O O . TYR B 1 5 ? -13.141 -27.172 -21.375 1 98.19 5 TYR B O 1
ATOM 3387 N N . PHE B 1 6 ? -11.594 -25.594 -21.391 1 98.12 6 PHE B N 1
ATOM 3388 C CA . PHE B 1 6 ? -12.344 -24.641 -22.203 1 98.12 6 PHE B CA 1
ATOM 3389 C C . PHE B 1 6 ? -11.539 -24.219 -23.422 1 98.12 6 PHE B C 1
ATOM 3391 O O . PHE B 1 6 ? -10.414 -23.734 -23.297 1 98.12 6 PHE B O 1
ATOM 3398 N N . GLU B 1 7 ? -12.148 -24.391 -24.578 1 97.62 7 GLU B N 1
ATOM 3399 C CA . GLU B 1 7 ? -11.469 -24 -25.812 1 97.62 7 GLU B CA 1
ATOM 3400 C C . GLU B 1 7 ? -11.438 -22.469 -25.953 1 97.62 7 GLU B C 1
ATOM 3402 O O . GLU B 1 7 ? -12.289 -21.781 -25.406 1 97.62 7 GLU B O 1
ATOM 3407 N N . ALA B 1 8 ? -10.453 -21.969 -26.734 1 97.88 8 ALA B N 1
ATOM 3408 C CA . ALA B 1 8 ? -10.328 -20.547 -27.016 1 97.88 8 ALA B CA 1
ATOM 3409 C C . ALA B 1 8 ? -11.562 -20.031 -27.766 1 97.88 8 ALA B C 1
ATOM 3411 O O . ALA B 1 8 ? -12.086 -20.703 -28.656 1 97.88 8 ALA B O 1
ATOM 3412 N N . GLU B 1 9 ? -12.031 -18.875 -27.344 1 97.19 9 GLU B N 1
ATOM 3413 C CA . GLU B 1 9 ? -13.18 -18.266 -28.016 1 97.19 9 GLU B CA 1
ATOM 3414 C C . GLU B 1 9 ? -12.766 -17.641 -29.344 1 97.19 9 GLU B C 1
ATOM 3416 O O . GLU B 1 9 ? -13.484 -17.766 -30.344 1 97.19 9 GLU B O 1
ATOM 3421 N N . HIS B 1 10 ? -11.695 -16.922 -29.312 1 97.12 10 HIS B N 1
ATOM 3422 C CA . HIS B 1 10 ? -11.062 -16.328 -30.484 1 97.12 10 HIS B CA 1
ATOM 3423 C C . HIS B 1 10 ? -9.594 -16.734 -30.578 1 97.12 10 HIS B C 1
ATOM 3425 O O . HIS B 1 10 ? -8.711 -15.898 -30.359 1 97.12 10 HIS B O 1
ATOM 3431 N N . PRO B 1 11 ? -9.469 -18 -31.047 1 96.62 11 PRO B N 1
ATOM 3432 C CA . PRO B 1 11 ? -8.109 -18.562 -31 1 96.62 11 PRO B CA 1
ATOM 3433 C C . PRO B 1 11 ? -7.098 -17.719 -31.766 1 96.62 11 PRO B C 1
ATOM 3435 O O . PRO B 1 11 ? -7.391 -17.25 -32.875 1 96.62 11 PRO B O 1
ATOM 3438 N N . TYR B 1 12 ? -6.035 -17.422 -31.266 1 92.38 12 TYR B N 1
ATOM 3439 C CA . TYR B 1 12 ? -4.914 -16.719 -31.875 1 92.38 12 TYR B CA 1
ATOM 3440 C C . TYR B 1 12 ? -3.615 -17.484 -31.703 1 92.38 12 TYR B C 1
ATOM 3442 O O . TYR B 1 12 ? -3.301 -17.938 -30.594 1 92.38 12 TYR B O 1
ATOM 3450 N N . PRO B 1 13 ? -2.781 -17.703 -32.75 1 90.69 13 PRO B N 1
ATOM 3451 C CA . PRO B 1 13 ? -2.988 -17.156 -34.094 1 90.69 13 PRO B CA 1
ATOM 3452 C C . PRO B 1 13 ? -4.086 -17.875 -34.844 1 90.69 13 PRO B C 1
ATOM 3454 O O . PRO B 1 13 ? -4.656 -17.328 -35.812 1 90.69 13 PRO B O 1
ATOM 3457 N N . ASN B 1 14 ? -4.293 -19.203 -34.594 1 92.06 14 ASN B N 1
ATOM 3458 C CA . ASN B 1 14 ? -5.387 -19.984 -35.156 1 92.06 14 ASN B CA 1
ATOM 3459 C C . ASN B 1 14 ? -5.773 -21.141 -34.219 1 92.06 14 ASN B C 1
ATOM 3461 O O . ASN B 1 14 ? -5.121 -21.375 -33.188 1 92.06 14 ASN B O 1
ATOM 3465 N N . LYS B 1 15 ? -6.758 -21.844 -34.562 1 91.62 15 LYS B N 1
ATOM 3466 C CA . LYS B 1 15 ? -7.344 -22.875 -33.719 1 91.62 15 LYS B CA 1
ATOM 3467 C C . LYS B 1 15 ? -6.371 -24.031 -33.5 1 91.62 15 LYS B C 1
ATOM 3469 O O . LYS B 1 15 ? -6.316 -24.625 -32.438 1 91.62 15 LYS B O 1
ATOM 3474 N N . GLU B 1 16 ? -5.551 -24.344 -34.469 1 92.94 16 GLU B N 1
ATOM 3475 C CA . GLU B 1 16 ? -4.691 -25.531 -34.469 1 92.94 16 GLU B CA 1
ATOM 3476 C C . GLU B 1 16 ? -3.408 -25.266 -33.688 1 92.94 16 GLU B C 1
ATOM 3478 O O . GLU B 1 16 ? -2.764 -26.203 -33.219 1 92.94 16 GLU B O 1
ATOM 3483 N N . THR B 1 17 ? -3.127 -23.922 -33.5 1 94.38 17 THR B N 1
ATOM 3484 C CA . THR B 1 17 ? -1.807 -23.656 -32.938 1 94.38 17 THR B CA 1
ATOM 3485 C C . THR B 1 17 ? -1.909 -22.766 -31.719 1 94.38 17 THR B C 1
ATOM 3487 O O . THR B 1 17 ? -0.92 -22.547 -31.016 1 94.38 17 THR B O 1
ATOM 3490 N N . ALA B 1 18 ? -3.127 -22.359 -31.406 1 97.19 18 ALA B N 1
ATOM 3491 C CA . ALA B 1 18 ? -3.289 -21.516 -30.219 1 97.19 18 ALA B CA 1
ATOM 3492 C C . ALA B 1 18 ? -2.824 -22.25 -28.953 1 97.19 18 ALA B C 1
ATOM 3494 O O . ALA B 1 18 ? -3.176 -23.406 -28.734 1 97.19 18 ALA B O 1
ATOM 3495 N N . PRO B 1 19 ? -2.049 -21.578 -28.125 1 98.19 19 PRO B N 1
ATOM 3496 C CA . PRO B 1 19 ? -1.536 -22.203 -26.906 1 98.19 19 PRO B CA 1
ATOM 3497 C C . PRO B 1 19 ? -2.648 -22.703 -25.984 1 98.19 19 PRO B C 1
ATOM 3499 O O . PRO B 1 19 ? -3.787 -22.234 -26.078 1 98.19 19 PRO B O 1
ATOM 3502 N N . ILE B 1 20 ? -2.311 -23.641 -25.203 1 98.69 20 ILE B N 1
ATOM 3503 C CA . ILE B 1 20 ? -3.137 -24.094 -24.078 1 98.69 20 ILE B CA 1
ATOM 3504 C C . ILE B 1 20 ? -2.494 -23.672 -22.766 1 98.69 20 ILE B C 1
ATOM 3506 O O . ILE B 1 20 ? -1.289 -23.844 -22.578 1 98.69 20 ILE B O 1
ATOM 3510 N N . ILE B 1 21 ? -3.256 -23.047 -21.906 1 98.88 21 ILE B N 1
ATOM 3511 C CA . ILE B 1 21 ? -2.781 -22.609 -20.594 1 98.88 21 ILE B CA 1
ATOM 3512 C C . ILE B 1 21 ? -3.295 -23.562 -19.516 1 98.88 21 ILE B C 1
ATOM 3514 O O . ILE B 1 21 ? -4.496 -23.812 -19.438 1 98.88 21 ILE B O 1
ATOM 3518 N N . LEU B 1 22 ? -2.406 -24.141 -18.781 1 98.94 22 LEU B N 1
ATOM 3519 C CA . LEU B 1 22 ? -2.75 -24.859 -17.562 1 98.94 22 LEU B CA 1
ATOM 3520 C C . LEU B 1 22 ? -2.771 -23.922 -16.359 1 98.94 22 LEU B C 1
ATOM 3522 O O . LEU B 1 22 ? -1.809 -23.188 -16.109 1 98.94 22 LEU B O 1
ATOM 3526 N N . TRP B 1 23 ? -3.848 -23.906 -15.625 1 98.88 23 TRP B N 1
ATOM 3527 C CA . TRP B 1 23 ? -3.943 -23.141 -14.391 1 98.88 23 TRP B CA 1
ATOM 3528 C C . TRP B 1 23 ? -3.846 -24.062 -13.172 1 98.88 23 TRP B C 1
ATOM 3530 O O . TRP B 1 23 ? -4.617 -25 -13.039 1 98.88 23 TRP B O 1
ATOM 3540 N N . LEU B 1 24 ? -2.916 -23.797 -12.336 1 98.69 24 LEU B N 1
ATOM 3541 C CA . LEU B 1 24 ? -2.748 -24.453 -11.047 1 98.69 24 LEU B CA 1
ATOM 3542 C C . LEU B 1 24 ? -2.938 -23.469 -9.898 1 98.69 24 LEU B C 1
ATOM 3544 O O . LEU B 1 24 ? -2.146 -22.547 -9.734 1 98.69 24 LEU B O 1
ATOM 3548 N N . GLN B 1 25 ? -3.953 -23.797 -9.195 1 97.12 25 GLN B N 1
ATOM 3549 C CA . GLN B 1 25 ? -4.188 -22.969 -8.023 1 97.12 25 GLN B CA 1
ATOM 3550 C C . GLN B 1 25 ? -3.143 -23.234 -6.941 1 97.12 25 GLN B C 1
ATOM 3552 O O . GLN B 1 25 ? -2.453 -24.25 -6.973 1 97.12 25 GLN B O 1
ATOM 3557 N N . GLY B 1 26 ? -2.922 -22.297 -6.055 1 95.31 26 GLY B N 1
ATOM 3558 C CA . GLY B 1 26 ? -1.938 -22.438 -4.992 1 95.31 26 GLY B CA 1
ATOM 3559 C C . GLY B 1 26 ? -2.43 -23.297 -3.844 1 95.31 26 GLY B C 1
ATOM 3560 O O . GLY B 1 26 ? -2.957 -24.391 -4.059 1 95.31 26 GLY B O 1
ATOM 3561 N N . GLY B 1 27 ? -2.16 -23.078 -2.701 1 92.88 27 GLY B N 1
ATOM 3562 C CA . GLY B 1 27 ? -2.504 -23.828 -1.497 1 92.88 27 GLY B CA 1
ATOM 3563 C C . GLY B 1 27 ? -1.312 -24.078 -0.596 1 92.88 2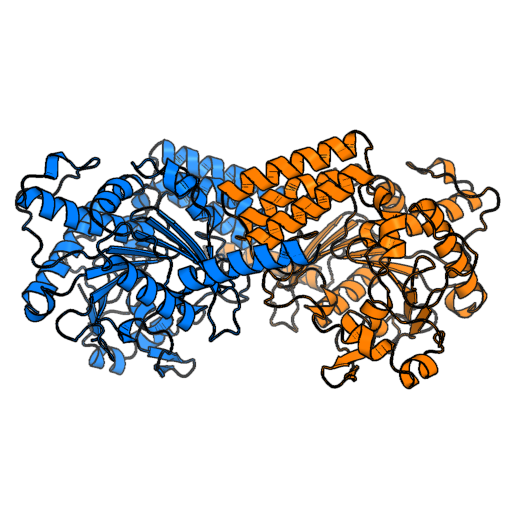7 GLY B C 1
ATOM 3564 O O . GLY B 1 27 ? -0.724 -23.141 -0.048 1 92.88 27 GLY B O 1
ATOM 3565 N N . PRO B 1 28 ? -0.93 -25.281 -0.462 1 95 28 PRO B N 1
ATOM 3566 C CA . PRO B 1 28 ? -1.186 -26.422 -1.338 1 95 28 PRO B CA 1
ATOM 3567 C C . PRO B 1 28 ? -2.59 -27 -1.164 1 95 28 PRO B C 1
ATOM 3569 O O . PRO B 1 28 ? -3.219 -26.797 -0.124 1 95 28 PRO B O 1
ATOM 3572 N N . GLY B 1 29 ? -3.053 -27.531 -2.203 1 96.19 29 GLY B N 1
ATOM 3573 C CA . GLY B 1 29 ? -4.289 -28.297 -2.146 1 96.19 29 GLY B CA 1
ATOM 3574 C C . GLY B 1 29 ? -5.52 -27.469 -2.453 1 96.19 29 GLY B C 1
ATOM 3575 O O . GLY B 1 29 ? -6.637 -27.859 -2.107 1 96.19 29 GLY B O 1
ATOM 3576 N N . CYS B 1 30 ? -5.297 -26.281 -3.016 1 97.75 30 CYS B N 1
ATOM 3577 C CA . CYS B 1 30 ? -6.461 -25.5 -3.418 1 97.75 30 CYS B CA 1
ATOM 3578 C C . CYS B 1 30 ? -6.859 -25.812 -4.855 1 97.75 30 CYS B C 1
ATOM 3580 O O . CYS B 1 30 ? -5.996 -25.984 -5.719 1 97.75 30 CYS B O 1
ATOM 3582 N N . SER B 1 31 ? -8.117 -25.875 -5.055 1 98.31 31 SER B N 1
ATOM 3583 C CA . SER B 1 31 ? -8.695 -26.344 -6.309 1 98.31 31 SER B CA 1
ATOM 3584 C C . SER B 1 31 ? -8.539 -25.312 -7.41 1 98.31 31 SER B C 1
ATOM 3586 O O . SER B 1 31 ? -8.773 -24.109 -7.191 1 98.31 31 SER B O 1
ATOM 3588 N N . SER B 1 32 ? -8.211 -25.719 -8.602 1 98.5 32 SER B N 1
ATOM 3589 C CA . SER B 1 32 ? -8.102 -24.844 -9.766 1 98.5 32 SER B CA 1
ATOM 3590 C C . SER B 1 32 ? -9.477 -24.359 -10.227 1 98.5 32 SER B C 1
ATOM 3592 O O . SER B 1 32 ? -9.586 -23.391 -10.969 1 98.5 32 SER B O 1
ATOM 3594 N N . LEU B 1 33 ? -10.531 -25 -9.766 1 98.12 33 LEU B N 1
ATOM 3595 C CA . LEU B 1 33 ? -11.875 -24.562 -10.109 1 98.12 33 LEU B CA 1
ATOM 3596 C C . LEU B 1 33 ? -12.211 -23.25 -9.414 1 98.12 33 LEU B C 1
ATOM 3598 O O . LEU B 1 33 ? -13.109 -22.516 -9.852 1 98.12 33 LEU B O 1
ATOM 3602 N N . PHE B 1 34 ? -11.539 -23.047 -8.297 1 97.88 34 PHE B N 1
ATOM 3603 C CA . PHE B 1 34 ? -11.641 -21.703 -7.727 1 97.88 34 PHE B CA 1
ATOM 3604 C C . PHE B 1 34 ? -11.219 -20.656 -8.742 1 97.88 34 PHE B C 1
ATOM 3606 O O . PHE B 1 34 ? -11.922 -19.656 -8.945 1 97.88 34 PHE B O 1
ATOM 3613 N N . GLY B 1 35 ? -10.062 -20.859 -9.398 1 97.94 35 GLY B N 1
ATOM 3614 C CA . GLY B 1 35 ? -9.625 -19.953 -10.453 1 97.94 35 GLY B CA 1
ATOM 3615 C C . GLY B 1 35 ? -10.602 -19.859 -11.609 1 97.94 35 GLY B C 1
ATOM 3616 O O . GLY B 1 35 ? -10.836 -18.781 -12.148 1 97.94 35 GLY B O 1
ATOM 3617 N N . LEU B 1 36 ? -11.18 -20.969 -11.93 1 98.38 36 LEU B N 1
ATOM 3618 C CA . LEU B 1 36 ? -12.117 -21.047 -13.039 1 98.38 36 LEU B CA 1
ATOM 3619 C C . LEU B 1 36 ? -13.297 -20.109 -12.828 1 98.38 36 LEU B C 1
ATOM 3621 O O . LEU B 1 36 ? -13.727 -19.422 -13.758 1 98.38 36 LEU B O 1
ATOM 3625 N N . PHE B 1 37 ? -13.773 -20.016 -11.594 1 98.06 37 PHE B N 1
ATOM 3626 C CA . PHE B 1 37 ? -15.023 -19.297 -11.383 1 98.06 37 PHE B CA 1
ATOM 3627 C C . PHE B 1 37 ? -14.781 -17.969 -10.688 1 98.06 37 PHE B C 1
ATOM 3629 O O . PHE B 1 37 ? -15.688 -17.141 -10.586 1 98.06 37 PHE B O 1
ATOM 3636 N N . TYR B 1 38 ? -13.516 -17.703 -10.258 1 97.88 38 TYR B N 1
ATOM 3637 C CA . TYR B 1 38 ? -13.273 -16.516 -9.445 1 97.88 38 TYR B CA 1
ATOM 3638 C C . TYR B 1 38 ? -12.133 -15.688 -10.023 1 97.88 38 TYR B C 1
ATOM 3640 O O . TYR B 1 38 ? -12 -14.508 -9.711 1 97.88 38 TYR B O 1
ATOM 3648 N N . LEU B 1 39 ? -11.344 -16.25 -10.898 1 98.25 39 LEU B N 1
ATOM 3649 C CA . LEU B 1 39 ? -10.141 -15.555 -11.344 1 98.25 39 LEU B CA 1
ATOM 3650 C C . LEU B 1 39 ? -10.125 -15.391 -12.859 1 98.25 39 LEU B C 1
ATOM 3652 O O . LEU B 1 39 ? -10.766 -14.484 -13.398 1 98.25 39 LEU B O 1
ATOM 3656 N N . ASN B 1 40 ? -9.562 -16.312 -13.625 1 98.62 40 ASN B N 1
ATOM 3657 C CA . ASN B 1 40 ? -9.227 -16.078 -15.023 1 98.62 40 ASN B CA 1
ATOM 3658 C C . ASN B 1 40 ? -10.039 -16.969 -15.953 1 98.62 40 ASN B C 1
ATOM 3660 O O . ASN B 1 40 ? -9.734 -17.078 -17.141 1 98.62 40 ASN B O 1
ATOM 3664 N N . GLY B 1 41 ? -11.07 -17.656 -15.438 1 98.56 41 GLY B N 1
ATOM 3665 C CA . GLY B 1 41 ? -11.914 -18.5 -16.25 1 98.56 41 GLY B CA 1
ATOM 3666 C C . GLY B 1 41 ? -12.859 -17.734 -17.141 1 98.56 41 GLY B C 1
ATOM 3667 O O . GLY B 1 41 ? -12.883 -16.5 -17.109 1 98.56 41 GLY B O 1
ATOM 3668 N N . PRO B 1 42 ? -13.594 -18.453 -17.953 1 98.19 42 PRO B N 1
ATOM 3669 C CA . PRO B 1 42 ? -14.484 -17.812 -18.922 1 98.19 42 PRO B CA 1
ATOM 3670 C C . PRO B 1 42 ? -15.672 -17.125 -18.266 1 98.19 42 PRO B C 1
ATOM 3672 O O . PRO B 1 42 ? -16.281 -16.234 -18.875 1 98.19 42 PRO B O 1
ATOM 3675 N N . PHE B 1 43 ? -15.961 -17.562 -16.984 1 96.88 43 PHE B N 1
ATOM 3676 C CA . PHE B 1 43 ? -17.141 -17.047 -16.297 1 96.88 43 PHE B CA 1
ATOM 3677 C C . PHE B 1 43 ? -16.766 -16.453 -14.938 1 96.88 43 PHE B C 1
ATOM 3679 O O . PHE B 1 43 ? -15.742 -16.812 -14.367 1 96.88 43 PHE B O 1
ATOM 3686 N N . GLN B 1 44 ? -17.609 -15.531 -14.562 1 96 44 GLN B N 1
ATOM 3687 C CA . GLN B 1 44 ? -17.547 -15.023 -13.195 1 96 44 GLN B CA 1
ATOM 3688 C C . GLN B 1 44 ? -18.812 -15.367 -12.414 1 96 44 GLN B C 1
ATOM 3690 O O . GLN B 1 44 ? -19.922 -15.125 -12.883 1 96 44 GLN B O 1
ATOM 3695 N N . LEU B 1 45 ? -18.594 -15.969 -11.336 1 97.19 45 LEU B N 1
ATOM 3696 C CA . LEU B 1 45 ? -19.719 -16.281 -10.445 1 97.19 45 LEU B CA 1
ATOM 3697 C C . LEU B 1 45 ? -20.234 -15.008 -9.773 1 97.19 45 LEU B C 1
ATOM 3699 O O . LEU B 1 45 ? -19.469 -14.227 -9.227 1 97.19 45 LEU B O 1
ATOM 3703 N N . GLN B 1 46 ? -21.547 -14.812 -9.883 1 94.56 46 GLN B N 1
ATOM 3704 C CA . GLN B 1 46 ? -22.188 -13.633 -9.32 1 94.56 46 GLN B CA 1
ATOM 3705 C C . GLN B 1 46 ? -22.734 -13.922 -7.922 1 94.56 46 GLN B C 1
ATOM 3707 O O . GLN B 1 46 ? -22.828 -15.078 -7.512 1 94.56 46 GLN B O 1
ATOM 3712 N N . VAL B 1 47 ? -23.125 -12.898 -7.219 1 93.31 47 VAL B N 1
ATOM 3713 C CA . VAL B 1 47 ? -23.609 -12.992 -5.848 1 93.31 47 VAL B CA 1
ATOM 3714 C C . VAL B 1 47 ? -24.891 -13.836 -5.809 1 93.31 47 VAL B C 1
ATOM 3716 O O . VAL B 1 47 ? -25.141 -14.562 -4.844 1 93.31 47 VAL B O 1
ATOM 3719 N N . ASP B 1 48 ? -25.703 -13.812 -6.859 1 94.06 48 ASP B N 1
ATOM 3720 C CA . ASP B 1 48 ? -26.953 -14.547 -6.914 1 94.06 48 ASP B CA 1
ATOM 3721 C C . ASP B 1 48 ? -26.734 -15.977 -7.418 1 94.06 48 ASP B C 1
ATOM 3723 O O . ASP B 1 48 ? -27.703 -16.672 -7.766 1 94.06 48 ASP B O 1
ATOM 3727 N N . MET B 1 49 ? -25.5 -16.453 -7.574 1 94.81 49 MET B N 1
ATOM 3728 C CA . MET B 1 49 ? -25.094 -17.797 -7.941 1 94.81 49 MET B CA 1
ATOM 3729 C C . MET B 1 49 ? -25.359 -18.062 -9.422 1 94.81 49 MET B C 1
ATOM 3731 O O . MET B 1 49 ? -25.5 -19.219 -9.836 1 94.81 49 MET B O 1
ATOM 3735 N N . THR B 1 50 ? -25.422 -16.984 -10.203 1 95.81 50 THR B N 1
ATOM 3736 C CA . THR B 1 50 ? -25.438 -17.125 -11.656 1 95.81 50 THR B CA 1
ATOM 3737 C C . THR B 1 50 ? -24.062 -16.812 -12.25 1 95.81 50 THR B C 1
ATOM 3739 O O . THR B 1 50 ? -23.188 -16.297 -11.555 1 95.81 50 THR B O 1
ATOM 3742 N N . LEU B 1 51 ? -23.906 -17.25 -13.477 1 97.12 51 LEU B N 1
ATOM 3743 C CA . LEU B 1 51 ? -22.641 -17 -14.172 1 97.12 51 LEU B CA 1
ATOM 3744 C C . LEU B 1 51 ? -22.797 -15.859 -15.172 1 97.12 51 LEU B C 1
ATOM 3746 O O . LEU B 1 51 ? -23.828 -15.742 -15.836 1 97.12 51 LEU B O 1
ATOM 3750 N N . ARG B 1 52 ? -21.844 -14.984 -15.172 1 97.31 52 ARG B N 1
ATOM 3751 C CA . ARG B 1 52 ? -21.703 -13.984 -16.219 1 97.31 52 ARG B CA 1
ATOM 3752 C C . ARG B 1 52 ? -20.375 -14.125 -16.953 1 97.31 52 ARG B C 1
ATOM 3754 O O . ARG B 1 52 ? -19.438 -14.719 -16.438 1 97.31 52 ARG B O 1
ATOM 3761 N N . ASP B 1 53 ? -20.359 -13.625 -18.219 1 97.44 53 ASP B N 1
ATOM 3762 C CA . ASP B 1 53 ? -19.125 -13.625 -18.984 1 97.44 53 ASP B CA 1
ATOM 3763 C C . ASP B 1 53 ? -18.016 -12.875 -18.234 1 97.44 53 ASP B C 1
ATOM 3765 O O . ASP B 1 53 ? -18.25 -11.812 -17.672 1 97.44 53 ASP B O 1
ATOM 3769 N N . ASN B 1 54 ? -16.875 -13.445 -18.203 1 98.06 54 ASN B N 1
ATOM 3770 C CA . ASN B 1 54 ? -15.695 -12.805 -17.641 1 98.06 54 ASN B CA 1
ATOM 3771 C C . ASN B 1 54 ? -14.961 -11.953 -18.672 1 98.06 54 ASN B C 1
ATOM 3773 O O . ASN B 1 54 ? -14.336 -12.484 -19.594 1 98.06 54 ASN B O 1
ATOM 3777 N N . PRO B 1 55 ? -14.977 -10.656 -18.531 1 96.88 55 PRO B N 1
ATOM 3778 C CA . PRO B 1 55 ? -14.305 -9.812 -19.531 1 96.88 55 PRO B CA 1
ATOM 3779 C C . PRO B 1 55 ? -12.797 -10.008 -19.531 1 96.88 55 PRO B C 1
ATOM 3781 O O . PRO B 1 55 ? -12.125 -9.648 -20.516 1 96.88 55 PRO B O 1
ATOM 3784 N N . GLY B 1 56 ? -12.234 -10.578 -18.484 1 98.19 56 GLY B N 1
ATOM 3785 C CA . GLY B 1 56 ? -10.797 -10.789 -18.391 1 98.19 56 GLY B CA 1
ATOM 3786 C C . GLY B 1 56 ? -10.406 -12.25 -18.531 1 98.19 56 GLY B C 1
ATOM 3787 O O . GLY B 1 56 ? -9.352 -12.664 -18.047 1 98.19 56 GLY B O 1
ATOM 3788 N N . LYS B 1 57 ? -11.227 -13.008 -19.219 1 98.75 57 LYS B N 1
ATOM 3789 C CA . LYS B 1 57 ? -10.977 -14.438 -19.375 1 98.75 57 LYS B CA 1
ATOM 3790 C C . LYS B 1 57 ? -9.711 -14.688 -20.188 1 98.75 57 LYS B C 1
ATOM 3792 O O . LYS B 1 57 ? -9.445 -13.992 -21.172 1 98.75 57 LYS B O 1
ATOM 3797 N N . TRP B 1 58 ? -8.93 -15.602 -19.766 1 98.75 58 TRP B N 1
ATOM 3798 C CA . TRP B 1 58 ? -7.734 -15.977 -20.516 1 98.75 58 TRP B CA 1
ATOM 3799 C C . TRP B 1 58 ? -8.086 -16.891 -21.688 1 98.75 58 TRP B C 1
ATOM 3801 O O . TRP B 1 58 ? -7.289 -17.047 -22.609 1 98.75 58 TRP B O 1
ATOM 3811 N N . SER B 1 59 ? -9.344 -17.406 -21.734 1 98.5 59 SER B N 1
ATOM 3812 C CA . SER B 1 59 ? -9.812 -18.266 -22.797 1 98.5 59 SER B CA 1
ATOM 3813 C C . SER B 1 59 ? -10.219 -17.453 -24.031 1 98.5 59 SER B C 1
ATOM 3815 O O . SER B 1 59 ? -10.695 -18.016 -25.016 1 98.5 59 SER B O 1
ATOM 3817 N N . ARG B 1 60 ? -10.055 -16.141 -23.891 1 98.38 60 ARG B N 1
ATOM 3818 C CA . ARG B 1 60 ? -10.359 -15.359 -25.078 1 98.38 60 ARG B CA 1
ATOM 3819 C C . ARG B 1 60 ? -9.547 -15.844 -26.266 1 98.38 60 ARG B C 1
ATOM 3821 O O . ARG B 1 60 ? -10.109 -16.094 -27.344 1 98.38 60 ARG B O 1
ATOM 3828 N N . GLN B 1 61 ? -8.227 -16.109 -26.094 1 98.06 61 GLN B N 1
ATOM 3829 C CA . GLN B 1 61 ? -7.363 -16.453 -27.219 1 98.06 61 GLN B CA 1
ATOM 3830 C C . GLN B 1 61 ? -6.762 -17.844 -27.047 1 98.06 61 GLN B C 1
ATOM 3832 O O . GLN B 1 61 ? -6.234 -18.422 -28 1 98.06 61 GLN B O 1
ATOM 3837 N N . TYR B 1 62 ? -6.867 -18.375 -25.891 1 98.56 62 TYR B N 1
ATOM 3838 C CA . TYR B 1 62 ? -6.129 -19.594 -25.609 1 98.56 62 TYR B CA 1
ATOM 3839 C C . TYR B 1 62 ? -7.047 -20.672 -25.031 1 98.56 62 TYR B C 1
ATOM 3841 O O . TYR B 1 62 ? -8.102 -20.359 -24.469 1 98.56 62 TYR B O 1
ATOM 3849 N N . GLY B 1 63 ? -6.695 -21.984 -25.25 1 98.44 63 GLY B N 1
ATOM 3850 C CA . GLY B 1 63 ? -7.328 -23.016 -24.453 1 98.44 63 GLY B CA 1
ATOM 3851 C C . GLY B 1 63 ? -6.965 -22.953 -22.984 1 98.44 63 GLY B C 1
ATOM 3852 O O . GLY B 1 63 ? -5.832 -22.625 -22.625 1 98.44 63 GLY B O 1
ATOM 3853 N N . MET B 1 64 ? -7.941 -23.234 -22.156 1 98.75 64 MET B N 1
ATOM 3854 C CA . MET B 1 64 ? -7.699 -23.203 -20.719 1 98.75 64 MET B CA 1
ATOM 3855 C C . MET B 1 64 ? -7.949 -24.562 -20.094 1 98.75 64 MET B C 1
ATOM 3857 O O . MET B 1 64 ? -9.031 -25.141 -20.234 1 98.75 64 MET B O 1
ATOM 3861 N N . LEU B 1 65 ? -6.949 -25.062 -19.438 1 98.81 65 LEU B N 1
ATOM 3862 C CA . LEU B 1 65 ? -7.02 -26.312 -18.688 1 98.81 65 LEU B CA 1
ATOM 3863 C C . LEU B 1 65 ? -6.914 -26.047 -17.188 1 98.81 65 LEU B C 1
ATOM 3865 O O . LEU B 1 65 ? -5.906 -25.516 -16.719 1 98.81 65 LEU B O 1
ATOM 3869 N N . PHE B 1 66 ? -8 -26.297 -16.453 1 98.69 66 PHE B N 1
ATOM 3870 C CA . PHE B 1 66 ? -8.016 -26.219 -15 1 98.69 66 PHE B CA 1
ATOM 3871 C C . PHE B 1 66 ? -7.922 -27.609 -14.375 1 98.69 66 PHE B C 1
ATOM 3873 O O . PHE B 1 66 ? -8.797 -28.453 -14.594 1 98.69 66 PHE B O 1
ATOM 3880 N N . LEU B 1 67 ? -6.871 -27.859 -13.625 1 98.31 67 LEU B N 1
ATOM 3881 C CA . LEU B 1 67 ? -6.629 -29.203 -13.109 1 98.31 67 LEU B CA 1
ATOM 3882 C C . LEU B 1 67 ? -6.516 -29.188 -11.586 1 98.31 67 LEU B C 1
ATOM 3884 O O . LEU B 1 67 ? -5.688 -28.453 -11.031 1 98.31 67 LEU B O 1
ATOM 3888 N N . ASP B 1 68 ? -7.395 -29.906 -10.93 1 97.81 68 ASP B N 1
ATOM 3889 C CA . ASP B 1 68 ? -7.297 -30.078 -9.477 1 97.81 68 ASP B CA 1
ATOM 3890 C C . ASP B 1 68 ? -6.125 -30.984 -9.109 1 97.81 68 ASP B C 1
ATOM 3892 O O . ASP B 1 68 ? -6.188 -32.188 -9.297 1 97.81 68 ASP B O 1
ATOM 3896 N N . GLN B 1 69 ? -5.145 -30.391 -8.641 1 96.44 69 GLN B N 1
ATOM 3897 C CA . GLN B 1 69 ? -3.967 -31.156 -8.227 1 96.44 69 GLN B CA 1
ATOM 3898 C C . GLN B 1 69 ? -3.486 -30.719 -6.848 1 96.44 69 GLN B C 1
ATOM 3900 O O . GLN B 1 69 ? -3.682 -29.562 -6.453 1 96.44 69 GLN B O 1
ATOM 3905 N N . PRO B 1 70 ? -2.816 -31.688 -6.121 1 97.12 70 PRO B N 1
ATOM 3906 C CA . PRO B 1 70 ? -2.693 -33.125 -6.328 1 97.12 70 PRO B CA 1
ATOM 3907 C C . PRO B 1 70 ? -3.996 -33.875 -6.059 1 97.12 70 PRO B C 1
ATOM 3909 O O . PRO B 1 70 ? -5.027 -33.25 -5.793 1 97.12 70 PRO B O 1
ATOM 3912 N N . ILE B 1 71 ? -3.951 -35.219 -6.316 1 96.88 71 ILE B N 1
ATOM 3913 C CA . ILE B 1 71 ? -5.109 -36.031 -5.914 1 96.88 71 ILE B CA 1
ATOM 3914 C C . ILE B 1 71 ? -5.469 -35.719 -4.461 1 96.88 71 ILE B C 1
ATOM 3916 O O . ILE B 1 71 ? -4.582 -35.5 -3.631 1 96.88 71 ILE B O 1
ATOM 3920 N N . GLY B 1 72 ? -6.777 -35.594 -4.164 1 96.25 72 GLY B N 1
ATOM 3921 C CA . GLY B 1 72 ? -7.273 -35.156 -2.869 1 96.25 72 GLY B CA 1
ATOM 3922 C C . GLY B 1 72 ? -7.711 -33.688 -2.859 1 96.25 72 GLY B C 1
ATOM 3923 O O . GLY B 1 72 ? -8.289 -33.219 -1.878 1 96.25 72 GLY B O 1
ATOM 3924 N N . THR B 1 73 ? -7.512 -33 -3.945 1 97.75 73 THR B N 1
ATOM 3925 C CA . THR B 1 73 ? -7.875 -31.594 -4.094 1 97.75 73 THR B CA 1
ATOM 3926 C C . THR B 1 73 ? -9.125 -31.438 -4.953 1 97.75 73 THR B C 1
ATOM 3928 O O . THR B 1 73 ? -9.219 -32.031 -6.035 1 97.75 73 THR B O 1
ATOM 3931 N N . GLY B 1 74 ? -10.039 -30.594 -4.48 1 97.5 74 GLY B N 1
ATOM 3932 C CA . GLY B 1 74 ? -11.25 -30.375 -5.25 1 97.5 74 GLY B CA 1
ATOM 3933 C C . GLY B 1 74 ? -11.984 -31.656 -5.609 1 97.5 74 GLY B C 1
ATOM 3934 O O . GLY B 1 74 ? -12.305 -32.438 -4.73 1 97.5 74 GLY B O 1
ATOM 3935 N N . PHE B 1 75 ? -12.102 -31.859 -6.938 1 97.81 75 PHE B N 1
ATOM 3936 C CA . PHE B 1 75 ? -12.852 -33.031 -7.391 1 97.81 75 PHE B CA 1
ATOM 3937 C C . PHE B 1 75 ? -11.906 -34.156 -7.75 1 97.81 75 PHE B C 1
ATOM 3939 O O . PHE B 1 75 ? -12.344 -35.219 -8.195 1 97.81 75 PHE B O 1
ATOM 3946 N N . SER B 1 76 ? -10.586 -33.969 -7.637 1 97.12 76 SER B N 1
ATOM 3947 C CA . SER B 1 76 ? -9.648 -35.062 -7.867 1 97.12 76 SER B CA 1
ATOM 3948 C C . SER B 1 76 ? -9.664 -36.031 -6.707 1 97.12 76 SER B C 1
ATOM 3950 O O . SER B 1 76 ? -9.391 -35.688 -5.562 1 97.12 76 SER B O 1
ATOM 3952 N N . ILE B 1 77 ? -9.852 -37.25 -6.973 1 89.94 77 ILE B N 1
ATOM 3953 C CA . ILE B 1 77 ? -10.062 -38.281 -5.969 1 89.94 77 ILE B CA 1
ATOM 3954 C C . ILE B 1 77 ? -8.742 -39 -5.66 1 89.94 77 ILE B C 1
ATOM 3956 O O . ILE B 1 77 ? -8.031 -39.406 -6.574 1 89.94 77 ILE B O 1
ATOM 3960 N N . ALA B 1 78 ? -8.422 -39.125 -4.422 1 88.12 78 ALA B N 1
ATOM 3961 C CA . ALA B 1 78 ? -7.238 -39.906 -4.051 1 88.12 78 ALA B CA 1
ATOM 3962 C C . ALA B 1 78 ? -7.523 -41.406 -4.09 1 88.12 78 ALA B C 1
ATOM 3964 O O . ALA B 1 78 ? -6.707 -42.188 -4.586 1 88.12 78 ALA B O 1
ATOM 3965 N N . GLY B 1 79 ? -8.727 -41.625 -3.598 1 87.69 79 GLY B N 1
ATOM 3966 C CA . GLY B 1 79 ? -9.055 -43.062 -3.486 1 87.69 79 GLY B CA 1
ATOM 3967 C C . GLY B 1 79 ? -8.102 -43.812 -2.598 1 87.69 79 GLY B C 1
ATOM 3968 O O . GLY B 1 79 ? -7.859 -43.438 -1.45 1 87.69 79 GLY B O 1
ATOM 3969 N N . GLU B 1 80 ? -7.535 -45 -3.197 1 90.19 80 GLU B N 1
ATOM 3970 C CA . GLU B 1 80 ? -6.605 -45.812 -2.426 1 90.19 80 GLU B CA 1
ATOM 3971 C C . GLU B 1 80 ? -5.164 -45.375 -2.643 1 90.19 80 GLU B C 1
ATOM 3973 O O . GLU B 1 80 ? -4.246 -45.875 -1.991 1 90.19 80 GLU B O 1
ATOM 3978 N N . GLN B 1 81 ? -4.996 -44.438 -3.449 1 89.69 81 GLN B N 1
ATOM 3979 C CA . GLN B 1 81 ? -3.652 -43.938 -3.746 1 89.69 81 GLN B CA 1
ATOM 3980 C C . GLN B 1 81 ? -3.178 -42.969 -2.689 1 89.69 81 GLN B C 1
ATOM 3982 O O . GLN B 1 81 ? -3.988 -42.25 -2.086 1 89.69 81 GLN B O 1
ATOM 3987 N N . ALA B 1 82 ? -1.916 -43 -2.518 1 93.5 82 ALA B N 1
ATOM 3988 C CA . ALA B 1 82 ? -1.339 -42.062 -1.56 1 93.5 82 ALA B CA 1
ATOM 3989 C C . ALA B 1 82 ? -1.228 -40.656 -2.162 1 93.5 82 ALA B C 1
ATOM 3991 O O . ALA B 1 82 ? -0.787 -40.5 -3.303 1 93.5 82 ALA B O 1
ATOM 3992 N N . ILE B 1 83 ? -1.709 -39.688 -1.415 1 95.88 83 ILE B N 1
ATOM 3993 C CA . ILE B 1 83 ? -1.495 -38.281 -1.785 1 95.88 83 ILE B CA 1
ATOM 3994 C C . ILE B 1 83 ? -0.002 -37.969 -1.751 1 95.88 83 ILE B C 1
ATOM 3996 O O . ILE B 1 83 ? 0.69 -38.312 -0.788 1 95.88 83 ILE B O 1
ATOM 4000 N N . PRO B 1 84 ? 0.513 -37.375 -2.84 1 96.06 84 PRO B N 1
ATOM 4001 C CA . PRO B 1 84 ? 1.938 -37.031 -2.846 1 96.06 84 PRO B CA 1
ATOM 4002 C C . PRO B 1 84 ? 2.334 -36.125 -1.692 1 96.06 84 PRO B C 1
ATOM 4004 O O . PRO B 1 84 ? 1.567 -35.219 -1.319 1 96.06 84 PRO B O 1
ATOM 4007 N N . ARG B 1 85 ? 3.541 -36.281 -1.229 1 94.94 85 ARG B N 1
ATOM 4008 C CA . ARG B 1 85 ? 3.967 -35.562 -0.025 1 94.94 85 ARG B CA 1
ATOM 4009 C C . ARG B 1 85 ? 5.027 -34.531 -0.35 1 94.94 85 ARG B C 1
ATOM 4011 O O . ARG B 1 85 ? 5.418 -33.75 0.516 1 94.94 85 ARG B O 1
ATOM 4018 N N . GLU B 1 86 ? 5.555 -34.562 -1.518 1 95 86 GLU B N 1
ATOM 4019 C CA . GLU B 1 86 ? 6.578 -33.594 -1.915 1 95 86 GLU B CA 1
ATOM 4020 C C . GLU B 1 86 ? 6.414 -33.188 -3.377 1 95 86 GLU B C 1
ATOM 4022 O O . GLU B 1 86 ? 5.719 -33.844 -4.141 1 95 86 GLU B O 1
ATOM 4027 N N . GLU B 1 87 ? 7.059 -32.156 -3.789 1 96.5 87 GLU B N 1
ATOM 4028 C CA . GLU B 1 87 ? 6.883 -31.516 -5.094 1 96.5 87 GLU B CA 1
ATOM 4029 C C . GLU B 1 87 ? 7.266 -32.469 -6.223 1 96.5 87 GLU B C 1
ATOM 4031 O O . GLU B 1 87 ? 6.637 -32.469 -7.281 1 96.5 87 GLU B O 1
ATOM 4036 N N . LEU B 1 88 ? 8.312 -33.25 -6.062 1 96.62 88 LEU B N 1
ATOM 4037 C CA . LEU B 1 88 ? 8.758 -34.125 -7.148 1 96.62 88 LEU B CA 1
ATOM 4038 C C . LEU B 1 88 ? 7.711 -35.188 -7.449 1 96.62 88 LEU B C 1
ATOM 4040 O O . LEU B 1 88 ? 7.391 -35.438 -8.609 1 96.62 88 LEU B O 1
ATOM 4044 N N . SER B 1 89 ? 7.195 -35.844 -6.41 1 95.94 89 SER B N 1
ATOM 4045 C CA . SER B 1 89 ? 6.168 -36.875 -6.609 1 95.94 89 SER B CA 1
ATOM 4046 C C . SER B 1 89 ? 4.887 -36.25 -7.168 1 95.94 89 SER B C 1
ATOM 4048 O O . SER B 1 89 ? 4.223 -36.844 -8.016 1 95.94 89 SER B O 1
ATOM 4050 N N . LEU B 1 90 ? 4.598 -35.125 -6.652 1 97.12 90 LEU B N 1
ATOM 4051 C CA . LEU B 1 90 ? 3.441 -34.375 -7.16 1 97.12 90 LEU B CA 1
ATOM 4052 C C . LEU B 1 90 ? 3.605 -34.062 -8.641 1 97.12 90 LEU B C 1
ATOM 4054 O O . LEU B 1 90 ? 2.674 -34.25 -9.43 1 97.12 90 LEU B O 1
ATOM 4058 N N . ALA B 1 91 ? 4.738 -33.594 -9.023 1 98.19 91 ALA B N 1
ATOM 4059 C CA . ALA B 1 91 ? 5.031 -33.281 -10.422 1 98.19 91 ALA B CA 1
ATOM 4060 C C . ALA B 1 91 ? 4.914 -34.531 -11.297 1 98.19 91 ALA B C 1
ATOM 4062 O O . ALA B 1 91 ? 4.445 -34.469 -12.43 1 98.19 91 ALA B O 1
ATOM 4063 N N . GLY B 1 92 ? 5.391 -35.656 -10.773 1 97.56 92 GLY B N 1
ATOM 4064 C CA . GLY B 1 92 ? 5.262 -36.906 -11.5 1 97.56 92 GLY B CA 1
ATOM 4065 C C . GLY B 1 92 ? 3.82 -37.281 -11.797 1 97.56 92 GLY B C 1
ATOM 4066 O O . GLY B 1 92 ? 3.494 -37.719 -12.906 1 97.56 92 GLY B O 1
ATOM 4067 N N . ASP B 1 93 ? 2.969 -37.125 -10.789 1 96.88 93 ASP B N 1
ATOM 4068 C CA . ASP B 1 93 ? 1.55 -37.406 -10.961 1 96.88 93 ASP B CA 1
ATOM 4069 C C . ASP B 1 93 ? 0.918 -36.469 -11.984 1 96.88 93 ASP B C 1
ATOM 4071 O O . ASP B 1 93 ? 0.142 -36.906 -12.844 1 96.88 93 ASP B O 1
ATOM 4075 N N . LEU B 1 94 ? 1.241 -35.219 -11.844 1 98.06 94 LEU B N 1
ATOM 4076 C CA . LEU B 1 94 ? 0.7 -34.219 -12.773 1 98.06 94 LEU B CA 1
ATOM 4077 C C . LEU B 1 94 ? 1.188 -34.469 -14.195 1 98.06 94 LEU B C 1
ATOM 4079 O O . LEU B 1 94 ? 0.437 -34.312 -15.156 1 98.06 94 LEU B O 1
ATOM 4083 N N . TYR B 1 95 ? 2.451 -34.875 -14.336 1 98.62 95 TYR B N 1
ATOM 4084 C CA . TYR B 1 95 ? 3.004 -35.188 -15.648 1 98.62 95 TYR B CA 1
ATOM 4085 C C . TYR B 1 95 ? 2.229 -36.344 -16.297 1 98.62 95 TYR B C 1
ATOM 4087 O O . TYR B 1 95 ? 1.896 -36.281 -17.469 1 98.62 95 TYR B O 1
ATOM 4095 N N . ARG B 1 96 ? 1.918 -37.344 -15.531 1 97.31 96 ARG B N 1
ATOM 4096 C CA . ARG B 1 96 ? 1.135 -38.469 -16.047 1 97.31 96 ARG B CA 1
ATOM 4097 C C . ARG B 1 96 ? -0.253 -38.031 -16.484 1 97.31 96 ARG B C 1
ATOM 4099 O O . ARG B 1 96 ? -0.771 -38.469 -17.5 1 97.31 96 ARG B O 1
ATOM 4106 N N . ALA B 1 97 ? -0.818 -37.156 -15.68 1 97.88 97 ALA B N 1
ATOM 4107 C CA . ALA B 1 97 ? -2.131 -36.625 -16.031 1 97.88 97 ALA B CA 1
ATOM 4108 C C . ALA B 1 97 ? -2.074 -35.844 -17.344 1 97.88 97 ALA B C 1
ATOM 4110 O O . ALA B 1 97 ? -2.971 -35.969 -18.172 1 97.88 97 ALA B O 1
ATOM 4111 N N . LEU B 1 98 ? -1.052 -35.031 -17.516 1 98.69 98 LEU B N 1
ATOM 4112 C CA . LEU B 1 98 ? -0.894 -34.219 -1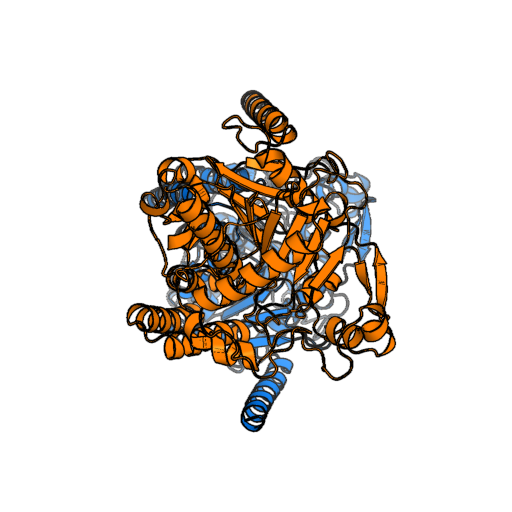8.734 1 98.69 98 LEU B CA 1
ATOM 4113 C C . LEU B 1 98 ? -0.645 -35.125 -19.938 1 98.69 98 LEU B C 1
ATOM 4115 O O . LEU B 1 98 ? -1.208 -34.906 -21 1 98.69 98 LEU B O 1
ATOM 4119 N N . GLN B 1 99 ? 0.192 -36.219 -19.766 1 98.31 99 GLN B N 1
ATOM 4120 C CA . GLN B 1 99 ? 0.395 -37.219 -20.828 1 98.31 99 GLN B CA 1
ATOM 4121 C C . GLN B 1 99 ? -0.929 -37.844 -21.25 1 98.31 99 GLN B C 1
ATOM 4123 O O . GLN B 1 99 ? -1.207 -37.938 -22.453 1 98.31 99 GLN B O 1
ATOM 4128 N N . ALA B 1 100 ? -1.702 -38.156 -20.266 1 97.94 100 ALA B N 1
ATOM 4129 C CA . ALA B 1 100 ? -2.99 -38.812 -20.531 1 97.94 100 ALA B CA 1
ATOM 4130 C C . ALA B 1 100 ? -3.928 -37.844 -21.266 1 97.94 100 ALA B C 1
ATOM 4132 O O . ALA B 1 100 ? -4.633 -38.25 -22.188 1 97.94 100 ALA B O 1
ATOM 4133 N N . PHE B 1 101 ? -4.016 -36.594 -20.859 1 98.12 101 PHE B N 1
ATOM 4134 C CA . PHE B 1 101 ? -4.859 -35.562 -21.484 1 98.12 101 PHE B CA 1
ATOM 4135 C C . PHE B 1 101 ? -4.5 -35.406 -22.953 1 98.12 101 PHE B C 1
ATOM 4137 O O . PHE B 1 101 ? -5.375 -35.5 -23.812 1 98.12 101 PHE B O 1
ATOM 4144 N N . TYR B 1 102 ? -3.201 -35.219 -23.25 1 98.06 102 TYR B N 1
ATOM 4145 C CA . TYR B 1 102 ? -2.77 -34.938 -24.625 1 98.06 102 TYR B CA 1
ATOM 4146 C C . TYR B 1 102 ? -2.865 -36.188 -25.484 1 98.06 102 TYR B C 1
ATOM 4148 O O . TYR B 1 102 ? -3.121 -36.094 -26.688 1 98.06 102 TYR B O 1
ATOM 4156 N N . THR B 1 103 ? -2.625 -37.406 -24.844 1 97.94 103 THR B N 1
ATOM 4157 C CA . THR B 1 103 ? -2.807 -38.656 -25.594 1 97.94 103 THR B CA 1
ATOM 4158 C C . THR B 1 103 ? -4.27 -38.844 -25.984 1 97.94 103 THR B C 1
ATOM 4160 O O . THR B 1 103 ? -4.562 -39.281 -27.094 1 97.94 103 THR B O 1
ATOM 4163 N N . SER B 1 104 ? -5.172 -38.438 -25.094 1 97.5 104 SER B N 1
ATOM 4164 C CA . SER B 1 104 ? -6.602 -38.594 -25.344 1 97.5 104 SER B CA 1
ATOM 4165 C C . SER B 1 104 ? -7.105 -37.5 -26.281 1 97.5 104 SER B C 1
ATOM 4167 O O . SER B 1 104 ? -8.195 -37.594 -26.859 1 97.5 104 SER B O 1
ATOM 4169 N N . HIS B 1 105 ? -6.383 -36.438 -26.422 1 96.81 105 HIS B N 1
ATOM 4170 C CA . HIS B 1 105 ? -6.703 -35.312 -27.297 1 96.81 105 HIS B CA 1
ATOM 4171 C C . HIS B 1 105 ? -5.547 -34.969 -28.234 1 96.81 105 HIS B C 1
ATOM 4173 O O . HIS B 1 105 ? -4.957 -33.906 -28.156 1 96.81 105 HIS B O 1
ATOM 4179 N N . ALA B 1 106 ? -5.332 -35.844 -29.188 1 96.12 106 ALA B N 1
ATOM 4180 C CA . ALA B 1 106 ? -4.152 -35.781 -30.047 1 96.12 106 ALA B CA 1
ATOM 4181 C C . ALA B 1 106 ? -4.102 -34.5 -30.844 1 96.12 106 ALA B C 1
ATOM 4183 O O . ALA B 1 106 ? -3.02 -34 -31.156 1 96.12 106 ALA B O 1
ATOM 4184 N N . GLN B 1 107 ? -5.215 -33.906 -31.094 1 94.94 107 GLN B N 1
ATOM 4185 C CA . GLN B 1 107 ? -5.293 -32.688 -31.859 1 94.94 107 GLN B CA 1
ATOM 4186 C C . GLN B 1 107 ? -4.66 -31.516 -31.109 1 94.94 107 GLN B C 1
ATOM 4188 O O . GLN B 1 107 ? -4.359 -30.484 -31.703 1 94.94 107 GLN B O 1
ATOM 4193 N N . TYR B 1 108 ? -4.43 -31.656 -29.781 1 97 108 TYR B N 1
ATOM 4194 C CA . TYR B 1 108 ? -3.883 -30.562 -28.984 1 97 108 TYR B CA 1
ATOM 4195 C C . TYR B 1 108 ? -2.365 -30.672 -28.875 1 97 108 TYR B C 1
ATOM 4197 O O . TYR B 1 108 ? -1.699 -29.75 -28.406 1 97 108 TYR B O 1
ATOM 4205 N N . GLN B 1 109 ? -1.74 -31.734 -29.328 1 96.75 109 GLN B N 1
ATOM 4206 C CA . GLN B 1 109 ? -0.354 -32.062 -29.016 1 96.75 109 GLN B CA 1
ATOM 4207 C C . GLN B 1 109 ? 0.608 -31.062 -29.625 1 96.75 109 GLN B C 1
ATOM 4209 O O . GLN B 1 109 ? 1.689 -30.812 -29.078 1 96.75 109 GLN B O 1
ATOM 4214 N N . ASP B 1 110 ? 0.234 -30.438 -30.766 1 95.12 110 ASP B N 1
ATOM 4215 C CA . ASP B 1 110 ? 1.117 -29.484 -31.422 1 95.12 110 ASP B CA 1
ATOM 4216 C C . ASP B 1 110 ? 0.944 -28.078 -30.828 1 95.12 110 ASP B C 1
ATOM 4218 O O . ASP B 1 110 ? 1.707 -27.172 -31.156 1 95.12 110 ASP B O 1
ATOM 4222 N N . ARG B 1 111 ? -0.039 -27.875 -29.938 1 97.56 111 ARG B N 1
ATOM 4223 C CA . ARG B 1 111 ? -0.278 -26.594 -29.281 1 97.56 111 ARG B CA 1
ATOM 4224 C C . ARG B 1 111 ? 0.628 -26.422 -28.062 1 97.56 111 ARG B C 1
ATOM 4226 O O . ARG B 1 111 ? 0.628 -27.266 -27.172 1 97.56 111 ARG B O 1
ATOM 4233 N N . PRO B 1 112 ? 1.445 -25.359 -28.047 1 97.44 112 PRO B N 1
ATOM 4234 C CA . PRO B 1 112 ? 2.328 -25.172 -26.891 1 97.44 112 PRO B CA 1
ATOM 4235 C C . PRO B 1 112 ? 1.561 -25.062 -25.578 1 97.44 112 PRO B C 1
ATOM 4237 O O . PRO B 1 112 ? 0.52 -24.406 -25.516 1 97.44 112 PRO B O 1
ATOM 4240 N N . LEU B 1 113 ? 2.012 -25.734 -24.531 1 98.62 113 LEU B N 1
ATOM 4241 C CA . LEU B 1 113 ? 1.438 -25.672 -23.203 1 98.62 113 LEU B CA 1
ATOM 4242 C C . LEU B 1 113 ? 2.137 -24.609 -22.359 1 98.62 113 LEU B C 1
ATOM 4244 O O . LEU B 1 113 ? 3.361 -24.641 -22.203 1 98.62 113 LEU B O 1
ATOM 4248 N N . PHE B 1 114 ? 1.434 -23.656 -21.875 1 98.81 114 PHE B N 1
ATOM 4249 C CA . PHE B 1 114 ? 1.915 -22.719 -20.875 1 98.81 114 PHE B CA 1
ATOM 4250 C C . PHE B 1 114 ? 1.388 -23.078 -19.5 1 98.81 114 PHE B C 1
ATOM 4252 O O . PHE B 1 114 ? 0.177 -23.219 -19.297 1 98.81 114 PHE B O 1
ATOM 4259 N N . ILE B 1 115 ? 2.264 -23.312 -18.562 1 98.94 115 ILE B N 1
ATOM 4260 C CA . ILE B 1 115 ? 1.879 -23.703 -17.203 1 98.94 115 ILE B CA 1
ATOM 4261 C C . ILE B 1 115 ? 1.846 -22.469 -16.297 1 98.94 115 ILE B C 1
ATOM 4263 O O . ILE B 1 115 ? 2.859 -21.781 -16.141 1 98.94 115 ILE B O 1
ATOM 4267 N N . THR B 1 116 ? 0.689 -22.172 -15.703 1 98.94 116 THR B N 1
ATOM 4268 C CA . THR B 1 116 ? 0.504 -20.969 -14.914 1 98.94 116 THR B CA 1
ATOM 4269 C C . THR B 1 116 ? -0.107 -21.281 -13.555 1 98.94 116 THR B C 1
ATOM 4271 O O . THR B 1 116 ? -0.679 -22.359 -13.367 1 98.94 116 THR B O 1
ATOM 4274 N N . GLY B 1 117 ? 0.067 -20.453 -12.672 1 98.75 117 GLY B N 1
ATOM 4275 C CA . GLY B 1 117 ? -0.51 -20.562 -11.344 1 98.75 117 GLY B CA 1
ATOM 4276 C C . GLY B 1 117 ? -0.228 -19.375 -10.453 1 98.75 117 GLY B C 1
ATOM 4277 O O . GLY B 1 117 ? 0.356 -18.391 -10.906 1 98.75 117 GLY B O 1
ATOM 4278 N N . GLU B 1 118 ? -0.713 -19.422 -9.242 1 97.81 118 GLU B N 1
ATOM 4279 C CA . GLU B 1 118 ? -0.563 -18.328 -8.297 1 97.81 118 GLU B CA 1
ATOM 4280 C C . GLU B 1 118 ? -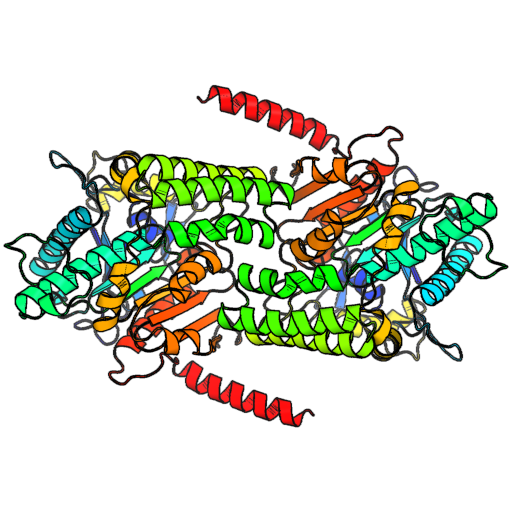0.279 -18.844 -6.891 1 97.81 118 GLU B C 1
ATOM 4282 O O . GLU B 1 118 ? -0.623 -19.969 -6.555 1 97.81 118 GLU B O 1
ATOM 4287 N N . SER B 1 119 ? 0.321 -18.016 -6.062 1 98 119 SER B N 1
ATOM 4288 C CA . SER B 1 119 ? 0.539 -18.328 -4.652 1 98 119 SER B CA 1
ATOM 4289 C C . SER B 1 119 ? 1.457 -19.547 -4.492 1 98 119 SER B C 1
ATOM 4291 O O . SER B 1 119 ? 2.553 -19.578 -5.059 1 98 119 SER B O 1
ATOM 4293 N N . TYR B 1 120 ? 1.023 -20.594 -3.811 1 97.94 120 TYR B N 1
ATOM 4294 C CA . TYR B 1 120 ? 1.846 -21.781 -3.615 1 97.94 120 TYR B CA 1
ATOM 4295 C C . TYR B 1 120 ? 2.197 -22.422 -4.949 1 97.94 120 TYR B C 1
ATOM 4297 O O . TYR B 1 120 ? 3.154 -23.203 -5.039 1 97.94 120 TYR B O 1
ATOM 4305 N N . ALA B 1 121 ? 1.472 -22.062 -5.988 1 98.38 121 ALA B N 1
ATOM 4306 C CA . ALA B 1 121 ? 1.829 -22.562 -7.312 1 98.38 121 ALA B CA 1
ATOM 4307 C C . ALA B 1 121 ? 3.199 -22.047 -7.742 1 98.38 121 ALA B C 1
ATOM 4309 O O . ALA B 1 121 ? 3.779 -22.547 -8.711 1 98.38 121 ALA B O 1
ATOM 4310 N N . GLY B 1 122 ? 3.682 -21.125 -6.98 1 98.62 122 GLY B N 1
ATOM 4311 C CA . GLY B 1 122 ? 5.086 -20.781 -7.121 1 98.62 122 GLY B CA 1
ATOM 4312 C C . GLY B 1 122 ? 6.016 -21.953 -6.887 1 98.62 122 GLY B C 1
ATOM 4313 O O . GLY B 1 122 ? 7.195 -21.906 -7.242 1 98.62 122 GLY B O 1
ATOM 4314 N N . LYS B 1 123 ? 5.5 -23.031 -6.41 1 98.44 123 LYS B N 1
ATOM 4315 C CA . LYS B 1 123 ? 6.238 -24.281 -6.262 1 98.44 123 LYS B CA 1
ATOM 4316 C C . LYS B 1 123 ? 5.754 -25.328 -7.258 1 98.44 123 LYS B C 1
ATOM 4318 O O . LYS B 1 123 ? 6.562 -26.016 -7.883 1 98.44 123 LYS B O 1
ATOM 4323 N N . TYR B 1 124 ? 4.445 -25.391 -7.48 1 98.5 124 TYR B N 1
ATOM 4324 C CA . TYR B 1 124 ? 3.865 -26.344 -8.43 1 98.5 124 TYR B CA 1
ATOM 4325 C C . TYR B 1 124 ? 4.426 -26.109 -9.828 1 98.5 124 TYR B C 1
ATOM 4327 O O . TYR B 1 124 ? 4.887 -27.062 -10.477 1 98.5 124 TYR B O 1
ATOM 4335 N N . VAL B 1 125 ? 4.367 -24.875 -10.234 1 98.88 125 VAL B N 1
ATOM 4336 C CA . VAL B 1 125 ? 4.613 -24.516 -11.625 1 98.88 125 VAL B CA 1
ATOM 4337 C C . VAL B 1 125 ? 6.074 -24.781 -11.977 1 98.88 125 VAL B C 1
ATOM 4339 O O . VAL B 1 125 ? 6.367 -25.5 -12.945 1 98.88 125 VAL B O 1
ATOM 4342 N N . PRO B 1 126 ? 7.023 -24.344 -11.164 1 98.75 126 PRO B N 1
ATOM 4343 C CA . PRO B 1 126 ? 8.406 -24.688 -11.492 1 98.75 126 PRO B CA 1
ATOM 4344 C C . PRO B 1 126 ? 8.68 -26.188 -11.398 1 98.75 126 PRO B C 1
ATOM 4346 O O . PRO B 1 126 ? 9.438 -26.734 -12.203 1 98.75 126 PRO B O 1
ATOM 4349 N N . SER B 1 127 ? 8.086 -26.828 -10.484 1 98.62 127 SER B N 1
ATOM 4350 C CA . SER B 1 127 ? 8.367 -28.234 -10.258 1 98.62 127 SER B CA 1
ATOM 4351 C C . SER B 1 127 ? 7.91 -29.094 -11.438 1 98.62 127 SER B C 1
ATOM 4353 O O . SER B 1 127 ? 8.664 -29.922 -11.938 1 98.62 127 SER B O 1
ATOM 4355 N N . ILE B 1 128 ? 6.691 -28.891 -11.883 1 98.81 128 ILE B N 1
ATOM 4356 C CA . ILE B 1 128 ? 6.172 -29.672 -12.992 1 98.81 128 ILE B CA 1
ATOM 4357 C C . ILE B 1 128 ? 6.871 -29.266 -14.289 1 98.81 128 ILE B C 1
ATOM 4359 O O . ILE B 1 128 ? 7.148 -30.109 -15.148 1 98.81 128 ILE B O 1
ATOM 4363 N N . SER B 1 129 ? 7.121 -27.969 -14.445 1 98.88 129 SER B N 1
ATOM 4364 C CA . SER B 1 129 ? 7.82 -27.531 -15.641 1 98.88 129 SER B CA 1
ATOM 4365 C C . SER B 1 129 ? 9.211 -28.141 -15.734 1 98.88 129 SER B C 1
ATOM 4367 O O . SER B 1 129 ? 9.625 -28.594 -16.812 1 98.88 129 SER B O 1
ATOM 4369 N N . HIS B 1 130 ? 9.906 -28.141 -14.617 1 98.75 130 HIS B N 1
ATOM 4370 C CA . HIS B 1 130 ? 11.234 -28.75 -14.594 1 98.75 130 HIS B CA 1
ATOM 4371 C C . HIS B 1 130 ? 11.172 -30.234 -14.875 1 98.75 130 HIS B C 1
ATOM 4373 O O . HIS B 1 130 ? 12.047 -30.781 -15.555 1 98.75 130 HIS B O 1
ATOM 4379 N N . PHE B 1 131 ? 10.172 -30.938 -14.328 1 98.69 131 PHE B N 1
ATOM 4380 C CA . PHE B 1 131 ? 9.953 -32.344 -14.617 1 98.69 131 PHE B CA 1
ATOM 4381 C C . PHE B 1 131 ? 9.836 -32.594 -16.125 1 98.69 131 PHE B C 1
ATOM 4383 O O . PHE B 1 131 ? 10.477 -33.5 -16.672 1 98.69 131 PHE B O 1
ATOM 4390 N N . ILE B 1 132 ? 9.039 -31.812 -16.797 1 98.75 132 ILE B N 1
ATOM 4391 C CA . ILE B 1 132 ? 8.797 -31.922 -18.234 1 98.75 132 ILE B CA 1
ATOM 4392 C C . ILE B 1 132 ? 10.102 -31.688 -19 1 98.75 132 ILE B C 1
ATOM 4394 O O . ILE B 1 132 ? 10.445 -32.438 -19.891 1 98.75 132 ILE B O 1
ATOM 4398 N N . VAL B 1 133 ? 10.828 -30.609 -18.609 1 98.31 133 VAL B N 1
ATOM 4399 C CA . VAL B 1 133 ? 12.086 -30.266 -19.25 1 98.31 133 VAL B CA 1
ATOM 4400 C C . VAL B 1 133 ? 13.086 -31.406 -19.094 1 98.31 133 VAL B C 1
ATOM 4402 O O . VAL B 1 133 ? 13.773 -31.781 -20.047 1 98.31 133 VAL B O 1
ATOM 4405 N N . GLN B 1 134 ? 13.133 -31.953 -17.906 1 98.38 134 GLN B N 1
ATOM 4406 C CA . GLN B 1 134 ? 14.078 -33.031 -17.641 1 98.38 134 GLN B CA 1
ATOM 4407 C C . GLN B 1 134 ? 13.688 -34.312 -18.391 1 98.38 134 GLN B C 1
ATOM 4409 O O . GLN B 1 134 ? 14.547 -35.031 -18.906 1 98.38 134 GLN B O 1
ATOM 4414 N N . ALA B 1 135 ? 12.398 -34.625 -18.422 1 98.56 135 ALA B N 1
ATOM 4415 C CA . ALA B 1 135 ? 11.93 -35.781 -19.188 1 98.56 135 ALA B CA 1
ATOM 4416 C C . ALA B 1 135 ? 12.32 -35.656 -20.656 1 98.56 135 ALA B C 1
ATOM 4418 O O . ALA B 1 135 ? 12.781 -36.625 -21.25 1 98.56 135 ALA B O 1
ATOM 4419 N N . GLN B 1 136 ? 12.133 -34.5 -21.219 1 97.75 136 GLN B N 1
ATOM 4420 C CA . GLN B 1 136 ? 12.523 -34.25 -22.609 1 97.75 136 GLN B CA 1
ATOM 4421 C C . GLN B 1 136 ? 14.039 -34.344 -22.781 1 97.75 136 GLN B C 1
ATOM 4423 O O . GLN B 1 136 ? 14.516 -34.906 -23.766 1 97.75 136 GLN B O 1
ATOM 4428 N N . ALA B 1 137 ? 14.781 -33.812 -21.844 1 97.25 137 ALA B N 1
ATOM 4429 C CA . ALA B 1 137 ? 16.25 -33.812 -21.906 1 97.25 137 ALA B CA 1
ATOM 4430 C C . ALA B 1 137 ? 16.781 -35.219 -21.891 1 97.25 137 ALA B C 1
ATOM 4432 O O . ALA B 1 137 ? 17.781 -35.531 -22.531 1 97.25 137 ALA B O 1
ATOM 4433 N N . ILE B 1 138 ? 16.172 -36.031 -21.094 1 97.62 138 ILE B N 1
ATOM 4434 C CA . ILE B 1 138 ? 16.562 -37.438 -21.031 1 97.62 138 ILE B CA 1
ATOM 4435 C C . ILE B 1 138 ? 16.344 -38.094 -22.391 1 97.62 138 ILE B C 1
ATOM 4437 O O . ILE B 1 138 ? 17.234 -38.781 -22.906 1 97.62 138 ILE B O 1
ATOM 4441 N N . ALA B 1 139 ? 15.203 -37.875 -22.938 1 97 139 ALA B N 1
ATOM 4442 C CA . ALA B 1 139 ? 14.883 -38.438 -24.25 1 97 139 ALA B CA 1
ATOM 4443 C C . ALA B 1 139 ? 15.859 -37.938 -25.312 1 97 139 ALA B C 1
ATOM 4445 O O . ALA B 1 139 ? 16.203 -38.688 -26.234 1 97 139 ALA B O 1
ATOM 4446 N N . ASP B 1 140 ? 16.312 -36.719 -25.203 1 96.19 140 ASP B N 1
ATOM 4447 C CA . ASP B 1 140 ? 17.188 -36.094 -26.188 1 96.19 140 ASP B CA 1
ATOM 4448 C C . ASP B 1 140 ? 18.656 -36.406 -25.891 1 96.19 140 ASP B C 1
ATOM 4450 O O . ASP B 1 140 ? 19.531 -36.062 -26.688 1 96.19 140 ASP B O 1
ATOM 4454 N N . GLY B 1 141 ? 18.953 -36.938 -24.797 1 96.12 141 GLY B N 1
ATOM 4455 C CA . GLY B 1 141 ? 20.328 -37.219 -24.406 1 96.12 141 GLY B CA 1
ATOM 4456 C C . GLY B 1 141 ? 21.062 -36 -23.891 1 96.12 141 GLY B C 1
ATOM 4457 O O . GLY B 1 141 ? 22.297 -35.938 -23.969 1 96.12 141 GLY B O 1
ATOM 4458 N N . THR B 1 142 ? 20.312 -35 -23.359 1 96.69 142 THR B N 1
ATOM 4459 C CA . THR B 1 142 ? 20.953 -33.75 -22.938 1 96.69 142 THR B CA 1
ATOM 4460 C C . THR B 1 142 ? 20.734 -33.531 -21.453 1 96.69 142 THR B C 1
ATOM 4462 O O . THR B 1 142 ? 20.906 -32.406 -20.953 1 96.69 142 THR B O 1
ATOM 4465 N N . ALA B 1 143 ? 20.297 -34.5 -20.672 1 96.06 143 ALA B N 1
ATOM 4466 C CA . ALA B 1 143 ? 20 -34.375 -19.25 1 96.06 143 ALA B CA 1
ATOM 4467 C C . ALA B 1 143 ? 21.25 -33.938 -18.469 1 96.06 143 ALA B C 1
ATOM 4469 O O . ALA B 1 143 ? 21.141 -33.281 -17.422 1 96.06 143 ALA B O 1
ATOM 4470 N N . HIS B 1 144 ? 22.453 -34.219 -19 1 95.69 144 HIS B N 1
ATOM 4471 C CA . HIS B 1 144 ? 23.703 -33.875 -18.344 1 95.69 144 HIS B CA 1
ATOM 4472 C C . HIS B 1 144 ? 23.922 -32.344 -18.328 1 95.69 144 HIS B C 1
ATOM 4474 O O . HIS B 1 144 ? 24.766 -31.859 -17.578 1 95.69 144 HIS B O 1
ATOM 4480 N N . LEU B 1 145 ? 23.172 -31.594 -19.078 1 96 145 LEU B N 1
ATOM 4481 C CA . LEU B 1 145 ? 23.312 -30.141 -19.172 1 96 145 LEU B CA 1
ATOM 4482 C C . LEU B 1 145 ? 22.484 -29.453 -18.109 1 96 145 LEU B C 1
ATOM 4484 O O . LEU B 1 145 ? 22.641 -28.25 -17.875 1 96 145 LEU B O 1
ATOM 4488 N N . LEU B 1 146 ? 21.625 -30.203 -17.453 1 97.5 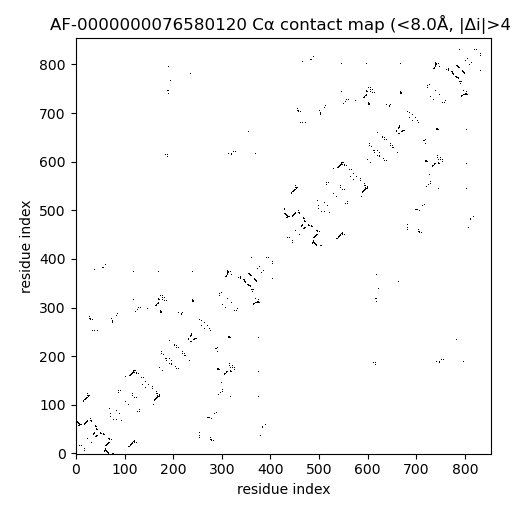146 LEU B N 1
ATOM 4489 C CA . LEU B 1 146 ? 20.797 -29.625 -16.391 1 97.5 146 LEU B CA 1
ATOM 4490 C C . LEU B 1 146 ? 21.625 -29.297 -15.164 1 97.5 146 LEU B C 1
ATOM 4492 O O . LEU B 1 146 ? 22.516 -30.078 -14.789 1 97.5 146 LEU B O 1
ATOM 4496 N N . LYS B 1 147 ? 21.391 -28.188 -14.562 1 96.5 147 LYS B N 1
ATOM 4497 C CA . LYS B 1 147 ? 22.094 -27.766 -13.359 1 96.5 147 LYS B CA 1
ATOM 4498 C C . LYS B 1 147 ? 21.562 -28.469 -12.117 1 96.5 147 LYS B C 1
ATOM 4500 O O . LYS B 1 147 ? 22.297 -28.719 -11.164 1 96.5 147 LYS B O 1
ATOM 4505 N N . LYS B 1 148 ? 20.219 -28.75 -12.156 1 96.81 148 LYS B N 1
ATOM 4506 C CA . LYS B 1 148 ? 19.578 -29.359 -10.992 1 96.81 148 LYS B CA 1
ATOM 4507 C C . LYS B 1 148 ? 18.734 -30.562 -11.398 1 96.81 148 LYS B C 1
ATOM 4509 O O . LYS B 1 148 ? 17.516 -30.562 -11.211 1 96.81 148 LYS B O 1
ATOM 4514 N N . PRO B 1 149 ? 19.391 -31.594 -11.906 1 97.5 149 PRO B N 1
ATOM 4515 C CA . PRO B 1 149 ? 18.609 -32.781 -12.211 1 97.5 149 PRO B CA 1
ATOM 4516 C C . PRO B 1 149 ? 18 -33.438 -10.969 1 97.5 149 PRO B C 1
ATOM 4518 O O . PRO B 1 149 ? 18.609 -33.438 -9.898 1 97.5 149 PRO B O 1
ATOM 4521 N N . ARG B 1 150 ? 16.812 -33.906 -11.125 1 97.5 150 ARG B N 1
ATOM 4522 C CA . ARG B 1 150 ? 16.109 -34.594 -10.055 1 97.5 150 ARG B CA 1
ATOM 4523 C C . ARG B 1 150 ? 15.914 -36.062 -10.383 1 97.5 150 ARG B C 1
ATOM 4525 O O . ARG B 1 150 ? 16.141 -36.5 -11.516 1 97.5 150 ARG B O 1
ATOM 4532 N N . ALA B 1 151 ? 15.562 -36.875 -9.352 1 96.69 151 ALA B N 1
ATOM 4533 C CA . ALA B 1 151 ? 15.445 -38.312 -9.516 1 96.69 151 ALA B CA 1
ATOM 4534 C C . ALA B 1 151 ? 14.094 -38.688 -10.109 1 96.69 151 ALA B C 1
ATOM 4536 O O . ALA B 1 151 ? 13.164 -39.031 -9.375 1 96.69 151 ALA B O 1
ATOM 4537 N N . LEU B 1 152 ? 14.023 -38.656 -11.453 1 97.56 152 LEU B N 1
ATOM 4538 C CA . LEU B 1 152 ? 12.82 -39.125 -12.133 1 97.56 152 LEU B CA 1
ATOM 4539 C C . LEU B 1 152 ? 12.789 -40.625 -12.25 1 97.56 152 LEU B C 1
ATOM 4541 O O . LEU B 1 152 ? 13.828 -41.281 -12.125 1 97.56 152 LEU B O 1
ATOM 4545 N N . PRO B 1 153 ? 11.609 -41.156 -12.477 1 93.69 153 PRO B N 1
ATOM 4546 C CA . PRO B 1 153 ? 11.555 -42.594 -12.727 1 93.69 153 PRO B CA 1
ATOM 4547 C C . PRO B 1 153 ? 12.375 -43 -13.945 1 93.69 153 PRO B C 1
ATOM 4549 O O . PRO B 1 153 ? 12.414 -42.281 -14.945 1 93.69 153 PRO B O 1
ATOM 4552 N N . ALA B 1 154 ? 12.922 -44.219 -13.867 1 90.88 154 ALA B N 1
ATOM 4553 C CA . ALA B 1 154 ? 13.797 -44.719 -14.93 1 90.88 154 ALA B CA 1
ATOM 4554 C C . ALA B 1 154 ? 13.031 -44.875 -16.234 1 90.88 154 ALA B C 1
ATOM 4556 O O . ALA B 1 154 ? 13.609 -44.719 -17.312 1 90.88 154 ALA B O 1
ATOM 4557 N N . ASP B 1 155 ? 11.75 -45.062 -16.141 1 93.12 155 ASP B N 1
ATOM 4558 C CA . ASP B 1 155 ? 10.945 -45.344 -17.328 1 93.12 155 ASP B CA 1
ATOM 4559 C C . ASP B 1 155 ? 10.109 -44.125 -17.719 1 93.12 155 ASP B C 1
ATOM 4561 O O . ASP B 1 155 ? 9.047 -44.281 -18.328 1 93.12 155 ASP B O 1
ATOM 4565 N N . VAL B 1 156 ? 10.578 -42.938 -17.344 1 96.94 156 VAL B N 1
ATOM 4566 C CA . VAL B 1 156 ? 9.82 -41.75 -17.688 1 96.94 156 VAL B CA 1
ATOM 4567 C C . VAL B 1 156 ? 9.75 -41.594 -19.203 1 96.94 156 VAL B C 1
ATOM 4569 O O . VAL B 1 156 ? 10.773 -41.656 -19.891 1 96.94 156 VAL B O 1
ATOM 4572 N N . GLU B 1 157 ? 8.516 -41.469 -19.781 1 97.38 157 GLU B N 1
ATOM 4573 C CA . GLU B 1 157 ? 8.312 -41.312 -21.219 1 97.38 157 GLU B CA 1
ATOM 4574 C C . GLU B 1 157 ? 8.5 -39.844 -21.625 1 97.38 157 GLU B C 1
ATOM 4576 O O . GLU B 1 157 ? 8.234 -38.938 -20.828 1 97.38 157 GLU B O 1
ATOM 4581 N N . PRO B 1 158 ? 9 -39.625 -22.812 1 97.94 158 PRO B N 1
ATOM 4582 C CA . PRO B 1 158 ? 9.062 -38.25 -23.281 1 97.94 158 PRO B CA 1
ATOM 4583 C C . PRO B 1 158 ? 7.688 -37.594 -23.359 1 97.94 158 PRO B C 1
ATOM 4585 O O . PRO B 1 158 ? 6.684 -38.25 -23.578 1 97.94 158 PRO B O 1
ATOM 4588 N N . PRO B 1 159 ? 7.66 -36.312 -23.156 1 98.44 159 PRO B N 1
ATOM 4589 C CA . PRO B 1 159 ? 6.367 -35.625 -23.297 1 98.44 159 PRO B CA 1
ATOM 4590 C C . PRO B 1 159 ? 5.793 -35.719 -24.703 1 98.44 159 PRO B C 1
ATOM 4592 O O . PRO B 1 159 ? 6.535 -35.625 -25.688 1 98.44 159 PRO B O 1
ATOM 4595 N N . VAL B 1 160 ? 4.512 -35.938 -24.812 1 98.25 160 VAL B N 1
ATOM 4596 C CA . VAL B 1 160 ? 3.83 -36 -26.109 1 98.25 160 VAL B CA 1
ATOM 4597 C C . VAL B 1 160 ? 3.301 -34.625 -26.484 1 98.25 160 VAL B C 1
ATOM 4599 O O . VAL B 1 160 ? 2.5 -34.5 -27.406 1 98.25 160 VAL B O 1
ATOM 4602 N N . PHE B 1 161 ? 3.635 -33.625 -25.719 1 97.81 161 PHE B N 1
ATOM 4603 C CA . PHE B 1 161 ? 3.279 -32.219 -25.891 1 97.81 161 PHE B CA 1
ATOM 4604 C C . PHE B 1 161 ? 4.508 -31.312 -25.75 1 97.81 161 PHE B C 1
ATOM 4606 O O . PHE B 1 161 ? 5.594 -31.797 -25.406 1 97.81 161 PHE B O 1
ATOM 4613 N N . LYS B 1 162 ? 4.359 -30 -26.078 1 95.38 162 LYS B N 1
ATOM 4614 C CA . LYS B 1 162 ? 5.473 -29.062 -26.016 1 95.38 162 LYS B CA 1
ATOM 4615 C C . LYS B 1 162 ? 5.246 -28.016 -24.922 1 95.38 162 LYS B C 1
ATOM 4617 O O . LYS B 1 162 ? 4.156 -27.453 -24.812 1 95.38 162 LYS B O 1
ATOM 4622 N N . LEU B 1 163 ? 6.266 -27.859 -24.109 1 97.62 163 LEU B N 1
ATOM 4623 C CA . LEU B 1 163 ? 6.223 -26.781 -23.125 1 97.62 163 LEU B CA 1
ATOM 4624 C C . LEU B 1 163 ? 6.535 -25.438 -23.781 1 97.62 163 LEU B C 1
ATOM 4626 O O . LEU B 1 163 ? 7.582 -25.281 -24.406 1 97.62 163 LEU B O 1
ATOM 4630 N N . GLY B 1 164 ? 5.641 -24.484 -23.656 1 96.62 164 GLY B N 1
ATOM 4631 C CA . GLY B 1 164 ? 5.828 -23.156 -24.219 1 96.62 164 GLY B CA 1
ATOM 4632 C C . GLY B 1 164 ? 6.469 -22.188 -23.25 1 96.62 164 GLY B C 1
ATOM 4633 O O . GLY B 1 164 ? 7.305 -21.375 -23.656 1 96.62 164 GLY B O 1
ATOM 4634 N N . GLY B 1 165 ? 6.105 -22.234 -21.984 1 98.12 165 GLY B N 1
ATOM 4635 C CA . GLY B 1 165 ? 6.586 -21.344 -20.938 1 98.12 165 GLY B CA 1
ATOM 4636 C C . GLY B 1 165 ? 5.82 -21.484 -19.641 1 98.12 165 GLY B C 1
ATOM 4637 O O . GLY B 1 165 ? 4.965 -22.359 -19.5 1 98.12 165 GLY B O 1
ATOM 4638 N N . LEU B 1 166 ? 6.219 -20.703 -18.672 1 98.69 166 LEU B N 1
ATOM 4639 C CA . LEU B 1 166 ? 5.52 -20.75 -17.391 1 98.69 166 LEU B CA 1
ATOM 4640 C C . LEU B 1 166 ? 5.309 -19.344 -16.844 1 98.69 166 LEU B C 1
ATOM 4642 O O . LEU B 1 166 ? 6.133 -18.453 -17.062 1 98.69 166 LEU B O 1
ATOM 4646 N N . ALA B 1 167 ? 4.195 -19.125 -16.125 1 98.88 167 ALA B N 1
ATOM 4647 C CA . ALA B 1 167 ? 3.846 -17.844 -15.492 1 98.88 167 ALA B CA 1
ATOM 4648 C C . ALA B 1 167 ? 3.355 -18.062 -14.062 1 98.88 167 ALA B C 1
ATOM 4650 O O . ALA B 1 167 ? 2.553 -18.953 -13.805 1 98.88 167 ALA B O 1
ATOM 4651 N N . ILE B 1 168 ? 3.865 -17.297 -13.148 1 98.88 168 ILE B N 1
ATOM 4652 C CA . ILE B 1 168 ? 3.537 -17.438 -11.742 1 98.88 168 ILE B CA 1
ATOM 4653 C C . ILE B 1 168 ? 3.096 -16.094 -11.164 1 98.88 168 ILE B C 1
ATOM 4655 O O . ILE B 1 168 ? 3.848 -15.125 -11.203 1 98.88 168 ILE B O 1
ATOM 4659 N N . GLY B 1 169 ? 1.9 -16.047 -10.641 1 98.75 169 GLY B N 1
ATOM 4660 C CA . GLY B 1 169 ? 1.393 -14.867 -9.961 1 98.75 169 GLY B CA 1
ATOM 4661 C C . GLY B 1 169 ? 1.592 -14.914 -8.453 1 98.75 169 GLY B C 1
ATOM 4662 O O . GLY B 1 169 ? 1.162 -15.859 -7.793 1 98.75 169 GLY B O 1
ATOM 4663 N N . ASN B 1 170 ? 2.209 -13.906 -7.957 1 98.69 170 ASN B N 1
ATOM 4664 C CA . ASN B 1 170 ? 2.389 -13.805 -6.512 1 98.69 170 ASN B CA 1
ATOM 4665 C C . ASN B 1 170 ? 2.83 -15.141 -5.91 1 98.69 170 ASN B C 1
ATOM 4667 O O . ASN B 1 170 ? 2.227 -15.617 -4.949 1 98.69 170 ASN B O 1
ATOM 4671 N N . GLY B 1 171 ? 3.879 -15.672 -6.422 1 98.75 171 GLY B N 1
ATOM 4672 C CA . GLY B 1 171 ? 4.285 -17.031 -6.105 1 98.75 171 GLY B CA 1
ATOM 4673 C C . GLY B 1 171 ? 5.035 -17.141 -4.789 1 98.75 171 GLY B C 1
ATOM 4674 O O . GLY B 1 171 ? 5.801 -16.25 -4.43 1 98.75 171 GLY B O 1
ATOM 4675 N N . PHE B 1 172 ? 4.781 -18.156 -4.047 1 98.56 172 PHE B N 1
ATOM 4676 C CA . PHE B 1 172 ? 5.66 -18.609 -2.975 1 98.56 172 PHE B CA 1
ATOM 4677 C C . PHE B 1 172 ? 6.684 -19.609 -3.494 1 98.56 172 PHE B C 1
ATOM 4679 O O . PHE B 1 172 ? 6.359 -20.781 -3.701 1 98.56 172 PHE B O 1
ATOM 4686 N N . THR B 1 173 ? 7.922 -19.156 -3.688 1 98.69 173 THR B N 1
ATOM 4687 C CA . THR B 1 173 ? 8.914 -19.938 -4.43 1 98.69 173 THR B CA 1
ATOM 4688 C C . THR B 1 173 ? 10.133 -20.219 -3.557 1 98.69 173 THR B C 1
ATOM 4690 O O . THR B 1 173 ? 10.664 -21.344 -3.578 1 98.69 173 THR B O 1
ATOM 4693 N N . ASP B 1 174 ? 10.578 -19.281 -2.799 1 98.5 174 ASP B N 1
ATOM 4694 C CA . ASP B 1 174 ? 11.727 -19.359 -1.897 1 98.5 174 ASP B CA 1
ATOM 4695 C C . ASP B 1 174 ? 11.352 -18.922 -0.486 1 98.5 174 ASP B C 1
ATOM 4697 O O . ASP B 1 174 ? 11.469 -17.734 -0.149 1 98.5 174 ASP B O 1
ATOM 4701 N N . ALA B 1 175 ? 11.055 -19.859 0.298 1 98.06 175 ALA B N 1
ATOM 4702 C CA . ALA B 1 175 ? 10.469 -19.594 1.608 1 98.06 175 ALA B CA 1
ATOM 4703 C C . ALA B 1 175 ? 11.398 -18.734 2.461 1 98.06 175 ALA B C 1
ATOM 4705 O O . ALA B 1 175 ? 10.953 -17.797 3.133 1 98.06 175 ALA B O 1
ATOM 4706 N N . VAL B 1 176 ? 12.664 -19.016 2.488 1 98.5 176 VAL B N 1
ATOM 4707 C CA . VAL B 1 176 ? 13.609 -18.328 3.357 1 98.5 176 VAL B CA 1
ATOM 4708 C C . VAL B 1 176 ? 13.727 -16.859 2.928 1 98.5 176 VAL B C 1
ATOM 4710 O O . VAL B 1 176 ? 13.508 -15.953 3.732 1 98.5 176 VAL B O 1
ATOM 4713 N N . GLU B 1 177 ? 14.031 -16.594 1.618 1 98.25 177 GLU B N 1
ATOM 4714 C CA . GLU B 1 177 ? 14.227 -15.219 1.136 1 98.25 177 GLU B CA 1
ATOM 4715 C C . GLU B 1 177 ? 12.945 -14.398 1.274 1 98.25 177 GLU B C 1
ATOM 4717 O O . GLU B 1 177 ? 13 -13.211 1.59 1 98.25 177 GLU B O 1
ATOM 4722 N N . GLN B 1 178 ? 11.82 -15.008 1.037 1 98.56 178 GLN B N 1
ATOM 4723 C CA . 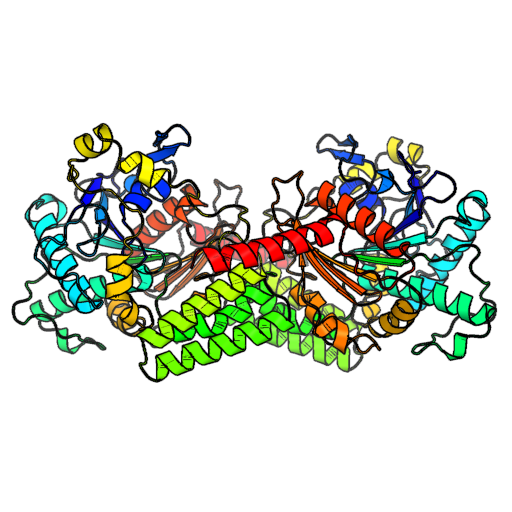GLN B 1 178 ? 10.547 -14.305 1.112 1 98.56 178 GLN B CA 1
ATOM 4724 C C . GLN B 1 178 ? 10.156 -14.023 2.561 1 98.56 178 GLN B C 1
ATOM 4726 O O . GLN B 1 178 ? 9.586 -12.969 2.861 1 98.56 178 GLN B O 1
ATOM 4731 N N . THR B 1 179 ? 10.469 -14.961 3.479 1 98.62 179 THR B N 1
ATOM 4732 C CA . THR B 1 179 ? 10.195 -14.75 4.895 1 98.62 179 THR B CA 1
ATOM 4733 C C . THR B 1 179 ? 11.039 -13.609 5.445 1 98.62 179 THR B C 1
ATOM 4735 O O . THR B 1 179 ? 10.578 -12.836 6.285 1 98.62 179 THR B O 1
ATOM 4738 N N . LEU B 1 180 ? 12.234 -13.438 4.969 1 98.25 180 LEU B N 1
ATOM 4739 C CA . LEU B 1 180 ? 13.195 -12.477 5.488 1 98.25 180 LEU B CA 1
ATOM 4740 C C . LEU B 1 180 ? 12.672 -11.047 5.336 1 98.25 180 LEU B C 1
ATOM 4742 O O . LEU B 1 180 ? 13.133 -10.141 6.031 1 98.25 180 LEU B O 1
ATOM 4746 N N . VAL B 1 181 ? 11.68 -10.828 4.473 1 98.12 181 VAL B N 1
ATOM 4747 C CA . VAL B 1 181 ? 11.266 -9.453 4.219 1 98.12 181 VAL B CA 1
ATOM 4748 C C . VAL B 1 181 ? 9.844 -9.242 4.719 1 98.12 181 VAL B C 1
ATOM 4750 O O . VAL B 1 181 ? 9.273 -8.156 4.551 1 98.12 181 VAL B O 1
ATOM 4753 N N . GLN B 1 182 ? 9.219 -10.227 5.332 1 98.5 182 GLN B N 1
ATOM 4754 C CA . GLN B 1 182 ? 7.801 -10.195 5.676 1 98.5 182 GLN B CA 1
ATOM 4755 C C . GLN B 1 182 ? 7.496 -9.047 6.641 1 98.5 182 GLN B C 1
ATOM 4757 O O . GLN B 1 182 ? 6.523 -8.312 6.453 1 98.5 182 GLN B O 1
ATOM 4762 N N . ALA B 1 183 ? 8.297 -8.875 7.672 1 98.56 183 ALA B N 1
ATOM 4763 C CA . ALA B 1 183 ? 8.078 -7.836 8.672 1 98.56 183 ALA B CA 1
ATOM 4764 C C . ALA B 1 183 ? 8.266 -6.445 8.062 1 98.56 183 ALA B C 1
ATOM 4766 O O . ALA B 1 183 ? 7.504 -5.523 8.367 1 98.56 183 ALA B O 1
ATOM 4767 N N . GLU B 1 184 ? 9.305 -6.332 7.254 1 98.06 184 GLU B N 1
ATOM 4768 C CA . GLU B 1 184 ? 9.57 -5.059 6.59 1 98.06 184 GLU B CA 1
ATOM 4769 C C . GLU B 1 184 ? 8.398 -4.648 5.695 1 98.06 184 GLU B C 1
ATOM 4771 O O . GLU B 1 184 ? 8 -3.48 5.688 1 98.06 184 GLU B O 1
ATOM 4776 N N . VAL B 1 185 ? 7.855 -5.605 4.941 1 98.5 185 VAL B N 1
ATOM 4777 C CA . VAL B 1 185 ? 6.719 -5.352 4.066 1 98.5 185 VAL B CA 1
ATOM 4778 C C . VAL B 1 185 ? 5.52 -4.891 4.895 1 98.5 185 VAL B C 1
ATOM 4780 O O . VAL B 1 185 ? 4.898 -3.873 4.582 1 98.5 185 VAL B O 1
ATOM 4783 N N . ALA B 1 186 ? 5.227 -5.598 5.965 1 98.56 186 ALA B N 1
ATOM 4784 C CA . ALA B 1 186 ? 4.078 -5.277 6.812 1 98.56 186 ALA B CA 1
ATOM 4785 C C . ALA B 1 186 ? 4.211 -3.881 7.414 1 98.56 186 ALA B C 1
ATOM 4787 O O . ALA B 1 186 ? 3.24 -3.125 7.465 1 98.56 186 ALA B O 1
ATOM 4788 N N . TYR B 1 187 ? 5.418 -3.545 7.871 1 98.12 187 TYR B N 1
ATOM 4789 C CA . TYR B 1 187 ? 5.695 -2.256 8.5 1 98.12 187 TYR B CA 1
ATOM 4790 C C . TYR B 1 187 ? 5.508 -1.116 7.504 1 98.12 187 TYR B C 1
ATOM 4792 O O . TYR B 1 187 ? 4.82 -0.135 7.801 1 98.12 187 TYR B O 1
ATOM 4800 N N . ASN B 1 188 ? 6.02 -1.275 6.332 1 98.06 188 ASN B N 1
ATOM 4801 C CA . ASN B 1 188 ? 6.023 -0.18 5.367 1 98.06 188 ASN B CA 1
ATOM 4802 C C . ASN B 1 188 ? 4.672 -0.042 4.676 1 98.06 188 ASN B C 1
ATOM 4804 O O . ASN B 1 188 ? 4.375 0.999 4.086 1 98.06 188 ASN B O 1
ATOM 4808 N N . MET B 1 189 ? 3.863 -1.059 4.75 1 97.06 189 MET B N 1
ATOM 4809 C CA . MET B 1 189 ? 2.506 -0.963 4.227 1 97.06 189 MET B CA 1
ATOM 4810 C C . MET B 1 189 ? 1.547 -0.438 5.289 1 97.06 189 MET B C 1
ATOM 4812 O O . MET B 1 189 ? 0.341 -0.346 5.055 1 97.06 189 MET B O 1
ATOM 4816 N N . GLY B 1 190 ? 2.092 -0.114 6.461 1 96.19 190 GLY B N 1
ATOM 4817 C CA . GLY B 1 190 ? 1.305 0.516 7.508 1 96.19 190 GLY B CA 1
ATOM 4818 C C . GLY B 1 190 ? 0.505 -0.476 8.336 1 96.19 190 GLY B C 1
ATOM 4819 O O . GLY B 1 190 ? -0.433 -0.094 9.039 1 96.19 190 GLY B O 1
ATOM 4820 N N . LEU B 1 191 ? 0.805 -1.802 8.273 1 96.94 191 LEU B N 1
ATOM 4821 C CA . LEU B 1 191 ? 0.019 -2.83 8.945 1 96.94 191 LEU B CA 1
ATOM 4822 C C . LEU B 1 191 ? 0.451 -2.979 10.398 1 96.94 191 LEU B C 1
ATOM 4824 O O . LEU B 1 191 ? -0.358 -3.336 11.258 1 96.94 191 LEU B O 1
ATOM 4828 N N . ILE B 1 192 ? 1.737 -2.738 10.711 1 96.81 192 ILE B N 1
ATOM 4829 C CA . ILE B 1 192 ? 2.268 -2.91 12.055 1 96.81 192 ILE B CA 1
ATOM 4830 C C . ILE B 1 192 ? 3.137 -1.71 12.422 1 96.81 192 ILE B C 1
ATOM 4832 O O . ILE B 1 192 ? 3.641 -1.007 11.547 1 96.81 192 ILE B O 1
ATOM 4836 N N . ASP B 1 193 ? 3.232 -1.407 13.727 1 95.12 193 ASP B N 1
ATOM 4837 C CA . ASP B 1 193 ? 4.078 -0.309 14.188 1 95.12 193 ASP B CA 1
ATOM 4838 C C . ASP B 1 193 ? 5.492 -0.794 14.484 1 95.12 193 ASP B C 1
ATOM 4840 O O . ASP B 1 193 ? 5.84 -1.939 14.188 1 95.12 193 ASP B O 1
ATOM 4844 N N . SER B 1 194 ? 6.355 0.023 15.031 1 94.75 194 SER B N 1
ATOM 4845 C CA . SER B 1 194 ? 7.766 -0.278 15.258 1 94.75 194 SER B CA 1
ATOM 4846 C C . SER B 1 194 ? 7.938 -1.43 16.234 1 94.75 194 SER B C 1
ATOM 4848 O O . SER B 1 194 ? 8.781 -2.305 16.047 1 94.75 194 SER B O 1
ATOM 4850 N N . ARG B 1 195 ? 7.164 -1.397 17.281 1 94.69 195 ARG B N 1
ATOM 4851 C CA . ARG B 1 195 ? 7.234 -2.467 18.266 1 94.69 195 ARG B CA 1
ATOM 4852 C C . ARG B 1 195 ? 6.832 -3.805 17.656 1 94.69 195 ARG B C 1
ATOM 4854 O O . ARG B 1 195 ? 7.512 -4.812 17.859 1 94.69 195 ARG B O 1
ATOM 4861 N N . GLN B 1 196 ? 5.754 -3.795 17 1 97.06 196 GLN B N 1
ATOM 4862 C CA . GLN B 1 196 ? 5.242 -5.004 16.359 1 97.06 196 GLN B CA 1
ATOM 4863 C C . GLN B 1 196 ? 6.188 -5.488 15.273 1 97.06 196 GLN B C 1
ATOM 4865 O O . GLN B 1 196 ? 6.316 -6.695 15.047 1 97.06 196 GLN B O 1
ATOM 4870 N N . ARG B 1 197 ? 6.871 -4.547 14.547 1 97.44 197 ARG B N 1
ATOM 4871 C CA . ARG B 1 197 ? 7.887 -4.93 13.57 1 97.44 197 ARG B CA 1
ATOM 4872 C C . ARG B 1 197 ? 8.992 -5.75 14.227 1 97.44 197 ARG B C 1
ATOM 4874 O O . ARG B 1 197 ? 9.414 -6.773 13.688 1 97.44 197 ARG B O 1
ATOM 4881 N N . GLN B 1 198 ? 9.477 -5.293 15.391 1 97 198 GLN B N 1
ATOM 4882 C CA . GLN B 1 198 ? 10.523 -6.016 16.109 1 97 198 GLN B CA 1
ATOM 4883 C C . GLN B 1 198 ? 10.055 -7.418 16.484 1 97 198 GLN B C 1
ATOM 4885 O O . GLN B 1 198 ? 10.82 -8.383 16.375 1 97 198 GLN B O 1
ATOM 4890 N N . GLN B 1 199 ? 8.812 -7.508 16.922 1 98 199 GLN B N 1
ATOM 4891 C CA . GLN B 1 199 ? 8.242 -8.805 17.266 1 98 199 GLN B CA 1
ATOM 4892 C C . GLN B 1 199 ? 8.156 -9.719 16.047 1 98 199 GLN B C 1
ATOM 4894 O O . GLN B 1 199 ? 8.516 -10.898 16.125 1 98 199 GLN B O 1
ATOM 4899 N N . ALA B 1 200 ? 7.637 -9.188 14.969 1 98.75 200 ALA B N 1
ATOM 4900 C CA . ALA B 1 200 ? 7.543 -9.961 13.734 1 98.75 200 ALA B CA 1
ATOM 4901 C C . ALA B 1 200 ? 8.922 -10.43 13.266 1 98.75 200 ALA B C 1
ATOM 4903 O O . ALA B 1 200 ? 9.07 -11.555 12.797 1 98.75 200 ALA B O 1
ATOM 4904 N N . GLU B 1 201 ? 9.938 -9.547 13.367 1 98.75 201 GLU B N 1
ATOM 4905 C CA . GLU B 1 201 ? 11.297 -9.883 12.961 1 98.75 201 GLU B CA 1
ATOM 4906 C C . GLU B 1 201 ? 11.867 -11.008 13.812 1 98.75 201 GLU B C 1
ATOM 4908 O O . GLU B 1 201 ? 12.633 -11.836 13.32 1 98.75 201 GLU B O 1
ATOM 4913 N N . ALA B 1 202 ? 11.516 -10.984 15.086 1 98.75 202 ALA B N 1
ATOM 4914 C CA . ALA B 1 202 ? 11.961 -12.07 15.953 1 98.75 202 ALA B CA 1
ATOM 4915 C C . ALA B 1 202 ? 11.375 -13.406 15.492 1 98.75 202 ALA B C 1
ATOM 4917 O O . ALA B 1 202 ? 12.078 -14.414 15.438 1 98.75 202 ALA B O 1
ATOM 4918 N N . ILE B 1 203 ? 10.094 -13.438 15.18 1 98.81 203 ILE B N 1
ATOM 4919 C CA . ILE B 1 203 ? 9.453 -14.656 14.688 1 98.81 203 ILE B CA 1
ATOM 4920 C C . ILE B 1 203 ? 10.07 -15.055 13.352 1 98.81 203 ILE B C 1
ATOM 4922 O O . ILE B 1 203 ? 10.352 -16.234 13.117 1 98.81 203 ILE B O 1
ATOM 4926 N N . GLN B 1 204 ? 10.266 -14.07 12.531 1 98.38 204 GLN B N 1
ATOM 4927 C CA . GLN B 1 204 ? 10.906 -14.273 11.234 1 98.38 204 GLN B CA 1
ATOM 4928 C C . GLN B 1 204 ? 12.25 -14.992 11.391 1 98.38 204 GLN B C 1
ATOM 4930 O O . GLN B 1 204 ? 12.555 -15.914 10.633 1 98.38 204 GLN B O 1
ATOM 4935 N N . THR B 1 205 ? 13.031 -14.516 12.273 1 98.69 205 THR B N 1
ATOM 4936 C CA . THR B 1 205 ? 14.344 -15.109 12.531 1 98.69 205 THR B CA 1
ATOM 4937 C C . THR B 1 205 ? 14.211 -16.578 12.906 1 98.69 205 THR B C 1
ATOM 4939 O O . THR B 1 205 ? 14.969 -17.422 12.422 1 98.69 205 THR B O 1
ATOM 4942 N N . ASP B 1 206 ? 13.227 -16.859 13.742 1 98.88 206 ASP B N 1
ATOM 4943 C CA . ASP B 1 206 ? 12.969 -18.25 14.117 1 98.88 206 ASP B CA 1
ATOM 4944 C C . ASP B 1 206 ? 12.625 -19.094 12.891 1 98.88 206 ASP B C 1
ATOM 4946 O O . ASP B 1 206 ? 13.141 -20.203 12.727 1 98.88 206 ASP B O 1
ATOM 4950 N N . VAL B 1 207 ? 11.734 -18.625 12.062 1 98.88 207 VAL B N 1
ATOM 4951 C CA . VAL B 1 207 ? 11.289 -19.344 10.875 1 98.88 207 VAL B CA 1
ATOM 4952 C C . VAL B 1 207 ? 12.492 -19.688 9.992 1 98.88 207 VAL B C 1
ATOM 4954 O O . VAL B 1 207 ? 12.648 -20.828 9.555 1 98.88 207 VAL B O 1
ATOM 4957 N N . VAL B 1 208 ? 13.312 -18.703 9.734 1 98.75 208 VAL B N 1
ATOM 4958 C CA . VAL B 1 208 ? 14.453 -18.828 8.828 1 98.75 208 VAL B CA 1
ATOM 4959 C C . VAL B 1 208 ? 15.453 -19.828 9.398 1 98.75 208 VAL B C 1
ATOM 4961 O O . VAL B 1 208 ? 15.992 -20.672 8.672 1 98.75 208 VAL B O 1
ATOM 4964 N N . GLU B 1 209 ? 15.719 -19.719 10.703 1 98.81 209 GLU B N 1
ATOM 4965 C CA . GLU B 1 209 ? 16.641 -20.656 11.352 1 98.81 209 GLU B CA 1
ATOM 4966 C C . GLU B 1 209 ? 16.125 -22.078 11.258 1 98.81 209 GLU B C 1
ATOM 4968 O O . GLU B 1 209 ? 16.891 -23 10.961 1 98.81 209 GLU B O 1
ATOM 4973 N N . LEU B 1 210 ? 14.844 -22.281 11.531 1 98.88 210 LEU B N 1
ATOM 4974 C CA . LEU B 1 210 ? 14.234 -23.609 11.422 1 98.88 210 LEU B CA 1
ATOM 4975 C C . LEU B 1 210 ? 14.344 -24.141 10 1 98.88 210 LEU B C 1
ATOM 4977 O O . LEU B 1 210 ? 14.688 -25.312 9.797 1 98.88 210 LEU B O 1
ATOM 4981 N N . ALA B 1 211 ? 14.07 -23.391 9.008 1 98.56 211 ALA B N 1
ATOM 4982 C CA . ALA B 1 211 ? 14.141 -23.812 7.609 1 98.56 211 ALA B CA 1
ATOM 4983 C C . ALA B 1 211 ? 15.57 -24.141 7.207 1 98.56 211 ALA B C 1
ATOM 4985 O O . ALA B 1 211 ? 15.812 -25.141 6.527 1 98.56 211 ALA B O 1
ATOM 4986 N N . ARG B 1 212 ? 16.5 -23.281 7.633 1 98.12 212 ARG B N 1
ATOM 4987 C CA . ARG B 1 212 ? 17.906 -23.516 7.305 1 98.12 212 ARG B CA 1
ATOM 4988 C C . ARG B 1 212 ? 18.406 -24.812 7.93 1 98.12 212 ARG B C 1
ATOM 4990 O O . ARG B 1 212 ? 19.281 -25.484 7.367 1 98.12 212 ARG B O 1
ATOM 4997 N N . ASN B 1 213 ? 17.844 -25.188 9.07 1 98.5 213 ASN B N 1
ATOM 4998 C CA . ASN B 1 213 ? 18.203 -26.438 9.742 1 98.5 213 ASN B CA 1
ATOM 4999 C C . ASN B 1 213 ? 17.344 -27.594 9.258 1 98.5 213 ASN B C 1
ATOM 5001 O O . ASN B 1 213 ? 17.328 -28.672 9.875 1 98.5 213 ASN B O 1
ATOM 5005 N N . LYS B 1 214 ? 16.547 -27.391 8.266 1 98 214 LYS B N 1
ATOM 5006 C CA . LYS B 1 214 ? 15.727 -28.391 7.586 1 98 214 LYS B CA 1
ATOM 5007 C C . LYS B 1 214 ? 14.672 -28.969 8.523 1 98 214 LYS B C 1
ATOM 5009 O O . LYS B 1 214 ? 14.32 -30.141 8.422 1 98 214 LYS B O 1
ATOM 5014 N N . GLN B 1 215 ? 14.406 -28.172 9.531 1 98.44 215 GLN B N 1
ATOM 5015 C CA . GLN B 1 215 ? 13.258 -28.5 10.367 1 98.44 215 GLN B CA 1
ATOM 5016 C C . GLN B 1 215 ? 11.961 -27.984 9.75 1 98.44 215 GLN B C 1
ATOM 5018 O O . GLN B 1 215 ? 11.305 -27.109 10.32 1 98.44 215 GLN B O 1
ATOM 5023 N N . TRP B 1 216 ? 11.516 -28.641 8.734 1 98 216 TRP B N 1
ATOM 5024 C CA . TRP B 1 216 ? 10.547 -28.109 7.785 1 98 216 TRP B CA 1
ATOM 5025 C C . TRP B 1 216 ? 9.172 -27.969 8.438 1 98 216 TRP B C 1
ATOM 5027 O O . TRP B 1 216 ? 8.5 -26.953 8.258 1 98 216 TRP B O 1
ATOM 5037 N N . THR B 1 217 ? 8.711 -28.953 9.125 1 97.88 217 THR B N 1
ATOM 5038 C CA . THR B 1 217 ? 7.398 -28.891 9.766 1 97.88 217 THR B CA 1
ATOM 5039 C C . THR B 1 217 ? 7.34 -27.766 10.789 1 97.88 217 THR B C 1
ATOM 5041 O O . THR B 1 217 ? 6.355 -27.016 10.844 1 97.88 217 THR B O 1
ATOM 5044 N N . ALA B 1 218 ? 8.383 -27.656 11.609 1 98.56 218 ALA B N 1
ATOM 5045 C CA . ALA B 1 218 ? 8.453 -26.594 12.609 1 98.56 218 ALA B CA 1
ATOM 5046 C C . ALA B 1 218 ? 8.531 -25.219 11.945 1 98.56 218 ALA B C 1
ATOM 5048 O O . ALA B 1 218 ? 7.941 -24.25 12.43 1 98.56 218 ALA B O 1
ATOM 5049 N N . ALA B 1 219 ? 9.305 -25.141 10.844 1 98.69 219 ALA B N 1
ATOM 5050 C CA . ALA B 1 219 ? 9.414 -23.891 10.094 1 98.69 219 ALA B CA 1
ATOM 5051 C C . ALA B 1 219 ? 8.055 -23.453 9.562 1 98.69 219 ALA B C 1
ATOM 5053 O O . ALA B 1 219 ? 7.711 -22.266 9.617 1 98.69 219 ALA B O 1
ATOM 5054 N N . ARG B 1 220 ? 7.297 -24.422 9.07 1 98.38 220 ARG B N 1
ATOM 5055 C CA . ARG B 1 220 ? 5.969 -24.125 8.547 1 98.38 220 ARG B CA 1
ATOM 5056 C C . ARG B 1 220 ? 5.055 -23.594 9.648 1 98.38 220 ARG B C 1
ATOM 5058 O O . ARG B 1 220 ? 4.367 -22.578 9.461 1 98.38 220 ARG B O 1
ATOM 5065 N N . LYS B 1 221 ? 5.055 -24.25 10.719 1 98.38 221 LYS B N 1
ATOM 5066 C CA . LYS B 1 221 ? 4.223 -23.828 11.844 1 98.38 221 LYS B CA 1
ATOM 5067 C C . LYS B 1 221 ? 4.59 -22.422 12.297 1 98.38 221 LYS B C 1
ATOM 5069 O O . LYS B 1 221 ? 3.713 -21.594 12.531 1 98.38 221 LYS B O 1
ATOM 5074 N N . ARG B 1 222 ? 5.887 -22.156 12.445 1 98.75 222 ARG B N 1
ATOM 5075 C CA . ARG B 1 222 ? 6.355 -20.859 12.906 1 98.75 222 ARG B CA 1
ATOM 5076 C C . ARG B 1 222 ? 6.055 -19.766 11.875 1 98.75 222 ARG B C 1
ATOM 5078 O O . ARG B 1 222 ? 5.777 -18.625 12.234 1 98.75 222 ARG B O 1
ATOM 5085 N N . SER B 1 223 ? 6.145 -20.125 10.594 1 98.5 223 SER B N 1
ATOM 5086 C CA . SER B 1 223 ? 5.758 -19.203 9.523 1 98.5 223 SER B CA 1
ATOM 5087 C C . SER B 1 223 ? 4.277 -18.844 9.609 1 98.5 223 SER B C 1
ATOM 5089 O O . SER B 1 223 ? 3.902 -17.688 9.43 1 98.5 223 SER B O 1
ATOM 5091 N N . ASP B 1 224 ? 3.436 -19.828 9.852 1 97.81 224 ASP B N 1
ATOM 5092 C CA . ASP B 1 224 ? 2.01 -19.578 10.047 1 97.81 224 ASP B CA 1
ATOM 5093 C C . ASP B 1 224 ? 1.77 -18.641 11.219 1 97.81 224 ASP B C 1
ATOM 5095 O O . ASP B 1 224 ? 0.878 -17.781 11.164 1 97.81 224 ASP B O 1
ATOM 5099 N N . GLU B 1 225 ? 2.537 -18.766 12.242 1 98.56 225 GLU B N 1
ATOM 5100 C CA . GLU B 1 225 ? 2.43 -17.891 13.406 1 98.56 225 GLU B CA 1
ATOM 5101 C C . GLU B 1 225 ? 2.816 -16.453 13.055 1 98.56 225 GLU B C 1
ATOM 5103 O O . GLU B 1 225 ? 2.213 -15.508 13.547 1 98.56 225 GLU B O 1
ATOM 5108 N N . LEU B 1 226 ? 3.865 -16.297 12.227 1 98.69 226 LEU B N 1
ATOM 5109 C CA . LEU B 1 226 ? 4.281 -14.977 11.773 1 98.69 226 LEU B CA 1
ATOM 5110 C C . LEU B 1 226 ? 3.156 -14.281 11.016 1 98.69 226 LEU B C 1
ATOM 5112 O O . LEU B 1 226 ? 2.832 -13.133 11.305 1 98.69 226 LEU B O 1
ATOM 5116 N N . LEU B 1 227 ? 2.551 -15.016 10.086 1 98.06 227 LEU B N 1
ATOM 5117 C CA . LEU B 1 227 ? 1.469 -14.453 9.289 1 98.06 227 LEU B CA 1
ATOM 5118 C C . LEU B 1 227 ? 0.252 -14.148 10.156 1 98.06 227 LEU B C 1
ATOM 5120 O O . LEU B 1 227 ? -0.412 -13.125 9.961 1 98.06 227 LEU B O 1
ATOM 5124 N N . ALA B 1 228 ? -0.019 -15.023 11.086 1 97.56 228 ALA B N 1
ATOM 5125 C CA . ALA B 1 228 ? -1.121 -14.797 12.016 1 97.56 228 ALA B CA 1
ATOM 5126 C C . ALA B 1 228 ? -0.862 -13.562 12.883 1 97.56 2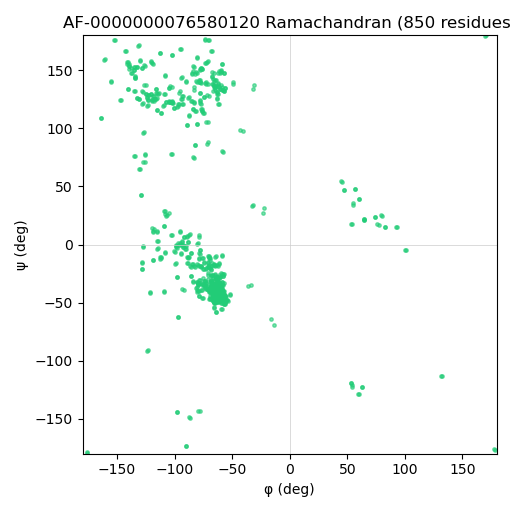28 ALA B C 1
ATOM 5128 O O . ALA B 1 228 ? -1.778 -12.789 13.156 1 97.56 228 ALA B O 1
ATOM 5129 N N . PHE B 1 229 ? 0.383 -13.406 13.383 1 97.94 229 PHE B N 1
ATOM 5130 C CA . PHE B 1 229 ? 0.744 -12.25 14.195 1 97.94 229 PHE B CA 1
ATOM 5131 C C . PHE B 1 229 ? 0.477 -10.953 13.438 1 97.94 229 PHE B C 1
ATOM 5133 O O . PHE B 1 229 ? -0.167 -10.047 13.961 1 97.94 229 PHE B O 1
ATOM 5140 N N . ILE B 1 230 ? 0.933 -10.883 12.141 1 98.12 230 ILE B N 1
ATOM 5141 C CA . ILE B 1 230 ? 0.783 -9.68 11.328 1 98.12 230 ILE B CA 1
ATOM 5142 C C . ILE B 1 230 ? -0.696 -9.43 11.047 1 98.12 230 ILE B C 1
ATOM 5144 O O . ILE B 1 230 ? -1.17 -8.289 11.148 1 98.12 230 ILE B O 1
ATOM 5148 N N . THR B 1 231 ? -1.395 -10.484 10.703 1 96.38 231 THR B N 1
ATOM 5149 C CA . THR B 1 231 ? -2.822 -10.367 10.422 1 96.38 231 THR B CA 1
ATOM 5150 C C . THR B 1 231 ? -3.57 -9.844 11.648 1 96.38 231 THR B C 1
ATOM 5152 O O . THR B 1 231 ? -4.391 -8.93 11.531 1 96.38 231 THR B O 1
ATOM 5155 N N . ASN B 1 232 ? -3.246 -10.414 12.773 1 94.5 232 ASN B N 1
ATOM 5156 C CA . ASN B 1 232 ? -3.92 -10.016 14 1 94.5 232 ASN B CA 1
ATOM 5157 C C . ASN B 1 232 ? -3.547 -8.602 14.414 1 94.5 232 ASN B C 1
ATOM 5159 O O . ASN B 1 232 ? -4.395 -7.848 14.906 1 94.5 232 ASN B O 1
ATOM 5163 N N . ALA B 1 233 ? -2.336 -8.266 14.188 1 94.56 233 ALA B N 1
ATOM 5164 C CA . ALA B 1 233 ? -1.841 -6.953 14.578 1 94.56 233 ALA B CA 1
ATOM 5165 C C . ALA B 1 233 ? -2.426 -5.859 13.688 1 94.56 233 ALA B C 1
ATOM 5167 O O . ALA B 1 233 ? -2.42 -4.68 14.055 1 94.56 233 ALA B O 1
ATOM 5168 N N . SER B 1 234 ? -2.945 -6.18 12.539 1 93.06 234 SER B N 1
ATOM 5169 C CA . SER B 1 234 ? -3.471 -5.195 11.594 1 93.06 234 SER B CA 1
ATOM 5170 C C . SER B 1 234 ? -4.984 -5.316 11.461 1 93.06 234 SER B C 1
ATOM 5172 O O . SER B 1 234 ? -5.625 -4.461 10.844 1 93.06 234 SER B O 1
ATOM 5174 N N . ALA B 1 235 ? -5.523 -6.359 11.984 1 88.12 235 ALA B N 1
ATOM 5175 C CA . ALA B 1 235 ? -6.945 -6.66 11.859 1 88.12 235 ALA B CA 1
ATOM 5176 C C . ALA B 1 235 ? -7.375 -6.672 10.391 1 88.12 235 ALA B C 1
ATOM 5178 O O . ALA B 1 235 ? -8.539 -6.395 10.078 1 88.12 235 ALA B O 1
ATOM 5179 N N . THR B 1 236 ? -6.426 -6.785 9.508 1 89.25 236 THR B N 1
ATOM 5180 C CA . THR B 1 236 ? -6.781 -6.957 8.102 1 89.25 236 THR B CA 1
ATOM 5181 C C . THR B 1 236 ? -7.449 -8.312 7.879 1 89.25 236 THR B C 1
ATOM 5183 O O . THR B 1 236 ? -7.023 -9.32 8.445 1 89.25 236 THR B O 1
ATOM 5186 N N . PRO B 1 237 ? -8.492 -8.312 7.074 1 90.06 237 PRO B N 1
ATOM 5187 C CA . PRO B 1 237 ? -9.141 -9.602 6.832 1 90.06 237 PRO B CA 1
ATOM 5188 C C . PRO B 1 237 ? -8.258 -10.562 6.027 1 90.06 237 PRO B C 1
ATOM 5190 O O . PRO B 1 237 ? -8.438 -11.773 6.094 1 90.06 237 PRO B O 1
ATOM 5193 N N . THR B 1 238 ? -7.375 -9.984 5.234 1 94.88 238 THR B N 1
ATOM 5194 C CA . THR B 1 238 ? -6.445 -10.812 4.473 1 94.88 238 THR B CA 1
ATOM 5195 C C . THR B 1 238 ? -5.18 -10.023 4.133 1 94.88 238 THR B C 1
ATOM 5197 O O . THR B 1 238 ? -5.25 -8.844 3.805 1 94.88 238 THR B O 1
ATOM 5200 N N . LEU B 1 239 ? -4.039 -10.648 4.191 1 97.38 239 LEU B N 1
ATOM 5201 C CA . LEU B 1 239 ? -2.777 -10.047 3.775 1 97.38 239 LEU B CA 1
ATOM 5202 C C . LEU B 1 239 ? -2.643 -10.07 2.256 1 97.38 239 LEU B C 1
ATOM 5204 O O . LEU B 1 239 ? -1.773 -9.391 1.697 1 97.38 239 LEU B O 1
ATOM 5208 N N . GLU B 1 240 ? -3.559 -10.734 1.598 1 97.88 240 GLU B N 1
ATOM 5209 C CA . GLU B 1 240 ? -3.496 -10.914 0.151 1 97.88 240 GLU B CA 1
ATOM 5210 C C . GLU B 1 240 ? -3.867 -9.633 -0.583 1 97.88 240 GLU B C 1
ATOM 5212 O O . GLU B 1 240 ? -3.58 -9.484 -1.772 1 97.88 240 GLU B O 1
ATOM 5217 N N . ASP B 1 241 ? -4.449 -8.727 0.067 1 97.81 241 ASP B N 1
ATOM 5218 C CA . ASP B 1 241 ? -4.754 -7.383 -0.41 1 97.81 241 ASP B CA 1
ATOM 5219 C C . ASP B 1 241 ? -5.094 -6.453 0.752 1 97.81 241 ASP B C 1
ATOM 5221 O O . ASP B 1 241 ? -6.223 -6.457 1.247 1 97.81 241 ASP B O 1
ATOM 5225 N N . ILE B 1 242 ? -4.238 -5.555 1.059 1 96.38 242 ILE B N 1
ATOM 5226 C CA . ILE B 1 242 ? -4.34 -4.805 2.305 1 96.38 242 ILE B CA 1
ATOM 5227 C C . ILE B 1 242 ? -5.41 -3.723 2.172 1 96.38 242 ILE B C 1
ATOM 5229 O O . ILE B 1 242 ? -5.77 -3.074 3.156 1 96.38 242 ILE B O 1
ATOM 5233 N N . ARG B 1 243 ? -5.996 -3.535 1.019 1 94.69 243 ARG B N 1
ATOM 5234 C CA . ARG B 1 243 ? -7.035 -2.537 0.785 1 94.69 243 ARG B CA 1
ATOM 5235 C C . ARG B 1 243 ? -8.406 -3.078 1.172 1 94.69 243 ARG B C 1
ATOM 5237 O O . ARG B 1 243 ? -9.359 -2.311 1.34 1 94.69 243 ARG B O 1
ATOM 5244 N N . ARG B 1 244 ? -8.516 -4.449 1.319 1 93.56 244 ARG B N 1
ATOM 5245 C CA . ARG B 1 244 ? -9.82 -5.105 1.415 1 93.56 244 ARG B CA 1
ATOM 5246 C C . ARG B 1 244 ? -10.336 -5.09 2.85 1 93.56 244 ARG B C 1
ATOM 5248 O O . ARG B 1 244 ? -9.555 -5.223 3.797 1 93.56 244 ARG B O 1
ATOM 5255 N N . ASP B 1 245 ? -11.711 -5.004 2.982 1 89.19 245 ASP B N 1
ATOM 5256 C CA . ASP B 1 245 ? -12.367 -5.102 4.281 1 89.19 245 ASP B CA 1
ATOM 5257 C C . ASP B 1 245 ? -12.945 -6.5 4.504 1 89.19 245 ASP B C 1
ATOM 5259 O O . ASP B 1 245 ? -13.492 -6.789 5.57 1 89.19 245 ASP B O 1
ATOM 5263 N N . LYS B 1 246 ? -12.859 -7.324 3.459 1 91.12 246 LYS B N 1
ATOM 5264 C CA . LYS B 1 246 ? -13.195 -8.742 3.523 1 91.12 246 LYS B CA 1
ATOM 5265 C C . LYS B 1 246 ? -12.203 -9.578 2.719 1 91.12 246 LYS B C 1
ATOM 5267 O O . LYS B 1 246 ? -11.625 -9.094 1.742 1 91.12 246 LYS B O 1
ATOM 5272 N N . GLY B 1 247 ? -12.039 -10.789 3.076 1 93.56 247 GLY B N 1
ATOM 5273 C CA . GLY B 1 247 ? -11.195 -11.68 2.299 1 93.56 247 GLY B CA 1
ATOM 5274 C C . GLY B 1 247 ? -11.773 -12.016 0.938 1 93.56 247 GLY B C 1
ATOM 5275 O O . GLY B 1 247 ? -12.93 -11.703 0.654 1 93.56 247 GLY B O 1
ATOM 5276 N N . TYR B 1 248 ? -10.945 -12.586 0.085 1 95.69 248 TYR B N 1
ATOM 5277 C CA . TYR B 1 248 ? -11.422 -13.062 -1.207 1 95.69 248 TYR B CA 1
ATOM 5278 C C . TYR B 1 248 ? -12.445 -14.18 -1.032 1 95.69 248 TYR B C 1
ATOM 5280 O O . TYR B 1 248 ? -12.234 -15.102 -0.243 1 95.69 248 TYR B O 1
ATOM 5288 N N . ASP B 1 249 ? -13.57 -14.078 -1.718 1 96.31 249 ASP B N 1
ATOM 5289 C CA . ASP B 1 249 ? -14.672 -15.039 -1.65 1 96.31 249 ASP B CA 1
ATOM 5290 C C . ASP B 1 249 ? -15.008 -15.391 -0.203 1 96.31 249 ASP B C 1
ATOM 5292 O O . ASP B 1 249 ? -15.125 -16.562 0.145 1 96.31 249 ASP B O 1
ATOM 5296 N N . ALA B 1 250 ? -15.117 -14.422 0.623 1 93.25 250 ALA B N 1
ATOM 5297 C CA . ALA B 1 250 ? -15.289 -14.562 2.066 1 93.25 250 ALA B CA 1
ATOM 5298 C C . ALA B 1 250 ? -16.531 -15.383 2.396 1 93.25 250 ALA B C 1
ATOM 5300 O O . ALA B 1 250 ? -16.578 -16.062 3.42 1 93.25 250 ALA B O 1
ATOM 5301 N N . GLU B 1 251 ? -17.547 -15.422 1.561 1 94.5 251 GLU B N 1
ATOM 5302 C CA . GLU B 1 251 ? -18.781 -16.156 1.808 1 94.5 251 GLU B CA 1
ATOM 5303 C C . GLU B 1 251 ? -18.734 -17.547 1.199 1 94.5 251 GLU B C 1
ATOM 5305 O O . GLU B 1 251 ? -19.734 -18.266 1.198 1 94.5 251 GLU B O 1
ATOM 5310 N N . ASP B 1 252 ? -17.641 -17.938 0.608 1 96.25 252 ASP B N 1
ATOM 5311 C CA . ASP B 1 252 ? -17.422 -19.234 -0.029 1 96.25 252 ASP B CA 1
ATOM 5312 C C . ASP B 1 252 ? -18.469 -19.5 -1.105 1 96.25 252 ASP B C 1
ATOM 5314 O O . ASP B 1 252 ? -19.125 -20.547 -1.102 1 96.25 252 ASP B O 1
ATOM 5318 N N . ARG B 1 253 ? -18.672 -18.562 -1.916 1 96.94 253 ARG B N 1
ATOM 5319 C CA . ARG B 1 253 ? -19.672 -18.688 -2.977 1 96.94 253 ARG B CA 1
ATOM 5320 C C . ARG B 1 253 ? -19.25 -19.734 -4 1 96.94 253 ARG B C 1
ATOM 5322 O O . ARG B 1 253 ? -20.094 -20.469 -4.523 1 96.94 253 ARG B O 1
ATOM 5329 N N . VAL B 1 254 ? -17.984 -19.797 -4.297 1 97.88 254 VAL B N 1
ATOM 5330 C CA . VAL B 1 254 ? -17.516 -20.781 -5.258 1 97.88 254 VAL B CA 1
ATOM 5331 C C . VAL B 1 254 ? -17.781 -22.203 -4.73 1 97.88 254 VAL B C 1
ATOM 5333 O O . VAL B 1 254 ? -18.266 -23.062 -5.465 1 97.88 254 VAL B O 1
ATOM 5336 N N . GLY B 1 255 ? -17.453 -22.391 -3.475 1 97.94 255 GLY B N 1
ATOM 5337 C CA . GLY B 1 255 ? -17.734 -23.688 -2.865 1 97.94 255 GLY B CA 1
ATOM 5338 C C . GLY B 1 255 ? -19.203 -24.047 -2.881 1 97.94 255 GLY B C 1
ATOM 5339 O O . GLY B 1 255 ? -19.578 -25.172 -3.207 1 97.94 255 GLY B O 1
ATOM 5340 N N . SER B 1 256 ? -20.078 -23.031 -2.557 1 97.81 256 SER B N 1
ATOM 5341 C CA . SER B 1 256 ? -21.516 -23.25 -2.574 1 97.81 256 SER B CA 1
ATOM 5342 C C . SER B 1 256 ? -22.016 -23.594 -3.977 1 97.81 256 SER B C 1
ATOM 5344 O O . SER B 1 256 ? -22.828 -24.5 -4.148 1 97.81 256 SER B O 1
ATOM 5346 N N . TYR B 1 257 ? -21.516 -22.891 -4.918 1 98.06 257 TYR B N 1
ATOM 5347 C CA . TYR B 1 257 ? -21.922 -23.094 -6.305 1 98.06 257 TYR B CA 1
ATOM 5348 C C . TYR B 1 257 ? -21.516 -24.469 -6.793 1 98.06 257 TYR B C 1
ATOM 5350 O O . TYR B 1 257 ? -22.328 -25.203 -7.375 1 98.06 257 TYR B O 1
ATOM 5358 N N . LEU B 1 258 ? -20.266 -24.938 -6.512 1 98.12 258 LEU B N 1
ATOM 5359 C CA . LEU B 1 258 ? -19.703 -26.172 -7.023 1 98.12 258 LEU B CA 1
ATOM 5360 C C . LEU B 1 258 ? -20.281 -27.375 -6.281 1 98.12 258 LEU B C 1
ATOM 5362 O O . LEU B 1 258 ? -20.141 -28.516 -6.73 1 98.12 258 LEU B O 1
ATOM 5366 N N . ASN B 1 259 ? -20.969 -27.156 -5.188 1 98 259 ASN B N 1
ATOM 5367 C CA . ASN B 1 259 ? -21.578 -28.25 -4.445 1 98 259 ASN B CA 1
ATOM 5368 C C . ASN B 1 259 ? -23.062 -28.406 -4.809 1 98 259 ASN B C 1
ATOM 5370 O O . ASN B 1 259 ? -23.719 -29.328 -4.309 1 98 259 ASN B O 1
ATOM 5374 N N . MET B 1 260 ? -23.578 -27.562 -5.641 1 97.19 260 MET B N 1
ATOM 5375 C CA . MET B 1 260 ? -24.922 -27.75 -6.148 1 97.19 260 MET B CA 1
ATOM 5376 C C . MET B 1 260 ? -25.016 -29.016 -7.008 1 97.19 260 MET B C 1
ATOM 5378 O O . MET B 1 260 ? -24.203 -29.203 -7.918 1 97.19 260 MET B O 1
ATOM 5382 N N . PRO B 1 261 ? -26.047 -29.797 -6.797 1 96.88 261 PRO B N 1
ATOM 5383 C CA . PRO B 1 261 ? -26.156 -31.047 -7.547 1 96.88 261 PRO B CA 1
ATOM 5384 C C . PRO B 1 261 ? -26.219 -30.828 -9.055 1 96.88 261 PRO B C 1
ATOM 5386 O O . PRO B 1 261 ? -25.562 -31.547 -9.812 1 96.88 261 PRO B O 1
ATOM 5389 N N . ALA B 1 262 ? -26.922 -29.859 -9.516 1 96.62 262 ALA B N 1
ATOM 5390 C CA . ALA B 1 262 ? -27.062 -29.594 -10.945 1 96.62 262 ALA B CA 1
ATOM 5391 C C . ALA B 1 262 ? -25.719 -29.172 -11.555 1 96.62 262 ALA B C 1
ATOM 5393 O O . ALA B 1 262 ? -25.422 -29.531 -12.695 1 96.62 262 ALA B O 1
ATOM 5394 N N . VAL B 1 263 ? -24.938 -28.422 -10.797 1 97.06 263 VAL B N 1
ATOM 5395 C CA . VAL B 1 263 ? -23.625 -27.969 -11.273 1 97.06 263 VAL B CA 1
ATOM 5396 C C . VAL B 1 263 ? -22.672 -29.141 -11.367 1 97.06 263 VAL B C 1
ATOM 5398 O O . VAL B 1 263 ? -21.969 -29.312 -12.367 1 97.06 263 VAL B O 1
ATOM 5401 N N . LYS B 1 264 ? -22.656 -30 -10.367 1 97.12 264 LYS B N 1
ATOM 5402 C CA . LYS B 1 264 ? -21.812 -31.188 -10.391 1 97.12 264 LYS B CA 1
ATOM 5403 C C . LYS B 1 264 ? -22.156 -32.094 -11.578 1 97.12 264 LYS B C 1
ATOM 5405 O O . LYS B 1 264 ? -21.25 -32.594 -12.258 1 97.12 264 LYS B O 1
ATOM 5410 N N . ALA B 1 265 ? -23.422 -32.219 -11.82 1 96.69 265 ALA B N 1
ATOM 5411 C CA . ALA B 1 265 ? -23.859 -33.031 -12.945 1 96.69 265 ALA B CA 1
ATOM 5412 C C . ALA B 1 265 ? -23.391 -32.438 -14.273 1 96.69 265 ALA B C 1
ATOM 5414 O O . ALA B 1 265 ? -22.891 -33.188 -15.133 1 96.69 265 ALA B O 1
ATOM 5415 N N . ASN B 1 266 ? -23.562 -31.188 -14.438 1 95.38 266 ASN B N 1
ATOM 5416 C CA . ASN B 1 266 ? -23.172 -30.5 -15.672 1 95.38 266 ASN B CA 1
ATOM 5417 C C . ASN B 1 266 ? -21.672 -30.562 -15.898 1 95.38 266 ASN B C 1
ATOM 5419 O O . ASN B 1 266 ? -21.219 -30.609 -17.047 1 95.38 266 ASN B O 1
ATOM 5423 N N . MET B 1 267 ? -20.922 -30.656 -14.805 1 96.38 267 MET B N 1
ATOM 5424 C CA . MET B 1 267 ? -19.453 -30.656 -14.906 1 96.38 267 MET B CA 1
ATOM 5425 C C . MET B 1 267 ? -18.906 -32.062 -14.875 1 96.38 267 MET B C 1
ATOM 5427 O O . MET B 1 267 ? -17.703 -32.281 -14.906 1 96.38 267 MET B O 1
ATOM 5431 N N . ASN B 1 268 ? -19.797 -33 -14.789 1 96.44 268 ASN B N 1
ATOM 5432 C CA . ASN B 1 268 ? -19.422 -34.406 -14.68 1 96.44 268 ASN B CA 1
ATOM 5433 C C . ASN B 1 268 ? -18.469 -34.656 -13.508 1 96.44 268 ASN B C 1
ATOM 5435 O O . ASN B 1 268 ? -17.5 -35.375 -13.633 1 96.44 268 ASN B O 1
ATOM 5439 N N . ALA B 1 269 ? -18.719 -33.906 -12.469 1 96.62 269 ALA B N 1
ATOM 5440 C CA . ALA B 1 269 ? -17.922 -34.062 -11.242 1 96.62 269 ALA B CA 1
ATOM 5441 C C . ALA B 1 269 ? -18.469 -35.188 -10.367 1 96.62 269 ALA B C 1
ATOM 5443 O O . ALA B 1 269 ? -19.641 -35.531 -10.461 1 96.62 269 ALA B O 1
ATOM 5444 N N . PRO B 1 270 ? -17.562 -35.75 -9.578 1 94.06 270 PRO B N 1
ATOM 5445 C CA . PRO B 1 270 ? -18.047 -36.812 -8.695 1 94.06 270 PRO B CA 1
ATOM 5446 C C . PRO B 1 270 ? -19.141 -36.344 -7.746 1 94.06 270 PRO B C 1
ATOM 5448 O O . PRO B 1 270 ? -18.953 -35.344 -7.031 1 94.06 270 PRO B O 1
ATOM 5451 N N . LYS B 1 271 ? -20.188 -37.125 -7.66 1 91.75 271 LYS B N 1
ATOM 5452 C CA . LYS B 1 271 ? -21.391 -36.719 -6.918 1 91.75 271 LYS B CA 1
ATOM 5453 C C . LYS B 1 271 ? -21.141 -36.781 -5.414 1 91.75 271 LYS B C 1
ATOM 5455 O O . LYS B 1 271 ? -21.703 -36 -4.652 1 91.75 271 LYS B O 1
ATOM 5460 N N . ASP B 1 272 ? -20.344 -37.656 -5 1 91.62 272 ASP B N 1
ATOM 5461 C CA . ASP B 1 272 ? -20.234 -37.969 -3.576 1 91.62 272 ASP B CA 1
ATOM 5462 C C . ASP B 1 272 ? -19.156 -37.094 -2.908 1 91.62 272 ASP B C 1
ATOM 5464 O O . ASP B 1 272 ? -18.984 -37.156 -1.688 1 91.62 272 ASP B O 1
ATOM 5468 N N . ILE B 1 273 ? -18.484 -36.312 -3.652 1 94.44 273 ILE B N 1
ATOM 5469 C CA . ILE B 1 273 ? -17.438 -35.469 -3.082 1 94.44 273 ILE B CA 1
ATOM 5470 C C . ILE B 1 273 ? -18.016 -34.125 -2.717 1 94.44 273 ILE B C 1
ATOM 5472 O O . ILE B 1 273 ? -18.734 -33.5 -3.514 1 94.44 273 ILE B O 1
ATOM 5476 N N . VAL B 1 274 ? -17.766 -33.75 -1.465 1 95.56 274 VAL B N 1
ATOM 5477 C CA . VAL B 1 274 ? -18.062 -32.375 -1.084 1 95.56 274 VAL B CA 1
ATOM 5478 C C . VAL B 1 274 ? -16.906 -31.469 -1.467 1 95.56 274 VAL B C 1
ATOM 5480 O O . VAL B 1 274 ? -15.781 -31.641 -0.97 1 95.56 274 VAL B O 1
ATOM 5483 N N . TYR B 1 275 ? -17.172 -30.594 -2.326 1 96.88 275 TYR B N 1
ATOM 5484 C CA . TYR B 1 275 ? -16.141 -29.672 -2.803 1 96.88 275 TYR B CA 1
ATOM 5485 C C . TYR B 1 275 ? -15.664 -28.766 -1.683 1 96.88 275 TYR B C 1
ATOM 5487 O O . TYR B 1 275 ? -16.469 -28.203 -0.941 1 96.88 275 TYR B O 1
ATOM 5495 N N . GLU B 1 276 ? -14.391 -28.656 -1.584 1 95.31 276 GLU B N 1
ATOM 5496 C CA . GLU B 1 276 ? -13.703 -27.656 -0.76 1 95.31 276 GLU B CA 1
ATOM 5497 C C . GLU B 1 276 ? -12.695 -26.859 -1.581 1 95.31 276 GLU B C 1
ATOM 5499 O O . GLU B 1 276 ? -11.961 -27.438 -2.393 1 95.31 276 GLU B O 1
ATOM 5504 N N . ALA B 1 277 ? -12.695 -25.578 -1.349 1 95.12 277 ALA B N 1
ATOM 5505 C CA . ALA B 1 277 ? -11.773 -24.719 -2.098 1 95.12 277 ALA B CA 1
ATOM 5506 C C . ALA B 1 277 ? -10.328 -25.125 -1.849 1 95.12 277 ALA B C 1
ATOM 5508 O O . ALA B 1 277 ? -9.523 -25.188 -2.783 1 95.12 277 ALA B O 1
ATOM 5509 N N . CYS B 1 278 ? -10.016 -25.359 -0.592 1 96.5 278 CYS B N 1
ATOM 5510 C CA . CYS B 1 278 ? -8.688 -25.812 -0.211 1 96.5 278 CYS B CA 1
ATOM 5511 C C . CYS B 1 278 ? -8.766 -27.016 0.725 1 96.5 278 CYS B C 1
ATOM 5513 O O . CYS B 1 278 ? -9.391 -26.938 1.784 1 96.5 278 CYS B O 1
ATOM 5515 N N . SER B 1 279 ? -8.109 -28.094 0.381 1 96.94 279 SER B N 1
ATOM 5516 C CA . SER B 1 279 ? -8.125 -29.328 1.148 1 96.94 279 SER B CA 1
ATOM 5517 C C . SER B 1 279 ? -7.215 -29.234 2.369 1 96.94 279 SER B C 1
ATOM 5519 O O . SER B 1 279 ? -5.996 -29.109 2.234 1 96.94 279 SER B O 1
ATOM 5521 N N . LYS B 1 280 ? -7.758 -29.422 3.512 1 95.44 280 LYS B N 1
ATOM 5522 C CA . LYS B 1 280 ? -6.973 -29.438 4.742 1 95.44 280 LYS B CA 1
ATOM 5523 C C . LYS B 1 280 ? -6.066 -30.656 4.797 1 95.44 280 LYS B C 1
ATOM 5525 O O . LYS B 1 280 ? -4.961 -30.594 5.344 1 95.44 280 LYS B O 1
ATOM 5530 N N . VAL B 1 281 ? -6.539 -31.766 4.227 1 95.44 281 VAL B N 1
ATOM 5531 C CA . VAL B 1 281 ? -5.789 -33 4.23 1 95.44 281 VAL B CA 1
ATOM 5532 C C . VAL B 1 281 ? -4.52 -32.844 3.395 1 95.44 281 VAL B C 1
ATOM 5534 O O . VAL B 1 281 ? -3.424 -33.188 3.846 1 95.44 281 VAL B O 1
ATOM 5537 N N . VAL B 1 282 ? -4.695 -32.344 2.213 1 96.94 282 VAL B N 1
ATOM 5538 C CA . VAL B 1 282 ? -3.541 -32.125 1.341 1 96.94 282 VAL B CA 1
ATOM 5539 C C . VAL B 1 282 ? -2.578 -31.141 1.985 1 96.94 282 VAL B C 1
ATOM 5541 O O . VAL B 1 282 ? -1.361 -31.344 1.964 1 96.94 282 VAL B O 1
ATOM 5544 N N . ASP B 1 283 ? -3.119 -30.078 2.549 1 96.38 283 ASP B N 1
ATOM 5545 C CA . ASP B 1 283 ? -2.299 -29.078 3.24 1 96.38 283 ASP B CA 1
ATOM 5546 C C . ASP B 1 283 ? -1.479 -29.734 4.352 1 96.38 283 ASP B C 1
ATOM 5548 O O . ASP B 1 283 ? -0.299 -29.422 4.527 1 96.38 283 ASP B O 1
ATOM 5552 N N . GLY B 1 284 ? -2.098 -30.594 5.137 1 95.69 284 GLY B N 1
ATOM 5553 C CA . GLY B 1 284 ? -1.409 -31.281 6.219 1 95.69 284 GLY B CA 1
ATOM 5554 C C . GLY B 1 284 ? -0.299 -32.188 5.73 1 95.69 284 GLY B C 1
ATOM 5555 O O . GLY B 1 284 ? 0.794 -32.219 6.301 1 95.69 284 GLY B O 1
ATOM 5556 N N . ILE B 1 285 ? -0.582 -32.938 4.688 1 95.88 285 ILE B N 1
ATOM 5557 C CA . ILE B 1 285 ? 0.356 -33.906 4.152 1 95.88 285 ILE B CA 1
ATOM 5558 C C . ILE B 1 285 ? 1.556 -33.188 3.535 1 95.88 285 ILE B C 1
ATOM 5560 O O . ILE B 1 285 ? 2.695 -33.625 3.684 1 95.88 285 ILE B O 1
ATOM 5564 N N . MET B 1 286 ? 1.29 -32.062 2.916 1 95.5 286 MET B N 1
ATOM 5565 C CA . MET B 1 286 ? 2.334 -31.328 2.203 1 95.5 286 MET B CA 1
ATOM 5566 C C . MET B 1 286 ? 2.992 -30.281 3.109 1 95.5 286 MET B C 1
ATOM 5568 O O . MET B 1 286 ? 3.924 -29.594 2.697 1 95.5 286 MET B O 1
ATOM 5572 N N . GLY B 1 287 ? 2.57 -30.125 4.328 1 94.62 287 GLY B N 1
ATOM 5573 C CA . GLY B 1 287 ? 2.963 -29.062 5.223 1 94.62 287 GLY B CA 1
ATOM 5574 C C . GLY B 1 287 ? 4.469 -28.906 5.352 1 94.62 287 GLY B C 1
ATOM 5575 O O . GLY B 1 287 ? 4.992 -27.797 5.316 1 94.62 287 GLY B O 1
ATOM 5576 N N . HIS B 1 288 ? 5.18 -30 5.473 1 93.75 288 HIS B N 1
ATOM 5577 C CA . HIS B 1 288 ? 6.625 -29.984 5.66 1 93.75 288 HIS B CA 1
ATOM 5578 C C . HIS B 1 288 ? 7.336 -29.484 4.406 1 93.75 288 HIS B C 1
ATOM 5580 O O . HIS B 1 288 ? 8.461 -28.984 4.48 1 93.75 288 HIS B O 1
ATOM 5586 N N . ASP B 1 289 ? 6.711 -29.562 3.289 1 94.94 289 ASP B N 1
ATOM 5587 C CA . ASP B 1 289 ? 7.344 -29.219 2.02 1 94.94 289 ASP B CA 1
ATOM 5588 C C . ASP B 1 289 ? 7.195 -27.734 1.708 1 94.94 289 ASP B C 1
ATOM 5590 O O . ASP B 1 289 ? 7.93 -27.188 0.876 1 94.94 289 ASP B O 1
ATOM 5594 N N . VAL B 1 290 ? 6.32 -27.047 2.357 1 96.62 290 VAL B N 1
ATOM 5595 C CA . VAL B 1 290 ? 5.926 -25.672 2.062 1 96.62 290 VAL B CA 1
ATOM 5596 C C . VAL B 1 290 ? 7.125 -24.734 2.238 1 96.62 290 VAL B C 1
ATOM 5598 O O . VAL B 1 290 ? 7.301 -23.781 1.472 1 96.62 290 VAL B O 1
ATOM 5601 N N . MET B 1 291 ? 7.984 -25.047 3.148 1 97.75 291 MET B N 1
ATOM 5602 C CA . MET B 1 291 ? 9.055 -24.094 3.486 1 97.75 291 MET B CA 1
ATOM 5603 C C . MET B 1 291 ? 10.312 -24.391 2.674 1 97.75 291 MET B C 1
ATOM 5605 O O . MET B 1 291 ? 11.305 -23.672 2.787 1 97.75 291 MET B O 1
ATOM 5609 N N . LYS B 1 292 ? 10.289 -25.406 1.828 1 97.56 292 LYS B N 1
ATOM 5610 C CA . LYS B 1 292 ? 11.398 -25.672 0.928 1 97.56 292 LYS B CA 1
ATOM 5611 C C . LYS B 1 292 ? 11.391 -24.719 -0.263 1 97.56 292 LYS B C 1
ATOM 5613 O O . LYS B 1 292 ? 10.344 -24.203 -0.642 1 97.56 292 LYS B O 1
ATOM 5618 N N . SER B 1 293 ? 12.594 -24.469 -0.806 1 97.75 293 SER B N 1
ATOM 5619 C CA . SER B 1 293 ? 12.703 -23.609 -1.979 1 97.75 293 SER B CA 1
ATOM 5620 C C . SER B 1 293 ? 12.703 -24.438 -3.268 1 97.75 293 SER B C 1
ATOM 5622 O O . SER B 1 293 ? 13.234 -25.547 -3.303 1 97.75 293 SER B O 1
ATOM 5624 N N . VAL B 1 294 ? 12.07 -23.891 -4.312 1 98.19 294 VAL B N 1
ATOM 5625 C CA . VAL B 1 294 ? 12.195 -24.484 -5.645 1 98.19 294 VAL B CA 1
ATOM 5626 C C . VAL B 1 294 ? 12.828 -23.469 -6.598 1 98.19 294 VAL B C 1
ATOM 5628 O O . VAL B 1 294 ? 12.844 -23.688 -7.812 1 98.19 294 VAL B O 1
ATOM 5631 N N . ALA B 1 295 ? 13.367 -22.375 -6.043 1 98.31 295 ALA B N 1
ATOM 5632 C CA . ALA B 1 295 ? 14 -21.344 -6.859 1 98.31 295 ALA B CA 1
ATOM 5633 C C . ALA B 1 295 ? 15.18 -21.906 -7.641 1 98.31 295 ALA B C 1
ATOM 5635 O O . ALA B 1 295 ? 15.5 -21.422 -8.727 1 98.31 295 ALA B O 1
ATOM 5636 N N . ASN B 1 296 ? 15.844 -22.938 -7.168 1 97.44 296 ASN B N 1
ATOM 5637 C CA . ASN B 1 296 ? 17.031 -23.516 -7.797 1 97.44 296 ASN B CA 1
ATOM 5638 C C . ASN B 1 296 ? 16.672 -24.25 -9.086 1 97.44 296 ASN B C 1
ATOM 5640 O O . ASN B 1 296 ? 17.547 -24.625 -9.867 1 97.44 296 ASN B O 1
ATOM 5644 N N . LEU B 1 297 ? 15.375 -24.453 -9.383 1 98.44 297 LEU B N 1
ATOM 5645 C CA . LEU B 1 297 ? 14.938 -25.094 -10.617 1 98.44 297 LEU B CA 1
ATOM 5646 C C . LEU B 1 297 ? 14.82 -24.078 -11.75 1 98.44 297 LEU B C 1
ATOM 5648 O O . LEU B 1 297 ? 14.805 -24.453 -12.93 1 98.44 297 LEU B O 1
ATOM 5652 N N . ILE B 1 298 ? 14.727 -22.781 -11.406 1 98.56 298 ILE B N 1
ATOM 5653 C CA . ILE B 1 298 ? 14.359 -21.734 -12.344 1 98.56 298 ILE B CA 1
ATOM 5654 C C . ILE B 1 298 ? 15.477 -21.547 -13.375 1 98.56 298 ILE B C 1
ATOM 5656 O O . ILE B 1 298 ? 15.203 -21.328 -14.555 1 98.56 298 ILE B O 1
ATOM 5660 N N . PRO B 1 299 ? 16.781 -21.672 -13 1 98.25 299 PRO B N 1
ATOM 5661 C CA . PRO B 1 299 ? 17.844 -21.5 -14 1 98.25 299 PRO B CA 1
ATOM 5662 C C . PRO B 1 299 ? 17.734 -22.516 -15.141 1 98.25 299 PRO B C 1
ATOM 5664 O O . PRO B 1 299 ? 17.938 -22.156 -16.312 1 98.25 299 PRO B O 1
ATOM 5667 N N . ASP B 1 300 ? 17.422 -23.781 -14.859 1 98.31 300 ASP B N 1
ATOM 5668 C CA . ASP B 1 300 ? 17.234 -24.781 -15.906 1 98.31 300 ASP B CA 1
ATOM 5669 C C . ASP B 1 300 ? 16.047 -24.406 -16.797 1 98.31 300 ASP B C 1
ATOM 5671 O O . ASP B 1 300 ? 16.078 -24.625 -18.016 1 98.31 300 ASP B O 1
ATOM 5675 N N . LEU B 1 301 ? 15.016 -23.875 -16.203 1 98.56 301 LEU B N 1
ATOM 5676 C CA . LEU B 1 301 ? 13.812 -23.5 -16.938 1 98.56 301 LEU B CA 1
ATOM 5677 C C . LEU B 1 301 ? 14.094 -22.312 -17.859 1 98.56 301 LEU B C 1
ATOM 5679 O O . LEU B 1 301 ? 13.641 -22.281 -19 1 98.56 301 LEU B O 1
ATOM 5683 N N . LEU B 1 302 ? 14.891 -21.375 -17.344 1 97.69 302 LEU B N 1
ATOM 5684 C CA . LEU B 1 302 ? 15.195 -20.156 -18.109 1 97.69 302 LEU B CA 1
ATOM 5685 C C . LEU B 1 302 ? 16.094 -20.484 -19.297 1 97.69 302 LEU B C 1
ATOM 5687 O O . LEU B 1 302 ? 16.188 -19.688 -20.234 1 97.69 302 LEU B O 1
ATOM 5691 N N . GLU B 1 303 ? 16.734 -21.625 -19.281 1 95.38 303 GLU B N 1
ATOM 5692 C CA . GLU B 1 303 ? 17.547 -22.031 -20.422 1 95.38 303 GLU B CA 1
ATOM 5693 C C . GLU B 1 303 ? 16.672 -22.5 -21.578 1 95.38 303 GLU B C 1
ATOM 5695 O O . GLU B 1 303 ? 17.094 -22.438 -22.75 1 95.38 303 GLU B O 1
ATOM 5700 N N . ARG B 1 304 ? 15.453 -22.875 -21.312 1 92.31 304 ARG B N 1
ATOM 5701 C CA . ARG B 1 304 ? 14.695 -23.594 -22.344 1 92.31 304 ARG B CA 1
ATOM 5702 C C . ARG B 1 304 ? 13.336 -22.938 -22.562 1 92.31 304 ARG B C 1
ATOM 5704 O O . ARG B 1 304 ? 12.711 -23.141 -23.609 1 92.31 304 ARG B O 1
ATOM 5711 N N . SER B 1 305 ? 12.891 -22.172 -21.562 1 95.5 305 SER B N 1
ATOM 5712 C CA . SER B 1 305 ? 11.531 -21.641 -21.625 1 95.5 305 SER B CA 1
ATOM 5713 C C . SER B 1 305 ? 11.477 -20.219 -21.094 1 95.5 305 SER B C 1
ATOM 5715 O O . SER B 1 305 ? 12.359 -19.781 -20.359 1 95.5 305 SER B O 1
ATOM 5717 N N . HIS B 1 306 ? 10.445 -19.484 -21.578 1 97.25 306 HIS B N 1
ATOM 5718 C CA . HIS B 1 306 ? 10.18 -18.156 -21.031 1 97.25 306 HIS B CA 1
ATOM 5719 C C . HIS B 1 306 ? 9.453 -18.266 -19.688 1 97.25 306 HIS B C 1
ATOM 5721 O O . HIS B 1 306 ? 8.617 -19.141 -19.5 1 97.25 306 HIS B O 1
ATOM 5727 N N . VAL B 1 307 ? 9.836 -17.375 -18.781 1 98.69 307 VAL B N 1
ATOM 5728 C CA . VAL B 1 307 ? 9.242 -17.344 -17.453 1 98.69 307 VAL B CA 1
ATOM 5729 C C . VAL B 1 307 ? 8.672 -15.953 -17.172 1 98.69 307 VAL B C 1
ATOM 5731 O O . VAL B 1 307 ? 9.375 -14.945 -17.297 1 98.69 307 VAL B O 1
ATOM 5734 N N . LEU B 1 308 ? 7.418 -15.898 -16.797 1 98.81 308 LEU B N 1
ATOM 5735 C CA . LEU B 1 308 ? 6.77 -14.68 -16.344 1 98.81 308 LEU B CA 1
ATOM 5736 C C . LEU B 1 308 ? 6.48 -14.75 -14.844 1 98.81 308 LEU B C 1
ATOM 5738 O O . LEU B 1 308 ? 5.816 -15.68 -14.383 1 98.81 308 LEU B O 1
ATOM 5742 N N . LEU B 1 309 ? 7.035 -13.867 -14.109 1 98.88 309 LEU B N 1
ATOM 5743 C CA . LEU B 1 309 ? 6.688 -13.641 -12.711 1 98.88 309 LEU B CA 1
ATOM 5744 C C . LEU B 1 309 ? 5.918 -12.336 -12.547 1 98.88 309 LEU B C 1
ATOM 5746 O O . LEU B 1 309 ? 6.402 -11.273 -12.93 1 98.88 309 LEU B O 1
ATOM 5750 N N . TYR B 1 310 ? 4.684 -12.406 -11.969 1 98.75 310 TYR B N 1
ATOM 5751 C CA . TYR B 1 310 ? 3.916 -11.172 -11.836 1 98.75 310 TYR B CA 1
ATOM 5752 C C . TYR B 1 310 ? 3.307 -11.055 -10.445 1 98.75 310 TYR B C 1
ATOM 5754 O O . TYR B 1 310 ? 2.938 -12.062 -9.836 1 98.75 310 TYR B O 1
ATOM 5762 N N . GLN B 1 311 ? 3.234 -9.844 -9.922 1 98.75 311 GLN B N 1
ATOM 5763 C CA . GLN B 1 311 ? 2.74 -9.586 -8.578 1 98.75 311 GLN B CA 1
ATOM 5764 C C . GLN B 1 311 ? 1.763 -8.414 -8.57 1 98.75 311 GLN B C 1
ATOM 5766 O O . GLN B 1 311 ? 1.934 -7.449 -9.32 1 98.75 311 GLN B O 1
ATOM 5771 N N . GLY B 1 312 ? 0.707 -8.555 -7.691 1 98.69 312 GLY B N 1
ATOM 5772 C CA . GLY B 1 312 ? -0.104 -7.398 -7.352 1 98.69 312 GLY B CA 1
ATOM 5773 C C . GLY B 1 312 ? 0.556 -6.484 -6.336 1 98.69 312 GLY B C 1
ATOM 5774 O O . GLY B 1 312 ? 1.149 -6.957 -5.363 1 98.69 312 GLY B O 1
ATOM 5775 N N . GLN B 1 313 ? 0.433 -5.25 -6.508 1 97.88 313 GLN B N 1
ATOM 5776 C CA . GLN B 1 313 ? 1.126 -4.199 -5.77 1 97.88 313 GLN B CA 1
ATOM 5777 C C . GLN B 1 313 ? 0.773 -4.254 -4.285 1 97.88 313 GLN B C 1
ATOM 5779 O O . GLN B 1 313 ? 1.614 -3.961 -3.43 1 97.88 313 GLN B O 1
ATOM 5784 N N . PHE B 1 314 ? -0.436 -4.652 -3.955 1 98.25 314 PHE B N 1
ATOM 5785 C CA . PHE B 1 314 ? -0.912 -4.488 -2.586 1 98.25 314 PHE B CA 1
ATOM 5786 C C . PHE B 1 314 ? -1.004 -5.832 -1.879 1 98.25 314 PHE B C 1
ATOM 5788 O O . PHE B 1 314 ? -1.707 -5.965 -0.875 1 98.25 314 PHE B O 1
ATOM 5795 N N . ASP B 1 315 ? -0.371 -6.852 -2.438 1 98.62 315 ASP B N 1
ATOM 5796 C CA . ASP B 1 315 ? -0.199 -8.141 -1.774 1 98.62 315 ASP B CA 1
ATOM 5797 C C . ASP B 1 315 ? 0.896 -8.07 -0.712 1 98.62 315 ASP B C 1
ATOM 5799 O O . ASP B 1 315 ? 2.074 -7.902 -1.036 1 98.62 315 ASP B O 1
ATOM 5803 N N . ALA B 1 316 ? 0.544 -8.242 0.532 1 98.25 316 ALA B N 1
ATOM 5804 C CA . ALA B 1 316 ? 1.506 -8.172 1.63 1 98.25 316 ALA B CA 1
ATOM 5805 C C . ALA B 1 316 ? 1.996 -9.562 2.023 1 98.25 316 ALA B C 1
ATOM 5807 O O . ALA B 1 316 ? 2.814 -9.703 2.936 1 98.25 316 ALA B O 1
ATOM 5808 N N . GLU B 1 317 ? 1.547 -10.594 1.411 1 97.5 317 GLU B N 1
ATOM 5809 C CA . GLU B 1 317 ? 1.914 -11.969 1.745 1 97.5 317 GLU B CA 1
ATOM 5810 C C . GLU B 1 317 ? 3.035 -12.477 0.841 1 97.5 317 GLU B C 1
ATOM 5812 O O . GLU B 1 317 ? 4.141 -12.75 1.311 1 97.5 317 GLU B O 1
ATOM 5817 N N . CYS B 1 318 ? 2.756 -12.531 -0.417 1 97.69 318 CYS B N 1
ATOM 5818 C CA . CYS B 1 318 ? 3.713 -12.961 -1.43 1 97.69 318 CYS B CA 1
ATOM 5819 C C . CYS B 1 318 ? 3.793 -11.953 -2.568 1 97.69 318 CYS B C 1
ATOM 5821 O O . CYS B 1 318 ? 3.807 -12.328 -3.74 1 97.69 318 CYS B O 1
ATOM 5823 N N . GLY B 1 319 ? 3.812 -10.688 -2.205 1 98.25 319 GLY B N 1
ATOM 5824 C CA . GLY B 1 319 ? 3.721 -9.617 -3.184 1 98.25 319 GLY B CA 1
ATOM 5825 C C . GLY B 1 319 ? 5.066 -9.211 -3.748 1 98.25 319 GLY B C 1
ATOM 5826 O O . GLY B 1 319 ? 5.941 -10.055 -3.961 1 98.25 319 GLY B O 1
ATOM 5827 N N . VAL B 1 320 ? 5.219 -7.977 -4.09 1 98.44 320 VAL B N 1
ATOM 5828 C CA . VAL B 1 320 ? 6.301 -7.43 -4.902 1 98.44 320 VAL B CA 1
ATOM 5829 C C . VAL B 1 320 ? 7.629 -7.59 -4.172 1 98.44 320 VAL B C 1
ATOM 5831 O O . VAL B 1 320 ? 8.539 -8.266 -4.66 1 98.44 320 VAL B O 1
ATOM 5834 N N . ALA B 1 321 ? 7.746 -7.031 -2.967 1 98.06 321 ALA B N 1
ATOM 5835 C CA . ALA B 1 321 ? 9.016 -7.098 -2.242 1 98.06 321 ALA B CA 1
ATOM 5836 C C . ALA B 1 321 ? 9.359 -8.539 -1.876 1 98.06 321 ALA B C 1
ATOM 5838 O O . ALA B 1 321 ? 10.531 -8.914 -1.859 1 98.06 321 ALA B O 1
ATOM 5839 N N . SER B 1 322 ? 8.383 -9.312 -1.573 1 98.19 322 SER B N 1
ATOM 5840 C CA . SER B 1 322 ? 8.562 -10.727 -1.26 1 98.19 322 SER B CA 1
ATOM 5841 C C . SER B 1 322 ? 9.242 -11.469 -2.412 1 98.19 322 SER B C 1
ATOM 5843 O O . SER B 1 322 ? 10.219 -12.195 -2.205 1 98.19 322 SER B O 1
ATOM 5845 N N . ASN B 1 323 ? 8.758 -11.273 -3.596 1 98.5 323 ASN B N 1
ATOM 5846 C CA . ASN B 1 323 ? 9.305 -11.984 -4.742 1 98.5 323 ASN B CA 1
ATOM 5847 C C . ASN B 1 323 ? 10.594 -11.328 -5.238 1 98.5 323 ASN B C 1
ATOM 5849 O O . ASN B 1 323 ? 11.5 -12.016 -5.715 1 98.5 323 ASN B O 1
ATOM 5853 N N . GLU B 1 324 ? 10.688 -10.016 -5.105 1 97.12 324 GLU B N 1
ATOM 5854 C CA . GLU B 1 324 ? 11.945 -9.352 -5.441 1 97.12 324 GLU B CA 1
ATOM 5855 C C . GLU B 1 324 ? 13.094 -9.898 -4.605 1 97.12 324 GLU B C 1
ATOM 5857 O O . GLU B 1 324 ? 14.234 -9.961 -5.074 1 97.12 324 GLU B O 1
ATOM 5862 N N . ALA B 1 325 ? 12.844 -10.297 -3.416 1 97.06 325 ALA B N 1
ATOM 5863 C CA . ALA B 1 325 ? 13.852 -10.766 -2.471 1 97.06 325 ALA B CA 1
ATOM 5864 C C . ALA B 1 325 ? 14.633 -11.945 -3.041 1 97.06 325 ALA B C 1
ATOM 5866 O O . ALA B 1 325 ? 15.852 -12.039 -2.865 1 97.06 325 ALA B O 1
ATOM 5867 N N . TRP B 1 326 ? 13.922 -12.875 -3.74 1 98 326 TRP B N 1
ATOM 5868 C CA . TRP B 1 326 ? 14.648 -14.023 -4.262 1 98 326 TRP B CA 1
ATOM 5869 C C . TRP B 1 326 ? 15.008 -13.82 -5.73 1 98 326 TRP B C 1
ATOM 5871 O O . TRP B 1 326 ? 16.031 -14.32 -6.199 1 98 326 TRP B O 1
ATOM 5881 N N . ILE B 1 327 ? 14.234 -13.039 -6.508 1 97.88 327 ILE B N 1
ATOM 5882 C CA . ILE B 1 327 ? 14.531 -12.805 -7.918 1 97.88 327 ILE B CA 1
ATOM 5883 C C . ILE B 1 327 ? 15.875 -12.086 -8.055 1 97.88 327 ILE B C 1
ATOM 5885 O O . ILE B 1 327 ? 16.688 -12.445 -8.898 1 97.88 327 ILE B O 1
ATOM 5889 N N . SER B 1 328 ? 16.062 -11.102 -7.152 1 95.06 328 SER B N 1
ATOM 5890 C CA . SER B 1 328 ? 17.281 -10.281 -7.223 1 95.06 328 SER B CA 1
ATOM 5891 C C . SER B 1 328 ? 18.516 -11.094 -6.832 1 95.06 328 SER B C 1
ATOM 5893 O O . SER B 1 328 ? 19.641 -10.68 -7.109 1 95.06 328 SER B O 1
ATOM 5895 N N . LYS B 1 329 ? 18.359 -12.289 -6.273 1 95.44 329 LYS B N 1
ATOM 5896 C CA . LYS B 1 329 ? 19.469 -13.102 -5.805 1 95.44 329 LYS B CA 1
ATOM 5897 C C . LYS B 1 329 ? 19.594 -14.391 -6.621 1 95.44 329 LYS B C 1
ATOM 5899 O O . LYS B 1 329 ? 20.516 -15.188 -6.391 1 95.44 329 LYS B O 1
ATOM 5904 N N . LEU B 1 330 ? 18.703 -14.578 -7.508 1 97.31 330 LEU B N 1
ATOM 5905 C CA . LEU B 1 330 ? 18.688 -15.805 -8.297 1 97.31 330 LEU B CA 1
ATOM 5906 C C . LEU B 1 330 ? 19.969 -15.938 -9.125 1 97.31 330 LEU B C 1
ATOM 5908 O O . LEU B 1 330 ? 20.281 -15.062 -9.938 1 97.31 330 LEU B O 1
ATOM 5912 N N . ALA B 1 331 ? 20.688 -17 -8.906 1 96 331 ALA B N 1
ATOM 5913 C CA . ALA B 1 331 ? 21.875 -17.266 -9.711 1 96 331 ALA B CA 1
ATOM 5914 C C . ALA B 1 331 ? 21.516 -17.938 -11.031 1 96 331 ALA B C 1
ATOM 5916 O O . ALA B 1 331 ? 20.984 -19.047 -11.047 1 96 331 ALA B O 1
ATOM 5917 N N . TRP B 1 332 ? 21.734 -17.297 -12.078 1 96.94 332 TRP B N 1
ATOM 5918 C CA . TRP B 1 332 ? 21.516 -17.781 -13.438 1 96.94 332 TRP B CA 1
ATOM 5919 C C . TRP B 1 332 ? 22.312 -16.953 -14.445 1 96.94 332 TRP B C 1
ATOM 5921 O O . TRP B 1 332 ? 22.812 -15.875 -14.117 1 96.94 332 TRP B O 1
ATOM 5931 N N . PRO B 1 333 ? 22.578 -17.422 -15.609 1 95.31 333 PRO B N 1
ATOM 5932 C CA . PRO B 1 333 ? 23.453 -16.75 -16.562 1 95.31 333 PRO B CA 1
ATOM 5933 C C . PRO B 1 333 ? 22.984 -15.336 -16.906 1 95.31 333 PRO B C 1
ATOM 5935 O O . PRO B 1 333 ? 23.797 -14.477 -17.266 1 95.31 333 PRO B O 1
ATOM 5938 N N . GLY B 1 334 ? 21.75 -15.039 -16.797 1 96.69 334 GLY B N 1
ATOM 5939 C CA . GLY B 1 334 ? 21.219 -13.727 -17.141 1 96.69 334 GLY B CA 1
ATOM 5940 C C . GLY B 1 334 ? 21.109 -12.797 -15.938 1 96.69 334 GLY B C 1
ATOM 5941 O O . GLY B 1 334 ? 20.547 -11.703 -16.047 1 96.69 334 GLY B O 1
ATOM 5942 N N . HIS B 1 335 ? 21.688 -13.133 -14.797 1 97.06 335 HIS B N 1
ATOM 5943 C CA . HIS B 1 335 ? 21.5 -12.414 -13.547 1 97.06 335 HIS B CA 1
ATOM 5944 C C . HIS B 1 335 ? 21.938 -10.961 -13.68 1 97.06 335 HIS B C 1
ATOM 5946 O O . HIS B 1 335 ? 21.203 -10.047 -13.328 1 97.06 335 HIS B O 1
ATOM 5952 N N . SER B 1 336 ? 23.188 -10.719 -14.094 1 96.81 336 SER B N 1
ATOM 5953 C CA . SER B 1 336 ? 23.719 -9.359 -14.195 1 96.81 336 SER B CA 1
ATOM 5954 C C . SER B 1 336 ? 22.891 -8.508 -15.148 1 96.81 336 SER B C 1
ATOM 5956 O O . SER B 1 336 ? 22.578 -7.359 -14.844 1 96.81 336 SER B O 1
ATOM 5958 N N . GLY B 1 337 ? 22.531 -9.086 -16.312 1 96.62 337 GLY B N 1
ATOM 5959 C CA . GLY B 1 337 ? 21.703 -8.367 -17.266 1 96.62 337 GLY B CA 1
ATOM 5960 C C . GLY B 1 337 ? 20.328 -8.008 -16.719 1 96.62 337 GLY B C 1
ATOM 5961 O O . GLY B 1 337 ? 19.859 -6.883 -16.906 1 96.62 337 GLY B O 1
ATOM 5962 N N . PHE B 1 338 ? 19.734 -8.906 -16.047 1 96.69 338 PHE B N 1
ATOM 5963 C CA . PHE B 1 338 ? 18.406 -8.664 -15.469 1 96.69 338 PHE B CA 1
ATOM 5964 C C . PHE B 1 338 ? 18.484 -7.598 -14.383 1 96.69 338 PHE B C 1
ATOM 5966 O O . PHE B 1 338 ? 17.594 -6.742 -14.289 1 96.69 338 PHE B O 1
ATOM 5973 N N . SER B 1 339 ? 19.516 -7.664 -13.516 1 94.69 339 SER B N 1
ATOM 5974 C CA . SER B 1 339 ? 19.703 -6.719 -12.422 1 94.69 339 SER B CA 1
ATOM 5975 C C . SER B 1 339 ? 19.906 -5.297 -12.938 1 94.69 339 SER B C 1
ATOM 5977 O O . SER B 1 339 ? 19.516 -4.328 -12.281 1 94.69 339 SER B O 1
ATOM 5979 N N . GLU B 1 340 ? 20.438 -5.156 -14.125 1 93.56 340 GLU B N 1
ATOM 5980 C CA . GLU B 1 340 ? 20.812 -3.846 -14.648 1 93.56 340 GLU B CA 1
ATOM 5981 C C . GLU B 1 340 ? 19.75 -3.309 -15.594 1 93.56 340 GLU B C 1
ATOM 5983 O O . GLU B 1 340 ? 19.734 -2.117 -15.914 1 93.56 340 GLU B O 1
ATOM 5988 N N . THR B 1 341 ? 18.922 -4.203 -16.016 1 93.94 341 THR B N 1
ATOM 5989 C CA . THR B 1 341 ? 17.906 -3.809 -16.969 1 93.94 341 THR B CA 1
ATOM 5990 C C . THR B 1 341 ? 16.922 -2.832 -16.344 1 93.94 341 THR B C 1
ATOM 5992 O O . THR B 1 341 ? 16.516 -3.008 -15.188 1 93.94 341 THR B O 1
ATOM 5995 N N . GLU B 1 342 ? 16.562 -1.784 -17.078 1 91.19 342 GLU B N 1
ATOM 5996 C CA . GLU B 1 342 ? 15.57 -0.823 -16.609 1 91.19 342 GLU B CA 1
ATOM 5997 C C . GLU B 1 342 ? 14.156 -1.372 -16.766 1 91.19 342 GLU B C 1
ATOM 5999 O O . GLU B 1 342 ? 13.859 -2.047 -17.75 1 91.19 342 GLU B O 1
ATOM 6004 N N . ARG B 1 343 ? 13.406 -1.106 -15.797 1 92.12 343 ARG B N 1
ATOM 6005 C CA . ARG B 1 343 ? 12 -1.451 -15.945 1 92.12 343 ARG B CA 1
ATOM 6006 C C . ARG B 1 343 ? 11.281 -0.448 -16.844 1 92.12 343 ARG B C 1
ATOM 6008 O O . ARG B 1 343 ? 11.68 0.717 -16.922 1 92.12 343 ARG B O 1
ATOM 6015 N N . TRP B 1 344 ? 10.305 -0.899 -17.484 1 91.12 344 TRP B N 1
ATOM 6016 C CA . TRP B 1 344 ? 9.516 0.019 -18.297 1 91.12 344 TRP B CA 1
ATOM 6017 C C . TRP B 1 344 ? 8.055 0.032 -17.844 1 91.12 344 TRP B C 1
ATOM 6019 O O . TRP B 1 344 ? 7.598 -0.899 -17.188 1 91.12 344 TRP B O 1
ATOM 6029 N N . PHE B 1 345 ? 7.344 1.15 -18.156 1 92.06 345 PHE B N 1
ATOM 6030 C CA . PHE B 1 345 ? 5.953 1.351 -17.766 1 92.06 345 PHE B CA 1
ATOM 6031 C C . PHE B 1 345 ? 5.012 0.71 -18.781 1 92.06 345 PHE B C 1
ATOM 6033 O O . PHE B 1 345 ? 5.094 0.991 -19.984 1 92.06 345 PHE B O 1
ATOM 6040 N N . TRP B 1 346 ? 4.156 -0.178 -18.297 1 92.25 346 TRP B N 1
ATOM 6041 C CA . TRP B 1 346 ? 3.078 -0.719 -19.109 1 92.25 346 TRP B CA 1
ATOM 6042 C C . TRP B 1 346 ? 1.896 0.242 -19.172 1 92.25 346 TRP B C 1
ATOM 6044 O O . TRP B 1 346 ? 1.135 0.351 -18.203 1 92.25 346 TRP B O 1
ATOM 6054 N N . ARG B 1 347 ? 1.74 0.932 -20.266 1 88.5 347 ARG B N 1
ATOM 6055 C CA . ARG B 1 347 ? 0.658 1.889 -20.469 1 88.5 347 ARG B CA 1
ATOM 6056 C C . ARG B 1 347 ? -0.363 1.353 -21.469 1 88.5 347 ARG B C 1
ATOM 6058 O O . ARG B 1 347 ? -0.014 0.594 -22.375 1 88.5 347 ARG B O 1
ATOM 6065 N N . ASP B 1 348 ? -1.504 1.67 -21.25 1 82 348 ASP B N 1
ATOM 6066 C CA . ASP B 1 348 ? -2.555 1.181 -22.141 1 82 348 ASP B CA 1
ATOM 6067 C C . ASP B 1 348 ? -3.488 2.314 -22.562 1 82 348 ASP B C 1
ATOM 6069 O O . ASP B 1 348 ? -3.998 3.053 -21.719 1 82 348 ASP B O 1
ATOM 6073 N N . ALA B 1 349 ? -3.643 2.449 -23.828 1 78.94 349 ALA B N 1
ATOM 6074 C CA . ALA B 1 349 ? -4.465 3.516 -24.391 1 78.94 349 ALA B CA 1
ATOM 6075 C C . ALA B 1 349 ? -5.914 3.398 -23.922 1 78.94 349 ALA B C 1
ATOM 6077 O O . ALA B 1 349 ? -6.594 4.41 -23.734 1 78.94 349 ALA B O 1
ATOM 6078 N N . GLU B 1 350 ? -6.395 2.17 -23.781 1 78.81 350 GLU B N 1
ATOM 6079 C CA . GLU B 1 350 ? -7.77 1.944 -23.359 1 78.81 350 GLU B CA 1
ATOM 6080 C C . GLU B 1 350 ? -7.996 2.455 -21.938 1 78.81 350 GLU B C 1
ATOM 6082 O O . GLU B 1 350 ? -9.141 2.664 -21.516 1 78.81 350 GLU B O 1
ATOM 6087 N N . TYR B 1 351 ? -6.914 2.625 -21.281 1 74.75 351 TYR B N 1
ATOM 6088 C CA . TYR B 1 351 ? -6.984 3.145 -19.922 1 74.75 351 TYR B CA 1
ATOM 6089 C C . TYR B 1 351 ? -6.465 4.574 -19.859 1 74.75 351 TYR B C 1
ATOM 6091 O O . TYR B 1 351 ? -5.809 4.961 -18.891 1 74.75 351 TYR B O 1
ATOM 6099 N N . GLY B 1 352 ? -6.566 5.363 -20.938 1 74.25 352 GLY B N 1
ATOM 6100 C CA . GLY B 1 352 ? -6.148 6.758 -20.953 1 74.25 352 GLY B CA 1
ATOM 6101 C C . GLY B 1 352 ? -4.656 6.938 -20.75 1 74.25 352 GLY B C 1
ATOM 6102 O O . GLY B 1 352 ? -4.227 7.895 -20.094 1 74.25 352 GLY B O 1
ATOM 6103 N N . GLN B 1 353 ? -3.951 5.93 -21.016 1 77.88 353 GLN B N 1
ATOM 6104 C CA . GLN B 1 353 ? -2.494 5.93 -20.922 1 77.88 353 GLN B CA 1
ATOM 6105 C C . GLN B 1 353 ? -2.035 5.848 -19.469 1 77.88 353 GLN B C 1
ATOM 6107 O O . GLN B 1 353 ? -0.906 6.227 -19.141 1 77.88 353 GLN B O 1
ATOM 6112 N N . ALA B 1 354 ? -2.914 5.461 -18.703 1 82.19 354 ALA B N 1
ATOM 6113 C CA . ALA B 1 354 ? -2.514 5.195 -17.328 1 82.19 354 ALA B CA 1
ATOM 6114 C C . ALA B 1 354 ? -1.476 4.078 -17.25 1 82.19 354 ALA B C 1
ATOM 6116 O O . ALA B 1 354 ? -1.445 3.199 -18.125 1 82.19 354 ALA B O 1
ATOM 6117 N N . VAL B 1 355 ? -0.619 4.172 -16.297 1 89.31 355 VAL B N 1
ATOM 6118 C CA . VAL B 1 355 ? 0.35 3.107 -16.062 1 89.31 355 VAL B CA 1
ATOM 6119 C C . VAL B 1 355 ? -0.334 1.927 -15.375 1 89.31 355 VAL B C 1
ATOM 6121 O O . VAL B 1 355 ? -0.823 2.053 -14.25 1 89.31 355 VAL B O 1
ATOM 6124 N N . LEU B 1 356 ? -0.373 0.804 -16.031 1 92 356 LEU B N 1
ATOM 6125 C CA . LEU B 1 356 ? -1.03 -0.391 -15.516 1 92 356 LEU B CA 1
ATOM 6126 C C . LEU B 1 356 ? -0.087 -1.184 -14.617 1 92 356 LEU B C 1
ATOM 6128 O O . LEU B 1 356 ? -0.536 -1.959 -13.766 1 92 356 LEU B O 1
ATOM 6132 N N . GLY B 1 357 ? 1.185 -1.028 -14.898 1 93.75 357 GLY B N 1
ATOM 6133 C CA . GLY B 1 357 ? 2.193 -1.766 -14.156 1 93.75 357 GLY B CA 1
ATOM 6134 C C . GLY B 1 357 ? 3.605 -1.506 -14.641 1 93.75 357 GLY B C 1
ATOM 6135 O O . GLY B 1 357 ? 3.84 -0.567 -15.406 1 93.75 357 GLY B O 1
ATOM 6136 N N . TYR B 1 358 ? 4.539 -2.205 -14.047 1 95.88 358 TYR B N 1
ATOM 6137 C CA . TYR B 1 358 ? 5.965 -2.119 -14.344 1 95.88 358 TYR B CA 1
ATOM 6138 C C . TYR B 1 358 ? 6.484 -3.438 -14.906 1 95.88 358 TYR B C 1
ATOM 6140 O O . TYR B 1 358 ? 6.148 -4.512 -14.398 1 95.88 358 TYR B O 1
ATOM 6148 N N . VAL B 1 359 ? 7.25 -3.385 -15.969 1 96.25 359 VAL B N 1
ATOM 6149 C CA . VAL B 1 359 ? 7.75 -4.59 -16.625 1 96.25 359 VAL B CA 1
ATOM 6150 C C . VAL B 1 359 ? 9.273 -4.559 -16.672 1 96.25 359 VAL B C 1
ATOM 6152 O O . VAL B 1 359 ? 9.867 -3.543 -17.047 1 96.25 359 VAL B O 1
ATOM 6155 N N . LYS B 1 360 ? 9.859 -5.555 -16.25 1 95.38 360 LYS B N 1
ATOM 6156 C CA . LYS B 1 360 ? 11.289 -5.809 -16.375 1 95.38 360 LYS B CA 1
ATOM 6157 C C . LYS B 1 360 ? 11.547 -7.137 -17.094 1 95.38 360 LYS B C 1
ATOM 6159 O O . LYS B 1 360 ? 10.992 -8.172 -16.703 1 95.38 360 LYS B O 1
ATOM 6164 N N . SER B 1 361 ? 12.305 -7.094 -18.156 1 95.81 361 SER B N 1
ATOM 6165 C CA . SER B 1 361 ? 12.539 -8.312 -18.938 1 95.81 361 SER B CA 1
ATOM 6166 C C . SER B 1 361 ? 13.984 -8.383 -19.422 1 95.81 361 SER B C 1
ATOM 6168 O O . SER B 1 361 ? 14.555 -7.371 -19.844 1 95.81 361 SER B O 1
ATOM 6170 N N . HIS B 1 362 ? 14.594 -9.469 -19.281 1 96.06 362 HIS B N 1
ATOM 6171 C CA . HIS B 1 362 ? 15.922 -9.789 -19.797 1 96.06 362 HIS B CA 1
ATOM 6172 C C . HIS B 1 362 ? 16.031 -11.266 -20.156 1 96.06 362 HIS B C 1
ATOM 6174 O O . HIS B 1 362 ? 15.75 -12.133 -19.328 1 96.06 362 HIS B O 1
ATOM 6180 N N . LYS B 1 363 ? 16.422 -11.492 -21.438 1 95.69 363 LYS B N 1
ATOM 6181 C CA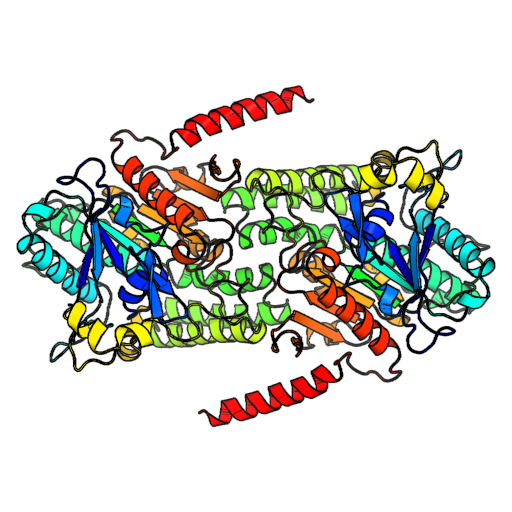 . LYS B 1 363 ? 16.391 -12.852 -21.953 1 95.69 363 LYS B CA 1
ATOM 6182 C C . LYS B 1 363 ? 15.016 -13.477 -21.781 1 95.69 363 LYS B C 1
ATOM 6184 O O . LYS B 1 363 ? 14 -12.898 -22.172 1 95.69 363 LYS B O 1
ATOM 6189 N N . LYS B 1 364 ? 14.914 -14.625 -21.047 1 97.12 364 LYS B N 1
ATOM 6190 C CA . LYS B 1 364 ? 13.641 -15.336 -21.016 1 97.12 364 LYS B CA 1
ATOM 6191 C C . LYS B 1 364 ? 12.914 -15.078 -19.688 1 97.12 364 LYS B C 1
ATOM 6193 O O . LYS B 1 364 ? 11.891 -15.711 -19.406 1 97.12 364 LYS B O 1
ATOM 6198 N N . LEU B 1 365 ? 13.43 -14.156 -18.875 1 98.25 365 LEU B N 1
ATOM 6199 C CA . LEU B 1 365 ? 12.766 -13.82 -17.609 1 98.25 365 LEU B CA 1
ATOM 6200 C C . LEU B 1 365 ? 12.055 -12.477 -17.719 1 98.25 365 LEU B C 1
ATOM 6202 O O . LEU B 1 365 ? 12.672 -11.469 -18.078 1 98.25 365 LEU B O 1
ATOM 6206 N N . THR B 1 366 ? 10.805 -12.469 -17.469 1 98 366 THR B N 1
ATOM 6207 C CA . THR B 1 366 ? 9.992 -11.258 -17.375 1 98 366 THR B CA 1
ATOM 6208 C C . THR B 1 366 ? 9.352 -11.133 -16 1 98 366 THR B C 1
ATOM 6210 O O . THR B 1 366 ? 8.805 -12.102 -15.469 1 98 366 THR B O 1
ATOM 6213 N N . HIS B 1 367 ? 9.492 -10.016 -15.398 1 98.06 367 HIS B N 1
ATOM 6214 C CA . HIS B 1 367 ? 8.891 -9.672 -14.117 1 98.06 367 HIS B CA 1
ATOM 6215 C C . HIS B 1 367 ? 7.93 -8.492 -14.266 1 98.06 367 HIS B C 1
ATOM 6217 O O . HIS B 1 367 ? 8.297 -7.449 -14.812 1 98.06 367 HIS B O 1
ATOM 6223 N N . VAL B 1 368 ? 6.68 -8.664 -13.836 1 98.06 368 VAL B N 1
ATOM 6224 C CA . VAL B 1 368 ? 5.664 -7.621 -13.984 1 98.06 368 VAL B CA 1
ATOM 6225 C C . VAL B 1 368 ? 5.051 -7.301 -12.625 1 98.06 368 VAL B C 1
ATOM 6227 O O . VAL B 1 368 ? 4.672 -8.203 -11.875 1 98.06 368 VAL B O 1
ATOM 6230 N N . VAL B 1 369 ? 5.008 -6.047 -12.289 1 98.06 369 VAL B N 1
ATOM 6231 C CA . VAL B 1 369 ? 4.223 -5.555 -11.156 1 98.06 369 VAL B CA 1
ATOM 6232 C C . VAL B 1 369 ? 2.941 -4.898 -11.664 1 98.06 369 VAL B C 1
ATOM 6234 O O . VAL B 1 369 ? 2.988 -4.008 -12.516 1 98.06 369 VAL B O 1
ATOM 6237 N N . ILE B 1 370 ? 1.811 -5.375 -11.195 1 97.81 370 ILE B N 1
ATOM 6238 C CA . ILE B 1 370 ? 0.518 -4.836 -11.602 1 97.81 370 ILE B CA 1
ATOM 6239 C C . ILE B 1 370 ? 0.02 -3.84 -10.562 1 97.81 370 ILE B C 1
ATOM 6241 O O . ILE B 1 370 ? -0.209 -4.207 -9.406 1 97.81 370 ILE B O 1
ATOM 6245 N N . ARG B 1 371 ? -0.166 -2.586 -10.953 1 95.69 371 ARG B N 1
ATOM 6246 C CA . ARG B 1 371 ? -0.672 -1.547 -10.062 1 95.69 371 ARG B CA 1
ATOM 6247 C C . ARG B 1 371 ? -2.125 -1.814 -9.68 1 95.69 371 ARG B C 1
ATOM 6249 O O . ARG B 1 371 ? -2.904 -2.311 -10.492 1 95.69 371 ARG B O 1
ATOM 6256 N N . ASN B 1 372 ? -2.439 -1.454 -8.414 1 95.06 372 ASN B N 1
ATOM 6257 C CA . ASN B 1 372 ? -3.799 -1.483 -7.879 1 95.06 372 ASN B CA 1
ATOM 6258 C C . ASN B 1 372 ? -4.391 -2.891 -7.93 1 95.06 372 ASN B C 1
ATOM 6260 O O . ASN B 1 372 ? -5.547 -3.068 -8.32 1 95.06 372 ASN B O 1
ATOM 6264 N N . ALA B 1 373 ? -3.576 -3.881 -7.637 1 98.06 373 ALA B N 1
ATOM 6265 C CA . ALA B 1 373 ? -3.998 -5.273 -7.508 1 98.06 373 ALA B CA 1
ATOM 6266 C C . ALA B 1 373 ? -3.381 -5.922 -6.27 1 98.06 373 ALA B C 1
ATOM 6268 O O . ALA B 1 373 ? -2.309 -5.512 -5.816 1 98.06 373 ALA B O 1
ATOM 6269 N N . GLY B 1 374 ? -4.109 -6.883 -5.711 1 98.31 374 GLY B N 1
ATOM 6270 C CA . GLY B 1 374 ? -3.578 -7.715 -4.641 1 98.31 374 GLY B CA 1
ATOM 6271 C C . GLY B 1 374 ? -3.062 -9.055 -5.125 1 98.31 374 GLY B C 1
ATOM 6272 O O . GLY B 1 374 ? -2.453 -9.141 -6.195 1 98.31 374 GLY B O 1
ATOM 6273 N N . HIS B 1 375 ? -3.264 -10.023 -4.312 1 98.56 375 HIS B N 1
ATOM 6274 C CA . HIS B 1 375 ? -2.768 -11.383 -4.516 1 98.56 375 HIS B CA 1
ATOM 6275 C C . HIS B 1 375 ? -3.412 -12.023 -5.738 1 98.56 375 HIS B C 1
ATOM 6277 O O . HIS B 1 375 ? -2.77 -12.797 -6.449 1 98.56 375 HIS B O 1
ATOM 6283 N N . MET B 1 376 ? -4.66 -11.719 -5.93 1 98.44 376 MET B N 1
ATOM 6284 C CA . MET B 1 376 ? -5.406 -12.32 -7.031 1 98.44 376 MET B CA 1
ATOM 6285 C C . MET B 1 376 ? -5.551 -11.344 -8.195 1 98.44 376 MET B C 1
ATOM 6287 O O . MET B 1 376 ? -6.648 -10.852 -8.469 1 98.44 376 MET B O 1
ATOM 6291 N N . VAL B 1 377 ? -4.508 -11.219 -8.922 1 98.62 377 VAL B N 1
ATOM 6292 C CA . VAL B 1 377 ? -4.383 -10.242 -10 1 98.62 377 VAL B CA 1
ATOM 6293 C C . VAL B 1 377 ? -5.512 -10.43 -11.008 1 98.62 377 VAL B C 1
ATOM 6295 O O . VAL B 1 377 ? -6.191 -9.469 -11.375 1 98.62 377 VAL B O 1
ATOM 6298 N N . PRO B 1 378 ? -5.852 -11.672 -11.43 1 98.62 378 PRO B N 1
ATOM 6299 C CA . PRO B 1 378 ? -6.91 -11.82 -12.43 1 98.62 378 PRO B CA 1
ATOM 6300 C C . PRO B 1 378 ? -8.281 -11.414 -11.898 1 98.62 378 PRO B C 1
ATOM 6302 O O . PRO B 1 378 ? -9.188 -11.102 -12.68 1 98.62 378 PRO B O 1
ATOM 6305 N N . HIS B 1 379 ? -8.438 -11.531 -10.578 1 98.19 379 HIS B N 1
ATOM 6306 C CA . HIS B 1 379 ? -9.688 -11.07 -9.992 1 98.19 379 HIS B CA 1
ATOM 6307 C C . HIS B 1 379 ? -9.711 -9.555 -9.836 1 98.19 379 HIS B C 1
ATOM 6309 O O . HIS B 1 379 ? -10.719 -8.914 -10.125 1 98.19 379 HIS B O 1
ATOM 6315 N N . ASP B 1 380 ? -8.633 -8.977 -9.359 1 97.81 380 ASP B N 1
ATOM 6316 C CA . ASP B 1 380 ? -8.562 -7.559 -9.031 1 97.81 380 ASP B CA 1
ATOM 6317 C C . ASP B 1 380 ? -8.523 -6.707 -10.305 1 97.81 380 ASP B C 1
ATOM 6319 O O . ASP B 1 380 ? -9.031 -5.586 -10.32 1 97.81 380 ASP B O 1
ATOM 6323 N N . ARG B 1 381 ? -7.797 -7.23 -11.305 1 96.81 381 ARG B N 1
ATOM 6324 C CA . ARG B 1 381 ? -7.645 -6.551 -12.594 1 96.81 381 ARG B CA 1
ATOM 6325 C C . ARG B 1 381 ? -7.832 -7.523 -13.75 1 96.81 381 ARG B C 1
ATOM 6327 O O . ARG B 1 381 ? -6.879 -7.836 -14.469 1 96.81 381 ARG B O 1
ATOM 6334 N N . PRO B 1 382 ? -9.062 -7.887 -14.031 1 97.38 382 PRO B N 1
ATOM 6335 C CA . PRO B 1 382 ? -9.32 -8.984 -14.969 1 97.38 382 PRO B CA 1
ATOM 6336 C C . PRO B 1 382 ? -8.82 -8.68 -16.375 1 97.38 382 PRO B C 1
ATOM 6338 O O . PRO B 1 382 ? -8.062 -9.461 -16.953 1 97.38 382 PRO B O 1
ATOM 6341 N N . VAL B 1 383 ? -9.156 -7.508 -16.922 1 96.5 383 VAL B N 1
ATOM 6342 C CA . VAL B 1 383 ? -8.781 -7.191 -18.297 1 96.5 383 VAL B CA 1
ATOM 6343 C C . VAL B 1 383 ? -7.273 -6.957 -18.391 1 96.5 383 VAL B C 1
ATOM 6345 O O . VAL B 1 383 ? -6.637 -7.336 -19.375 1 96.5 383 VAL B O 1
ATOM 6348 N N . VAL B 1 384 ? -6.695 -6.344 -17.359 1 96.44 384 VAL B N 1
ATOM 6349 C CA . VAL B 1 384 ? -5.258 -6.109 -17.312 1 96.44 384 VAL B CA 1
ATOM 6350 C C . VAL B 1 384 ? -4.516 -7.445 -17.297 1 96.44 384 VAL B C 1
ATOM 6352 O O . VAL B 1 384 ? -3.51 -7.617 -17.984 1 96.44 384 VAL B O 1
ATOM 6355 N N . SER B 1 385 ? -5.027 -8.391 -16.531 1 98.06 385 SER B N 1
ATOM 6356 C CA . SER B 1 385 ? -4.426 -9.719 -16.438 1 98.06 385 SER B CA 1
ATOM 6357 C C . SER B 1 385 ? -4.516 -10.445 -17.781 1 98.06 385 SER B C 1
ATOM 6359 O O . SER B 1 385 ? -3.57 -11.125 -18.188 1 98.06 385 SER B O 1
ATOM 6361 N N . GLN B 1 386 ? -5.648 -10.312 -18.438 1 97.88 386 GLN B N 1
ATOM 6362 C CA . GLN B 1 386 ? -5.828 -10.891 -19.766 1 97.88 386 GLN B CA 1
ATOM 6363 C C . GLN B 1 386 ? -4.82 -10.32 -20.766 1 97.88 386 GLN B C 1
ATOM 6365 O O . GLN B 1 386 ? -4.172 -11.07 -21.5 1 97.88 386 GLN B O 1
ATOM 6370 N N . LYS B 1 387 ? -4.699 -9.023 -20.75 1 95.88 387 LYS B N 1
ATOM 6371 C CA . LYS B 1 387 ? -3.748 -8.367 -21.641 1 95.88 387 LYS B CA 1
ATOM 6372 C C . LYS B 1 387 ? -2.316 -8.789 -21.328 1 95.88 387 LYS B C 1
ATOM 6374 O O . LYS B 1 387 ? -1.504 -8.977 -22.234 1 95.88 387 LYS B O 1
ATOM 6379 N N . MET B 1 388 ? -1.998 -8.875 -20.047 1 97.25 388 MET B N 1
ATOM 6380 C CA . MET B 1 388 ? -0.663 -9.281 -19.625 1 97.25 388 MET B CA 1
ATOM 6381 C C . MET B 1 388 ? -0.295 -10.641 -20.203 1 97.25 388 MET B C 1
ATOM 6383 O O . MET B 1 388 ? 0.749 -10.789 -20.844 1 97.25 388 MET B O 1
ATOM 6387 N N . ILE B 1 389 ? -1.175 -11.633 -20.047 1 98.44 389 ILE B N 1
ATOM 6388 C CA . ILE B 1 389 ? -0.846 -13 -20.438 1 98.44 389 ILE B CA 1
ATOM 6389 C C . ILE B 1 389 ? -0.793 -13.094 -21.969 1 98.44 389 ILE B C 1
ATOM 6391 O O . ILE B 1 389 ? 0.06 -13.789 -22.531 1 98.44 389 ILE B O 1
ATOM 6395 N N . GLU B 1 390 ? -1.724 -12.391 -22.656 1 96.88 390 GLU B N 1
ATOM 6396 C CA . GLU B 1 390 ? -1.748 -12.414 -24.125 1 96.88 390 GLU B CA 1
ATOM 6397 C C . GLU B 1 390 ? -0.507 -11.75 -24.703 1 96.88 390 GLU B C 1
ATOM 6399 O O . GLU B 1 390 ? 0.113 -12.281 -25.625 1 96.88 390 GLU B O 1
ATOM 6404 N N . THR B 1 391 ? -0.178 -10.594 -24.109 1 94.25 391 THR B N 1
ATOM 6405 C CA . THR B 1 391 ? 1.001 -9.875 -24.594 1 94.25 391 THR B CA 1
ATOM 6406 C C . THR B 1 391 ? 2.27 -10.68 -24.312 1 94.25 391 THR B C 1
ATOM 6408 O O . THR B 1 391 ? 3.15 -10.766 -25.172 1 94.25 391 THR B O 1
ATOM 6411 N N . TRP B 1 392 ? 2.371 -11.25 -23.188 1 96.94 392 TRP B N 1
ATOM 6412 C CA . TRP B 1 392 ? 3.559 -12.016 -22.812 1 96.94 392 TRP B CA 1
ATOM 6413 C C . TRP B 1 392 ? 3.707 -13.25 -23.688 1 96.94 392 TRP B C 1
ATOM 6415 O O . TRP B 1 392 ? 4.781 -13.5 -24.25 1 96.94 392 TRP B O 1
ATOM 6425 N N . ILE B 1 393 ? 2.666 -14.047 -23.859 1 97.31 393 ILE B N 1
ATOM 6426 C CA . ILE B 1 393 ? 2.734 -15.273 -24.656 1 97.31 393 ILE B CA 1
ATOM 6427 C C . ILE B 1 393 ? 3.102 -14.93 -26.094 1 97.31 393 ILE B C 1
ATOM 6429 O O . ILE B 1 393 ? 3.928 -15.609 -26.719 1 97.31 393 ILE B O 1
ATOM 6433 N N . GLU B 1 394 ? 2.521 -13.859 -26.641 1 94.12 394 GLU B N 1
ATOM 6434 C CA . GLU B 1 394 ? 2.871 -13.438 -28 1 94.12 394 GLU B CA 1
ATOM 6435 C C . GLU B 1 394 ? 4.348 -13.07 -28.094 1 94.12 394 GLU B C 1
ATOM 6437 O O . GLU B 1 394 ? 4.984 -13.305 -29.125 1 94.12 394 GLU B O 1
ATOM 6442 N N . SER B 1 395 ? 4.84 -12.516 -27.031 1 91.88 395 SER B N 1
ATOM 6443 C CA . SER B 1 395 ? 6.23 -12.07 -27.031 1 91.88 395 SER B CA 1
ATOM 6444 C C . SER B 1 395 ? 7.191 -13.258 -26.984 1 91.88 395 SER B C 1
ATOM 6446 O O . SER B 1 395 ? 8.367 -13.125 -27.344 1 91.88 395 SER B O 1
ATOM 6448 N N . THR B 1 396 ? 6.754 -14.398 -26.562 1 93.31 396 THR B N 1
ATOM 6449 C CA . THR B 1 396 ? 7.617 -15.57 -26.453 1 93.31 396 THR B CA 1
ATOM 6450 C C . THR B 1 396 ? 7.863 -16.188 -27.812 1 93.31 396 THR B C 1
ATOM 6452 O O . THR B 1 396 ? 8.773 -17 -27.984 1 93.31 396 THR B O 1
ATOM 6455 N N . LYS B 1 397 ? 7.02 -15.891 -28.891 1 85.25 397 LYS B N 1
ATOM 6456 C CA . LYS B 1 397 ? 7.129 -16.453 -30.234 1 85.25 397 LYS B CA 1
ATOM 6457 C C . LYS B 1 397 ? 8.203 -15.734 -31.047 1 85.25 397 LYS B C 1
ATOM 6459 O O . LYS B 1 397 ? 8.75 -16.297 -32 1 85.25 397 LYS B O 1
ATOM 6464 N N . ALA B 1 398 ? 8.273 -14.359 -30.859 1 65.44 398 ALA B N 1
ATOM 6465 C CA . ALA B 1 398 ? 9.195 -13.539 -31.641 1 65.44 398 ALA B CA 1
ATOM 6466 C C . ALA B 1 398 ? 10.641 -13.992 -31.438 1 65.44 398 ALA B C 1
ATOM 6468 O O . ALA B 1 398 ? 11.047 -14.289 -30.312 1 65.44 398 ALA B O 1
ATOM 6469 N N . GLU B 1 399 ? 11.078 -15.148 -32.188 1 54.81 399 GLU B N 1
ATOM 6470 C CA . GLU B 1 399 ? 12.398 -15.766 -32.188 1 54.81 399 GLU B CA 1
ATOM 6471 C C . GLU B 1 399 ? 13.43 -14.844 -31.531 1 54.81 399 GLU B C 1
ATOM 6473 O O . GLU B 1 399 ? 14.422 -15.312 -30.969 1 54.81 399 GLU B O 1
ATOM 6478 N N . GLY B 1 400 ? 13.82 -13.625 -32.188 1 42.91 400 GLY B N 1
ATOM 6479 C CA . GLY B 1 400 ? 15.008 -12.891 -31.766 1 42.91 400 GLY B CA 1
ATOM 6480 C C . GLY B 1 400 ? 14.891 -12.32 -30.359 1 42.91 400 GLY B C 1
ATOM 6481 O O . GLY B 1 400 ? 13.797 -12.242 -29.797 1 42.91 400 GLY B O 1
ATOM 6482 N N . ASP B 1 401 ? 16.016 -12.227 -29.625 1 40.03 401 ASP B N 1
ATOM 6483 C CA . ASP B 1 401 ? 16.219 -11.609 -28.312 1 40.03 401 ASP B CA 1
ATOM 6484 C C . ASP B 1 401 ? 15.281 -10.422 -28.125 1 40.03 401 ASP B C 1
ATOM 6486 O O . ASP B 1 401 ? 15.727 -9.266 -28.109 1 40.03 401 ASP B O 1
ATOM 6490 N N . SER B 1 402 ? 14.102 -10.5 -28.672 1 37.28 402 SER B N 1
ATOM 6491 C CA . SER B 1 402 ? 13.344 -9.258 -28.641 1 37.28 402 SER B CA 1
ATOM 6492 C C . SER B 1 402 ? 12.805 -8.977 -27.234 1 37.28 402 SER B C 1
ATOM 6494 O O . SER B 1 402 ? 12.312 -9.891 -26.562 1 37.28 402 SER B O 1
ATOM 6496 N N . ASP B 1 403 ? 13.25 -8.031 -26.656 1 40.84 403 ASP B N 1
ATOM 6497 C CA . ASP B 1 403 ? 12.766 -7.41 -25.422 1 40.84 403 ASP B CA 1
ATOM 6498 C C . ASP B 1 403 ? 11.25 -7.293 -25.422 1 40.84 403 ASP B C 1
ATOM 6500 O O . ASP B 1 403 ? 10.648 -6.926 -26.438 1 40.84 403 ASP B O 1
ATOM 6504 N N . PHE B 1 404 ? 10.531 -8.148 -24.812 1 41.59 404 PHE B N 1
ATOM 6505 C CA . PHE B 1 404 ? 9.102 -8.047 -24.562 1 41.59 404 PHE B CA 1
ATOM 6506 C C . PHE B 1 404 ? 8.648 -6.594 -24.594 1 41.59 404 PHE B C 1
ATOM 6508 O O . PHE B 1 404 ? 8.258 -6.039 -23.562 1 41.59 404 PHE B O 1
ATOM 6515 N N . ALA B 1 405 ? 9.328 -5.793 -25.297 1 42.47 405 ALA B N 1
ATOM 6516 C CA . ALA B 1 405 ? 8.719 -4.465 -25.328 1 42.47 405 ALA B CA 1
ATOM 6517 C C . ALA B 1 405 ? 7.438 -4.469 -26.156 1 42.47 405 ALA B C 1
ATOM 6519 O O . ALA B 1 405 ? 7.469 -4.742 -27.344 1 42.47 405 ALA B O 1
ATOM 6520 N N . PRO B 1 406 ? 6.312 -4.75 -25.594 1 38.34 406 PRO B N 1
ATOM 6521 C CA . PRO B 1 406 ? 5.16 -4.59 -26.484 1 38.34 406 PRO B CA 1
ATOM 6522 C C . PRO B 1 406 ? 5.367 -3.496 -27.516 1 38.34 406 PRO B C 1
ATOM 6524 O O . PRO B 1 406 ? 6.125 -2.551 -27.297 1 38.34 406 PRO B O 1
ATOM 6527 N N . GLU B 1 407 ? 4.953 -3.797 -28.781 1 37.72 407 GLU B N 1
ATOM 6528 C CA . GLU B 1 407 ? 5.039 -2.732 -29.781 1 37.72 407 GLU B CA 1
ATOM 6529 C C . GLU B 1 407 ? 4.715 -1.375 -29.172 1 37.72 407 GLU B C 1
ATOM 6531 O O . GLU B 1 407 ? 5.34 -0.369 -29.5 1 37.72 407 GLU B O 1
ATOM 6536 N N . ALA B 1 408 ? 3.783 -1.518 -28.281 1 35.88 408 ALA B N 1
ATOM 6537 C CA . ALA B 1 408 ? 3.414 -0.24 -27.672 1 35.88 408 ALA B CA 1
ATOM 6538 C C . ALA B 1 408 ? 4.551 0.306 -26.812 1 35.88 408 ALA B C 1
ATOM 6540 O O . ALA B 1 408 ? 4.75 1.521 -26.734 1 35.88 408 ALA B O 1
ATOM 6541 N N . ALA B 1 409 ? 5.312 -0.59 -26.234 1 39.94 409 ALA B N 1
ATOM 6542 C CA . ALA B 1 409 ? 6.512 -0.186 -25.5 1 39.94 409 ALA B CA 1
ATOM 6543 C C . ALA B 1 409 ? 7.594 0.313 -26.453 1 39.94 409 ALA B C 1
ATOM 6545 O O . ALA B 1 409 ? 8.336 1.238 -26.125 1 39.94 409 ALA B O 1
ATOM 6546 N N . GLN B 1 410 ? 7.738 -0.279 -27.438 1 39.56 410 GLN B N 1
ATOM 6547 C CA . GLN B 1 410 ? 8.633 0.294 -28.438 1 39.56 410 GLN B CA 1
ATOM 6548 C C . GLN B 1 410 ? 8.156 1.678 -28.875 1 39.56 410 GLN B C 1
ATOM 6550 O O . GLN B 1 410 ? 8.969 2.582 -29.078 1 39.56 410 GLN B O 1
ATOM 6555 N N . GLN B 1 411 ? 6.898 1.711 -28.859 1 34.75 411 GLN B N 1
ATOM 6556 C CA . GLN B 1 411 ? 6.359 3.021 -29.203 1 34.75 411 GLN B CA 1
ATOM 6557 C C . GLN B 1 411 ? 6.41 3.971 -28.016 1 34.75 411 GLN B C 1
ATOM 6559 O O . GLN B 1 411 ? 6.664 5.164 -28.172 1 34.75 411 GLN B O 1
ATOM 6564 N N . ALA B 1 412 ? 6.215 3.416 -26.828 1 36.94 412 ALA B N 1
ATOM 6565 C CA . ALA B 1 412 ? 6.285 4.242 -25.625 1 36.94 412 ALA B CA 1
ATOM 6566 C C . ALA B 1 412 ? 7.73 4.598 -25.281 1 36.94 412 ALA B C 1
ATOM 6568 O O . ALA B 1 412 ? 8 5.676 -24.766 1 36.94 412 ALA B O 1
ATOM 6569 N N . GLN B 1 413 ? 8.68 3.715 -25.516 1 38.03 413 GLN B N 1
ATOM 6570 C CA . GLN B 1 413 ? 10.062 4.18 -25.438 1 38.03 413 GLN B CA 1
ATOM 6571 C C . GLN B 1 413 ? 10.312 5.34 -26.391 1 38.03 413 GLN B C 1
ATOM 6573 O O . GLN B 1 413 ? 11.141 6.207 -26.125 1 38.03 413 GLN B O 1
ATOM 6578 N N . ARG B 1 414 ? 9.641 5.191 -27.359 1 37.56 414 ARG B N 1
ATOM 6579 C CA . ARG B 1 414 ? 9.758 6.301 -28.297 1 37.56 414 ARG B CA 1
ATOM 6580 C C . ARG B 1 414 ? 9.109 7.566 -27.734 1 37.56 414 ARG B C 1
ATOM 6582 O O . ARG B 1 414 ? 9.609 8.672 -27.969 1 37.56 414 ARG B O 1
ATOM 6589 N N . TYR B 1 415 ? 8.086 7.305 -26.984 1 31.38 415 TYR B N 1
ATOM 6590 C CA . TYR B 1 415 ? 7.426 8.477 -26.422 1 31.38 415 TYR B CA 1
ATOM 6591 C C . TYR B 1 415 ? 8.156 8.977 -25.188 1 31.38 415 TYR B C 1
ATOM 6593 O O . TYR B 1 415 ? 8.227 10.18 -24.938 1 31.38 415 TYR B O 1
ATOM 6601 N N . VAL B 1 416 ? 8.672 8.039 -24.375 1 35.59 416 VAL B N 1
ATOM 6602 C CA . VAL B 1 416 ? 9.539 8.516 -23.297 1 35.59 416 VAL B CA 1
ATOM 6603 C C . VAL B 1 416 ? 10.758 9.219 -23.875 1 35.59 416 VAL B C 1
ATOM 6605 O O . VAL B 1 416 ? 11.18 10.266 -23.391 1 35.59 416 VAL B O 1
ATOM 6608 N N . ALA B 1 417 ? 11.312 8.703 -24.891 1 36.75 417 ALA B N 1
ATOM 6609 C CA . ALA B 1 417 ? 12.398 9.383 -25.609 1 36.75 417 ALA B CA 1
ATOM 6610 C C . ALA B 1 417 ? 11.938 10.742 -26.125 1 36.75 417 ALA B C 1
ATOM 6612 O O . ALA B 1 417 ? 12.68 11.727 -26.031 1 36.75 417 ALA B O 1
ATOM 6613 N N . ALA B 1 418 ? 10.797 10.641 -26.547 1 32.72 418 ALA B N 1
ATOM 6614 C CA . ALA B 1 418 ? 10.266 11.914 -27.031 1 32.72 418 ALA B CA 1
ATOM 6615 C C . ALA B 1 418 ? 9.898 12.828 -25.859 1 32.72 418 ALA B C 1
ATOM 6617 O O . ALA B 1 418 ? 10.125 14.039 -25.922 1 32.72 418 ALA B O 1
ATOM 6618 N N . ALA B 1 419 ? 9.469 12.297 -24.828 1 30.92 419 ALA B N 1
ATOM 6619 C CA . ALA B 1 419 ? 9.109 13.109 -23.672 1 30.92 419 ALA B CA 1
ATOM 6620 C C . ALA B 1 419 ? 10.359 13.57 -22.906 1 30.92 419 ALA B C 1
ATOM 6622 O O . ALA B 1 419 ? 10.406 14.688 -22.406 1 30.92 419 ALA B O 1
ATOM 6623 N N . GLN B 1 420 ? 11.297 12.789 -22.766 1 31.06 420 GLN B N 1
ATOM 6624 C CA . GLN B 1 420 ? 12.594 13.273 -22.312 1 31.06 420 GLN B CA 1
ATOM 6625 C C . GLN B 1 420 ? 13.156 14.32 -23.281 1 31.06 420 GLN B C 1
ATOM 6627 O O . GLN B 1 420 ? 13.773 15.297 -22.844 1 31.06 420 GLN B O 1
ATOM 6632 N N . GLN B 1 421 ? 12.953 14.133 -24.438 1 31.97 421 GLN B N 1
ATOM 6633 C CA . GLN B 1 421 ? 13.344 15.172 -25.375 1 31.97 421 GLN B CA 1
ATOM 6634 C C . GLN B 1 421 ? 12.484 16.422 -25.203 1 31.97 421 GLN B C 1
ATOM 6636 O O . GLN B 1 421 ? 12.953 17.547 -25.438 1 31.97 421 GLN B O 1
ATOM 6641 N N . ALA B 1 422 ? 11.305 16.172 -24.875 1 31.23 422 ALA B N 1
ATOM 6642 C CA . ALA B 1 422 ? 10.477 17.359 -24.625 1 31.23 422 ALA B CA 1
ATOM 6643 C C . ALA B 1 422 ? 10.758 17.953 -23.25 1 31.23 422 ALA B C 1
ATOM 6645 O O . ALA B 1 422 ? 10.68 19.156 -23.062 1 31.23 422 ALA B O 1
ATOM 6646 N N . ALA B 1 423 ? 11.031 17.328 -22.312 1 31.08 423 ALA B N 1
ATOM 6647 C CA . ALA B 1 423 ? 11.391 17.859 -21 1 31.08 423 ALA B CA 1
ATOM 6648 C C . ALA B 1 423 ? 12.742 18.562 -21.047 1 31.08 423 ALA B C 1
ATOM 6650 O O . ALA B 1 423 ? 13.008 19.469 -20.25 1 31.08 423 ALA B O 1
ATOM 6651 N N . THR B 1 424 ? 13.594 18.203 -21.812 1 30.91 424 THR B N 1
ATOM 6652 C CA . THR B 1 424 ? 14.758 19.062 -22.031 1 30.91 424 THR B CA 1
ATOM 6653 C C . THR B 1 424 ? 14.344 20.391 -22.672 1 30.91 424 THR B C 1
ATOM 6655 O O . THR B 1 424 ? 15.062 21.375 -22.562 1 30.91 424 THR B O 1
ATOM 6658 N N . ALA B 1 425 ? 13.305 20.406 -23.406 1 29.52 425 ALA B N 1
ATOM 6659 C CA . ALA B 1 425 ? 12.992 21.672 -24.031 1 29.52 425 ALA B CA 1
ATOM 6660 C C . ALA B 1 425 ? 12.312 22.625 -23.047 1 29.52 425 ALA B C 1
ATOM 6662 O O . ALA B 1 425 ? 12.211 23.828 -23.297 1 29.52 425 ALA B O 1
ATOM 6663 N N . ALA B 1 426 ? 11.57 22.031 -22.094 1 25.95 426 ALA B N 1
ATOM 6664 C CA . ALA B 1 426 ? 10.977 23 -21.188 1 25.95 426 ALA B CA 1
ATOM 6665 C C . ALA B 1 426 ? 11.992 23.484 -20.156 1 25.95 426 ALA B C 1
ATOM 6667 O O . ALA B 1 426 ? 11.617 24.094 -19.141 1 25.95 426 ALA B O 1
ATOM 6668 N N . VAL B 1 427 ? 13.125 23.141 -20.328 1 20.86 427 VAL B N 1
ATOM 6669 C CA . VAL B 1 427 ? 14.062 24.047 -19.656 1 20.86 427 VAL B CA 1
ATOM 6670 C C . VAL B 1 427 ? 14.352 25.234 -20.562 1 20.86 427 VAL B C 1
ATOM 6672 O O . VAL B 1 427 ? 14.586 25.062 -21.766 1 20.86 427 VAL B O 1
#

Organism: Tetradesmus obliquus (NCBI:txid3088)

InterPro domains:
  IPR001563 Peptidase S10, serine carboxypeptidase [PF00450] (1-394)
  IPR001563 Peptidase S10, serine carboxypeptidase [PR00724] (54-66)
  IPR001563 Peptidase S10, serine carboxypeptidase [PR00724] (67-77)
  IPR001563 Peptidase S10, serine carboxypeptidase [PR00724] (101-126)
  IPR001563 Peptidase S10, serine carboxypeptidase [PR00724] (365-378)
  IPR001563 Peptidase S10, serine carboxypeptidase [PTHR11802] (1-382)
  IPR018202 Serine carboxypeptidase, serine active site [PS00131] (115-122)
  IPR029058 Alpha/Beta hydrolase fold [G3DSA:3.40.50.1820] (1-405)
  IPR029058 Alpha/Beta hydrolase fold [SSF53474] (1-395)
  IPR033124 Serine carboxypeptidases, histidine active site [PS00560] (365-382)

Solvent-accessible surface area (backbone atoms only — not comparable to full-atom values): 42689 Å² total; per-residue (Å²): 113,37,68,48,78,42,72,34,74,52,38,46,90,35,80,70,53,20,36,32,36,37,40,32,38,22,64,58,15,16,17,11,63,50,38,37,40,59,35,41,20,60,35,33,64,43,96,87,72,45,75,41,83,30,88,18,20,50,25,46,33,18,26,34,36,31,38,17,44,54,49,50,4,39,72,5,67,37,83,91,50,79,61,60,50,43,62,68,58,37,23,51,52,50,49,52,52,51,47,50,52,36,66,74,35,60,82,50,26,77,16,32,32,29,40,28,24,27,32,37,12,26,37,52,41,52,39,34,51,43,50,53,52,46,34,38,23,51,71,70,71,47,45,85,74,46,84,66,76,70,92,65,65,93,80,64,66,58,67,76,54,41,82,52,29,38,37,27,30,19,32,49,27,38,37,55,50,27,46,73,40,42,37,61,33,35,28,40,54,49,41,38,54,72,57,53,29,54,54,38,43,52,42,38,50,51,21,41,52,28,39,74,68,65,35,25,52,60,16,35,54,41,44,51,49,41,54,48,49,52,36,63,65,44,64,44,59,32,52,41,28,68,82,43,90,56,40,83,66,70,81,42,55,66,39,55,50,59,55,33,68,69,49,23,59,75,65,72,42,65,81,87,59,77,50,39,59,55,23,65,66,45,31,61,59,28,34,44,47,64,42,50,63,48,56,77,48,47,46,57,40,49,72,77,28,39,37,38,38,33,20,12,37,41,13,59,66,35,10,42,53,28,44,46,49,44,61,79,63,47,79,43,96,56,37,68,58,44,63,67,48,71,65,43,73,42,59,36,72,94,57,78,53,41,67,49,27,40,37,34,59,41,90,38,44,34,41,35,39,33,57,81,14,20,49,51,36,34,52,59,34,23,53,61,40,27,50,49,54,53,52,50,58,57,41,69,63,56,80,61,94,56,65,74,47,50,71,65,39,55,50,40,51,47,43,49,50,45,43,54,54,46,56,60,59,75,97,111,36,68,50,76,42,71,35,74,52,38,44,91,34,80,70,52,19,36,31,35,35,38,32,37,21,64,59,14,15,17,9,63,52,38,37,39,58,34,41,19,59,35,33,63,43,96,88,73,45,77,42,81,30,88,18,19,51,24,44,33,18,27,34,36,30,39,18,44,52,48,50,4,38,71,5,67,36,81,91,50,79,60,61,52,45,62,68,56,39,24,52,54,51,49,52,50,52,46,50,53,36,66,76,35,61,80,50,26,78,17,31,33,30,39,28,25,28,32,38,11,25,38,52,40,52,38,34,50,43,49,52,52,46,35,40,22,52,72,70,71,47,46,85,73,47,84,66,76,71,94,68,65,93,80,62,66,57,67,73,53,41,82,51,29,38,37,29,30,20,31,49,29,39,37,54,49,27,47,72,39,41,36,61,34,34,27,42,56,49,40,38,54,73,58,54,28,54,54,38,44,52,40,37,51,52,21,42,53,29,40,75,68,65,35,26,52,63,16,34,53,40,44,52,49,40,53,49,50,52,34,63,64,43,66,44,59,34,51,42,27,70,84,42,88,56,40,84,66,70,82,42,54,67,40,54,50,58,56,33,67,71,50,24,60,76,66,69,44,65,81,87,59,76,51,39,58,57,22,65,66,44,31,61,57,28,36,44,47,65,44,49,64,47,58,77,48,47,48,56,42,49,73,78,28,40,36,39,40,34,18,12,36,42,13,58,66,34,11,41,52,29,44,46,49,42,61,79,64,47,79,43,95,57,37,69,58,45,60,67,47,72,66,43,72,41,59,34,72,93,58,78,53,39,68,49,27,42,37,35,62,39,91,39,43,34,40,36,40,31,56,82,16,18,49,51,36,34,52,59,33,24,54,61,41,27,50,49,54,53,54,51,58,57,42,68,65,57,79,61,94,57,66,73,47,51,72,61,37,57,47,40,52,47,44,49,51,44,44,54,55,46,55,59,58,75,96

Secondary structure (DSSP, 8-state):
--EEEE--SS-SS-TTT--EEEEE--TTTB-HHHHHHHSSSSEEE-TTS-EEE-TT-GGGTSEEEEE--STTSTT---TTSPPP-SHHHHHHHHHHHHHHHHHHTGGGTTSPEEEEEETTHHHHHHHHHHHHHHHHHHHHT-GGG-SS-----TTPPPPSS-EEEEEEES----HHHHHTTHHHHHHHTTSS-HHHHHHHHHHHHHHHHHHHTT-HHHHHHHHHHHHHHHHHHHT-S-TT-TT-SS-TTTT-HHHHHHTSHHHHHHTT--TTPPP-SB-HHHHHHHGGGTTS--GGGHHHHHHHSEEEEEEETT-SSSSHHHHHHHHTT--STTHHHHHHPPPEEEEEGGGTTEEEEEEEEETTEEEEEETT--S-HHHHSHHHHHHHHHHHHHHTTS-S------HHHHHHHHHHHHHHHHHTTT-/--EEEE--SS-SS-TTT--EEEEE--TTTB-HHHHHHHSSSSEEE-TTS-EEE-TT-GGGTSEEEEE--STTSTT---TTSPPP-SHHHHHHHHHHHHHHHHHHTGGGTTSPEEEEEETTHHHHHHHHHHHHHHHHHHHHT-GGG-SS-----TTPPPPSS-EEEEEEES----HHHHHTTHHHHHHHTTSS-HHHHHHHHHHHHHHHHHHHTT-HHHHHHHHHHHHHHHHHHHT-S-TT-TT-SS-TTTT-HHHHHHTSHHHHHHTT--TTPPP-SB-HHHHHHHGGGTTS--GGGHHHHHHHSEEEEEEETT-SSSSHHHHHHHHTT--STTHHHHHHPPPEEEEEGGGTTEEEEEEEEETTEEEEEETT--S-HHHHSHHHHHHHHHHHHHHHHS-S------HHHHHHHHHHHHHHHHHTTT-

Foldseek 3Di:
DDKDKDAAPAAPPDRLAGAEEEEDEAFVQFFLVCCQAFFAHQWHQDPVRDTDGFLQHLSNHHMYMTDRDDQQHFLRHCPPHDHDQAQQVRLVRVLVVQQVVCVVVVSCQNYAYEYEYEEQCLRNFLSNLLVLLLLQCVVVVNNVVAPDDDDDDPPRHHRSHHHAAYEYELYLAAQLLLLQCLLVLLDVLPQADPVLSVVLNVLSVVLNVCVVVLVQLVSLVSSVVSLVSSCVSRVQQDLQFRVDNHDRCNVVSSQVSCLDQVNCVVSVGDNPDRGDRGRPVSCVSNRSRSNHHPLLSVQSRLVPYAYEYEAEPRRSRSGDSSVCSVLQVRDHPCNVVQNPFDKDFDFDVVVVRDGQWIWGDFRRYIYIYGYQDGRRCCNRPSNSNSCVVVLSSVVSPPPPRDDSCRPVNVVVVVVVVVVVVVVVVVD/DDKDKDAAPAAPPDRLAGAEEEEDEAFVQFFLVCCQAFFAHQWHQDPVRDTDGFLQHLSNHHMYMTDRDDQQHFLRHCPPHDHDQAQQVRLVRVLVVQQVVCVVVVSCQNYAYEYEYEEQCLRNFLSNLLVLLLLQCVVVVNNVVAPDDDDDDPPRHHRSHHHAAYEYELYLAAQLLLLQCLLVLLDVLPQADPVLSVVLNVLSVVLNVCVVVLVQLVSLVSSVVSLVSSCVSRVQQDLQARVDNHDRCNVVSSQVSCLDQVNCVVSVGDNPDRGDRGRPVSCVSNSSRSNHHPLLSVQSRLVPYAYEYEAEPRRSRSGDSSVCSVLQVRDHPCNVVQNPFDKDFDFDVVVVRDGQWIWGDFRRYIYIYGYQDGRRCCNRPSNSNSCVVVLSSVVSPPPPRDDSCPPVNVVVVVVVVVVVVVVVVVD

Sequence (854 aa):
MYYAYFEAEHPYPNKETAPIILWLQGGPGCSSLFGLFYLNGPFQLQVDMTLRDNPGKWSRQYGMLFLDQPIGTGFSIAGEQAIPREELSLAGDLYRALQAFYTSHAQYQDRPLFITGESYAGKYVPSISHFIVQAQAIADGTAHLLKKPRALPADVEPPVFKLGGLAIGNGFTDAVEQTLVQAEVAYNMGLIDSRQRQQAEAIQTDVVELARNKQWTAARKRSDELLAFITNASATPTLEDIRRDKGYDAEDRVGSYLNMPAVKANMNAPKDIVYEACSKVVDGIMGHDVMKSVANLIPDLLERSHVLLYQGQFDAECGVASNEAWISKLAWPGHSGFSETERWFWRDAEYGQAVLGYVKSHKKLTHVVIRNAGHMVPHDRPVVSQKMIETWIESTKAEGDSDFAPEAAQQAQRYVAAAQQAATAAVMYYAYFEAEHPYPNKETAPIILWLQGGPGCSSLFGLFYLNGPFQLQVDMTLRDNPGKWSRQYGMLFLDQPIGTGFSIAGEQAIPREELSLAGDLYRALQAFYTSHAQYQDRPLFITGESYAGKYVPSISHFIVQAQAIADGTAHLLKKPRALPADVEPPVFKLGGLAIGNGFTDAVEQTLVQAEVAYNMGLIDSRQRQQAEAIQTDVVELARNKQWTAARKRSDELLAFITNASATPTLEDIRRDKGYDAEDRVGSYLNMPAVKANMNAPKDIVYEACSKVVDGIMGHDVMKSVANLIPDLLERSHVLLYQGQFDAECGVASNEAWISKLAWPGHSGFSETERWFWRDAEYGQAVLGYVKSHKKLTHVVIRNAGHMVPHDRPVVSQKMIETWIESTKAEGDSDFAPEAAQQAQRYVAAAQQAATAAV

Nearest PDB structures (foldseek):
  1ysc-assembly1_A  TM=8.371E-01  e=1.839E-28  Saccharomyces cerevisiae
  4cib-assembly1_A-2  TM=8.354E-01  e=7.558E-27  Homo sapiens
  4cia-assembly1_A-2  TM=8.298E-01  e=9.499E-27  Homo sapiens
  1ivy-assembly1_A  TM=7.646E-01  e=1.048E-25  Homo sapiens
  1ivy-assembly1_B  TM=7.491E-01  e=1.857E-25  Homo sapiens

pLDDT: mean 92.23, std 15.69, range [20.86, 98.94]